Protein AF-0000000080698305 (afdb_homodimer)

Radius of gyration: 27.11 Å; Cα contacts (8 Å, |Δi|>4): 1918; chains: 2; bounding box: 63×81×60 Å

InterPro domains:
  IPR005730 Carboxynorspermidine decarboxylase [PIRSF038941] (9-389)
  IPR005730 Carboxynorspermidine decarboxylase [TIGR01047] (16-388)
  IPR005730 Carboxynorspermidine decarboxylase [cd06829] (18-367)
  IPR009006 Alanine racemase/group IV decarboxylase, C-terminal [G3DSA:2.40.37.10] (252-388)
  IPR009006 Alanine racemase/group IV decarboxylase, C-terminal [SSF50621] (226-372)
  IPR022643 Orn/DAP/Arg decarboxylase 2, C-terminal [PF00278] (21-344)
  IPR029066 PLP-binding barrel [G3DSA:3.20.20.10] (26-251)
  IPR029066 PLP-binding barrel [SSF51419] (24-258)

Organism: Cardiobacterium hominis (strain ATCC 15826 / DSM 8339 / NCTC 10426 / 6573) (NCBI:txid638300)

Solvent-accessible surface area (backbone atoms only — not comparable to full-atom values): 38677 Å² total; per-residue (Å²): 114,63,65,42,53,62,57,54,69,70,57,67,65,88,80,51,72,70,26,19,36,40,37,29,50,52,51,31,48,52,31,37,51,51,51,32,48,46,23,70,73,24,67,33,42,40,24,43,21,42,61,21,47,55,52,55,80,47,20,66,64,49,38,75,47,38,50,19,30,32,16,43,28,60,44,33,32,49,49,37,59,73,56,36,49,74,43,31,34,31,34,30,55,50,73,56,75,90,48,47,66,59,43,62,70,54,29,40,29,44,36,28,26,37,64,66,57,40,63,72,44,39,69,62,51,55,58,51,38,75,76,41,82,58,43,31,26,38,26,39,25,61,63,50,70,67,40,93,45,74,54,57,17,30,26,38,91,58,34,80,50,24,35,38,67,92,67,61,52,77,78,62,44,71,80,43,35,26,41,31,36,56,42,50,61,73,35,60,54,66,61,50,55,54,42,51,50,37,36,46,71,68,44,47,87,53,46,70,71,25,54,31,39,31,58,29,33,25,41,32,65,59,43,89,84,40,53,56,67,57,46,28,49,52,45,34,51,50,29,66,74,48,64,30,48,41,35,37,24,32,18,46,22,45,32,57,56,22,14,27,36,36,32,32,28,59,40,72,49,75,34,101,46,41,32,35,32,29,56,44,36,28,70,24,52,33,40,52,36,73,73,45,81,40,69,70,51,38,74,79,47,41,57,62,72,73,29,84,34,48,31,38,37,28,23,27,47,86,52,53,49,27,50,54,47,62,32,6,20,82,57,78,87,47,67,68,42,69,45,41,34,46,58,40,41,39,55,22,65,52,50,34,32,38,44,41,34,43,77,54,55,25,38,30,43,30,30,76,88,78,66,48,75,42,80,63,34,77,64,54,60,65,72,50,56,62,65,41,68,113,64,63,43,52,61,57,55,68,70,58,67,65,88,78,51,72,70,26,19,38,39,36,30,50,52,50,30,47,52,30,37,51,53,52,32,47,45,23,72,71,25,65,33,42,41,23,43,20,42,61,21,47,56,54,54,81,48,20,66,65,49,37,74,46,36,50,19,30,33,16,42,27,59,45,32,33,51,49,37,59,74,56,36,48,76,44,32,34,30,33,31,55,51,73,57,75,91,48,47,66,59,42,63,70,54,29,39,30,43,36,26,25,37,61,66,57,40,63,71,42,39,68,61,50,55,57,51,38,76,75,43,84,58,43,32,27,38,28,39,26,61,63,50,71,66,39,92,45,73,54,56,18,31,25,38,90,57,36,80,49,24,33,38,68,92,66,60,53,76,78,63,45,70,78,42,35,27,42,29,35,54,42,49,64,71,35,60,53,64,61,51,54,55,42,51,51,37,36,47,70,69,45,45,87,54,45,70,70,24,54,30,38,30,59,29,31,25,42,32,65,59,44,88,85,41,53,56,67,58,45,29,49,51,46,35,51,50,28,68,73,47,64,31,49,40,35,37,24,33,19,45,22,45,30,58,56,20,14,28,36,36,32,31,28,58,40,73,50,74,33,100,45,41,31,35,31,30,54,45,36,28,70,24,52,33,40,49,36,72,72,48,80,41,68,72,51,39,73,80,46,41,57,61,72,72,30,85,34,49,30,38,37,29,23,28,46,89,53,52,47,27,50,54,46,62,31,6,20,82,57,80,87,47,68,69,43,70,46,41,35,46,57,40,42,39,56,20,65,52,51,34,33,38,45,40,34,45,76,54,55,25,38,31,44,31,30,77,88,77,66,49,73,42,79,63,32,78,61,55,61,65,72,49,55,62,64,40,69

pLDDT: mean 95.34, std 5.8, range [61.47, 98.88]

Sequence (778 aa):
MSLLHDTFRRLDLSRLPTPCYVVDEALLERNLQLLAHVQAESGAKVLLALKGFAMFHFAPLISRYLSGVCASGLHEAKLGREFFSGEVHTFSAAYPPADMDEVLALSDHVIFNSCNQWERFRAQALAAAKRKPLHFGLRINPQQSEGAVAIYDPSAPGSRLGVIRGQLRPESLTGITGLHFHNLCEQDVAPLRRTLAAVERQFGDILPQMQWVNFGGGHHVTREGYAVEELIALIRAFRERWGVEVFIEPGEAVALGTGVYVTEVLDVIWNHLNIAVIDGSCTAHLPDVLEMPYRPDVLGGAMPHERPYTYRIGGLTCLAGDIIGDYSFAEPLEVGKRLMFMDMSHYTMVKTNTFNGVKLPAIVAWDSRTDALTTVREFGYEDFKMRLSMSLLHDTFRRLDLSRLPTPCYVVDEALLERNLQLLAHVQAESGAKVLLALKGFAMFHFAPLISRYLSGVCASGLHEAKLGREFFSGEVHTFSAAYPPADMDEVLALSDHVIFNSCNQWERFRAQALAAAKRKPLHFGLRINPQQSEGAVAIYDPSAPGSRLGVIRGQLRPESLTGITGLHFHNLCEQDVAPLRRTLAAVERQFGDILPQMQWVNFGGGHHVTREGYAVEELIALIRAFRERWGVEVFIEPGEAVALGTGVYVTEVLDVIWNHLNIAVIDGSCTAHLPDVLEMPYRPDVLGGAMPHERPYTYRIGGLTCLAGDIIGDYSFAEPLEVGKRLMFMDMSHYTMVKTNTFNGVKLPAIVAWDSRTDALTTVREFGYEDFKMRLS

Nearest PDB structures (foldseek):
  3mt1-assembly1_B  TM=9.572E-01  e=2.216E-42  Sinorhizobium meliloti
  2p3e-assembly1_B  TM=8.011E-01  e=7.080E-21  Aquifex aeolicus VF5
  1f3t-assembly2_D  TM=8.022E-01  e=1.209E-19  Trypanosoma brucei
  1szr-assembly2_B  TM=7.809E-01  e=1.961E-19  Trypanosoma brucei brucei
  1njj-assembly2_C  TM=7.890E-01  e=3.779E-18  Trypanosoma brucei gambiense

Structure (mmCIF, N/CA/C/O backbone):
data_AF-0000000080698305-model_v1
#
loop_
_entity.id
_entity.type
_entity.pdbx_description
1 polymer 'Carboxynorspermidine/carboxyspermidine decarboxylase'
#
loop_
_atom_site.group_PDB
_atom_site.id
_atom_site.type_symbol
_atom_site.label_atom_id
_atom_site.label_alt_id
_atom_site.label_comp_id
_atom_site.label_asym_id
_atom_site.label_entity_id
_atom_site.label_seq_id
_atom_site.pdbx_PDB_ins_code
_atom_site.Cartn_x
_atom_site.Cartn_y
_atom_site.Cartn_z
_atom_site.occupancy
_atom_site.B_iso_or_equiv
_atom_site.auth_seq_id
_atom_site.auth_comp_id
_atom_site.auth_asym_id
_atom_site.auth_atom_id
_atom_site.pdbx_PDB_model_num
ATOM 1 N N . MET A 1 1 ? 25.172 -10.664 -0.615 1 63.84 1 MET A N 1
ATOM 2 C CA . MET A 1 1 ? 25.047 -9.32 -0.053 1 63.84 1 MET A CA 1
ATOM 3 C C . MET A 1 1 ? 26.344 -8.531 -0.266 1 63.84 1 MET A C 1
ATOM 5 O O . MET A 1 1 ? 26.297 -7.355 -0.636 1 63.84 1 MET A O 1
ATOM 9 N N . SER A 1 2 ? 27.359 -9.234 -0.469 1 79.81 2 SER A N 1
ATOM 10 C CA . SER A 1 2 ? 28.625 -8.555 -0.66 1 79.81 2 SER A CA 1
ATOM 11 C C . SER A 1 2 ? 28.797 -8.07 -2.098 1 79.81 2 SER A C 1
ATOM 13 O O . SER A 1 2 ? 29.234 -6.949 -2.332 1 79.81 2 SER A O 1
ATOM 15 N N . LEU A 1 3 ? 28.25 -8.867 -3.018 1 88.88 3 LEU A N 1
ATOM 16 C CA . LEU A 1 3 ? 28.375 -8.492 -4.422 1 88.88 3 LEU A CA 1
ATOM 17 C C . LEU A 1 3 ? 27.547 -7.25 -4.73 1 88.88 3 LEU A C 1
ATOM 19 O O . LEU A 1 3 ? 28 -6.348 -5.43 1 88.88 3 LEU A O 1
ATOM 23 N N . LEU A 1 4 ? 26.375 -7.242 -4.211 1 92.75 4 LEU A N 1
ATOM 24 C CA . LEU A 1 4 ? 25.5 -6.078 -4.367 1 92.75 4 LEU A CA 1
ATOM 25 C C . LEU A 1 4 ? 26.188 -4.82 -3.828 1 92.75 4 LEU A C 1
ATOM 27 O O . LEU A 1 4 ? 26.25 -3.801 -4.52 1 92.75 4 LEU A O 1
ATOM 31 N N . HIS A 1 5 ? 26.734 -4.887 -2.678 1 94.25 5 HIS A N 1
ATOM 32 C CA . HIS A 1 5 ? 27.391 -3.744 -2.043 1 94.25 5 HIS A CA 1
ATOM 33 C C . HIS A 1 5 ? 28.578 -3.27 -2.861 1 94.25 5 HIS A C 1
ATOM 35 O O . HIS A 1 5 ? 28.734 -2.07 -3.107 1 94.25 5 HIS A O 1
ATOM 41 N N . ASP A 1 6 ? 29.375 -4.25 -3.283 1 95.81 6 ASP A N 1
ATOM 42 C CA . ASP A 1 6 ? 30.578 -3.918 -4.039 1 95.81 6 ASP A CA 1
ATOM 43 C C . ASP A 1 6 ? 30.234 -3.26 -5.371 1 95.81 6 ASP A C 1
ATOM 45 O O . ASP A 1 6 ? 30.906 -2.324 -5.805 1 95.81 6 ASP A O 1
ATOM 49 N N . THR A 1 7 ? 29.219 -3.75 -5.992 1 97.44 7 THR A N 1
ATOM 50 C CA . THR A 1 7 ? 28.828 -3.234 -7.297 1 97.44 7 THR A CA 1
ATOM 51 C C . THR A 1 7 ? 28.281 -1.812 -7.172 1 97.44 7 THR A C 1
ATOM 53 O O . THR A 1 7 ? 28.734 -0.91 -7.883 1 97.44 7 THR A O 1
ATOM 56 N N . PHE A 1 8 ? 27.438 -1.583 -6.219 1 97.56 8 PHE A N 1
ATOM 57 C CA . PHE A 1 8 ? 26.734 -0.312 -6.16 1 97.56 8 PHE A CA 1
ATOM 58 C C . PHE A 1 8 ? 27.594 0.764 -5.516 1 97.56 8 PHE A C 1
ATOM 60 O O . PHE A 1 8 ? 27.281 1.952 -5.594 1 97.56 8 PHE A O 1
ATOM 67 N N . ARG A 1 9 ? 28.703 0.435 -4.926 1 96.25 9 ARG A N 1
ATOM 68 C CA . ARG A 1 9 ? 29.672 1.422 -4.461 1 96.25 9 ARG A CA 1
ATOM 69 C C . ARG A 1 9 ? 30.203 2.256 -5.617 1 96.25 9 ARG A C 1
ATOM 71 O O . ARG A 1 9 ? 30.672 3.379 -5.418 1 96.25 9 ARG A O 1
ATOM 78 N N . ARG A 1 10 ? 30.078 1.713 -6.781 1 96.5 10 ARG A N 1
ATOM 79 C CA . ARG A 1 10 ? 30.656 2.355 -7.961 1 96.5 10 ARG A CA 1
ATOM 80 C C . ARG A 1 10 ? 29.656 3.334 -8.586 1 96.5 10 ARG A C 1
ATOM 82 O O . ARG A 1 10 ? 30.031 4.121 -9.461 1 96.5 10 ARG A O 1
ATOM 89 N N . LEU A 1 11 ? 28.453 3.256 -8.211 1 97.75 11 LEU A N 1
ATOM 90 C CA . LEU A 1 11 ? 27.422 4.082 -8.82 1 97.75 11 LEU A CA 1
ATOM 91 C C . LEU A 1 11 ? 27.5 5.516 -8.305 1 97.75 11 LEU A C 1
ATOM 93 O O . LEU A 1 11 ? 27.469 5.75 -7.098 1 97.75 11 LEU A O 1
ATOM 97 N N . ASP A 1 12 ? 27.609 6.496 -9.219 1 97.88 12 ASP A N 1
ATOM 98 C CA . ASP A 1 12 ? 27.578 7.914 -8.875 1 97.88 12 ASP A CA 1
ATOM 99 C C . ASP A 1 12 ? 26.172 8.383 -8.562 1 97.88 12 ASP A C 1
ATOM 101 O O . ASP A 1 12 ? 25.359 8.594 -9.469 1 97.88 12 ASP A O 1
ATOM 105 N N . LEU A 1 13 ? 25.875 8.617 -7.363 1 97.5 13 LEU A N 1
ATOM 106 C CA . LEU A 1 13 ? 24.516 8.938 -6.91 1 97.5 13 LEU A CA 1
ATOM 107 C C . LEU A 1 13 ? 24.094 10.312 -7.402 1 97.5 13 LEU A C 1
ATOM 109 O O . LEU A 1 13 ? 22.906 10.625 -7.426 1 97.5 13 LEU A O 1
ATOM 113 N N . SER A 1 14 ? 25.047 11.195 -7.676 1 96.62 14 SER A N 1
ATOM 114 C CA . SER A 1 14 ? 24.703 12.547 -8.117 1 96.62 14 SER A CA 1
ATOM 115 C C . SER A 1 14 ? 23.984 12.523 -9.461 1 96.62 14 SER A C 1
ATOM 117 O O . SER A 1 14 ? 23.375 13.516 -9.859 1 96.62 14 SER A O 1
ATOM 119 N N . ARG A 1 15 ? 24.016 11.398 -10.195 1 97.56 15 ARG A N 1
ATOM 120 C CA . ARG A 1 15 ? 23.391 11.258 -11.508 1 97.56 15 ARG A CA 1
ATOM 121 C C . ARG A 1 15 ? 21.922 10.852 -11.367 1 97.56 15 ARG A C 1
ATOM 123 O O . ARG A 1 15 ? 21.188 10.805 -12.359 1 97.56 15 ARG A O 1
ATOM 130 N N . LEU A 1 16 ? 21.516 10.578 -10.18 1 98.44 16 LEU A N 1
ATOM 131 C CA . LEU A 1 16 ? 20.203 9.961 -9.969 1 98.44 16 LEU A CA 1
ATOM 132 C C . LEU A 1 16 ? 19.203 10.992 -9.445 1 98.44 16 LEU A C 1
ATOM 134 O O . LEU A 1 16 ? 19.547 11.852 -8.633 1 98.44 16 LEU A O 1
ATOM 138 N N . PRO A 1 17 ? 18 10.953 -9.922 1 97.56 17 PRO A N 1
ATOM 139 C CA . PRO A 1 17 ? 16.938 11.602 -9.148 1 97.56 17 PRO A CA 1
ATOM 140 C C . PRO A 1 17 ? 16.688 10.93 -7.801 1 97.56 17 PRO A C 1
ATOM 142 O O . PRO A 1 17 ? 17.094 9.781 -7.594 1 97.56 17 PRO A O 1
ATOM 145 N N . THR A 1 18 ? 16.172 11.578 -6.859 1 97.88 18 THR A N 1
ATOM 146 C CA . THR A 1 18 ? 15.75 10.984 -5.598 1 97.88 18 THR A CA 1
ATOM 147 C C . THR A 1 18 ? 14.297 11.336 -5.289 1 97.88 18 THR A C 1
ATOM 149 O O . THR A 1 18 ? 13.82 12.422 -5.641 1 97.88 18 THR A O 1
ATOM 152 N N . PRO A 1 19 ? 13.625 10.461 -4.684 1 97.88 19 PRO A N 1
ATOM 153 C CA . PRO A 1 19 ? 14.023 9.062 -4.48 1 97.88 19 PRO A CA 1
ATOM 154 C C . PRO A 1 19 ? 13.914 8.227 -5.754 1 97.88 19 PRO A C 1
ATOM 156 O O . PRO A 1 19 ? 13.227 8.625 -6.699 1 97.88 19 PRO A O 1
ATOM 159 N N . CYS A 1 20 ? 14.641 7.152 -5.828 1 98.38 20 CYS A N 1
ATOM 160 C CA . CYS A 1 20 ? 14.508 6.262 -6.977 1 98.38 20 CYS A CA 1
ATOM 161 C C . CYS A 1 20 ? 14.914 4.84 -6.617 1 98.38 20 CYS A C 1
ATOM 163 O O . CYS A 1 20 ? 15.625 4.621 -5.633 1 98.38 20 CYS A O 1
ATOM 165 N N . TYR A 1 21 ? 14.359 3.893 -7.34 1 98.25 21 TYR A N 1
ATOM 166 C CA . TYR A 1 21 ? 14.883 2.533 -7.41 1 98.25 21 TYR A CA 1
ATOM 167 C C . TYR A 1 21 ? 15.891 2.396 -8.547 1 98.25 21 TYR A C 1
ATOM 169 O O . TYR A 1 21 ? 15.68 2.934 -9.641 1 98.25 21 TYR A O 1
ATOM 177 N N . VAL A 1 22 ? 16.938 1.75 -8.289 1 98.69 22 VAL A N 1
ATOM 178 C CA . VAL A 1 22 ? 17.922 1.458 -9.328 1 98.69 22 VAL A CA 1
ATOM 179 C C . VAL A 1 22 ? 18.141 -0.05 -9.422 1 98.69 22 VAL A C 1
ATOM 181 O O . VAL A 1 22 ? 18.438 -0.705 -8.422 1 98.69 22 VAL A O 1
ATOM 184 N N . VAL A 1 23 ? 17.969 -0.617 -10.594 1 98.5 23 VAL A N 1
ATOM 185 C CA . VAL A 1 23 ? 18.219 -2.037 -10.812 1 98.5 23 VAL A CA 1
ATOM 186 C C . VAL A 1 23 ? 19.406 -2.209 -11.766 1 98.5 23 VAL A C 1
ATOM 188 O O . VAL A 1 23 ? 19.453 -1.585 -12.828 1 98.5 23 VAL A O 1
ATOM 191 N N . ASP A 1 24 ? 20.344 -2.984 -11.391 1 98.75 24 ASP A N 1
ATOM 192 C CA . ASP A 1 24 ? 21.531 -3.24 -12.211 1 98.75 24 ASP A CA 1
ATOM 193 C C . ASP A 1 24 ? 21.281 -4.391 -13.18 1 98.75 24 ASP A C 1
ATOM 195 O O . ASP A 1 24 ? 21.047 -5.527 -12.758 1 98.75 24 ASP A O 1
ATOM 199 N N . GLU A 1 25 ? 21.453 -4.113 -14.43 1 98.69 25 GLU A N 1
ATOM 200 C CA . GLU A 1 25 ? 21.25 -5.105 -15.484 1 98.69 25 GLU A CA 1
ATOM 201 C C . GLU A 1 25 ? 22.25 -6.254 -15.359 1 98.69 25 GLU A C 1
ATOM 203 O O . GLU A 1 25 ? 21.906 -7.414 -15.578 1 98.69 25 GLU A O 1
ATOM 208 N N . ALA A 1 26 ? 23.5 -5.973 -15.031 1 98.62 26 ALA A N 1
ATOM 209 C CA . ALA A 1 26 ? 24.547 -6.98 -14.938 1 98.62 26 ALA A CA 1
ATOM 210 C C . ALA A 1 26 ? 24.25 -7.992 -13.836 1 98.62 26 ALA A C 1
ATOM 212 O O . ALA A 1 26 ? 24.391 -9.203 -14.039 1 98.62 26 ALA A O 1
ATOM 213 N N . LEU A 1 27 ? 23.875 -7.488 -12.688 1 98.5 27 LEU A N 1
ATOM 214 C CA . LEU A 1 27 ? 23.562 -8.375 -11.57 1 98.5 27 LEU A CA 1
ATOM 215 C C . LEU A 1 27 ? 22.312 -9.195 -11.875 1 98.5 27 LEU A C 1
ATOM 217 O O . LEU A 1 27 ? 22.234 -10.375 -11.508 1 98.5 27 LEU A O 1
ATOM 221 N N . LEU A 1 28 ? 21.328 -8.555 -12.516 1 98.44 28 LEU A N 1
ATOM 222 C CA . LEU A 1 28 ? 20.141 -9.281 -12.938 1 98.44 28 LEU A CA 1
ATOM 223 C C . LEU A 1 28 ? 20.516 -10.422 -13.883 1 98.44 28 LEU A C 1
ATOM 225 O O . LEU A 1 28 ? 20.047 -11.547 -13.719 1 98.44 28 LEU A O 1
ATOM 229 N N . GLU A 1 29 ? 21.344 -10.109 -14.859 1 98.69 29 GLU A N 1
ATOM 230 C CA . GLU A 1 29 ? 21.734 -11.109 -15.836 1 98.69 29 GLU A CA 1
ATOM 231 C C . GLU A 1 29 ? 22.5 -12.258 -15.172 1 98.69 29 GLU A C 1
ATOM 233 O O . GLU A 1 29 ? 22.375 -13.414 -15.578 1 98.69 29 GLU A O 1
ATOM 238 N N . ARG A 1 30 ? 23.297 -11.922 -14.203 1 98.12 30 ARG A N 1
ATOM 239 C CA . ARG A 1 30 ? 24 -12.961 -13.445 1 98.12 30 ARG A CA 1
ATOM 240 C C . ARG A 1 30 ? 23.016 -13.953 -12.844 1 98.12 30 ARG A C 1
ATOM 242 O O . ARG A 1 30 ? 23.203 -15.164 -12.93 1 98.12 30 ARG A O 1
ATOM 249 N N . ASN A 1 31 ? 21.984 -13.43 -12.156 1 98.19 31 ASN A N 1
ATOM 250 C CA . ASN A 1 31 ? 20.953 -14.297 -11.602 1 98.19 31 ASN A CA 1
ATOM 251 C C . ASN A 1 31 ? 20.281 -15.141 -12.68 1 98.19 31 ASN A C 1
ATOM 253 O O . ASN A 1 31 ? 20.062 -16.344 -12.484 1 98.19 31 ASN A O 1
ATOM 257 N N . LEU A 1 32 ? 20.016 -14.492 -13.82 1 98.69 32 LEU A N 1
ATOM 258 C CA . LEU A 1 32 ? 19.359 -15.164 -14.93 1 98.69 32 LEU A CA 1
ATOM 259 C C . LEU A 1 32 ? 20.219 -16.281 -15.484 1 98.69 32 LEU A C 1
ATOM 261 O O . LEU A 1 32 ? 19.719 -17.359 -15.844 1 98.69 32 LEU A O 1
ATOM 265 N N . GLN A 1 33 ? 21.5 -16.078 -15.562 1 98.69 33 GLN A N 1
ATOM 266 C CA . GLN A 1 33 ? 22.422 -17.094 -16.047 1 98.69 33 GLN A CA 1
ATOM 267 C C . GLN A 1 33 ? 22.406 -18.328 -15.148 1 98.69 33 GLN A C 1
ATOM 269 O O . GLN A 1 33 ? 22.422 -19.453 -15.633 1 98.69 33 GLN A O 1
ATOM 274 N N . LEU A 1 34 ? 22.391 -18.047 -13.891 1 98.31 34 LEU A N 1
ATOM 275 C CA . LEU A 1 34 ? 22.312 -19.172 -12.953 1 98.31 34 LEU A CA 1
ATOM 276 C C . LEU A 1 34 ? 21.016 -19.938 -13.109 1 98.31 34 LEU A C 1
ATOM 278 O O . LEU A 1 34 ? 21 -21.172 -13.086 1 98.31 34 LEU A O 1
ATOM 282 N N . LEU A 1 35 ? 19.938 -19.266 -13.234 1 98.44 35 LEU A N 1
ATOM 283 C CA . LEU A 1 35 ? 18.641 -19.906 -13.398 1 98.44 35 LEU A CA 1
ATOM 284 C C . LEU A 1 35 ? 18.578 -20.672 -14.719 1 98.44 35 LEU A C 1
ATOM 286 O O . LEU A 1 35 ? 17.953 -21.734 -14.805 1 98.44 35 LEU A O 1
ATOM 290 N N . ALA A 1 36 ? 19.219 -20.078 -15.727 1 98.44 36 ALA A N 1
ATOM 291 C CA . ALA A 1 36 ? 19.328 -20.781 -17 1 98.44 36 ALA A CA 1
ATOM 292 C C . ALA A 1 36 ? 20.109 -22.094 -16.844 1 98.44 36 ALA A C 1
ATOM 294 O O . ALA A 1 36 ? 19.781 -23.094 -17.469 1 98.44 36 ALA A O 1
ATOM 295 N N . HIS A 1 37 ? 21.141 -21.984 -16.047 1 98.5 37 HIS A N 1
ATOM 296 C CA . HIS A 1 37 ? 21.906 -23.188 -15.742 1 98.5 37 HIS A CA 1
ATOM 297 C C . HIS A 1 37 ? 21.031 -24.25 -15.07 1 98.5 37 HIS A C 1
ATOM 299 O O . HIS A 1 37 ? 21.094 -25.422 -15.43 1 98.5 37 HIS A O 1
ATOM 305 N N . VAL A 1 38 ? 20.234 -23.844 -14.156 1 98.19 38 VAL A N 1
ATOM 306 C CA . VAL A 1 38 ? 19.328 -24.766 -13.477 1 98.19 38 VAL A CA 1
ATOM 307 C C . VAL A 1 38 ? 18.391 -25.406 -14.492 1 98.19 38 VAL A C 1
ATOM 309 O O . VAL A 1 38 ? 18.156 -26.625 -14.453 1 98.19 38 VAL A O 1
ATOM 312 N N . GLN A 1 39 ? 17.891 -24.609 -15.414 1 98.5 39 GLN A N 1
ATOM 313 C CA . GLN A 1 39 ? 17.031 -25.141 -16.469 1 98.5 39 GLN A CA 1
ATOM 314 C C . GLN A 1 39 ? 17.75 -26.203 -17.281 1 98.5 39 GLN A C 1
ATOM 316 O O . GLN A 1 39 ? 17.234 -27.297 -17.469 1 98.5 39 GLN A O 1
ATOM 321 N N . ALA A 1 40 ? 18.906 -25.891 -17.719 1 98.56 40 ALA A N 1
ATOM 322 C CA . ALA A 1 40 ? 19.656 -26.75 -18.625 1 98.56 40 ALA A CA 1
ATOM 323 C C . ALA A 1 40 ? 20.016 -28.078 -17.953 1 98.56 40 ALA A C 1
ATOM 325 O O . ALA A 1 40 ? 19.938 -29.141 -18.578 1 98.56 40 ALA A O 1
ATOM 326 N N . GLU A 1 41 ? 20.344 -27.969 -16.688 1 98.62 41 GLU A N 1
ATOM 327 C CA . GLU A 1 41 ? 20.891 -29.141 -16.016 1 98.62 41 GLU A CA 1
ATOM 328 C C . GLU A 1 41 ? 19.781 -29.984 -15.391 1 98.62 41 GLU A C 1
ATOM 330 O O . GLU A 1 41 ? 19.922 -31.203 -15.25 1 98.62 41 GLU A O 1
ATOM 335 N N . SER A 1 42 ? 18.734 -29.422 -15.023 1 98.44 42 SER A N 1
ATOM 336 C CA . SER A 1 42 ? 17.672 -30.156 -14.352 1 98.44 42 SER A CA 1
ATOM 337 C C . SER A 1 42 ? 16.609 -30.609 -15.336 1 98.44 42 SER A C 1
ATOM 339 O O . SER A 1 42 ? 15.875 -31.562 -15.078 1 98.44 42 SER A O 1
ATOM 341 N N . GLY A 1 43 ? 16.484 -29.844 -16.422 1 98.5 43 GLY A N 1
ATOM 342 C CA . GLY A 1 43 ? 15.406 -30.078 -17.375 1 98.5 43 GLY A CA 1
ATOM 343 C C . GLY A 1 43 ? 14.133 -29.328 -17.016 1 98.5 43 GLY A C 1
ATOM 344 O O . GLY A 1 43 ? 13.156 -29.375 -17.766 1 98.5 43 GLY A O 1
ATOM 345 N N . ALA A 1 44 ? 14.102 -28.672 -15.945 1 98.38 44 ALA A N 1
ATOM 346 C CA . ALA A 1 44 ? 12.93 -27.906 -15.547 1 98.38 44 ALA A CA 1
ATOM 347 C C . ALA A 1 44 ? 12.828 -26.609 -16.344 1 98.38 44 ALA A C 1
ATOM 349 O O . ALA A 1 44 ? 13.812 -26.141 -16.922 1 98.38 44 ALA A O 1
ATOM 350 N N . LYS A 1 45 ? 11.664 -26.078 -16.453 1 98.62 45 LYS A N 1
ATOM 351 C CA . LYS A 1 45 ? 11.453 -24.719 -16.953 1 98.62 45 LYS A CA 1
ATOM 352 C C . LYS A 1 45 ? 11.328 -23.734 -15.805 1 98.62 45 LYS A C 1
ATOM 354 O O . LYS A 1 45 ? 10.664 -24 -14.805 1 98.62 45 LYS A O 1
ATOM 359 N N . VAL A 1 46 ? 11.992 -22.625 -15.914 1 98.5 46 VAL A N 1
ATOM 360 C CA . VAL A 1 46 ? 11.953 -21.594 -14.891 1 98.5 46 VAL A CA 1
ATOM 361 C C . VAL A 1 46 ? 11.117 -20.406 -15.383 1 98.5 46 VAL A C 1
ATOM 363 O O . VAL A 1 46 ? 11.328 -19.906 -16.484 1 98.5 46 VAL A O 1
ATOM 366 N N . LEU A 1 47 ? 10.141 -20.031 -14.602 1 98.5 47 LEU A N 1
ATOM 367 C CA . LEU A 1 47 ? 9.266 -18.906 -14.914 1 98.5 47 LEU A CA 1
ATOM 368 C C . LEU A 1 47 ? 9.523 -17.734 -13.953 1 98.5 47 LEU A C 1
ATOM 370 O O . LEU A 1 47 ? 9.727 -17.953 -12.758 1 98.5 47 LEU A O 1
ATOM 374 N N . LEU A 1 48 ? 9.523 -16.531 -14.445 1 98.19 48 LEU A N 1
ATOM 375 C CA . LEU A 1 48 ? 9.539 -15.352 -13.578 1 98.19 48 LEU A CA 1
ATOM 376 C C . LEU A 1 48 ? 8.172 -15.117 -12.953 1 98.19 48 LEU A C 1
ATOM 378 O O . LEU A 1 48 ? 7.184 -14.914 -13.656 1 98.19 48 LEU A O 1
ATOM 382 N N . ALA A 1 49 ? 8.148 -15.172 -11.664 1 97.19 49 ALA A N 1
ATOM 383 C CA . ALA A 1 49 ? 6.926 -14.742 -10.992 1 97.19 49 ALA A CA 1
ATOM 384 C C . ALA A 1 49 ? 6.809 -13.219 -10.984 1 97.19 49 ALA A C 1
ATOM 386 O O . ALA A 1 49 ? 7.566 -12.531 -10.297 1 97.19 49 ALA A O 1
ATOM 387 N N . LEU A 1 50 ? 5.801 -12.656 -11.633 1 97.12 50 LEU A N 1
ATOM 388 C CA . LEU A 1 50 ? 5.648 -11.219 -11.805 1 97.12 50 LEU A CA 1
ATOM 389 C C . LEU A 1 50 ? 5.27 -10.547 -10.484 1 97.12 50 LEU A C 1
ATOM 391 O O . LEU A 1 50 ? 5.445 -9.344 -10.32 1 97.12 50 LEU A O 1
ATOM 395 N N . LYS A 1 51 ? 4.801 -11.344 -9.5 1 94.31 51 LYS A N 1
ATOM 396 C CA . LYS A 1 51 ? 4.473 -10.797 -8.188 1 94.31 51 LYS A CA 1
ATOM 397 C C . LYS A 1 51 ? 5.723 -10.297 -7.469 1 94.31 51 LYS A C 1
ATOM 399 O O . LYS A 1 51 ? 5.645 -9.406 -6.621 1 94.31 51 LYS A O 1
ATOM 404 N N . GLY A 1 52 ? 6.84 -10.844 -7.785 1 93.88 52 GLY A N 1
ATOM 405 C CA . GLY A 1 52 ? 8.086 -10.484 -7.133 1 93.88 52 GLY A CA 1
ATOM 406 C C . GLY A 1 52 ? 8.867 -9.414 -7.879 1 93.88 52 GLY A C 1
ATOM 407 O O . GLY A 1 52 ? 9.562 -8.609 -7.266 1 93.88 52 GLY A O 1
ATOM 408 N N . PHE A 1 53 ? 8.781 -9.43 -9.188 1 96.25 53 PHE A N 1
ATOM 409 C CA . PHE A 1 53 ? 9.523 -8.516 -10.047 1 96.25 53 PHE A CA 1
ATOM 410 C C . PHE A 1 53 ? 8.82 -8.328 -11.383 1 96.25 53 PHE A C 1
ATOM 412 O O . PHE A 1 53 ? 8.797 -9.25 -12.211 1 96.25 53 PHE A O 1
ATOM 419 N N . ALA A 1 54 ? 8.32 -7.09 -11.633 1 96.62 54 ALA A N 1
ATOM 420 C CA . ALA A 1 54 ? 7.523 -6.859 -12.836 1 96.62 54 ALA A CA 1
ATOM 421 C C . ALA A 1 54 ? 8.055 -5.664 -13.625 1 96.62 54 ALA A C 1
ATOM 423 O O . ALA A 1 54 ? 7.312 -5.039 -14.383 1 96.62 54 ALA A O 1
ATOM 424 N N . MET A 1 55 ? 9.297 -5.25 -13.391 1 97.06 55 MET A N 1
ATOM 425 C CA . MET A 1 55 ? 9.914 -4.184 -14.18 1 97.06 55 MET A CA 1
ATOM 426 C C . MET A 1 55 ? 10.133 -4.629 -15.617 1 97.06 55 MET A C 1
ATOM 428 O O . MET A 1 55 ? 11.219 -5.078 -15.977 1 97.06 55 MET A O 1
ATOM 432 N N . PHE A 1 56 ? 9.148 -4.422 -16.453 1 98.06 56 PHE A N 1
ATOM 433 C CA . PHE A 1 56 ? 9.102 -5.039 -17.781 1 98.06 56 PHE A CA 1
ATOM 434 C C . PHE A 1 56 ? 10.086 -4.363 -18.734 1 98.06 56 PHE A C 1
ATOM 436 O O . PHE A 1 56 ? 10.336 -4.855 -19.828 1 98.06 56 PHE A O 1
ATOM 443 N N . HIS A 1 57 ? 10.766 -3.268 -18.281 1 98.19 57 HIS A N 1
ATOM 444 C CA . HIS A 1 57 ? 11.93 -2.76 -19.016 1 98.19 57 HIS A CA 1
ATOM 445 C C . HIS A 1 57 ? 12.922 -3.875 -19.312 1 98.19 57 HIS A C 1
ATOM 447 O O . HIS A 1 57 ? 13.547 -3.887 -20.375 1 98.19 57 HIS A O 1
ATOM 453 N N . PHE A 1 58 ? 13.047 -4.812 -18.422 1 98.31 58 PHE A N 1
ATOM 454 C CA . PHE A 1 58 ? 14.039 -5.867 -18.547 1 98.31 58 PHE A CA 1
ATOM 455 C C . PHE A 1 58 ? 13.43 -7.121 -19.156 1 98.31 58 PHE A C 1
ATOM 457 O O . PHE A 1 58 ? 14.055 -8.188 -19.156 1 98.31 58 PHE A O 1
ATOM 464 N N . ALA A 1 59 ? 12.227 -7.066 -19.688 1 98.56 59 ALA A N 1
ATOM 465 C CA . ALA A 1 59 ? 11.547 -8.234 -20.25 1 98.56 59 ALA A CA 1
ATOM 466 C C . ALA A 1 59 ? 12.375 -8.859 -21.375 1 98.56 59 ALA A C 1
ATOM 468 O O . ALA A 1 59 ? 12.539 -10.078 -21.422 1 98.56 59 ALA A O 1
ATOM 469 N N . PRO A 1 60 ? 12.969 -8.023 -22.281 1 98.62 60 PRO A N 1
ATOM 470 C CA . PRO A 1 60 ? 13.781 -8.641 -23.344 1 98.62 60 PRO A CA 1
ATOM 471 C C . PRO A 1 60 ? 14.969 -9.422 -22.781 1 98.62 60 PRO A C 1
ATOM 473 O O . PRO A 1 60 ? 15.258 -10.531 -23.266 1 98.62 60 PRO A O 1
ATOM 476 N N . LEU A 1 61 ? 15.602 -8.883 -21.797 1 98.75 61 LEU A N 1
ATOM 477 C CA . LEU A 1 61 ? 16.734 -9.57 -21.188 1 98.75 61 LEU A CA 1
ATOM 478 C C . LEU A 1 61 ? 16.281 -10.859 -20.5 1 98.75 61 LEU A C 1
ATOM 480 O O . LEU A 1 61 ? 16.891 -11.914 -20.688 1 98.75 61 LEU A O 1
ATOM 484 N N . ILE A 1 62 ? 15.25 -10.812 -19.75 1 98.69 62 ILE A N 1
ATOM 485 C CA . ILE A 1 62 ? 14.758 -11.953 -18.984 1 98.69 62 ILE A CA 1
ATOM 486 C C . ILE A 1 62 ? 14.297 -13.055 -19.938 1 98.69 62 ILE A C 1
ATOM 488 O O . ILE A 1 62 ? 14.578 -14.234 -19.703 1 98.69 62 ILE A O 1
ATOM 492 N N . SER A 1 63 ? 13.719 -12.641 -21 1 98.69 63 SER A N 1
ATOM 493 C CA . SER A 1 63 ? 13.164 -13.578 -21.969 1 98.69 63 SER A CA 1
ATOM 494 C C . SER A 1 63 ? 14.266 -14.367 -22.672 1 98.69 63 SER A C 1
ATOM 496 O O . SER A 1 63 ? 14.008 -15.43 -23.25 1 98.69 63 SER A O 1
ATOM 498 N N . ARG A 1 64 ? 15.461 -13.906 -22.641 1 98.62 64 ARG A N 1
ATOM 499 C CA . ARG A 1 64 ? 16.594 -14.617 -23.25 1 98.62 64 ARG A CA 1
ATOM 500 C C . ARG A 1 64 ? 16.984 -15.828 -22.406 1 98.62 64 ARG A C 1
ATOM 502 O O . ARG A 1 64 ? 17.578 -16.781 -22.906 1 98.62 64 ARG A O 1
ATOM 509 N N . TYR A 1 65 ? 16.578 -15.773 -21.141 1 98.75 65 TYR A N 1
ATOM 510 C CA . TYR A 1 65 ? 17.125 -16.781 -20.25 1 98.75 65 TYR A CA 1
ATOM 511 C C . TYR A 1 65 ? 16.031 -17.672 -19.688 1 98.75 65 TYR A C 1
ATOM 513 O O . TYR A 1 65 ? 16.266 -18.844 -19.375 1 98.75 65 TYR A O 1
ATOM 521 N N . LEU A 1 66 ? 14.875 -17.188 -19.438 1 98.62 66 LEU A N 1
ATOM 522 C CA . LEU A 1 66 ? 13.828 -17.938 -18.75 1 98.62 66 LEU A CA 1
ATOM 523 C C . LEU A 1 66 ? 12.758 -18.406 -19.719 1 98.62 66 LEU A C 1
ATOM 525 O O . LEU A 1 66 ? 12.648 -17.875 -20.828 1 98.62 66 LEU A O 1
ATOM 529 N N . SER A 1 67 ? 11.969 -19.328 -19.297 1 98.75 67 SER A N 1
ATOM 530 C CA . SER A 1 67 ? 11.023 -20.016 -20.172 1 98.75 67 SER A CA 1
ATOM 531 C C . SER A 1 67 ? 9.688 -19.281 -20.234 1 98.75 67 SER A C 1
ATOM 533 O O . SER A 1 67 ? 8.812 -19.641 -21.016 1 98.75 67 SER A O 1
ATOM 535 N N . GLY A 1 68 ? 9.516 -18.297 -19.469 1 98.62 68 GLY A N 1
ATOM 536 C CA . GLY A 1 68 ? 8.273 -17.531 -19.453 1 98.62 68 GLY A CA 1
ATOM 537 C C . GLY A 1 68 ? 8.016 -16.844 -18.125 1 98.62 68 GLY A C 1
ATOM 538 O O . GLY A 1 68 ? 8.953 -16.5 -17.406 1 98.62 68 GLY A O 1
ATOM 539 N N . VAL A 1 69 ? 6.715 -16.547 -17.844 1 98.62 69 VAL A N 1
ATOM 540 C CA . VAL A 1 69 ? 6.34 -15.836 -16.625 1 98.62 69 VAL A CA 1
ATOM 541 C C . VAL A 1 69 ? 5.145 -16.531 -15.977 1 98.62 69 VAL A C 1
ATOM 543 O O . VAL A 1 69 ? 4.41 -17.266 -16.641 1 98.62 69 VAL A O 1
ATOM 546 N N . CYS A 1 70 ? 5.059 -16.391 -14.758 1 98 70 CYS A N 1
ATOM 547 C CA . CYS A 1 70 ? 3.836 -16.734 -14.047 1 98 70 CYS A CA 1
ATOM 548 C C . CYS A 1 70 ? 3.127 -15.5 -13.523 1 98 70 CYS A C 1
ATOM 550 O O . CYS A 1 70 ? 3.775 -14.555 -13.062 1 98 70 CYS A O 1
ATOM 552 N N . ALA A 1 71 ? 1.809 -15.484 -13.719 1 98.25 71 ALA A N 1
ATOM 553 C CA . ALA A 1 71 ? 0.942 -14.352 -13.414 1 98.25 71 ALA A CA 1
ATOM 554 C C . ALA A 1 71 ? -0.047 -14.695 -12.305 1 98.25 71 ALA A C 1
ATOM 556 O O . ALA A 1 71 ? -0.592 -15.805 -12.273 1 98.25 71 ALA A O 1
ATOM 557 N N . SER A 1 72 ? -0.296 -13.711 -11.445 1 97.12 72 SER A N 1
ATOM 558 C CA . SER A 1 72 ? -1.222 -13.906 -10.336 1 97.12 72 SER A CA 1
ATOM 559 C C . SER A 1 72 ? -2.611 -13.375 -10.672 1 97.12 72 SER A C 1
ATOM 561 O O . SER A 1 72 ? -3.396 -13.062 -9.773 1 97.12 72 SER A O 1
ATOM 563 N N . GLY A 1 73 ? -2.957 -13.25 -11.883 1 97.19 73 GLY A N 1
ATOM 564 C CA . GLY A 1 73 ? -4.238 -12.742 -12.344 1 97.19 73 GLY A CA 1
ATOM 565 C C . GLY A 1 73 ? -4.176 -12.141 -13.734 1 97.19 73 GLY A C 1
ATOM 566 O O . GLY A 1 73 ? -3.154 -12.242 -14.414 1 97.19 73 GLY A O 1
ATOM 567 N N . LEU A 1 74 ? -5.242 -11.516 -14.125 1 98.19 74 LEU A N 1
ATOM 568 C CA . LEU A 1 74 ? -5.441 -11.055 -15.492 1 98.19 74 LEU A CA 1
ATOM 569 C C . LEU A 1 74 ? -4.402 -10.008 -15.867 1 98.19 74 LEU A C 1
ATOM 571 O O . LEU A 1 74 ? -3.766 -10.102 -16.922 1 98.19 74 LEU A O 1
ATOM 575 N N . HIS A 1 75 ? -4.184 -8.969 -15.023 1 98.38 75 HIS A N 1
ATOM 576 C CA . HIS A 1 75 ? -3.32 -7.859 -15.406 1 98.38 75 HIS A CA 1
ATOM 577 C C . HIS A 1 75 ? -1.869 -8.305 -15.539 1 98.38 75 HIS A C 1
ATOM 579 O O . HIS A 1 75 ? -1.155 -7.852 -16.438 1 98.38 75 HIS A O 1
ATOM 585 N N . GLU A 1 76 ? -1.443 -9.188 -14.719 1 98.31 76 GLU A N 1
ATOM 586 C CA . GLU A 1 76 ? -0.096 -9.734 -14.875 1 98.31 76 GLU A CA 1
ATOM 587 C C . GLU A 1 76 ? 0.004 -10.617 -16.109 1 98.31 76 GLU A C 1
ATOM 589 O O . GLU A 1 76 ? 1.04 -10.641 -16.781 1 98.31 76 GLU A O 1
ATOM 594 N N . ALA A 1 77 ? -1.065 -11.375 -16.375 1 98.75 77 ALA A N 1
ATOM 595 C CA . ALA A 1 77 ? -1.073 -12.18 -17.609 1 98.75 77 ALA A CA 1
ATOM 596 C C . ALA A 1 77 ? -0.952 -11.289 -18.844 1 98.75 77 ALA A C 1
ATOM 598 O O . ALA A 1 77 ? -0.215 -11.617 -19.766 1 98.75 77 ALA A O 1
ATOM 599 N N . LYS A 1 78 ? -1.675 -10.18 -18.797 1 98.69 78 LYS A N 1
ATOM 600 C CA . LYS A 1 78 ? -1.581 -9.219 -19.906 1 98.69 78 LYS A CA 1
ATOM 601 C C . LYS A 1 78 ? -0.158 -8.688 -20.047 1 98.69 78 LYS A C 1
ATOM 603 O O . LYS A 1 78 ? 0.376 -8.625 -21.156 1 98.69 78 LYS A O 1
ATOM 608 N N . LEU A 1 79 ? 0.442 -8.344 -18.922 1 98.62 79 LEU A N 1
ATOM 609 C CA . LEU A 1 79 ? 1.811 -7.84 -18.938 1 98.62 79 LEU A CA 1
ATOM 610 C C . LEU A 1 79 ? 2.771 -8.875 -19.5 1 98.62 79 LEU A C 1
ATOM 612 O O . LEU A 1 79 ? 3.623 -8.555 -20.328 1 98.62 79 LEU A O 1
ATOM 616 N N . GLY A 1 80 ? 2.623 -10.117 -19 1 98.62 80 GLY A N 1
ATOM 617 C CA . GLY A 1 80 ? 3.459 -11.211 -19.469 1 98.62 80 GLY A CA 1
ATOM 618 C C . GLY A 1 80 ? 3.375 -11.422 -20.969 1 98.62 80 GLY A C 1
ATOM 619 O O . GLY A 1 80 ? 4.402 -11.539 -21.641 1 98.62 80 GLY A O 1
ATOM 620 N N . ARG A 1 81 ? 2.176 -11.453 -21.484 1 98.69 81 ARG A N 1
ATOM 621 C CA . ARG A 1 81 ? 1.966 -11.711 -22.906 1 98.69 81 ARG A CA 1
ATOM 622 C C . ARG A 1 81 ? 2.461 -10.539 -23.75 1 98.69 81 ARG A C 1
ATOM 624 O O . ARG A 1 81 ? 2.98 -10.742 -24.844 1 98.69 81 ARG A O 1
ATOM 631 N N . GLU A 1 82 ? 2.318 -9.352 -23.234 1 98.5 82 GLU A N 1
ATOM 632 C CA . GLU A 1 82 ? 2.641 -8.141 -23.984 1 98.5 82 GLU A CA 1
ATOM 633 C C . GLU A 1 82 ? 4.148 -7.938 -24.078 1 98.5 82 GLU A C 1
ATOM 635 O O . GLU A 1 82 ? 4.656 -7.516 -25.125 1 98.5 82 GLU A O 1
ATOM 640 N N . PHE A 1 83 ? 4.961 -8.273 -23.047 1 98.56 83 PHE A N 1
ATOM 641 C CA . PHE A 1 83 ? 6.34 -7.805 -23.016 1 98.56 83 PHE A CA 1
ATOM 642 C C . PHE A 1 83 ? 7.312 -8.977 -22.984 1 98.56 83 PHE A C 1
ATOM 644 O O . PHE A 1 83 ? 8.469 -8.844 -23.391 1 98.56 83 PHE A O 1
ATOM 651 N N . PHE A 1 84 ? 6.914 -10.086 -22.438 1 98.5 84 PHE A N 1
ATOM 652 C CA . PHE A 1 84 ? 7.824 -11.211 -22.266 1 98.5 84 PHE A CA 1
ATOM 653 C C . PHE A 1 84 ? 7.594 -12.266 -23.344 1 98.5 84 PHE A C 1
ATOM 655 O O . PHE A 1 84 ? 6.512 -12.336 -23.922 1 98.5 84 PHE A O 1
ATOM 662 N N . SER A 1 85 ? 8.617 -13.047 -23.609 1 98.19 85 SER A N 1
ATOM 663 C CA . SER A 1 85 ? 8.5 -14.195 -24.5 1 98.19 85 SER A CA 1
ATOM 664 C C . SER A 1 85 ? 8.289 -15.484 -23.703 1 98.19 85 SER A C 1
ATOM 666 O O . SER A 1 85 ? 8.492 -15.516 -22.484 1 98.19 85 SER A O 1
ATOM 668 N N . GLY A 1 86 ? 7.824 -16.5 -24.391 1 98.19 86 GLY A N 1
ATOM 669 C CA . GLY A 1 86 ? 7.664 -17.797 -23.766 1 98.19 86 GLY A CA 1
ATOM 670 C C . GLY A 1 86 ? 6.266 -18.031 -23.219 1 98.19 86 GLY A C 1
ATOM 671 O O . GLY A 1 86 ? 5.289 -17.516 -23.75 1 98.19 86 GLY A O 1
ATOM 672 N N . GLU A 1 87 ? 6.188 -18.812 -22.156 1 98.62 87 GLU A N 1
ATOM 673 C CA . GLU A 1 87 ? 4.898 -19.281 -21.656 1 98.62 87 GLU A CA 1
ATOM 674 C C . GLU A 1 87 ? 4.352 -18.328 -20.594 1 98.62 87 GLU A C 1
ATOM 676 O O . GLU A 1 87 ? 5.117 -17.703 -19.844 1 98.62 87 GLU A O 1
ATOM 681 N N . VAL A 1 88 ? 3.062 -18.188 -20.578 1 98.81 88 VAL A N 1
ATOM 682 C CA . VAL A 1 88 ? 2.346 -17.469 -19.547 1 98.81 88 VAL A CA 1
ATOM 683 C C . VAL A 1 88 ? 1.501 -18.438 -18.719 1 98.81 88 VAL A C 1
ATOM 685 O O . VAL A 1 88 ? 0.589 -19.078 -19.25 1 98.81 88 VAL A O 1
ATOM 688 N N . HIS A 1 89 ? 1.882 -18.609 -17.438 1 98.81 89 HIS A N 1
ATOM 689 C CA . HIS A 1 89 ? 1.124 -19.391 -16.469 1 98.81 89 HIS A CA 1
ATOM 690 C C . HIS A 1 89 ? 0.297 -18.5 -15.562 1 98.81 89 HIS A C 1
ATOM 692 O O . HIS A 1 89 ? 0.849 -17.688 -14.82 1 98.81 89 HIS A O 1
ATOM 698 N N . THR A 1 90 ? -1.025 -18.641 -15.602 1 98.75 90 THR A N 1
ATOM 699 C CA . THR A 1 90 ? -1.869 -17.734 -14.82 1 98.75 90 THR A CA 1
ATOM 700 C C . THR A 1 90 ? -2.561 -18.484 -13.688 1 98.75 90 THR A C 1
ATOM 702 O O . THR A 1 90 ? -3.152 -19.547 -13.914 1 98.75 90 THR A O 1
ATOM 705 N N . PHE A 1 91 ? -2.398 -17.984 -12.547 1 98.06 91 PHE A N 1
ATOM 706 C CA . PHE A 1 91 ? -3.068 -18.469 -11.344 1 98.06 91 PHE A CA 1
ATOM 707 C C . PHE A 1 91 ? -3.828 -17.328 -10.656 1 98.06 91 PHE A C 1
ATOM 709 O O . PHE A 1 91 ? -3.396 -16.188 -10.688 1 98.06 91 PHE A O 1
ATOM 716 N N . SER A 1 92 ? -4.906 -17.562 -10.078 1 97.12 92 SER A N 1
ATOM 717 C CA . SER A 1 92 ? -5.621 -16.703 -9.141 1 97.12 92 SER A CA 1
ATOM 718 C C . SER A 1 92 ? -6.297 -17.531 -8.047 1 97.12 92 SER A C 1
ATOM 720 O O . SER A 1 92 ? -6.758 -18.641 -8.297 1 97.12 92 SER A O 1
ATOM 722 N N . ALA A 1 93 ? -6.379 -16.969 -6.863 1 97.5 93 ALA A N 1
ATOM 723 C CA . ALA A 1 93 ? -7.09 -17.672 -5.801 1 97.5 93 ALA A CA 1
ATOM 724 C C . ALA A 1 93 ? -8.531 -17.969 -6.207 1 97.5 93 ALA A C 1
ATOM 726 O O . ALA A 1 93 ? -9.133 -18.938 -5.742 1 97.5 93 ALA A O 1
ATOM 727 N N . ALA A 1 94 ? -9.062 -17.125 -6.961 1 98.44 94 ALA A N 1
ATOM 728 C CA . ALA A 1 94 ? -10.32 -17.297 -7.68 1 98.44 94 ALA A CA 1
ATOM 729 C C . ALA A 1 94 ? -10.398 -16.359 -8.883 1 98.44 94 ALA A C 1
ATOM 731 O O . ALA A 1 94 ? -9.906 -15.227 -8.828 1 98.44 94 ALA A O 1
ATOM 732 N N . TYR A 1 95 ? -11.008 -16.844 -9.977 1 98.19 95 TYR A N 1
ATOM 733 C CA . TYR A 1 95 ? -11.109 -16 -11.164 1 98.19 95 TYR A CA 1
ATOM 734 C C . TYR A 1 95 ? -12.453 -15.281 -11.211 1 98.19 95 TYR A C 1
ATOM 736 O O . TYR A 1 95 ? -13.508 -15.922 -11.188 1 98.19 95 TYR A O 1
ATOM 744 N N . PRO A 1 96 ? -12.383 -13.945 -11.281 1 97.19 96 PRO A N 1
ATOM 745 C CA . PRO A 1 96 ? -13.641 -13.297 -11.641 1 97.19 96 PRO A CA 1
ATOM 746 C C . PRO A 1 96 ? -14.188 -13.75 -12.992 1 97.19 96 PRO A C 1
ATOM 748 O O . PRO A 1 96 ? -13.438 -13.828 -13.969 1 97.19 96 PRO A O 1
ATOM 751 N N . PRO A 1 97 ? -15.453 -14.047 -13.039 1 97.25 97 PRO A N 1
ATOM 752 C CA . PRO A 1 97 ? -16 -14.539 -14.297 1 97.25 97 PRO A CA 1
ATOM 753 C C . PRO A 1 97 ? -15.734 -13.602 -15.469 1 97.25 97 PRO A C 1
ATOM 755 O O . PRO A 1 97 ? -15.469 -14.062 -16.594 1 97.25 97 PRO A O 1
ATOM 758 N N . ALA A 1 98 ? -15.75 -12.344 -15.211 1 96 98 ALA A N 1
ATOM 759 C CA . ALA A 1 98 ? -15.562 -11.352 -16.266 1 96 98 ALA A CA 1
ATOM 760 C C . ALA A 1 98 ? -14.156 -11.43 -16.859 1 96 98 ALA A C 1
ATOM 762 O O . ALA A 1 98 ? -13.914 -10.945 -17.969 1 96 98 ALA A O 1
ATOM 763 N N . ASP A 1 99 ? -13.227 -12.07 -16.141 1 97.5 99 ASP A N 1
ATOM 764 C CA . ASP A 1 99 ? -11.82 -12.094 -16.562 1 97.5 99 ASP A CA 1
ATOM 765 C C . ASP A 1 99 ? -11.508 -13.359 -17.344 1 97.5 99 ASP A C 1
ATOM 767 O O . ASP A 1 99 ? -10.469 -13.445 -18.016 1 97.5 99 ASP A O 1
ATOM 771 N N . MET A 1 100 ? -12.367 -14.359 -17.312 1 98.19 100 MET A N 1
ATOM 772 C CA . MET A 1 100 ? -12 -15.727 -17.688 1 98.19 100 MET A CA 1
ATOM 773 C C . MET A 1 100 ? -11.688 -15.812 -19.172 1 98.19 100 MET A C 1
ATOM 775 O O . MET A 1 100 ? -10.695 -16.438 -19.562 1 98.19 100 MET A O 1
ATOM 779 N N . ASP A 1 101 ? -12.453 -15.133 -20.016 1 98.19 101 ASP A N 1
ATOM 780 C CA . ASP A 1 101 ? -12.203 -15.188 -21.453 1 98.19 101 ASP A CA 1
ATOM 781 C C . ASP A 1 101 ? -10.812 -14.664 -21.781 1 98.19 101 ASP A C 1
ATOM 783 O O . ASP A 1 101 ? -10.07 -15.297 -22.547 1 98.19 101 ASP A O 1
ATOM 787 N N . GLU A 1 102 ? -10.477 -13.562 -21.234 1 98.44 102 GLU A N 1
ATOM 788 C CA . GLU A 1 102 ? -9.172 -12.961 -21.516 1 98.44 102 GLU A CA 1
ATOM 789 C C . GLU A 1 102 ? -8.047 -13.797 -20.906 1 98.44 102 GLU A C 1
ATOM 791 O O . GLU A 1 102 ? -6.984 -13.945 -21.516 1 98.44 102 GLU A O 1
ATOM 796 N N . VAL A 1 103 ? -8.289 -14.32 -19.703 1 98.69 103 VAL A N 1
ATOM 797 C CA . VAL A 1 103 ? -7.289 -15.172 -19.062 1 98.69 103 VAL A CA 1
ATOM 798 C C . VAL A 1 103 ? -6.98 -16.375 -19.953 1 98.69 103 VAL A C 1
ATOM 800 O O . VAL A 1 103 ? -5.812 -16.672 -20.203 1 98.69 103 VAL A O 1
ATOM 803 N N . LEU A 1 104 ? -8.039 -17 -20.5 1 98.81 104 LEU A N 1
ATOM 804 C CA . LEU A 1 104 ? -7.871 -18.172 -21.359 1 98.81 104 LEU A CA 1
ATOM 805 C C . LEU A 1 104 ? -7.164 -17.797 -22.656 1 98.81 104 LEU A C 1
ATOM 807 O O . LEU A 1 104 ? -6.344 -18.562 -23.156 1 98.81 104 LEU A O 1
ATOM 811 N N . ALA A 1 105 ? -7.398 -16.625 -23.125 1 98.56 105 ALA A N 1
ATOM 812 C CA . ALA A 1 105 ? -6.809 -16.188 -24.391 1 98.56 105 ALA A CA 1
ATOM 813 C C . ALA A 1 105 ? -5.328 -15.859 -24.219 1 98.56 105 ALA A C 1
ATOM 815 O O . ALA A 1 105 ? -4.531 -16.078 -25.141 1 98.56 105 ALA A O 1
ATOM 816 N N . LEU A 1 106 ? -4.902 -15.391 -23.109 1 98.69 106 LEU A N 1
ATOM 817 C CA . LEU A 1 106 ? -3.559 -14.867 -22.891 1 98.69 106 LEU A CA 1
ATOM 818 C C . LEU A 1 106 ? -2.619 -15.961 -22.391 1 98.69 106 LEU A C 1
ATOM 820 O O . LEU A 1 106 ? -1.399 -15.852 -22.531 1 98.69 106 LEU A O 1
ATOM 824 N N . SER A 1 107 ? -3.145 -17.016 -21.812 1 98.81 107 SER A N 1
ATOM 825 C CA . SER A 1 107 ? -2.338 -17.953 -21.031 1 98.81 107 SER A CA 1
ATOM 826 C C . SER A 1 107 ? -2.01 -19.203 -21.844 1 98.81 107 SER A C 1
ATOM 828 O O . SER A 1 107 ? -2.705 -19.516 -22.812 1 98.81 107 SER A O 1
ATOM 830 N N . ASP A 1 108 ? -0.927 -19.828 -21.5 1 98.81 108 ASP A N 1
ATOM 831 C CA . ASP A 1 108 ? -0.6 -21.172 -21.969 1 98.81 108 ASP A CA 1
ATOM 832 C C . ASP A 1 108 ? -0.987 -22.234 -20.938 1 98.81 108 ASP A C 1
ATOM 834 O O . ASP A 1 108 ? -1.302 -23.375 -21.297 1 98.81 108 ASP A O 1
ATOM 838 N N . HIS A 1 109 ? -0.879 -21.906 -19.688 1 98.81 109 HIS A N 1
ATOM 839 C CA . HIS A 1 109 ? -1.339 -22.703 -18.547 1 98.81 109 HIS A CA 1
ATOM 840 C C . HIS A 1 109 ? -2.271 -21.891 -17.656 1 98.81 109 HIS A C 1
ATOM 842 O O . HIS A 1 109 ? -1.989 -20.719 -17.359 1 98.81 109 HIS A O 1
ATOM 848 N N . VAL A 1 110 ? -3.393 -22.406 -17.328 1 98.88 110 VAL A N 1
ATOM 849 C CA . VAL A 1 110 ? -4.293 -21.812 -16.344 1 98.88 110 VAL A CA 1
ATOM 850 C C . VAL A 1 110 ? -4.461 -22.75 -15.148 1 98.88 110 VAL A C 1
ATOM 852 O O . VAL A 1 110 ? -4.855 -23.906 -15.32 1 98.88 110 VAL A O 1
ATOM 855 N N . ILE A 1 111 ? -4.121 -22.281 -14.008 1 98.81 111 ILE A N 1
ATOM 856 C CA . ILE A 1 111 ? -4.141 -23.094 -12.789 1 98.81 111 ILE A CA 1
ATOM 857 C C . ILE A 1 111 ? -5.297 -22.656 -11.898 1 98.81 111 ILE A C 1
ATOM 859 O O . ILE A 1 111 ? -5.453 -21.453 -11.609 1 98.81 111 ILE A O 1
ATOM 863 N N . PHE A 1 112 ? -6.086 -23.547 -11.5 1 98.75 112 PHE A N 1
ATOM 864 C CA . PHE A 1 112 ? -7.238 -23.266 -10.656 1 98.75 112 PHE A CA 1
ATOM 865 C C . PHE A 1 112 ? -6.938 -23.609 -9.203 1 98.75 112 PHE A C 1
ATOM 867 O O . PHE A 1 112 ? -6.273 -24.609 -8.922 1 98.75 112 PHE A O 1
ATOM 874 N N . ASN A 1 113 ? -7.457 -22.812 -8.266 1 98.56 113 ASN A N 1
ATOM 875 C CA . ASN A 1 113 ? -7.172 -22.906 -6.84 1 98.56 113 ASN A CA 1
ATOM 876 C C . ASN A 1 113 ? -8.031 -23.969 -6.168 1 98.56 113 ASN A C 1
ATOM 878 O O . ASN A 1 113 ? -7.73 -24.406 -5.051 1 98.56 113 ASN A O 1
ATOM 882 N N . SER A 1 114 ? -9.156 -24.375 -6.781 1 98.38 114 SER A N 1
ATOM 883 C CA . SER A 1 114 ? -10.094 -25.312 -6.172 1 98.38 114 SER A CA 1
ATOM 884 C C . SER A 1 114 ? -10.82 -26.125 -7.234 1 98.38 114 SER A C 1
ATOM 886 O O . SER A 1 114 ? -10.898 -25.719 -8.391 1 98.38 114 SER A O 1
ATOM 888 N N . CYS A 1 115 ? -11.344 -27.266 -6.785 1 98.38 115 CYS A N 1
ATOM 889 C CA . CYS A 1 115 ? -12.188 -28.078 -7.66 1 98.38 115 CYS A CA 1
ATOM 890 C C . CYS A 1 115 ? -13.438 -27.312 -8.078 1 98.38 115 CYS A C 1
ATOM 892 O O . CYS A 1 115 ? -13.883 -27.422 -9.219 1 98.38 115 CYS A O 1
ATOM 894 N N . ASN A 1 116 ? -13.938 -26.453 -7.176 1 97.94 116 ASN A N 1
ATOM 895 C CA . ASN A 1 116 ? -15.117 -25.656 -7.469 1 97.94 116 ASN A CA 1
ATOM 896 C C . ASN A 1 116 ? -14.867 -24.703 -8.641 1 97.94 116 ASN A C 1
ATOM 898 O O . ASN A 1 116 ? -15.688 -24.609 -9.555 1 97.94 116 ASN A O 1
ATOM 902 N N . GLN A 1 117 ? -13.789 -24.031 -8.633 1 97.94 117 GLN A N 1
ATOM 903 C CA . GLN A 1 117 ? -13.422 -23.078 -9.68 1 97.94 117 GLN A CA 1
ATOM 904 C C . GLN A 1 117 ? -13.219 -23.797 -11.016 1 97.94 117 GLN A C 1
ATOM 906 O O . GLN A 1 117 ? -13.672 -23.328 -12.055 1 97.94 117 GLN A O 1
ATOM 911 N N . TRP A 1 118 ? -12.508 -24.938 -10.969 1 98.44 118 TRP A N 1
ATOM 912 C CA . TRP A 1 118 ? -12.289 -25.703 -12.188 1 98.44 118 TRP A CA 1
ATOM 913 C C . TRP A 1 118 ? -13.617 -26.156 -12.797 1 98.44 118 TRP A C 1
ATOM 915 O O . TRP A 1 118 ? -13.867 -25.938 -13.984 1 98.44 118 TRP A O 1
ATOM 925 N N . GLU A 1 119 ? -14.453 -26.703 -11.938 1 98.12 119 GLU A N 1
ATOM 926 C CA . GLU A 1 119 ? -15.727 -27.219 -12.43 1 98.12 119 GLU A CA 1
ATOM 927 C C . GLU A 1 119 ? -16.594 -26.094 -12.992 1 98.12 119 GLU A C 1
ATOM 929 O O . GLU A 1 119 ? -17.266 -26.281 -14.008 1 98.12 119 GLU A O 1
ATOM 934 N N . ARG A 1 120 ? -16.531 -24.969 -12.383 1 97.62 120 ARG A N 1
ATOM 935 C CA . ARG A 1 120 ? -17.312 -23.828 -12.82 1 97.62 120 ARG A CA 1
ATOM 936 C C . ARG A 1 120 ? -16.922 -23.391 -14.227 1 97.62 120 ARG A C 1
ATOM 938 O O . ARG A 1 120 ? -17.781 -23.016 -15.031 1 97.62 120 ARG A O 1
ATOM 945 N N . PHE A 1 121 ? -15.641 -23.391 -14.531 1 98.31 121 PHE A N 1
ATOM 946 C CA . PHE A 1 121 ? -15.156 -22.797 -15.781 1 98.31 121 PHE A CA 1
ATOM 947 C C . PHE A 1 121 ? -14.727 -23.891 -16.75 1 98.31 121 PHE A C 1
ATOM 949 O O . PHE A 1 121 ? -14.219 -23.594 -17.844 1 98.31 121 PHE A O 1
ATOM 956 N N . ARG A 1 122 ? -14.953 -25.172 -16.438 1 98.12 122 ARG A N 1
ATOM 957 C CA . ARG A 1 122 ? -14.422 -26.312 -17.188 1 98.12 122 ARG A CA 1
ATOM 958 C C . ARG A 1 122 ? -14.906 -26.281 -18.641 1 98.12 122 ARG A C 1
ATOM 960 O O . ARG A 1 122 ? -14.102 -26.422 -19.562 1 98.12 122 ARG A O 1
ATOM 967 N N . ALA A 1 123 ? -16.172 -26.109 -18.812 1 97.88 123 ALA A N 1
ATOM 968 C CA . ALA A 1 123 ? -16.719 -26.094 -20.156 1 97.88 123 ALA A CA 1
ATOM 969 C C . ALA A 1 123 ? -16.109 -24.984 -21 1 97.88 123 ALA A C 1
ATOM 971 O O . ALA A 1 123 ? -15.711 -25.219 -22.141 1 97.88 123 ALA A O 1
ATOM 972 N N . GLN A 1 124 ? -16.031 -23.844 -20.438 1 98 124 GLN A N 1
ATOM 973 C CA . GLN A 1 124 ? -15.445 -22.688 -21.109 1 98 124 GLN A CA 1
ATOM 974 C C . GLN A 1 124 ? -13.961 -22.922 -21.406 1 98 124 GLN A C 1
ATOM 976 O O . GLN A 1 124 ? -13.477 -22.594 -22.484 1 98 124 GLN A O 1
ATOM 981 N N . ALA A 1 125 ? -13.281 -23.438 -20.453 1 98.38 125 ALA A N 1
ATOM 982 C CA . ALA A 1 125 ? -11.852 -23.703 -20.562 1 98.38 125 ALA A CA 1
ATOM 983 C C . ALA A 1 125 ? -11.57 -24.734 -21.672 1 98.38 125 ALA A C 1
ATOM 985 O O . ALA A 1 125 ? -10.711 -24.516 -22.516 1 98.38 125 ALA A O 1
ATOM 986 N N . LEU A 1 126 ? -12.328 -25.781 -21.656 1 97.81 126 LEU A N 1
ATOM 987 C CA . LEU A 1 126 ? -12.125 -26.844 -22.641 1 97.81 126 LEU A CA 1
ATOM 988 C C . LEU A 1 126 ? -12.484 -26.359 -24.047 1 97.81 126 LEU A C 1
ATOM 990 O O . LEU A 1 126 ? -11.859 -26.781 -25.031 1 97.81 126 LEU A O 1
ATOM 994 N N . ALA A 1 127 ? -13.461 -25.516 -24.109 1 97.94 127 ALA A N 1
ATOM 995 C CA . ALA A 1 127 ? -13.805 -24.922 -25.391 1 97.94 127 ALA A CA 1
ATOM 996 C C . ALA A 1 127 ? -12.656 -24.062 -25.922 1 97.94 127 ALA A C 1
ATOM 998 O O . ALA A 1 127 ? -12.359 -24.094 -27.125 1 97.94 127 ALA A O 1
ATOM 999 N N . ALA A 1 128 ? -12.062 -23.328 -25.062 1 97.88 128 ALA A N 1
ATOM 1000 C CA . ALA A 1 128 ? -10.922 -22.484 -25.453 1 97.88 128 ALA A CA 1
ATOM 1001 C C . ALA A 1 128 ? -9.742 -23.344 -25.891 1 97.88 128 ALA A C 1
ATOM 1003 O O . ALA A 1 128 ? -9.023 -22.969 -26.828 1 97.88 128 ALA A O 1
ATOM 1004 N N . ALA A 1 129 ? -9.562 -24.469 -25.266 1 97.25 129 ALA A N 1
ATOM 1005 C CA . ALA A 1 129 ? -8.438 -25.359 -25.547 1 97.25 129 ALA A CA 1
ATOM 1006 C C . ALA A 1 129 ? -8.562 -25.984 -26.938 1 97.25 129 ALA A C 1
ATOM 1008 O O . ALA A 1 129 ? -7.586 -26.516 -27.484 1 97.25 129 ALA A O 1
ATOM 1009 N N . LYS A 1 130 ? -9.68 -25.984 -27.547 1 96.62 130 LYS A N 1
ATOM 1010 C CA . LYS A 1 130 ? -9.883 -26.469 -28.906 1 96.62 130 LYS A CA 1
ATOM 1011 C C . LYS A 1 130 ? -9.32 -25.484 -29.922 1 96.62 130 LYS A C 1
ATOM 1013 O O . LYS A 1 130 ? -9.07 -25.859 -31.078 1 96.62 130 LYS A O 1
ATOM 1018 N N . ARG A 1 131 ? -9.156 -24.281 -29.484 1 95.75 131 ARG A N 1
ATOM 1019 C CA . ARG A 1 131 ? -8.773 -23.234 -30.422 1 95.75 131 ARG A CA 1
ATOM 1020 C C . ARG A 1 131 ? -7.273 -22.969 -30.344 1 95.75 131 ARG A C 1
ATOM 1022 O O . ARG A 1 131 ? -6.688 -22.438 -31.297 1 95.75 131 ARG A O 1
ATOM 1029 N N . LYS A 1 132 ? -6.66 -23.266 -29.234 1 95.69 132 LYS A N 1
ATOM 1030 C CA . LYS A 1 132 ? -5.227 -23.094 -29.047 1 95.69 132 LYS A CA 1
ATOM 1031 C C . LYS A 1 132 ? -4.699 -24.078 -28 1 95.69 132 LYS A C 1
ATOM 1033 O O . LYS A 1 132 ? -5.465 -24.594 -27.188 1 95.69 132 LYS A O 1
ATOM 1038 N N . PRO A 1 133 ? -3.402 -24.297 -28.047 1 96.19 133 PRO A N 1
ATOM 1039 C CA . PRO A 1 133 ? -2.848 -25.125 -26.969 1 96.19 133 PRO A CA 1
ATOM 1040 C C . PRO A 1 133 ? -3.01 -24.469 -25.594 1 96.19 133 PRO A C 1
ATOM 1042 O O . PRO A 1 133 ? -2.588 -23.328 -25.391 1 96.19 133 PRO A O 1
ATOM 1045 N N . LEU A 1 134 ? -3.658 -25.125 -24.719 1 97.94 134 LEU A N 1
ATOM 1046 C CA . LEU A 1 134 ? -3.938 -24.656 -23.359 1 97.94 134 LEU A CA 1
ATOM 1047 C C . LEU A 1 134 ? -3.906 -25.828 -22.375 1 97.94 134 LEU A C 1
ATOM 1049 O O . LEU A 1 134 ? -4.477 -26.891 -22.656 1 97.94 134 LEU A O 1
ATOM 1053 N N . HIS A 1 135 ? -3.176 -25.625 -21.328 1 98.62 135 HIS A N 1
ATOM 1054 C CA . HIS A 1 135 ? -3.08 -26.625 -20.281 1 98.62 135 HIS A CA 1
ATOM 1055 C C . HIS A 1 135 ? -3.732 -26.141 -18.984 1 98.62 135 HIS A C 1
ATOM 1057 O O . HIS A 1 135 ? -3.648 -24.953 -18.656 1 98.62 135 HIS A O 1
ATOM 1063 N N . PHE A 1 136 ? -4.375 -27.031 -18.281 1 98.81 136 PHE A N 1
ATOM 1064 C CA . PHE A 1 136 ? -5.078 -26.656 -17.047 1 98.81 136 PHE A CA 1
ATOM 1065 C C . PHE A 1 136 ? -4.516 -27.422 -15.859 1 98.81 136 PHE A C 1
ATOM 1067 O O . PHE A 1 136 ? -4.18 -28.609 -15.977 1 98.81 136 PHE A O 1
ATOM 1074 N N . GLY A 1 137 ? -4.324 -26.75 -14.812 1 98.75 137 GLY A N 1
ATOM 1075 C CA . GLY A 1 137 ? -3.803 -27.359 -13.602 1 98.75 137 GLY A CA 1
ATOM 1076 C C . GLY A 1 137 ? -4.625 -27.031 -12.367 1 98.75 137 GLY A C 1
ATOM 1077 O O . GLY A 1 137 ? -5.504 -26.172 -12.406 1 98.75 137 GLY A O 1
ATOM 1078 N N . LEU A 1 138 ? -4.406 -27.766 -11.297 1 98.56 138 LEU A N 1
ATOM 1079 C CA . LEU A 1 138 ? -4.953 -27.516 -9.969 1 98.56 138 LEU A CA 1
ATOM 1080 C C . LEU A 1 138 ? -3.842 -27.203 -8.969 1 98.56 138 LEU A C 1
ATOM 1082 O O . LEU A 1 138 ? -2.816 -27.891 -8.938 1 98.56 138 LEU A O 1
ATOM 1086 N N . ARG A 1 139 ? -4.016 -26.125 -8.266 1 98.38 139 ARG A N 1
ATOM 1087 C CA . ARG A 1 139 ? -3.131 -25.922 -7.117 1 98.38 139 ARG A CA 1
ATOM 1088 C C . ARG A 1 139 ? -3.494 -26.859 -5.973 1 98.38 139 ARG A C 1
ATOM 1090 O O . ARG A 1 139 ? -4.664 -26.984 -5.605 1 98.38 139 ARG A O 1
ATOM 1097 N N . ILE A 1 140 ? -2.518 -27.562 -5.492 1 97.81 140 ILE A N 1
ATOM 1098 C CA . ILE A 1 140 ? -2.74 -28.469 -4.359 1 97.81 140 ILE A CA 1
ATOM 1099 C C . ILE A 1 140 ? -2.062 -27.891 -3.115 1 97.81 140 ILE A C 1
ATOM 1101 O O . ILE A 1 140 ? -1.169 -27.047 -3.215 1 97.81 140 ILE A O 1
ATOM 1105 N N . ASN A 1 141 ? -2.547 -28.266 -1.987 1 96.88 141 ASN A N 1
ATOM 1106 C CA . ASN A 1 141 ? -1.988 -27.922 -0.685 1 96.88 141 ASN A CA 1
ATOM 1107 C C . ASN A 1 141 ? -1.45 -29.156 0.04 1 96.88 141 ASN A C 1
ATOM 1109 O O . ASN A 1 141 ? -2.223 -29.969 0.531 1 96.88 141 ASN A O 1
ATOM 1113 N N . PRO A 1 142 ? -0.173 -29.266 0.089 1 94.75 142 PRO A N 1
ATOM 1114 C CA . PRO A 1 142 ? 0.413 -30.469 0.705 1 94.75 142 PRO A CA 1
ATOM 1115 C C . PRO A 1 142 ? 0.338 -30.438 2.23 1 94.75 142 PRO A C 1
ATOM 1117 O O . PRO A 1 142 ? 0.748 -31.391 2.887 1 94.75 142 PRO A O 1
ATOM 1120 N N . GLN A 1 143 ? -0.181 -29.359 2.789 1 92.62 143 GLN A N 1
ATOM 1121 C CA . GLN A 1 143 ? -0.31 -29.203 4.234 1 92.62 143 GLN A CA 1
ATOM 1122 C C . GLN A 1 143 ? 1.028 -29.422 4.934 1 92.62 143 GLN A C 1
ATOM 1124 O O . GLN A 1 143 ? 1.097 -30.125 5.945 1 92.62 143 GLN A O 1
ATOM 1129 N N . GLN A 1 144 ? 2.074 -28.984 4.285 1 89.69 144 GLN A N 1
ATOM 1130 C CA . GLN A 1 144 ? 3.438 -28.969 4.809 1 89.69 144 GLN A CA 1
ATOM 1131 C C . GLN A 1 144 ? 3.908 -27.547 5.074 1 89.69 144 GLN A C 1
ATOM 1133 O O . GLN A 1 144 ? 4.41 -26.875 4.172 1 89.69 144 GLN A O 1
ATOM 1138 N N . SER A 1 145 ? 3.783 -27.125 6.332 1 84.88 145 SER A N 1
ATOM 1139 C CA . SER A 1 145 ? 4.141 -25.75 6.68 1 84.88 145 SER A CA 1
ATOM 1140 C C . SER A 1 145 ? 5.652 -25.594 6.805 1 84.88 145 SER A C 1
ATOM 1142 O O . SER A 1 145 ? 6.301 -26.328 7.543 1 84.88 145 SER A O 1
ATOM 1144 N N . GLU A 1 146 ? 6.168 -24.766 6.031 1 78.69 146 GLU A N 1
ATOM 1145 C CA . GLU A 1 146 ? 7.598 -24.469 6.074 1 78.69 146 GLU A CA 1
ATOM 1146 C C . GLU A 1 146 ? 7.84 -22.984 6.398 1 78.69 146 GLU A C 1
ATOM 1148 O O . GLU A 1 146 ? 8.984 -22.562 6.574 1 78.69 146 GLU A O 1
ATOM 1153 N N . GLY A 1 147 ? 6.793 -22.219 6.395 1 68.88 147 GLY A N 1
ATOM 1154 C CA . GLY A 1 147 ? 6.941 -20.797 6.613 1 68.88 147 GLY A CA 1
ATOM 1155 C C . GLY A 1 147 ? 7.172 -20.438 8.07 1 68.88 147 GLY A C 1
ATOM 1156 O O . GLY A 1 147 ? 6.656 -21.094 8.969 1 68.88 147 GLY A O 1
ATOM 1157 N N . ALA A 1 148 ? 7.961 -19.469 8.273 1 61.47 148 ALA A N 1
ATOM 1158 C CA . ALA A 1 148 ? 8.297 -18.984 9.609 1 61.47 148 ALA A CA 1
ATOM 1159 C C . ALA A 1 148 ? 7.145 -18.203 10.219 1 61.47 148 ALA A C 1
ATOM 1161 O O . ALA A 1 148 ? 6.914 -18.266 11.43 1 61.47 148 ALA A O 1
ATOM 1162 N N . VAL A 1 149 ? 6.438 -17.453 9.289 1 70 149 VAL A N 1
ATOM 1163 C CA . VAL A 1 149 ? 5.363 -16.578 9.758 1 70 149 VAL A CA 1
ATOM 1164 C C . VAL A 1 149 ? 4.051 -16.969 9.086 1 70 149 VAL A C 1
ATOM 1166 O O . VAL A 1 149 ? 4.02 -17.219 7.879 1 70 149 VAL A O 1
ATOM 1169 N N . ALA A 1 150 ? 3.053 -16.922 9.938 1 68.31 150 ALA A N 1
ATOM 1170 C CA . ALA A 1 150 ? 1.762 -17.438 9.477 1 68.31 150 ALA A CA 1
ATOM 1171 C C . ALA A 1 150 ? 1.271 -16.656 8.25 1 68.31 150 ALA A C 1
ATOM 1173 O O . ALA A 1 150 ? 0.771 -17.25 7.293 1 68.31 150 ALA A O 1
ATOM 1174 N N . ILE A 1 151 ? 1.538 -15.398 8.164 1 69.5 151 ILE A N 1
ATOM 1175 C CA . ILE A 1 151 ? 1.013 -14.562 7.094 1 69.5 151 ILE A CA 1
ATOM 1176 C C . ILE A 1 151 ? 1.648 -14.961 5.766 1 69.5 151 ILE A C 1
ATOM 1178 O O . ILE A 1 151 ? 1.099 -14.688 4.695 1 69.5 151 ILE A O 1
ATOM 1182 N N . TYR A 1 152 ? 2.65 -15.758 5.77 1 71 152 TYR A N 1
ATOM 1183 C CA . TYR A 1 152 ? 3.342 -16.125 4.539 1 71 152 TYR A CA 1
ATOM 1184 C C . TYR A 1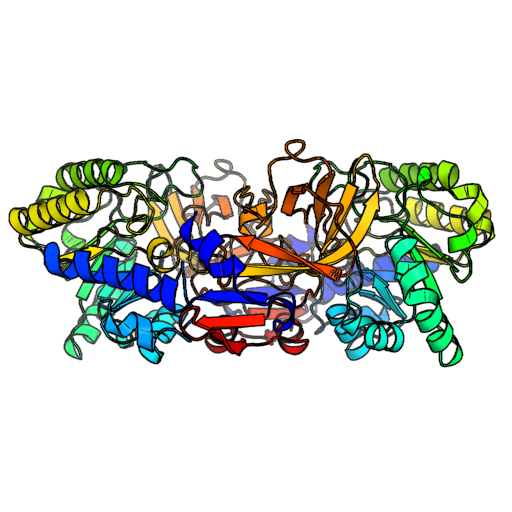 152 ? 3.381 -17.641 4.359 1 71 152 TYR A C 1
ATOM 1186 O O . TYR A 1 152 ? 4.188 -18.156 3.584 1 71 152 TYR A O 1
ATOM 1194 N N . ASP A 1 153 ? 2.527 -18.344 5.066 1 82.19 153 ASP A N 1
ATOM 1195 C CA . ASP A 1 153 ? 2.5 -19.797 4.973 1 82.19 153 ASP A CA 1
ATOM 1196 C C . ASP A 1 153 ? 1.27 -20.281 4.207 1 82.19 153 ASP A C 1
ATOM 1198 O O . ASP A 1 153 ? 0.189 -20.422 4.781 1 82.19 153 ASP A O 1
ATOM 1202 N N . PRO A 1 154 ? 1.496 -20.578 2.975 1 84.56 154 PRO A N 1
ATOM 1203 C CA . PRO A 1 154 ? 0.354 -21 2.156 1 84.56 154 PRO A CA 1
ATOM 1204 C C . PRO A 1 154 ? -0.192 -22.359 2.553 1 84.56 154 PRO A C 1
ATOM 1206 O O . PRO A 1 154 ? -1.271 -22.766 2.104 1 84.56 154 PRO A O 1
ATOM 1209 N N . SER A 1 155 ? 0.503 -23.047 3.389 1 87.56 155 SER A N 1
ATOM 1210 C CA . SER A 1 155 ? 0.061 -24.375 3.771 1 87.56 155 SER A CA 1
ATOM 1211 C C . SER A 1 155 ? -0.464 -24.406 5.203 1 87.56 155 SER A C 1
ATOM 1213 O O . SER A 1 155 ? -0.699 -25.469 5.77 1 87.56 155 SER A O 1
ATOM 1215 N N . ALA A 1 156 ? -0.685 -23.234 5.723 1 87.44 156 ALA A N 1
ATOM 1216 C CA . ALA A 1 156 ? -1.223 -23.156 7.078 1 87.44 156 ALA A CA 1
ATOM 1217 C C . ALA A 1 156 ? -2.658 -23.688 7.129 1 87.44 156 ALA A C 1
ATOM 1219 O O . ALA A 1 156 ? -3.396 -23.578 6.145 1 87.44 156 ALA A O 1
ATOM 1220 N N . PRO A 1 157 ? -2.988 -24.312 8.297 1 89.75 157 PRO A N 1
ATOM 1221 C CA . PRO A 1 157 ? -4.414 -24.609 8.445 1 89.75 157 PRO A CA 1
ATOM 1222 C C . PRO A 1 157 ? -5.301 -23.391 8.203 1 89.75 157 PRO A C 1
ATOM 1224 O O . PRO A 1 157 ? -5 -22.297 8.688 1 89.75 157 PRO A O 1
ATOM 1227 N N . GLY A 1 158 ? -6.277 -23.594 7.348 1 93.12 158 GLY A N 1
ATOM 1228 C CA . GLY A 1 158 ? -7.176 -22.484 7.062 1 93.12 158 GLY A CA 1
ATOM 1229 C C . GLY A 1 158 ? -6.738 -21.656 5.867 1 93.12 158 GLY A C 1
ATOM 1230 O O . GLY A 1 158 ? -7.379 -20.656 5.531 1 93.12 158 GLY A O 1
ATOM 1231 N N . SER A 1 159 ? -5.676 -22.109 5.238 1 94.62 159 SER A N 1
ATOM 1232 C CA . SER A 1 159 ? -5.25 -21.422 4.027 1 94.62 159 SER A CA 1
ATOM 1233 C C . SER A 1 159 ? -6.273 -21.578 2.906 1 94.62 159 SER A C 1
ATOM 1235 O O . SER A 1 159 ? -6.84 -22.672 2.732 1 94.62 159 SER A O 1
ATOM 1237 N N . ARG A 1 160 ? -6.461 -20.516 2.191 1 96.5 160 ARG A N 1
ATOM 1238 C CA . ARG A 1 160 ? -7.395 -20.578 1.072 1 96.5 160 ARG A CA 1
ATOM 1239 C C . ARG A 1 160 ? -6.699 -21.078 -0.193 1 96.5 160 ARG A C 1
ATOM 1241 O O . ARG A 1 160 ? -7.324 -21.188 -1.251 1 96.5 160 ARG A O 1
ATOM 1248 N N . LEU A 1 161 ? -5.406 -21.391 -0.071 1 97.06 161 LEU A N 1
ATOM 1249 C CA . LEU A 1 161 ? -4.613 -21.656 -1.266 1 97.06 161 LEU A CA 1
ATOM 1250 C C . LEU A 1 161 ? -4.41 -23.156 -1.469 1 97.06 161 LEU A C 1
ATOM 1252 O O . LEU A 1 161 ? -3.711 -23.797 -0.686 1 97.06 161 LEU A O 1
ATOM 1256 N N . GLY A 1 162 ? -5.008 -23.609 -2.523 1 97.44 162 GLY A N 1
ATOM 1257 C CA . GLY A 1 162 ? -4.766 -24.984 -2.951 1 97.44 162 GLY A CA 1
ATOM 1258 C C . GLY A 1 162 ? -5.75 -25.969 -2.359 1 97.44 162 GLY A C 1
ATOM 1259 O O . GLY A 1 162 ? -6.223 -25.797 -1.235 1 97.44 162 GLY A O 1
ATOM 1260 N N . VAL A 1 163 ? -5.945 -27.047 -3.014 1 97.62 163 VAL A N 1
ATOM 1261 C CA . VAL A 1 163 ? -6.848 -28.125 -2.613 1 97.62 163 VAL A CA 1
ATOM 1262 C C . VAL A 1 163 ? -6.125 -29.078 -1.668 1 97.62 163 VAL A C 1
ATOM 1264 O O . VAL A 1 163 ? -5.078 -29.625 -2.012 1 97.62 163 VAL A O 1
ATOM 1267 N N . ILE A 1 164 ? -6.645 -29.219 -0.508 1 97 164 ILE A N 1
ATOM 1268 C CA . ILE A 1 164 ? -6.109 -30.266 0.369 1 97 164 ILE A CA 1
ATOM 1269 C C . ILE A 1 164 ? -6.594 -31.625 -0.096 1 97 164 ILE A C 1
ATOM 1271 O O . ILE A 1 164 ? -7.633 -31.734 -0.749 1 97 164 ILE A O 1
ATOM 1275 N N . ARG A 1 165 ? -5.809 -32.625 0.265 1 97 165 ARG A N 1
ATOM 1276 C CA . ARG A 1 165 ? -6.09 -33.969 -0.247 1 97 165 ARG A CA 1
ATOM 1277 C C . ARG A 1 165 ? -7.535 -34.375 0.039 1 97 165 ARG A C 1
ATOM 1279 O O . ARG A 1 165 ? -8.203 -34.938 -0.818 1 97 165 ARG A O 1
ATOM 1286 N N . GLY A 1 166 ? -8.016 -34.062 1.227 1 96 166 GLY A N 1
ATOM 1287 C CA . GLY A 1 166 ? -9.352 -34.438 1.646 1 96 166 GLY A CA 1
ATOM 1288 C C . GLY A 1 166 ? -10.453 -33.781 0.835 1 96 166 GLY A C 1
ATOM 1289 O O . GLY A 1 166 ? -11.602 -34.25 0.849 1 96 166 GLY A O 1
ATOM 1290 N N . GLN A 1 167 ? -10.148 -32.719 0.069 1 96.38 167 GLN A N 1
ATOM 1291 C CA . GLN A 1 167 ? -11.148 -31.969 -0.693 1 96.38 167 GLN A CA 1
ATOM 1292 C C . GLN A 1 167 ? -11 -32.25 -2.189 1 96.38 167 GLN A C 1
ATOM 1294 O O . GLN A 1 167 ? -11.781 -31.719 -2.994 1 96.38 167 GLN A O 1
ATOM 1299 N N . LEU A 1 168 ? -10.031 -33 -2.557 1 97.44 168 LEU A N 1
ATOM 1300 C CA . LEU A 1 168 ? -9.836 -33.344 -3.965 1 97.44 168 LEU A CA 1
ATOM 1301 C C . LEU A 1 168 ? -10.891 -34.312 -4.449 1 97.44 168 LEU A C 1
ATOM 1303 O O . LEU A 1 168 ? -11.07 -35.406 -3.855 1 97.44 168 LEU A O 1
ATOM 1307 N N . ARG A 1 169 ? -11.555 -34 -5.473 1 95.81 169 ARG A N 1
ATOM 1308 C CA . ARG A 1 169 ? -12.547 -34.875 -6.102 1 95.81 169 ARG A CA 1
ATOM 1309 C C . ARG A 1 169 ? -12 -35.5 -7.375 1 95.81 169 ARG A C 1
ATOM 1311 O O . ARG A 1 169 ? -11.664 -34.781 -8.328 1 95.81 169 ARG A O 1
ATOM 1318 N N . PRO A 1 170 ? -11.961 -36.781 -7.402 1 93.25 170 PRO A N 1
ATOM 1319 C CA . PRO A 1 170 ? -11.375 -37.438 -8.562 1 93.25 170 PRO A CA 1
ATOM 1320 C C . PRO A 1 170 ? -12.016 -37.031 -9.883 1 93.25 170 PRO A C 1
ATOM 1322 O O . PRO A 1 170 ? -11.32 -36.906 -10.898 1 93.25 170 PRO A O 1
ATOM 1325 N N . GLU A 1 171 ? -13.258 -36.812 -9.836 1 93.62 171 GLU A N 1
ATOM 1326 C CA . GLU A 1 171 ? -13.961 -36.406 -11.055 1 93.62 171 GLU A CA 1
ATOM 1327 C C . GLU A 1 171 ? -13.508 -35.031 -11.539 1 93.62 171 GLU A C 1
ATOM 1329 O O . GLU A 1 171 ? -13.641 -34.719 -12.719 1 93.62 171 GLU A O 1
ATOM 1334 N N . SER A 1 172 ? -13.023 -34.25 -10.609 1 94.81 172 SER A N 1
ATOM 1335 C CA . SER A 1 172 ? -12.57 -32.906 -10.953 1 94.81 172 SER A CA 1
ATOM 1336 C C . SER A 1 172 ? -11.234 -32.938 -11.68 1 94.81 172 SER A C 1
ATOM 1338 O O . SER A 1 172 ? -10.758 -31.922 -12.172 1 94.81 172 SER A O 1
ATOM 1340 N N . LEU A 1 173 ? -10.656 -34.062 -11.844 1 96.62 173 LEU A N 1
ATOM 1341 C CA . LEU A 1 173 ? -9.352 -34.188 -12.5 1 96.62 173 LEU A CA 1
ATOM 1342 C C . LEU A 1 173 ? -9.508 -34.25 -14.008 1 96.62 173 LEU A C 1
ATOM 1344 O O . LEU A 1 173 ? -8.531 -34.094 -14.75 1 96.62 173 LEU A O 1
ATOM 1348 N N . THR A 1 174 ? -10.742 -34.5 -14.461 1 96.44 174 THR A N 1
ATOM 1349 C CA . THR A 1 174 ? -10.961 -34.562 -15.898 1 96.44 174 THR A CA 1
ATOM 1350 C C . THR A 1 174 ? -10.57 -33.25 -16.562 1 96.44 174 THR A C 1
ATOM 1352 O O . THR A 1 174 ? -11.109 -32.188 -16.234 1 96.44 174 THR A O 1
ATOM 1355 N N . GLY A 1 175 ? -9.625 -33.281 -17.438 1 97.06 175 GLY A N 1
ATOM 1356 C CA . GLY A 1 175 ? -9.172 -32.094 -18.141 1 97.06 175 GLY A CA 1
ATOM 1357 C C . GLY A 1 175 ? -7.953 -31.438 -17.516 1 97.06 175 GLY A C 1
ATOM 1358 O O . GLY A 1 175 ? -7.301 -30.594 -18.125 1 97.06 175 GLY A O 1
ATOM 1359 N N . ILE A 1 176 ? -7.676 -31.859 -16.297 1 98.44 176 ILE A N 1
ATOM 1360 C CA . ILE A 1 176 ? -6.508 -31.344 -15.594 1 98.44 176 ILE A CA 1
ATOM 1361 C C . ILE A 1 176 ? -5.262 -32.094 -16.047 1 98.44 176 ILE A C 1
ATOM 1363 O O . ILE A 1 176 ? -5.234 -33.344 -16.016 1 98.44 176 ILE A O 1
ATOM 1367 N N . THR A 1 177 ? -4.254 -31.359 -16.438 1 98.38 177 THR A N 1
ATOM 1368 C CA . THR A 1 177 ? -3.064 -32.031 -16.953 1 98.38 177 THR A CA 1
ATOM 1369 C C . THR A 1 177 ? -1.864 -31.766 -16.047 1 98.38 177 THR A C 1
ATOM 1371 O O . THR A 1 177 ? -0.767 -32.25 -16.297 1 98.38 177 THR A O 1
ATOM 1374 N N . GLY A 1 178 ? -1.991 -31 -14.984 1 98.69 178 GLY A N 1
ATOM 1375 C CA . GLY A 1 178 ? -0.86 -30.75 -14.109 1 98.69 178 GLY A CA 1
ATOM 1376 C C . GLY A 1 178 ? -1.271 -30.281 -12.727 1 98.69 178 GLY A C 1
ATOM 1377 O O . GLY A 1 178 ? -2.439 -29.953 -12.492 1 98.69 178 GLY A O 1
ATOM 1378 N N . LEU A 1 179 ? -0.294 -30.297 -11.812 1 98.56 179 LEU A N 1
ATOM 1379 C CA . LEU A 1 179 ? -0.455 -29.844 -10.438 1 98.56 179 LEU A CA 1
ATOM 1380 C C . LEU A 1 179 ? 0.51 -28.703 -10.125 1 98.56 179 LEU A C 1
ATOM 1382 O O . LEU A 1 179 ? 1.587 -28.609 -10.727 1 98.56 179 LEU A O 1
ATOM 1386 N N . HIS A 1 180 ? 0.068 -27.828 -9.312 1 98.38 180 HIS A N 1
ATOM 1387 C CA . HIS A 1 180 ? 0.864 -26.703 -8.82 1 98.38 180 HIS A CA 1
ATOM 1388 C C . HIS A 1 180 ? 0.853 -26.656 -7.293 1 98.38 180 HIS A C 1
ATOM 1390 O O . HIS A 1 180 ? -0.193 -26.844 -6.668 1 98.38 180 HIS A O 1
ATOM 1396 N N . PHE A 1 181 ? 2.01 -26.547 -6.695 1 96.44 181 PHE A N 1
ATOM 1397 C CA . PHE A 1 181 ? 2.049 -26.219 -5.273 1 96.44 181 PHE A CA 1
ATOM 1398 C C . PHE A 1 181 ? 3.039 -25.078 -5.008 1 96.44 181 PHE A C 1
ATOM 1400 O O . PHE A 1 181 ? 3.951 -24.844 -5.805 1 96.44 181 PHE A O 1
ATOM 1407 N N . HIS A 1 182 ? 2.773 -24.297 -3.996 1 92.38 182 HIS A N 1
ATOM 1408 C CA . HIS A 1 182 ? 3.641 -23.234 -3.518 1 92.38 182 HIS A CA 1
ATOM 1409 C C . HIS A 1 182 ? 3.699 -23.203 -1.993 1 92.38 182 HIS A C 1
ATOM 1411 O O . HIS A 1 182 ? 2.74 -22.797 -1.336 1 92.38 182 HIS A O 1
ATOM 1417 N N . ASN A 1 183 ? 4.836 -23.594 -1.469 1 86.88 183 ASN A N 1
ATOM 1418 C CA . ASN A 1 183 ? 4.938 -23.766 -0.023 1 86.88 183 ASN A CA 1
ATOM 1419 C C . ASN A 1 183 ? 6.148 -23.031 0.544 1 86.88 183 ASN A C 1
ATOM 1421 O O . ASN A 1 183 ? 6.234 -22.797 1.753 1 86.88 183 ASN A O 1
ATOM 1425 N N . LEU A 1 184 ? 7.016 -22.688 -0.306 1 75.94 184 LEU A N 1
ATOM 1426 C CA . LEU A 1 184 ? 8.273 -22.109 0.153 1 75.94 184 LEU A CA 1
ATOM 1427 C C . LEU A 1 184 ? 8.188 -20.594 0.197 1 75.94 184 LEU A C 1
ATOM 1429 O O . LEU A 1 184 ? 7.379 -19.984 -0.511 1 75.94 184 LEU A O 1
ATOM 1433 N N . CYS A 1 185 ? 8.906 -20.016 1.075 1 75.75 185 CYS A N 1
ATOM 1434 C CA . CYS A 1 185 ? 9.062 -18.578 1.185 1 75.75 185 CYS A CA 1
ATOM 1435 C C . CYS A 1 185 ? 10.5 -18.203 1.52 1 75.75 185 CYS A C 1
ATOM 1437 O O . CYS A 1 185 ? 10.875 -18.156 2.691 1 75.75 185 CYS A O 1
ATOM 1439 N N . GLU A 1 186 ? 11.297 -17.953 0.571 1 76.19 186 GLU A N 1
ATOM 1440 C CA . GLU A 1 186 ? 12.672 -17.484 0.714 1 76.19 186 GLU A CA 1
ATOM 1441 C C . GLU A 1 186 ? 13.539 -18.547 1.386 1 76.19 186 GLU A C 1
ATOM 1443 O O . GLU A 1 186 ? 14.305 -18.234 2.303 1 76.19 186 GLU A O 1
ATOM 1448 N N . GLN A 1 187 ? 13.477 -19.797 0.902 1 82.62 187 GLN A N 1
ATOM 1449 C CA . GLN A 1 187 ? 14.109 -20.891 1.634 1 82.62 187 GLN A CA 1
ATOM 1450 C C . GLN A 1 187 ? 15.086 -21.656 0.747 1 82.62 187 GLN A C 1
ATOM 1452 O O . GLN A 1 187 ? 15.172 -21.406 -0.457 1 82.62 187 GLN A O 1
ATOM 1457 N N . ASP A 1 188 ? 15.781 -22.484 1.467 1 87.62 188 ASP A N 1
ATOM 1458 C CA . ASP A 1 188 ? 16.734 -23.359 0.798 1 87.62 188 ASP A CA 1
ATOM 1459 C C . ASP A 1 188 ? 16.062 -24.641 0.326 1 87.62 188 ASP A C 1
ATOM 1461 O O . ASP A 1 188 ? 14.836 -24.734 0.292 1 87.62 188 ASP A O 1
ATOM 1465 N N . VAL A 1 189 ? 16.859 -25.578 -0.14 1 91.69 189 VAL A N 1
ATOM 1466 C CA . VAL A 1 189 ? 16.375 -26.766 -0.836 1 91.69 189 VAL A CA 1
ATOM 1467 C C . VAL A 1 189 ? 15.734 -27.734 0.163 1 91.69 189 VAL A C 1
ATOM 1469 O O . VAL A 1 189 ? 14.797 -28.453 -0.18 1 91.69 189 VAL A O 1
ATOM 1472 N N . ALA A 1 190 ? 16.125 -27.719 1.428 1 91.25 190 ALA A N 1
ATOM 1473 C CA . ALA A 1 190 ? 15.664 -28.719 2.393 1 91.25 190 ALA A CA 1
ATOM 1474 C C . ALA A 1 190 ? 14.148 -28.641 2.562 1 91.25 190 ALA A C 1
ATOM 1476 O O . ALA A 1 190 ? 13.469 -29.672 2.541 1 91.25 190 ALA A O 1
ATOM 1477 N N . PRO A 1 191 ? 13.664 -27.469 2.66 1 92.06 191 PRO A N 1
ATOM 1478 C CA . PRO A 1 191 ? 12.203 -27.391 2.746 1 92.06 191 PRO A CA 1
ATOM 1479 C C . PRO A 1 191 ? 11.508 -27.938 1.5 1 92.06 191 PRO A C 1
ATOM 1481 O O . PRO A 1 191 ? 10.43 -28.516 1.599 1 92.06 191 PRO A O 1
ATOM 1484 N N . LEU A 1 192 ? 12.094 -27.734 0.344 1 93.75 192 LEU A N 1
ATOM 1485 C CA . LEU A 1 192 ? 11.523 -28.297 -0.879 1 93.75 192 LEU A CA 1
ATOM 1486 C C . LEU A 1 192 ? 11.484 -29.812 -0.827 1 93.75 192 LEU A C 1
ATOM 1488 O O . LEU A 1 192 ? 10.492 -30.438 -1.214 1 93.75 192 LEU A O 1
ATOM 1492 N N . ARG A 1 193 ? 12.539 -30.391 -0.341 1 94.5 193 ARG A N 1
ATOM 1493 C CA . ARG A 1 193 ? 12.602 -31.844 -0.224 1 94.5 193 ARG A CA 1
ATOM 1494 C C . ARG A 1 193 ? 11.461 -32.375 0.642 1 94.5 193 ARG A C 1
ATOM 1496 O O . ARG A 1 193 ? 10.812 -33.344 0.288 1 94.5 193 ARG A O 1
ATOM 1503 N N . ARG A 1 194 ? 11.227 -31.734 1.737 1 95.12 194 ARG A N 1
ATOM 1504 C CA . ARG A 1 194 ? 10.148 -32.125 2.635 1 95.12 194 ARG A CA 1
ATOM 1505 C C . ARG A 1 194 ? 8.781 -31.938 1.979 1 95.12 194 ARG A C 1
ATOM 1507 O O . ARG A 1 194 ? 7.883 -32.75 2.141 1 95.12 194 ARG A O 1
ATOM 1514 N N . THR A 1 195 ? 8.688 -30.844 1.256 1 95.19 195 THR A N 1
ATOM 1515 C CA . THR A 1 195 ? 7.438 -30.562 0.557 1 95.19 195 THR A CA 1
ATOM 1516 C C . THR A 1 195 ? 7.164 -31.625 -0.508 1 95.19 195 THR A C 1
ATOM 1518 O O . THR A 1 195 ? 6.043 -32.125 -0.622 1 95.19 195 THR A O 1
ATOM 1521 N N . LEU A 1 196 ? 8.188 -31.953 -1.275 1 96.38 196 LEU A N 1
ATOM 1522 C CA . LEU A 1 196 ? 8.023 -32.969 -2.322 1 96.38 196 LEU A CA 1
ATOM 1523 C C . LEU A 1 196 ? 7.633 -34.312 -1.725 1 96.38 196 LEU A C 1
ATOM 1525 O O . LEU A 1 196 ? 6.789 -35 -2.279 1 96.38 196 LEU A O 1
ATOM 1529 N N . ALA A 1 197 ? 8.211 -34.625 -0.592 1 96.69 197 ALA A N 1
ATOM 1530 C CA . ALA A 1 197 ? 7.84 -35.844 0.089 1 96.69 197 ALA A CA 1
ATOM 1531 C C . ALA A 1 197 ? 6.367 -35.844 0.486 1 96.69 197 ALA A C 1
ATOM 1533 O O . ALA A 1 197 ? 5.668 -36.844 0.345 1 96.69 197 ALA A O 1
ATOM 1534 N N . ALA A 1 198 ? 5.926 -34.75 0.968 1 96.81 198 ALA A N 1
ATOM 1535 C CA . ALA A 1 198 ? 4.523 -34.594 1.351 1 96.81 198 ALA A CA 1
ATOM 1536 C C . ALA A 1 198 ? 3.607 -34.688 0.135 1 96.81 198 ALA A C 1
ATOM 1538 O O . ALA A 1 198 ? 2.551 -35.344 0.199 1 96.81 198 ALA A O 1
ATOM 1539 N N . VAL A 1 199 ? 4.02 -34.062 -0.963 1 97.38 199 VAL A N 1
ATOM 1540 C CA . VAL A 1 199 ? 3.25 -34.125 -2.203 1 97.38 199 VAL A CA 1
ATOM 1541 C C . VAL A 1 199 ? 3.143 -35.562 -2.689 1 97.38 199 VAL A C 1
ATOM 1543 O O . VAL A 1 199 ? 2.057 -36.031 -3.039 1 97.38 199 VAL A O 1
ATOM 1546 N N . GLU A 1 200 ? 4.242 -36.281 -2.65 1 97.75 200 GLU A N 1
ATOM 1547 C CA . GLU A 1 200 ? 4.25 -37.656 -3.111 1 97.75 200 GLU A CA 1
ATOM 1548 C C . GLU A 1 200 ? 3.416 -38.562 -2.193 1 97.75 200 GLU A C 1
ATOM 1550 O O . GLU A 1 200 ? 2.727 -39.469 -2.66 1 97.75 200 GLU A O 1
ATOM 1555 N N . ARG A 1 201 ? 3.484 -38.25 -0.943 1 97.44 201 ARG A N 1
ATOM 1556 C CA . ARG A 1 201 ? 2.703 -39.031 0.013 1 97.44 201 ARG A CA 1
ATOM 1557 C C . ARG A 1 201 ? 1.208 -38.812 -0.192 1 97.44 201 ARG A C 1
ATOM 1559 O O . ARG A 1 201 ? 0.424 -39.75 -0.164 1 97.44 201 ARG A O 1
ATOM 1566 N N . GLN A 1 202 ? 0.822 -37.625 -0.445 1 97 202 GLN A N 1
ATOM 1567 C CA . GLN A 1 202 ? -0.593 -37.281 -0.44 1 97 202 GLN A CA 1
ATOM 1568 C C . GLN A 1 202 ? -1.188 -37.375 -1.842 1 97 202 GLN A C 1
ATOM 1570 O O . GLN A 1 202 ? -2.379 -37.625 -1.999 1 97 202 GLN A O 1
ATOM 1575 N N . PHE A 1 203 ? -0.403 -37.094 -2.859 1 97 203 PHE A N 1
ATOM 1576 C CA . PHE A 1 203 ? -0.933 -36.969 -4.211 1 97 203 PHE A CA 1
ATOM 1577 C C . PHE A 1 203 ? -0.214 -37.906 -5.172 1 97 203 PHE A C 1
ATOM 1579 O O . PHE A 1 203 ? -0.31 -37.75 -6.391 1 97 203 PHE A O 1
ATOM 1586 N N . GLY A 1 204 ? 0.517 -38.812 -4.676 1 96.31 204 GLY A N 1
ATOM 1587 C CA . GLY A 1 204 ? 1.286 -39.75 -5.484 1 96.31 204 GLY A CA 1
ATOM 1588 C C . GLY A 1 204 ? 0.426 -40.594 -6.422 1 96.31 204 GLY A C 1
ATOM 1589 O O . GLY A 1 204 ? 0.887 -41 -7.484 1 96.31 204 GLY A O 1
ATOM 1590 N N . ASP A 1 205 ? -0.778 -40.812 -6.055 1 96.31 205 ASP A N 1
ATOM 1591 C CA . ASP A 1 205 ? -1.682 -41.656 -6.836 1 96.31 205 ASP A CA 1
ATOM 1592 C C . ASP A 1 205 ? -2.154 -40.906 -8.094 1 96.31 205 ASP A C 1
ATOM 1594 O O . ASP A 1 205 ? -2.609 -41.531 -9.047 1 96.31 205 ASP A O 1
ATOM 1598 N N . ILE A 1 206 ? -2.055 -39.625 -8.133 1 95.75 206 ILE A N 1
ATOM 1599 C CA . ILE A 1 206 ? -2.576 -38.938 -9.297 1 95.75 206 ILE A CA 1
ATOM 1600 C C . ILE A 1 206 ? -1.42 -38.375 -10.133 1 95.75 206 ILE A C 1
ATOM 1602 O O . ILE A 1 206 ? -1.609 -38 -11.289 1 95.75 206 ILE A O 1
ATOM 1606 N N . LEU A 1 207 ? -0.205 -38.375 -9.633 1 97.31 207 LEU A N 1
ATOM 1607 C CA . LEU A 1 207 ? 0.965 -37.844 -10.312 1 97.31 207 LEU A CA 1
ATOM 1608 C C . LEU A 1 207 ? 1.191 -38.531 -11.648 1 97.31 207 LEU A C 1
ATOM 1610 O O . LEU A 1 207 ? 1.527 -37.875 -12.641 1 97.31 207 LEU A O 1
ATOM 1614 N N . PRO A 1 208 ? 0.932 -39.844 -11.703 1 96.44 208 PRO A N 1
ATOM 1615 C CA . PRO A 1 208 ? 1.166 -40.531 -12.977 1 96.44 208 PRO A CA 1
ATOM 1616 C C . PRO A 1 208 ? 0.232 -40.062 -14.086 1 96.44 208 PRO A C 1
ATOM 1618 O O . PRO A 1 208 ? 0.502 -40.281 -15.266 1 96.44 208 PRO A O 1
ATOM 1621 N N . GLN A 1 209 ? -0.822 -39.438 -13.711 1 96.38 209 GLN A N 1
ATOM 1622 C CA . GLN A 1 209 ? -1.802 -38.969 -14.688 1 96.38 209 GLN A CA 1
ATOM 1623 C C . GLN A 1 209 ? -1.474 -37.562 -15.164 1 96.38 209 GLN A C 1
ATOM 1625 O O . GLN A 1 209 ? -2.139 -37.031 -16.062 1 96.38 209 GLN A O 1
ATOM 1630 N N . MET A 1 210 ? -0.513 -36.969 -14.625 1 98.31 210 MET A N 1
ATOM 1631 C CA . MET A 1 210 ? -0.187 -35.562 -14.914 1 98.31 210 MET A CA 1
ATOM 1632 C C . MET A 1 210 ? 0.9 -35.469 -15.977 1 98.31 210 MET A C 1
ATOM 1634 O O . MET A 1 210 ? 1.705 -36.375 -16.141 1 98.31 210 MET A O 1
ATOM 1638 N N . GLN A 1 211 ? 0.867 -34.406 -16.688 1 98.5 211 GLN A N 1
ATOM 1639 C CA . GLN A 1 211 ? 1.89 -34.094 -17.688 1 98.5 211 GLN A CA 1
ATOM 1640 C C . GLN A 1 211 ? 2.967 -33.188 -17.109 1 98.5 211 GLN A C 1
ATOM 1642 O O . GLN A 1 211 ? 4.117 -33.219 -17.547 1 98.5 211 GLN A O 1
ATOM 1647 N N . TRP A 1 212 ? 2.621 -32.406 -16.141 1 98.75 212 TRP A N 1
ATOM 1648 C CA . TRP A 1 212 ? 3.551 -31.453 -15.57 1 98.75 212 TRP A CA 1
ATOM 1649 C C . TRP A 1 212 ? 3.229 -31.188 -14.102 1 98.75 212 TRP A C 1
ATOM 1651 O O . TRP A 1 212 ? 2.109 -31.453 -13.648 1 98.75 212 TRP A O 1
ATOM 1661 N N . VAL A 1 213 ? 4.23 -30.75 -13.328 1 98.81 213 VAL A N 1
ATOM 1662 C CA . VAL A 1 213 ? 4.105 -30.312 -11.945 1 98.81 213 VAL A CA 1
ATOM 1663 C C . VAL A 1 213 ? 4.906 -29.016 -11.742 1 98.81 213 VAL A C 1
ATOM 1665 O O . VAL A 1 213 ? 6.078 -28.953 -12.117 1 98.81 213 VAL A O 1
ATOM 1668 N N . ASN A 1 214 ? 4.25 -28.016 -11.258 1 98.56 214 ASN A N 1
ATOM 1669 C CA . ASN A 1 214 ? 4.879 -26.75 -10.914 1 98.56 214 ASN A CA 1
ATOM 1670 C C . ASN A 1 214 ? 5.172 -26.641 -9.422 1 98.56 214 ASN A C 1
ATOM 1672 O O . ASN A 1 214 ? 4.25 -26.641 -8.602 1 98.56 214 ASN A O 1
ATOM 1676 N N . PHE A 1 215 ? 6.48 -26.516 -9.094 1 97.25 215 PHE A N 1
ATOM 1677 C CA . PHE A 1 215 ? 6.934 -26.516 -7.711 1 97.25 215 PHE A CA 1
ATOM 1678 C C . PHE A 1 215 ? 6.703 -25.172 -7.051 1 97.25 215 PHE A C 1
ATOM 1680 O O . PHE A 1 215 ? 6.91 -25.016 -5.848 1 97.25 215 PHE A O 1
ATOM 1687 N N . GLY A 1 216 ? 6.219 -24.25 -7.789 1 95.44 216 GLY A N 1
ATOM 1688 C CA . GLY A 1 216 ? 5.992 -22.922 -7.242 1 95.44 216 GLY A CA 1
ATOM 1689 C C . GLY A 1 216 ? 7.277 -22.156 -6.965 1 95.44 216 GLY A C 1
ATOM 1690 O O . GLY A 1 216 ? 8.289 -22.375 -7.641 1 95.44 216 GLY A O 1
ATOM 1691 N N . GLY A 1 217 ? 7.07 -21.094 -6.09 1 92.06 217 GLY A N 1
ATOM 1692 C CA . GLY A 1 217 ? 8.18 -20.188 -5.812 1 92.06 217 GLY A CA 1
ATOM 1693 C C . GLY A 1 217 ? 8.734 -20.344 -4.41 1 92.06 217 GLY A C 1
ATOM 1694 O O . GLY A 1 217 ? 8.594 -21.406 -3.795 1 92.06 217 GLY A O 1
ATOM 1695 N N . GLY A 1 218 ? 9.516 -19.328 -4.07 1 86.62 218 GLY A N 1
ATOM 1696 C CA . GLY A 1 218 ? 10.094 -19.312 -2.738 1 86.62 218 GLY A CA 1
ATOM 1697 C C . GLY A 1 218 ? 11.484 -19.922 -2.686 1 86.62 218 GLY A C 1
ATOM 1698 O O . GLY A 1 218 ? 12.086 -20 -1.614 1 86.62 218 GLY A O 1
ATOM 1699 N N . HIS A 1 219 ? 11.992 -20.234 -3.865 1 85.62 219 HIS A N 1
ATOM 1700 C CA . HIS A 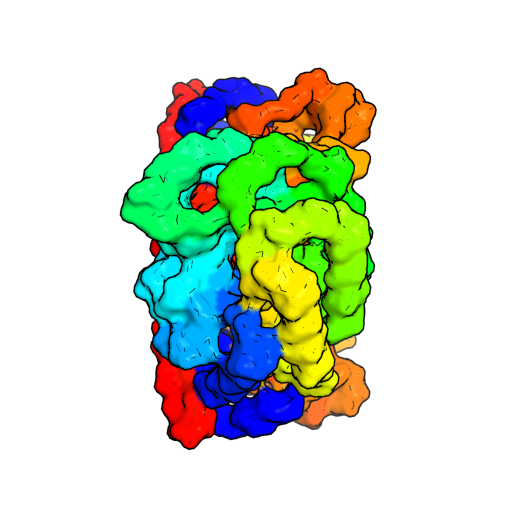1 219 ? 13.359 -20.734 -4 1 85.62 219 HIS A CA 1
ATOM 1701 C C . HIS A 1 219 ? 14.359 -19.594 -4.082 1 85.62 219 HIS A C 1
ATOM 1703 O O . HIS A 1 219 ? 14.352 -18.828 -5.047 1 85.62 219 HIS A O 1
ATOM 1709 N N . HIS A 1 220 ? 15.156 -19.5 -3.09 1 90.62 220 HIS A N 1
ATOM 1710 C CA . HIS A 1 220 ? 16.203 -18.484 -3.188 1 90.62 220 HIS A CA 1
ATOM 1711 C C . HIS A 1 220 ? 17.422 -19.016 -3.93 1 90.62 220 HIS A C 1
ATOM 1713 O O . HIS A 1 220 ? 18.547 -18.953 -3.422 1 90.62 220 HIS A O 1
ATOM 1719 N N . VAL A 1 221 ? 17.188 -19.391 -5.098 1 93.06 221 VAL A N 1
ATOM 1720 C CA . VAL A 1 221 ? 18.156 -20.109 -5.918 1 93.06 221 VAL A CA 1
ATOM 1721 C C . VAL A 1 221 ? 19.422 -19.281 -6.105 1 93.06 221 VAL A C 1
ATOM 1723 O O . VAL A 1 221 ? 20.531 -19.812 -6.105 1 93.06 221 VAL A O 1
ATOM 1726 N N . THR A 1 222 ? 19.266 -17.969 -6.18 1 93.94 222 THR A N 1
ATOM 1727 C CA . THR A 1 222 ? 20.375 -17.109 -6.555 1 93.94 222 THR A CA 1
ATOM 1728 C C . THR A 1 222 ? 21.047 -16.531 -5.312 1 93.94 222 THR A C 1
ATOM 1730 O O . THR A 1 222 ? 22 -15.75 -5.422 1 93.94 222 THR A O 1
ATOM 1733 N N . ARG A 1 223 ? 20.516 -16.844 -4.223 1 92.69 223 ARG A N 1
ATOM 1734 C CA . ARG A 1 223 ? 21.172 -16.438 -2.984 1 92.69 223 ARG A CA 1
ATOM 1735 C C . ARG A 1 223 ? 22.5 -17.156 -2.809 1 92.69 223 ARG A C 1
ATOM 1737 O O . ARG A 1 223 ? 22.625 -18.344 -3.117 1 92.69 223 ARG A O 1
ATOM 1744 N N . GLU A 1 224 ? 23.422 -16.469 -2.242 1 89.75 224 GLU A N 1
ATOM 1745 C CA . GLU A 1 224 ? 24.703 -17.109 -1.942 1 89.75 224 GLU A CA 1
ATOM 1746 C C . GLU A 1 224 ? 24.531 -18.266 -0.978 1 89.75 224 GLU A C 1
ATOM 1748 O O . GLU A 1 224 ? 23.828 -18.156 0.028 1 89.75 224 GLU A O 1
ATOM 1753 N N . GLY A 1 225 ? 25.094 -19.406 -1.329 1 90.38 225 GLY A N 1
ATOM 1754 C CA . GLY A 1 225 ? 25.062 -20.562 -0.444 1 90.38 225 GLY A CA 1
ATOM 1755 C C . GLY A 1 225 ? 23.922 -21.516 -0.745 1 90.38 225 GLY A C 1
ATOM 1756 O O . GLY A 1 225 ? 23.875 -22.625 -0.204 1 90.38 225 GLY A O 1
ATOM 1757 N N . TYR A 1 226 ? 23.047 -21.078 -1.6 1 93.69 226 TYR A N 1
ATOM 1758 C CA . TYR A 1 226 ? 21.969 -21.984 -1.986 1 93.69 226 TYR A CA 1
ATOM 1759 C C . TYR A 1 226 ? 22.516 -23.25 -2.631 1 93.69 226 TYR A C 1
ATOM 1761 O O . TYR A 1 226 ? 23.438 -23.188 -3.432 1 93.69 226 TYR A O 1
ATOM 1769 N N . ALA A 1 227 ? 21.938 -24.359 -2.334 1 95.25 227 ALA A N 1
ATOM 1770 C CA . ALA A 1 227 ? 22.391 -25.641 -2.834 1 95.25 227 ALA A CA 1
ATOM 1771 C C . ALA A 1 227 ? 21.812 -25.938 -4.215 1 95.25 227 ALA A C 1
ATOM 1773 O O . ALA A 1 227 ? 20.969 -26.812 -4.367 1 95.25 227 ALA A O 1
ATOM 1774 N N . VAL A 1 228 ? 22.422 -25.359 -5.223 1 97.06 228 VAL A N 1
ATOM 1775 C CA . VAL A 1 228 ? 21.906 -25.406 -6.594 1 97.06 228 VAL A CA 1
ATOM 1776 C C . VAL A 1 228 ? 21.969 -26.844 -7.113 1 97.06 228 VAL A C 1
ATOM 1778 O O . VAL A 1 228 ? 21 -27.328 -7.711 1 97.06 228 VAL A O 1
ATOM 1781 N N . GLU A 1 229 ? 23.031 -27.5 -6.82 1 97.38 229 GLU A N 1
ATOM 1782 C CA . GLU A 1 229 ? 23.188 -28.875 -7.312 1 97.38 229 GLU A CA 1
ATOM 1783 C C . GLU A 1 229 ? 22.156 -29.812 -6.691 1 97.38 229 GLU A C 1
ATOM 1785 O O . GLU A 1 229 ? 21.672 -30.719 -7.352 1 97.38 229 GLU A O 1
ATOM 1790 N N . GLU A 1 230 ? 21.906 -29.531 -5.48 1 97.12 230 GLU A N 1
ATOM 1791 C CA . GLU A 1 230 ? 20.875 -30.328 -4.828 1 97.12 230 GLU A CA 1
ATOM 1792 C C . GLU A 1 230 ? 19.516 -30.078 -5.449 1 97.12 230 GLU A C 1
ATOM 1794 O O . GLU A 1 230 ? 18.719 -31.016 -5.605 1 97.12 230 GLU A O 1
ATOM 1799 N N . LEU A 1 231 ? 19.25 -28.859 -5.734 1 97.44 231 LEU A N 1
ATOM 1800 C CA . LEU A 1 231 ? 18 -28.531 -6.406 1 97.44 231 LEU A CA 1
ATOM 1801 C C . LEU A 1 231 ? 17.891 -29.25 -7.738 1 97.44 231 LEU A C 1
ATOM 1803 O O . LEU A 1 231 ? 16.859 -29.875 -8.031 1 97.44 231 LEU A O 1
ATOM 1807 N N . ILE A 1 232 ? 18.922 -29.203 -8.539 1 98.31 232 ILE A N 1
ATOM 1808 C CA . ILE A 1 232 ? 18.969 -29.844 -9.852 1 98.31 232 ILE A CA 1
ATOM 1809 C C . ILE A 1 232 ? 18.719 -31.344 -9.703 1 98.31 232 ILE A C 1
ATOM 1811 O O . ILE A 1 232 ? 17.891 -31.906 -10.43 1 98.31 232 ILE A O 1
ATOM 1815 N N . ALA A 1 233 ? 19.344 -31.891 -8.688 1 98.25 233 ALA A N 1
ATOM 1816 C CA . ALA A 1 233 ? 19.203 -33.312 -8.461 1 98.25 233 ALA A CA 1
ATOM 1817 C C . ALA A 1 233 ? 17.766 -33.688 -8.07 1 98.25 233 ALA A C 1
ATOM 1819 O O . ALA A 1 233 ? 17.219 -34.688 -8.523 1 98.25 233 ALA A O 1
ATOM 1820 N N . LEU A 1 234 ? 17.266 -32.906 -7.223 1 97.31 234 LEU A N 1
ATOM 1821 C CA . LEU A 1 234 ? 15.906 -33.125 -6.758 1 97.31 234 LEU A CA 1
ATOM 1822 C C . LEU A 1 234 ? 14.914 -33.062 -7.922 1 97.31 234 LEU A C 1
ATOM 1824 O O . LEU A 1 234 ? 14.008 -33.875 -8.016 1 97.31 234 LEU A O 1
ATOM 1828 N N . ILE A 1 235 ? 15.07 -32.094 -8.797 1 98.19 235 ILE A N 1
ATOM 1829 C CA . ILE A 1 235 ? 14.18 -31.906 -9.938 1 98.19 235 ILE A CA 1
ATOM 1830 C C . ILE A 1 235 ? 14.328 -33.062 -10.906 1 98.19 235 ILE A C 1
ATOM 1832 O O . ILE A 1 235 ? 13.328 -33.656 -11.359 1 98.19 235 ILE A O 1
ATOM 1836 N N . ARG A 1 236 ? 15.531 -33.469 -11.164 1 98.44 236 ARG A N 1
ATOM 1837 C CA . ARG A 1 236 ? 15.781 -34.594 -12.062 1 98.44 236 ARG A CA 1
ATOM 1838 C C . ARG A 1 236 ? 15.141 -35.875 -11.539 1 98.44 236 ARG A C 1
ATOM 1840 O O . ARG A 1 236 ? 14.484 -36.594 -12.297 1 98.44 236 ARG A O 1
ATOM 1847 N N . ALA A 1 237 ? 15.391 -36.062 -10.297 1 98.31 237 ALA A N 1
ATOM 1848 C CA . ALA A 1 237 ? 14.852 -37.281 -9.688 1 98.31 237 ALA A CA 1
ATOM 1849 C C . ALA A 1 237 ? 13.328 -37.312 -9.789 1 98.31 237 ALA A C 1
ATOM 1851 O O . ALA A 1 237 ? 12.742 -38.344 -10.07 1 98.31 237 ALA A O 1
ATOM 1852 N N . PHE A 1 238 ? 12.734 -36.188 -9.523 1 98.44 238 PHE A N 1
ATOM 1853 C CA . PHE A 1 238 ? 11.273 -36.094 -9.586 1 98.44 238 PHE A CA 1
ATOM 1854 C C . PHE A 1 238 ? 10.781 -36.312 -11.008 1 98.44 238 PHE A C 1
ATOM 1856 O O . PHE A 1 238 ? 9.812 -37.062 -11.227 1 98.44 238 PHE A O 1
ATOM 1863 N N . ARG A 1 239 ? 11.406 -35.719 -11.977 1 98.25 239 ARG A N 1
ATOM 1864 C CA . ARG A 1 239 ? 11.047 -35.844 -13.383 1 98.25 239 ARG A CA 1
ATOM 1865 C C . ARG A 1 239 ? 11.156 -37.312 -13.82 1 98.25 239 ARG A C 1
ATOM 1867 O O . ARG A 1 239 ? 10.273 -37.812 -14.516 1 98.25 239 ARG A O 1
ATOM 1874 N N . GLU A 1 240 ? 12.195 -37.906 -13.43 1 97.62 240 GLU A N 1
ATOM 1875 C CA . GLU A 1 240 ? 12.438 -39.281 -13.82 1 97.62 240 GLU A CA 1
ATOM 1876 C C . GLU A 1 240 ? 11.43 -40.219 -13.148 1 97.62 240 GLU A C 1
ATOM 1878 O O . GLU A 1 240 ? 10.906 -41.156 -13.789 1 97.62 240 GLU A O 1
ATOM 1883 N N . ARG A 1 241 ? 11.234 -40 -11.945 1 97.75 241 ARG A N 1
ATOM 1884 C CA . ARG A 1 241 ? 10.375 -40.875 -11.156 1 97.75 241 ARG A CA 1
ATOM 1885 C C . ARG A 1 241 ? 8.93 -40.844 -11.656 1 97.75 241 ARG A C 1
ATOM 1887 O O . ARG A 1 241 ? 8.266 -41.875 -11.734 1 97.75 241 ARG A O 1
ATOM 1894 N N . TRP A 1 242 ? 8.461 -39.656 -12.023 1 98.19 242 TRP A N 1
ATOM 1895 C CA . TRP A 1 242 ? 7.031 -39.5 -12.273 1 98.19 242 TRP A CA 1
ATOM 1896 C C . TRP A 1 242 ? 6.762 -39.25 -13.758 1 98.19 242 TRP A C 1
ATOM 1898 O O . TRP A 1 242 ? 5.609 -39.25 -14.195 1 98.19 242 TRP A O 1
ATOM 1908 N N . GLY A 1 243 ? 7.832 -39 -14.555 1 98 243 GLY A N 1
ATOM 1909 C CA . GLY A 1 243 ? 7.68 -38.781 -15.984 1 98 243 GLY A CA 1
ATOM 1910 C C . GLY A 1 243 ? 6.918 -37.5 -16.312 1 98 243 GLY A C 1
ATOM 1911 O O . GLY A 1 243 ? 6.047 -37.5 -17.172 1 98 243 GLY A O 1
ATOM 1912 N N . VAL A 1 244 ? 7.172 -36.438 -15.539 1 98.56 244 VAL A N 1
ATOM 1913 C CA . VAL A 1 244 ? 6.441 -35.188 -15.711 1 98.56 244 VAL A CA 1
ATOM 1914 C C . VAL A 1 244 ? 7.422 -34.062 -16.031 1 98.56 244 VAL A C 1
ATOM 1916 O O . VAL A 1 244 ? 8.609 -34.156 -15.703 1 98.56 244 VAL A O 1
ATOM 1919 N N . GLU A 1 245 ? 6.953 -33.062 -16.75 1 98.5 245 GLU A N 1
ATOM 1920 C CA . GLU A 1 245 ? 7.672 -31.797 -16.828 1 98.5 245 GLU A CA 1
ATOM 1921 C C . GLU A 1 245 ? 7.617 -31.047 -15.508 1 98.5 245 GLU A C 1
ATOM 1923 O O . GLU A 1 245 ? 6.602 -31.078 -14.812 1 98.5 245 GLU A O 1
ATOM 1928 N N . VAL A 1 246 ? 8.641 -30.375 -15.18 1 98.69 246 VAL A N 1
ATOM 1929 C CA . VAL A 1 246 ? 8.688 -29.641 -13.914 1 98.69 246 VAL A CA 1
ATOM 1930 C C . VAL A 1 246 ? 8.891 -28.156 -14.188 1 98.69 246 VAL A C 1
ATOM 1932 O O . VAL A 1 246 ? 9.695 -27.781 -15.047 1 98.69 246 VAL A O 1
ATOM 1935 N N . PHE A 1 247 ? 8.117 -27.297 -13.516 1 98.56 247 PHE A N 1
ATOM 1936 C CA . PHE A 1 247 ? 8.297 -25.844 -13.5 1 98.56 247 PHE A CA 1
ATOM 1937 C C . PHE A 1 247 ? 8.695 -25.375 -12.109 1 98.56 247 PHE A C 1
ATOM 1939 O O . PHE A 1 247 ? 8.273 -25.953 -11.102 1 98.56 247 PHE A O 1
ATOM 1946 N N . ILE A 1 248 ? 9.484 -24.328 -12.023 1 97.5 248 ILE A N 1
ATOM 1947 C CA . ILE A 1 248 ? 9.688 -23.578 -10.789 1 97.5 248 ILE A CA 1
ATOM 1948 C C . ILE A 1 248 ? 9.508 -22.094 -11.055 1 97.5 248 ILE A C 1
ATOM 1950 O O . ILE A 1 248 ? 9.742 -21.625 -12.172 1 97.5 248 ILE A O 1
ATOM 1954 N N . GLU A 1 249 ? 9.062 -21.359 -10.062 1 96.12 249 GLU A N 1
ATOM 1955 C CA . GLU A 1 249 ? 8.727 -19.938 -10.219 1 96.12 249 GLU A CA 1
ATOM 1956 C C . GLU A 1 249 ? 9.484 -19.078 -9.211 1 96.12 249 GLU A C 1
ATOM 1958 O O . GLU A 1 249 ? 8.875 -18.391 -8.398 1 96.12 249 GLU A O 1
ATOM 1963 N N . PRO A 1 250 ? 10.758 -19.047 -9.305 1 90.69 250 PRO A N 1
ATOM 1964 C CA . PRO A 1 250 ? 11.5 -18.234 -8.336 1 90.69 250 PRO A CA 1
ATOM 1965 C C . PRO A 1 250 ? 11.391 -16.734 -8.625 1 90.69 250 PRO A C 1
ATOM 1967 O O . PRO A 1 250 ? 12.289 -16.156 -9.234 1 90.69 250 PRO A O 1
ATOM 1970 N N . GLY A 1 251 ? 10.375 -15.953 -8.117 1 84.5 251 GLY A N 1
ATOM 1971 C CA . GLY A 1 251 ? 10.219 -14.523 -8.328 1 84.5 251 GLY A CA 1
ATOM 1972 C C . GLY A 1 251 ? 11.312 -13.695 -7.68 1 84.5 251 GLY A C 1
ATOM 1973 O O . GLY A 1 251 ? 12.109 -13.062 -8.375 1 84.5 251 GLY A O 1
ATOM 1974 N N . GLU A 1 252 ? 11.484 -13.82 -6.387 1 90.5 252 GLU A N 1
ATOM 1975 C CA . GLU A 1 252 ? 12.484 -13.078 -5.621 1 90.5 252 GLU A CA 1
ATOM 1976 C C . GLU A 1 252 ? 13.898 -13.438 -6.07 1 90.5 252 GLU A C 1
ATOM 1978 O O . GLU A 1 252 ? 14.75 -12.555 -6.199 1 90.5 252 GLU A O 1
ATOM 1983 N N . ALA A 1 253 ? 14.094 -14.68 -6.379 1 94.31 253 ALA A N 1
ATOM 1984 C CA . ALA A 1 253 ? 15.43 -15.141 -6.742 1 94.31 253 ALA A CA 1
ATOM 1985 C C . ALA A 1 253 ? 15.914 -14.469 -8.023 1 94.31 253 ALA A C 1
ATOM 1987 O O . ALA A 1 253 ? 17.109 -14.234 -8.195 1 94.31 253 ALA A O 1
ATOM 1988 N N . VAL A 1 254 ? 14.984 -14.102 -8.898 1 96.62 254 VAL A N 1
ATOM 1989 C CA . VAL A 1 254 ? 15.359 -13.469 -10.164 1 96.62 254 VAL A CA 1
ATOM 1990 C C . VAL A 1 254 ? 15.961 -12.094 -9.891 1 96.62 254 VAL A C 1
ATOM 1992 O O . VAL A 1 254 ? 16.969 -11.719 -10.5 1 96.62 254 VAL A O 1
ATOM 1995 N N . ALA A 1 255 ? 15.422 -11.414 -8.906 1 96.31 255 ALA A N 1
ATOM 1996 C CA . ALA A 1 255 ? 15.805 -10.023 -8.719 1 96.31 255 ALA A CA 1
ATOM 1997 C C . ALA A 1 255 ? 16.594 -9.836 -7.418 1 96.31 255 ALA A C 1
ATOM 1999 O O . ALA A 1 255 ? 17.016 -8.727 -7.098 1 96.31 255 ALA A O 1
ATOM 2000 N N . LEU A 1 256 ? 16.859 -10.898 -6.699 1 95.81 256 LEU A N 1
ATOM 2001 C CA . LEU A 1 256 ? 17.562 -10.844 -5.418 1 95.81 256 LEU A CA 1
ATOM 2002 C C . LEU A 1 256 ? 18.953 -10.227 -5.586 1 95.81 256 LEU A C 1
ATOM 2004 O O . LEU A 1 256 ? 19.719 -10.641 -6.457 1 95.81 256 LEU A O 1
ATOM 2008 N N . GLY A 1 257 ? 19.234 -9.234 -4.777 1 95.62 257 GLY A N 1
ATOM 2009 C CA . GLY A 1 257 ? 20.562 -8.617 -4.785 1 95.62 257 GLY A CA 1
ATOM 2010 C C . GLY A 1 257 ? 20.844 -7.859 -6.066 1 95.62 257 GLY A C 1
ATOM 2011 O O . GLY A 1 257 ? 21.984 -7.855 -6.543 1 95.62 257 GLY A O 1
ATOM 2012 N N . THR A 1 258 ? 19.844 -7.254 -6.68 1 97.44 258 THR A N 1
ATOM 2013 C CA . THR A 1 258 ? 20.094 -6.641 -7.977 1 97.44 258 THR A CA 1
ATOM 2014 C C . THR A 1 258 ? 19.766 -5.152 -7.949 1 97.44 258 THR A C 1
ATOM 2016 O O . THR A 1 258 ? 20.094 -4.422 -8.883 1 97.44 258 THR A O 1
ATOM 2019 N N . GLY A 1 259 ? 19.109 -4.719 -6.906 1 97.25 259 GLY A N 1
ATOM 2020 C CA . GLY A 1 259 ? 18.672 -3.332 -6.949 1 97.25 259 GLY A CA 1
ATOM 2021 C C . GLY A 1 259 ? 18.734 -2.641 -5.602 1 97.25 259 GLY A C 1
ATOM 2022 O O . GLY A 1 259 ? 18.906 -3.295 -4.57 1 97.25 259 GLY A O 1
ATOM 2023 N N . VAL A 1 260 ? 18.625 -1.28 -5.648 1 98.12 260 VAL A N 1
ATOM 2024 C CA . VAL A 1 260 ? 18.75 -0.448 -4.453 1 98.12 260 VAL A CA 1
ATOM 2025 C C . VAL A 1 260 ? 17.688 0.648 -4.48 1 98.12 260 VAL A C 1
ATOM 2027 O O . VAL A 1 260 ? 17.031 0.868 -5.504 1 98.12 260 VAL A O 1
ATOM 2030 N N . TYR A 1 261 ? 17.391 1.222 -3.354 1 98.25 261 TYR A N 1
ATOM 2031 C CA . TYR A 1 261 ? 16.547 2.398 -3.158 1 98.25 261 TYR A CA 1
ATOM 2032 C C . TYR A 1 261 ? 17.375 3.586 -2.68 1 98.25 261 TYR A C 1
ATOM 2034 O O . TYR A 1 261 ? 18.031 3.52 -1.629 1 98.25 261 TYR A O 1
ATOM 2042 N N . VAL A 1 262 ? 17.438 4.645 -3.516 1 98.62 262 VAL A N 1
ATOM 2043 C CA . VAL A 1 262 ? 18.266 5.805 -3.223 1 98.62 262 VAL A CA 1
ATOM 2044 C C . VAL A 1 262 ? 17.391 6.977 -2.785 1 98.62 262 VAL A C 1
ATOM 2046 O O . VAL A 1 262 ? 16.391 7.273 -3.422 1 98.62 262 VAL A O 1
ATOM 2049 N N . THR A 1 263 ? 17.766 7.574 -1.714 1 98.31 263 THR A N 1
ATOM 2050 C CA . THR A 1 263 ? 17.062 8.727 -1.169 1 98.31 263 THR A CA 1
ATOM 2051 C C . THR A 1 263 ? 18.047 9.797 -0.715 1 98.31 263 THR A C 1
ATOM 2053 O O . THR A 1 263 ? 19.266 9.641 -0.881 1 98.31 263 THR A O 1
ATOM 2056 N N . GLU A 1 264 ? 17.531 10.906 -0.219 1 98.5 264 GLU A N 1
ATOM 2057 C CA . GLU A 1 264 ? 18.328 12.031 0.243 1 98.5 264 GLU A CA 1
ATOM 2058 C C . GLU A 1 264 ? 17.859 12.516 1.614 1 98.5 264 GLU A C 1
ATOM 2060 O O . GLU A 1 264 ? 16.672 12.602 1.874 1 98.5 264 GLU A O 1
ATOM 2065 N N . VAL A 1 265 ? 18.844 12.797 2.498 1 98.75 265 VAL A N 1
ATOM 2066 C CA . VAL A 1 265 ? 18.516 13.367 3.805 1 98.75 265 VAL A CA 1
ATOM 2067 C C . VAL A 1 265 ? 18.062 14.812 3.641 1 98.75 265 VAL A C 1
ATOM 2069 O O . VAL A 1 265 ? 18.766 15.641 3.066 1 98.75 265 VAL A O 1
ATOM 2072 N N . LEU A 1 266 ? 16.875 15.109 4.137 1 98.75 266 LEU A N 1
ATOM 2073 C CA . LEU A 1 266 ? 16.312 16.453 3.998 1 98.75 266 LEU A CA 1
ATOM 2074 C C . LEU A 1 266 ? 16.453 17.234 5.293 1 98.75 266 LEU A C 1
ATOM 2076 O O . LEU A 1 266 ? 16.422 18.469 5.277 1 98.75 266 LEU A O 1
ATOM 2080 N N . ASP A 1 267 ? 16.531 16.562 6.434 1 98.75 267 ASP A N 1
ATOM 2081 C CA . ASP A 1 267 ? 16.625 17.203 7.738 1 98.75 267 ASP A CA 1
ATOM 2082 C C . ASP A 1 267 ? 17.234 16.266 8.773 1 98.75 267 ASP A C 1
ATOM 2084 O O . ASP A 1 267 ? 17.156 15.039 8.633 1 98.75 267 ASP A O 1
ATOM 2088 N N . VAL A 1 268 ? 17.906 16.766 9.68 1 98.56 268 VAL A N 1
ATOM 2089 C CA . VAL A 1 268 ? 18.422 16.047 10.852 1 98.56 268 VAL A CA 1
ATOM 2090 C C . VAL A 1 268 ? 17.984 16.766 12.125 1 98.56 268 VAL A C 1
ATOM 2092 O O . VAL A 1 268 ? 18.281 17.953 12.312 1 98.56 268 VAL A O 1
ATOM 2095 N N . ILE A 1 269 ? 17.25 16.047 12.945 1 98 269 ILE A N 1
ATOM 2096 C CA . ILE A 1 269 ? 16.719 16.641 14.164 1 98 269 ILE A CA 1
ATOM 2097 C C . ILE A 1 269 ? 17.016 15.727 15.359 1 98 269 ILE A C 1
ATOM 2099 O O . ILE A 1 269 ? 17.594 14.648 15.195 1 98 269 ILE A O 1
ATOM 2103 N N . TRP A 1 270 ? 16.688 16.25 16.578 1 97.25 270 TRP A N 1
ATOM 2104 C CA . TRP A 1 270 ? 16.922 15.477 17.781 1 97.25 270 TRP A CA 1
ATOM 2105 C C . TRP A 1 270 ? 15.648 15.398 18.625 1 97.25 270 TRP A C 1
ATOM 2107 O O . TRP A 1 270 ? 15 16.422 18.875 1 97.25 270 TRP A O 1
ATOM 2117 N N . ASN A 1 271 ? 15.234 14.312 18.969 1 96.75 271 ASN A N 1
ATOM 2118 C CA . ASN A 1 271 ? 14.211 13.969 19.953 1 96.75 271 ASN A CA 1
ATOM 2119 C C . ASN A 1 271 ? 14.523 12.648 20.656 1 96.75 271 ASN A C 1
ATOM 2121 O O . ASN A 1 271 ? 14.117 11.578 20.188 1 96.75 271 ASN A O 1
ATOM 2125 N N . HIS A 1 272 ? 15.195 12.711 21.844 1 94.94 272 HIS A N 1
ATOM 2126 C CA . HIS A 1 272 ? 15.695 11.578 22.609 1 94.94 272 HIS A CA 1
ATOM 2127 C C . HIS A 1 272 ? 16.828 10.859 21.875 1 94.94 272 HIS A C 1
ATOM 2129 O O . HIS A 1 272 ? 17.656 10.211 22.5 1 94.94 272 HIS A O 1
ATOM 2135 N N . LEU A 1 273 ? 16.859 10.953 20.594 1 96.31 273 LEU A N 1
ATOM 2136 C CA . LEU A 1 273 ? 17.922 10.445 19.734 1 96.31 273 LEU A CA 1
ATOM 2137 C C . LEU A 1 273 ? 18 11.266 18.453 1 96.31 273 LEU A C 1
ATOM 2139 O O . LEU A 1 273 ? 17.141 12.094 18.172 1 96.31 273 LEU A O 1
ATOM 2143 N N . ASN A 1 274 ? 19.078 11.008 17.656 1 98.12 274 ASN A N 1
ATOM 2144 C CA . ASN A 1 274 ? 19.203 11.656 16.359 1 98.12 274 ASN A CA 1
ATOM 2145 C C . ASN A 1 274 ? 18.234 11.047 15.336 1 98.12 274 ASN A C 1
ATOM 2147 O O . ASN A 1 274 ? 18.047 9.828 15.297 1 98.12 274 ASN A O 1
ATOM 2151 N N . ILE A 1 275 ? 17.625 11.93 14.562 1 98.5 275 ILE A N 1
ATOM 2152 C CA . ILE A 1 275 ? 16.656 11.477 13.578 1 98.5 275 ILE A CA 1
ATOM 2153 C C . ILE A 1 275 ? 16.953 12.117 12.227 1 98.5 275 ILE A C 1
ATOM 2155 O O . ILE A 1 275 ? 17.172 13.328 12.141 1 98.5 275 ILE A O 1
ATOM 2159 N N . ALA A 1 276 ? 17.062 11.344 11.234 1 98.75 276 ALA A N 1
ATOM 2160 C CA . ALA A 1 276 ? 17.156 11.836 9.859 1 98.75 276 ALA A CA 1
ATOM 2161 C C . ALA A 1 276 ? 15.844 11.648 9.117 1 98.75 276 ALA A C 1
ATOM 2163 O O . ALA A 1 276 ? 15.258 10.562 9.148 1 98.75 276 ALA A O 1
ATOM 2164 N N . VAL A 1 277 ? 15.359 12.711 8.508 1 98.75 277 VAL A N 1
ATOM 2165 C CA . VAL A 1 277 ? 14.188 12.648 7.648 1 98.75 277 VAL A CA 1
ATOM 2166 C C . VAL A 1 277 ? 14.617 12.625 6.184 1 98.75 277 VAL A C 1
ATOM 2168 O O . VAL A 1 277 ? 15.359 13.5 5.738 1 98.75 277 VAL A O 1
ATOM 2171 N N . ILE A 1 278 ? 14.164 11.648 5.461 1 98.62 278 ILE A N 1
ATOM 2172 C CA . ILE A 1 278 ? 14.609 11.484 4.082 1 98.62 278 ILE A CA 1
ATOM 2173 C C . ILE A 1 278 ? 13.477 11.844 3.127 1 98.62 278 ILE A C 1
ATOM 2175 O O . ILE A 1 278 ? 12.32 11.961 3.541 1 98.62 278 ILE A O 1
ATOM 2179 N N . ASP A 1 279 ? 13.805 12.062 1.814 1 98.19 279 ASP A N 1
ATOM 2180 C CA . ASP A 1 279 ? 12.805 12.383 0.802 1 98.19 279 ASP A CA 1
ATOM 2181 C C . ASP A 1 279 ? 12.148 11.117 0.26 1 98.19 279 ASP A C 1
ATOM 2183 O O . ASP A 1 279 ? 12.086 10.914 -0.955 1 98.19 279 ASP A O 1
ATOM 2187 N N . GLY A 1 280 ? 11.656 10.312 1.047 1 96.62 280 GLY A N 1
ATOM 2188 C CA . GLY A 1 280 ? 10.953 9.07 0.779 1 96.62 280 GLY A CA 1
ATOM 2189 C C . GLY A 1 280 ? 10.07 8.625 1.929 1 96.62 280 GLY A C 1
ATOM 2190 O O . GLY A 1 280 ? 9.82 9.391 2.859 1 96.62 280 GLY A O 1
ATOM 2191 N N . SER A 1 281 ? 9.547 7.426 1.788 1 96.38 281 SER A N 1
ATOM 2192 C CA . SER A 1 281 ? 8.617 6.902 2.783 1 96.38 281 SER A CA 1
ATOM 2193 C C . SER A 1 281 ? 8.625 5.379 2.799 1 96.38 281 SER A C 1
ATOM 2195 O O . SER A 1 281 ? 8.547 4.742 1.745 1 96.38 281 SER A O 1
ATOM 2197 N N . CYS A 1 282 ? 8.711 4.836 4.004 1 92.88 282 CYS A N 1
ATOM 2198 C CA . CYS A 1 282 ? 8.641 3.379 4.047 1 92.88 282 CYS A CA 1
ATOM 2199 C C . CYS A 1 282 ? 7.207 2.893 3.869 1 92.88 282 CYS A C 1
ATOM 2201 O O . CYS A 1 282 ? 6.973 1.841 3.271 1 92.88 282 CYS A O 1
ATOM 2203 N N . THR A 1 283 ? 6.238 3.637 4.273 1 90.56 283 THR A N 1
ATOM 2204 C CA . THR A 1 283 ? 4.848 3.219 4.133 1 90.56 283 THR A CA 1
ATOM 2205 C C . THR A 1 283 ? 4.426 3.244 2.666 1 90.56 283 THR A C 1
ATOM 2207 O O . THR A 1 283 ? 3.643 2.396 2.227 1 90.56 283 THR A O 1
ATOM 2210 N N . ALA A 1 284 ? 4.973 4.121 1.915 1 94.25 284 ALA A N 1
ATOM 2211 C CA . ALA A 1 284 ? 4.551 4.258 0.523 1 94.25 284 ALA A CA 1
ATOM 2212 C C . ALA A 1 284 ? 5.492 3.502 -0.411 1 94.25 284 ALA A C 1
ATOM 2214 O O . ALA A 1 284 ? 5.059 2.961 -1.432 1 94.25 284 ALA A O 1
ATOM 2215 N N . HIS A 1 285 ? 6.805 3.473 -0.055 1 95.88 285 HIS A N 1
ATOM 2216 C CA . HIS A 1 285 ? 7.801 3.037 -1.026 1 95.88 285 HIS A CA 1
ATOM 2217 C C . HIS A 1 285 ? 8.406 1.694 -0.628 1 95.88 285 HIS A C 1
ATOM 2219 O O . HIS A 1 285 ? 8.906 0.956 -1.481 1 95.88 285 HIS A O 1
ATOM 2225 N N . LEU A 1 286 ? 8.43 1.429 0.646 1 92.75 286 LEU A N 1
ATOM 2226 C CA . LEU A 1 286 ? 9.016 0.211 1.194 1 92.75 286 LEU A CA 1
ATOM 2227 C C . LEU A 1 286 ? 8.047 -0.477 2.15 1 92.75 286 LEU A C 1
ATOM 2229 O O . LEU A 1 286 ? 8.375 -0.699 3.318 1 92.75 286 LEU A O 1
ATOM 2233 N N . PRO A 1 287 ? 6.949 -0.861 1.631 1 85 287 PRO A N 1
ATOM 2234 C CA . PRO A 1 287 ? 5.887 -1.286 2.549 1 85 287 PRO A CA 1
ATOM 2235 C C . PRO A 1 287 ? 6.273 -2.52 3.363 1 85 287 PRO A C 1
ATOM 2237 O O . PRO A 1 287 ? 5.754 -2.721 4.465 1 85 287 PRO A O 1
ATOM 2240 N N . ASP A 1 288 ? 7.219 -3.355 2.924 1 85.81 288 ASP A N 1
ATOM 2241 C CA . ASP A 1 288 ? 7.629 -4.539 3.67 1 85.81 288 ASP A CA 1
ATOM 2242 C C . ASP A 1 288 ? 8.336 -4.156 4.965 1 85.81 288 ASP A C 1
ATOM 2244 O O . ASP A 1 288 ? 8.422 -4.957 5.898 1 85.81 288 ASP A O 1
ATOM 2248 N N . VAL A 1 289 ? 8.82 -2.947 5.043 1 87.44 289 VAL A N 1
ATOM 2249 C CA . VAL A 1 289 ? 9.445 -2.461 6.27 1 87.44 289 VAL A CA 1
ATOM 2250 C C . VAL A 1 289 ? 8.406 -2.373 7.379 1 87.44 289 VAL A C 1
ATOM 2252 O O . VAL A 1 289 ? 8.703 -2.656 8.547 1 87.44 289 VAL A O 1
ATOM 2255 N N . LEU A 1 290 ? 7.18 -2.041 6.992 1 80.69 290 LEU A N 1
ATOM 2256 C CA . LEU A 1 290 ? 6.109 -1.89 7.973 1 80.69 290 LEU A CA 1
ATOM 2257 C C . LEU A 1 290 ? 5.328 -3.191 8.133 1 80.69 290 LEU A C 1
ATOM 2259 O O . LEU A 1 290 ? 5.016 -3.598 9.25 1 80.69 290 LEU A O 1
ATOM 2263 N N . GLU A 1 291 ? 5.082 -3.842 6.973 1 75.88 291 GLU A N 1
ATOM 2264 C CA . GLU A 1 291 ? 4.23 -5.027 6.984 1 75.88 291 GLU A CA 1
ATOM 2265 C C . GLU A 1 291 ? 4.969 -6.234 7.555 1 75.88 291 GLU A C 1
ATOM 2267 O O . GLU A 1 291 ? 4.363 -7.082 8.211 1 75.88 291 GLU A O 1
ATOM 2272 N N . MET A 1 292 ? 6.223 -6.324 7.141 1 70.44 292 MET A N 1
ATOM 2273 C CA . MET A 1 292 ? 7.098 -7.426 7.527 1 70.44 292 MET A CA 1
ATOM 2274 C C . MET A 1 292 ? 8.375 -6.906 8.18 1 70.44 292 MET A C 1
ATOM 2276 O O . MET A 1 292 ? 9.344 -6.586 7.492 1 70.44 292 MET A O 1
ATOM 2280 N N . PRO A 1 293 ? 8.172 -6.684 9.406 1 73.5 293 PRO A N 1
ATOM 2281 C CA . PRO A 1 293 ? 9.219 -5.801 9.922 1 73.5 293 PRO A CA 1
ATOM 2282 C C . PRO A 1 293 ? 10.602 -6.145 9.359 1 73.5 293 PRO A C 1
ATOM 2284 O O . PRO A 1 293 ? 11.469 -6.613 10.102 1 73.5 293 PRO A O 1
ATOM 2287 N N . TYR A 1 294 ? 10.805 -5.715 8.109 1 81.44 294 TYR A N 1
ATOM 2288 C CA . TYR A 1 294 ? 12.07 -5.812 7.395 1 81.44 294 TYR A CA 1
ATOM 2289 C C . TYR A 1 294 ? 12.93 -4.582 7.637 1 81.44 294 TYR A C 1
ATOM 2291 O O . TYR A 1 294 ? 12.445 -3.453 7.578 1 81.44 294 TYR A O 1
ATOM 2299 N N . ARG A 1 295 ? 14.172 -4.766 8.008 1 91.44 295 ARG A N 1
ATOM 2300 C CA . ARG A 1 295 ? 15.148 -3.689 8.133 1 91.44 295 ARG A CA 1
ATOM 2301 C C . ARG A 1 295 ? 16.172 -3.744 7.012 1 91.44 295 ARG A C 1
ATOM 2303 O O . ARG A 1 295 ? 17.156 -4.477 7.102 1 91.44 295 ARG A O 1
ATOM 2310 N N . PRO A 1 296 ? 16.016 -2.961 6.008 1 93.69 296 PRO A N 1
ATOM 2311 C CA . PRO A 1 296 ? 16.984 -3.018 4.902 1 93.69 296 PRO A CA 1
ATOM 2312 C C . PRO A 1 296 ? 18.375 -2.547 5.305 1 93.69 296 PRO A C 1
ATOM 2314 O O . PRO A 1 296 ? 18.516 -1.665 6.16 1 93.69 296 PRO A O 1
ATOM 2317 N N . ASP A 1 297 ? 19.359 -3.137 4.707 1 95.5 297 ASP A N 1
ATOM 2318 C CA . ASP A 1 297 ? 20.719 -2.641 4.875 1 95.5 297 ASP A CA 1
ATOM 2319 C C . ASP A 1 297 ? 20.906 -1.296 4.176 1 95.5 297 ASP A C 1
ATOM 2321 O O . ASP A 1 297 ? 20.266 -1.02 3.168 1 95.5 297 ASP A O 1
ATOM 2325 N N . VAL A 1 298 ? 21.734 -0.508 4.762 1 96.88 298 VAL A N 1
ATOM 2326 C CA . VAL A 1 298 ? 22.141 0.75 4.145 1 96.88 298 VAL A CA 1
ATOM 2327 C C . VAL A 1 298 ? 23.625 0.714 3.832 1 96.88 298 VAL A C 1
ATOM 2329 O O . VAL A 1 298 ? 24.438 0.374 4.695 1 96.88 298 VAL A O 1
ATOM 2332 N N . LEU A 1 299 ? 23.984 1.028 2.566 1 96.69 299 LEU A N 1
ATOM 2333 C CA . LEU A 1 299 ? 25.406 1.063 2.234 1 96.69 299 LEU A CA 1
ATOM 2334 C C . LEU A 1 299 ? 26.156 2.029 3.146 1 96.69 299 LEU A C 1
ATOM 2336 O O . LEU A 1 299 ? 25.781 3.195 3.271 1 96.69 299 LEU A O 1
ATOM 2340 N N . GLY A 1 300 ? 27.172 1.555 3.781 1 95 300 GLY A N 1
ATOM 2341 C CA . GLY A 1 300 ? 27.953 2.369 4.699 1 95 300 GLY A CA 1
ATOM 2342 C C . GLY A 1 300 ? 27.344 2.447 6.09 1 95 300 GLY A C 1
ATOM 2343 O O . GLY A 1 300 ? 27.922 3.057 6.992 1 95 300 GLY A O 1
ATOM 2344 N N . GLY A 1 301 ? 26.141 1.864 6.32 1 96.62 301 GLY A N 1
ATOM 2345 C CA . GLY A 1 301 ? 25.484 1.845 7.613 1 96.62 301 GLY A CA 1
ATOM 2346 C C . GLY A 1 301 ? 25.719 0.56 8.383 1 96.62 301 GLY A C 1
ATOM 2347 O O . GLY A 1 301 ? 26.266 -0.403 7.844 1 96.62 301 GLY A O 1
ATOM 2348 N N . ALA A 1 302 ? 25.375 0.584 9.648 1 97.38 302 ALA A N 1
ATOM 2349 C CA . ALA A 1 302 ? 25.5 -0.564 10.547 1 97.38 302 ALA A CA 1
ATOM 2350 C C . ALA A 1 302 ? 24.359 -0.588 11.57 1 97.38 302 ALA A C 1
ATOM 2352 O O . ALA A 1 302 ? 23.438 0.226 11.5 1 97.38 302 ALA A O 1
ATOM 2353 N N . MET A 1 303 ? 24.359 -1.622 12.391 1 97.31 303 MET A N 1
ATOM 2354 C CA . MET A 1 303 ? 23.391 -1.682 13.484 1 97.31 303 MET A CA 1
ATOM 2355 C C . MET A 1 303 ? 23.578 -0.509 14.445 1 97.31 303 MET A C 1
ATOM 2357 O O . MET A 1 303 ? 24.656 0.072 14.516 1 97.31 303 MET A O 1
ATOM 2361 N N . PRO A 1 304 ? 22.516 -0.148 15.062 1 97.31 304 PRO A N 1
ATOM 2362 C CA . PRO A 1 304 ? 22.641 0.965 16.016 1 97.31 304 PRO A CA 1
ATOM 2363 C C . PRO A 1 304 ? 23.797 0.772 17 1 97.31 304 PRO A C 1
ATOM 2365 O O . PRO A 1 304 ? 24 -0.337 17.5 1 97.31 304 PRO A O 1
ATOM 2368 N N . HIS A 1 305 ? 24.562 1.783 17.188 1 97.56 305 HIS A N 1
ATOM 2369 C CA . HIS A 1 305 ? 25.625 1.88 18.188 1 97.56 305 HIS A CA 1
ATOM 2370 C C . HIS A 1 305 ? 26.844 1.064 17.797 1 97.56 305 HIS A C 1
ATOM 2372 O O . HIS A 1 305 ? 27.797 0.944 18.562 1 97.56 305 HIS A O 1
ATOM 2378 N N . GLU A 1 306 ? 26.844 0.49 16.641 1 98.12 306 GLU A N 1
ATOM 2379 C CA . GLU A 1 306 ? 28.031 -0.175 16.125 1 98.12 306 GLU A CA 1
ATOM 2380 C C . GLU A 1 306 ? 29.031 0.835 15.555 1 98.12 306 GLU A C 1
ATOM 2382 O O . GLU A 1 306 ? 30.234 0.568 15.516 1 98.12 306 GLU A O 1
ATOM 2387 N N . ARG A 1 307 ? 28.578 1.916 15.055 1 97.88 307 ARG A N 1
ATOM 2388 C CA . ARG A 1 307 ? 29.375 3.055 14.609 1 97.88 307 ARG A CA 1
ATOM 2389 C C . ARG A 1 307 ? 29.078 4.297 15.438 1 97.88 307 ARG A C 1
ATOM 2391 O O . ARG A 1 307 ? 28.109 4.312 16.219 1 97.88 307 ARG A O 1
ATOM 2398 N N . PRO A 1 308 ? 29.859 5.336 15.344 1 97.69 308 PRO A N 1
ATOM 2399 C CA . PRO A 1 308 ? 29.828 6.445 16.297 1 97.69 308 PRO A CA 1
ATOM 2400 C C . PRO A 1 308 ? 28.516 7.234 16.234 1 97.69 308 PRO A C 1
ATOM 2402 O O . PRO A 1 308 ? 28.109 7.852 17.219 1 97.69 308 PRO A O 1
ATOM 2405 N N . TYR A 1 309 ? 27.859 7.262 15.125 1 98.38 309 TYR A N 1
ATOM 2406 C CA . TYR A 1 309 ? 26.688 8.133 14.992 1 98.38 309 TYR A CA 1
ATOM 2407 C C . TYR A 1 309 ? 25.453 7.324 14.648 1 98.38 309 TYR A C 1
ATOM 2409 O O . TYR A 1 309 ? 25.312 6.816 13.531 1 98.38 309 TYR A O 1
ATOM 2417 N N . THR A 1 310 ? 24.516 7.246 15.578 1 98.62 310 THR A N 1
ATOM 2418 C CA . THR A 1 310 ? 23.281 6.492 15.406 1 98.62 310 THR A CA 1
ATOM 2419 C C . THR A 1 310 ? 22.109 7.426 15.078 1 98.62 310 THR A C 1
ATOM 2421 O O . THR A 1 310 ? 21.969 8.477 15.703 1 98.62 310 THR A O 1
ATOM 2424 N N . TYR A 1 311 ? 21.344 7.09 14.07 1 98.62 311 TYR A N 1
ATOM 2425 C CA . TYR A 1 311 ? 20.172 7.848 13.641 1 98.62 311 TYR A CA 1
ATOM 2426 C C . TYR A 1 311 ? 18.969 6.938 13.477 1 98.62 311 TYR A C 1
ATOM 2428 O O . TYR A 1 311 ? 19.094 5.797 13.023 1 98.62 311 TYR A O 1
ATOM 2436 N N . ARG A 1 312 ? 17.859 7.418 13.914 1 98.25 312 ARG A N 1
ATOM 2437 C CA . ARG A 1 312 ? 16.594 6.902 13.398 1 98.25 312 ARG A CA 1
ATOM 2438 C C . ARG A 1 312 ? 16.234 7.547 12.07 1 98.25 312 ARG A C 1
ATOM 2440 O O . ARG A 1 312 ? 16.203 8.773 11.953 1 98.25 312 ARG A O 1
ATOM 2447 N N . ILE A 1 313 ? 15.922 6.707 11.031 1 98.44 313 ILE A N 1
ATOM 2448 C CA . ILE A 1 313 ? 15.617 7.234 9.711 1 98.44 313 ILE A CA 1
ATOM 2449 C C . ILE A 1 313 ? 14.109 7.133 9.453 1 98.44 313 ILE A C 1
ATOM 2451 O O . ILE A 1 313 ? 13.531 6.047 9.531 1 98.44 313 ILE A O 1
ATOM 2455 N N . GLY A 1 314 ? 13.492 8.305 9.203 1 97.56 314 GLY A N 1
ATOM 2456 C CA . GLY A 1 314 ? 12.07 8.375 8.922 1 97.56 314 GLY A CA 1
ATOM 2457 C C . GLY A 1 314 ? 11.75 9.07 7.613 1 97.56 314 GLY A C 1
ATOM 2458 O O . GLY A 1 314 ? 12.625 9.68 7 1 97.56 314 GLY A O 1
ATOM 2459 N N . GLY A 1 315 ? 10.516 8.938 7.188 1 97.25 315 GLY A N 1
ATOM 2460 C CA . GLY A 1 315 ? 10.125 9.453 5.887 1 97.25 315 GLY A CA 1
ATOM 2461 C C . GLY A 1 315 ? 9.281 10.711 5.973 1 97.25 315 GLY A C 1
ATOM 2462 O O . GLY A 1 315 ? 9.328 11.43 6.977 1 97.25 315 GLY A O 1
ATOM 2463 N N . LEU A 1 316 ? 8.562 11.016 4.859 1 97.31 316 LEU A N 1
ATOM 2464 C CA . LEU A 1 316 ? 7.957 12.32 4.645 1 97.31 316 LEU A CA 1
ATOM 2465 C C . LEU A 1 316 ? 6.512 12.344 5.129 1 97.31 316 LEU A C 1
ATOM 2467 O O . LEU A 1 316 ? 5.934 13.414 5.328 1 97.31 316 LEU A O 1
ATOM 2471 N N . THR A 1 317 ? 5.91 11.188 5.293 1 94.81 317 THR A N 1
ATOM 2472 C CA . THR A 1 317 ? 4.473 11.18 5.547 1 94.81 317 THR A CA 1
ATOM 2473 C C . THR A 1 317 ? 4.172 11.648 6.965 1 94.81 317 THR A C 1
ATOM 2475 O O . THR A 1 317 ? 5.059 11.672 7.82 1 94.81 317 THR A O 1
ATOM 2478 N N . CYS A 1 318 ? 2.906 11.984 7.211 1 92.94 318 CYS A N 1
ATOM 2479 C CA . CYS A 1 318 ? 2.465 12.43 8.523 1 92.94 318 CYS A CA 1
ATOM 2480 C C . CYS A 1 318 ? 2.197 11.242 9.445 1 92.94 318 CYS A C 1
ATOM 2482 O O . CYS A 1 318 ? 1.818 11.422 10.602 1 92.94 318 CYS A O 1
ATOM 2484 N N . LEU A 1 319 ? 2.375 10.047 8.938 1 91.19 319 LEU A N 1
ATOM 2485 C CA . LEU A 1 319 ? 2.223 8.859 9.773 1 91.19 319 LEU A CA 1
ATOM 2486 C C . LEU A 1 319 ? 3.4 8.719 10.727 1 91.19 319 LEU A C 1
ATOM 2488 O O . LEU A 1 319 ? 4.551 8.602 10.297 1 91.19 319 LEU A O 1
ATOM 2492 N N . ALA A 1 320 ? 3.104 8.672 11.969 1 91.12 320 ALA A N 1
ATOM 2493 C CA . ALA A 1 320 ? 4.152 8.586 12.984 1 91.12 320 ALA A CA 1
ATOM 2494 C C . ALA A 1 320 ? 5.023 7.348 12.766 1 91.12 320 ALA A C 1
ATOM 2496 O O . ALA A 1 320 ? 6.23 7.379 13.016 1 91.12 320 ALA A O 1
ATOM 2497 N N . GLY A 1 321 ? 4.477 6.32 12.203 1 90.81 321 GLY A N 1
ATOM 2498 C CA . GLY A 1 321 ? 5.18 5.062 12.023 1 90.81 321 GLY A CA 1
ATOM 2499 C C . GLY A 1 321 ? 5.996 5.012 10.75 1 90.81 321 GLY A C 1
ATOM 2500 O O . GLY A 1 321 ? 6.625 3.994 10.445 1 90.81 321 GLY A O 1
ATOM 2501 N N . ASP A 1 322 ? 6.016 6.043 9.977 1 94.06 322 ASP A N 1
ATOM 2502 C CA . ASP A 1 322 ? 6.844 6.09 8.773 1 94.06 322 ASP A CA 1
ATOM 2503 C C . ASP A 1 322 ? 8.328 6.164 9.133 1 94.06 322 ASP A C 1
ATOM 2505 O O . ASP A 1 322 ? 8.984 7.172 8.867 1 94.06 322 ASP A O 1
ATOM 2509 N N . ILE A 1 323 ? 8.812 5.078 9.719 1 95.56 323 ILE A N 1
ATOM 2510 C CA . ILE A 1 323 ? 10.18 4.914 10.188 1 95.56 323 ILE A CA 1
ATOM 2511 C C . ILE A 1 323 ? 10.805 3.689 9.523 1 95.56 323 ILE A C 1
ATOM 2513 O O . ILE A 1 323 ? 10.258 2.59 9.594 1 95.56 323 ILE A O 1
ATOM 2517 N N . ILE A 1 324 ? 11.883 3.854 8.875 1 96 324 ILE A N 1
ATOM 2518 C CA . ILE A 1 324 ? 12.547 2.74 8.203 1 96 324 ILE A CA 1
ATOM 2519 C C . ILE A 1 324 ? 13.312 1.903 9.227 1 96 324 ILE A C 1
ATOM 2521 O O . ILE A 1 324 ? 13.305 0.671 9.164 1 96 324 ILE A O 1
ATOM 2525 N N . GLY A 1 325 ? 13.969 2.582 10.164 1 96.06 325 GLY A N 1
ATOM 2526 C CA . GLY A 1 325 ? 14.727 1.9 11.195 1 96.06 325 GLY A CA 1
ATOM 2527 C C . GLY A 1 325 ? 15.844 2.748 11.773 1 96.06 325 GLY A C 1
ATOM 2528 O O . GLY A 1 325 ? 15.984 3.922 11.422 1 96.06 325 GLY A O 1
ATOM 2529 N N . ASP A 1 326 ? 16.578 2.111 12.727 1 97.62 326 ASP A N 1
ATOM 2530 C CA . ASP A 1 326 ? 17.734 2.754 13.352 1 97.62 326 ASP A CA 1
ATOM 2531 C C . ASP A 1 326 ? 19.031 2.225 12.766 1 97.62 326 ASP A C 1
ATOM 2533 O O . ASP A 1 326 ? 19.203 1.015 12.602 1 97.62 326 ASP A O 1
ATOM 2537 N N . TYR A 1 327 ? 19.875 3.148 12.406 1 98.38 327 TYR A N 1
ATOM 2538 C CA . TYR A 1 327 ? 21.156 2.834 11.773 1 98.38 327 TYR A CA 1
ATOM 2539 C C . TYR A 1 327 ? 22.297 3.645 12.398 1 98.38 327 TYR A C 1
ATOM 2541 O O . TYR A 1 327 ? 22.047 4.695 13 1 98.38 327 TYR A O 1
ATOM 2549 N N . SER A 1 328 ? 23.469 3.129 12.281 1 98.56 328 SER A N 1
ATOM 2550 C CA . SER A 1 328 ? 24.641 3.908 12.695 1 98.56 328 SER A CA 1
ATOM 2551 C C . SER A 1 328 ? 25.609 4.105 11.539 1 98.56 328 SER A C 1
ATOM 2553 O O . SER A 1 328 ? 25.625 3.314 10.594 1 98.56 328 SER A O 1
ATOM 2555 N N . PHE A 1 329 ? 26.359 5.184 11.578 1 98.5 329 PHE A N 1
ATOM 2556 C CA . PHE A 1 329 ? 27.266 5.598 10.523 1 98.5 329 PHE A CA 1
ATOM 2557 C C . PHE A 1 329 ? 28.609 6.031 11.109 1 98.5 329 PHE A C 1
ATOM 2559 O O . PHE A 1 329 ? 28.688 6.406 12.281 1 98.5 329 PHE A O 1
ATOM 2566 N N . ALA A 1 330 ? 29.641 5.965 10.242 1 98.25 330 ALA A N 1
ATOM 2567 C CA . ALA A 1 330 ? 30.984 6.383 10.656 1 98.25 330 ALA A CA 1
ATOM 2568 C C . ALA A 1 330 ? 31.062 7.898 10.789 1 98.25 330 ALA A C 1
ATOM 2570 O O . ALA A 1 330 ? 31.812 8.414 11.617 1 98.25 330 ALA A O 1
ATOM 2571 N N . GLU A 1 331 ? 30.391 8.641 10 1 98.12 331 GLU A N 1
ATOM 2572 C CA . GLU A 1 331 ? 30.312 10.094 9.984 1 98.12 331 GLU A CA 1
ATOM 2573 C C . GLU A 1 331 ? 28.875 10.578 10.203 1 98.12 331 GLU A C 1
ATOM 2575 O O . GLU A 1 331 ? 27.922 9.844 9.938 1 98.12 331 GLU A O 1
ATOM 2580 N N . PRO A 1 332 ? 28.75 11.773 10.695 1 98 332 PRO A N 1
ATOM 2581 C CA . PRO A 1 332 ? 27.391 12.289 10.891 1 98 332 PRO A CA 1
ATOM 2582 C C . PRO A 1 332 ? 26.625 12.43 9.586 1 98 332 PRO A C 1
ATOM 2584 O O . PRO A 1 332 ? 27.203 12.789 8.555 1 98 332 PRO A O 1
ATOM 2587 N N . LEU A 1 333 ? 25.328 12.141 9.648 1 98.25 333 LEU A N 1
ATOM 2588 C CA . LEU A 1 333 ? 24.469 12.43 8.508 1 98.25 333 LEU A CA 1
ATOM 2589 C C . LEU A 1 333 ? 24.219 13.922 8.375 1 98.25 333 LEU A C 1
ATOM 2591 O O . LEU A 1 333 ? 24.047 14.617 9.383 1 98.25 333 LEU A O 1
ATOM 2595 N N . GLU A 1 334 ? 24.281 14.398 7.152 1 97.69 334 GLU A N 1
ATOM 2596 C CA . GLU A 1 334 ? 24.016 15.805 6.867 1 97.69 334 GLU A CA 1
ATOM 2597 C C . GLU A 1 334 ? 22.938 15.953 5.797 1 97.69 334 GLU A C 1
ATOM 2599 O O . GLU A 1 334 ? 22.75 15.055 4.969 1 97.69 334 GLU A O 1
ATOM 2604 N N . VAL A 1 335 ? 22.297 17.078 5.828 1 98.25 335 VAL A N 1
ATOM 2605 C CA . VAL A 1 335 ? 21.312 17.391 4.793 1 98.25 335 VAL A CA 1
ATOM 2606 C C . VAL A 1 335 ? 21.969 17.344 3.42 1 98.25 335 VAL A C 1
ATOM 2608 O O . VAL A 1 335 ? 23.078 17.859 3.234 1 98.25 335 VAL A O 1
ATOM 2611 N N . GLY A 1 336 ? 21.312 16.672 2.502 1 97.69 336 GLY A N 1
ATOM 2612 C CA . GLY A 1 336 ? 21.859 16.547 1.158 1 97.69 336 GLY A CA 1
ATOM 2613 C C . GLY A 1 336 ? 22.562 15.211 0.933 1 97.69 336 GLY A C 1
ATOM 2614 O O . GLY A 1 336 ? 22.781 14.812 -0.21 1 97.69 336 GLY A O 1
ATOM 2615 N N . LYS A 1 337 ? 22.938 14.547 2.053 1 97.81 337 LYS A N 1
ATOM 2616 C CA . LYS A 1 337 ? 23.578 13.234 1.919 1 97.81 337 LYS A CA 1
ATOM 2617 C C . LYS A 1 337 ? 22.609 12.227 1.314 1 97.81 337 LYS A C 1
ATOM 2619 O O . LYS A 1 337 ? 21.438 12.156 1.715 1 97.81 337 LYS A O 1
ATOM 2624 N N . ARG A 1 338 ? 23.078 11.508 0.326 1 98.06 338 ARG A N 1
ATOM 2625 C CA . ARG A 1 338 ? 22.266 10.453 -0.269 1 98.06 338 ARG A CA 1
ATOM 2626 C C . ARG A 1 338 ? 22.531 9.109 0.402 1 98.06 338 ARG A C 1
ATOM 2628 O O . ARG A 1 338 ? 23.672 8.805 0.756 1 98.06 338 ARG A O 1
ATOM 2635 N N . LEU A 1 339 ? 21.484 8.414 0.694 1 98.19 339 LEU A N 1
ATOM 2636 C CA . LEU A 1 339 ? 21.531 7.082 1.29 1 98.19 339 LEU A CA 1
ATOM 2637 C C . LEU A 1 339 ? 21.062 6.023 0.296 1 98.19 339 LEU A C 1
ATOM 2639 O O . LEU A 1 339 ? 20.219 6.301 -0.561 1 98.19 339 LEU A O 1
ATOM 2643 N N . MET A 1 340 ? 21.703 4.891 0.392 1 98.06 340 MET A N 1
ATOM 2644 C CA . MET A 1 340 ? 21.344 3.771 -0.478 1 98.06 340 MET A CA 1
ATOM 2645 C C . MET A 1 340 ? 20.906 2.562 0.341 1 98.06 340 MET A C 1
ATOM 2647 O O . MET A 1 340 ? 21.719 1.95 1.037 1 98.06 340 MET A O 1
ATOM 2651 N N . PHE A 1 341 ? 19.625 2.285 0.313 1 97.56 341 PHE A N 1
ATOM 2652 C CA . PHE A 1 341 ? 19.094 1.067 0.923 1 97.56 341 PHE A CA 1
ATOM 2653 C C . PHE A 1 341 ? 19.25 -0.118 -0.024 1 97.56 341 PHE A C 1
ATOM 2655 O O . PHE A 1 341 ? 18.938 -0.013 -1.212 1 97.56 341 PHE A O 1
ATOM 2662 N N . MET A 1 342 ? 19.672 -1.259 0.53 1 96.56 342 MET A N 1
ATOM 2663 C CA . MET A 1 342 ? 20.141 -2.375 -0.291 1 96.56 342 MET A CA 1
ATOM 2664 C C . MET A 1 342 ? 19.016 -3.387 -0.51 1 96.56 342 MET A C 1
ATOM 2666 O O . MET A 1 342 ? 18.094 -3.477 0.294 1 96.56 342 MET A O 1
ATOM 2670 N N . ASP A 1 343 ? 19.094 -4.102 -1.681 1 94.56 343 ASP A N 1
ATOM 2671 C CA . ASP A 1 343 ? 18.266 -5.246 -2.045 1 94.56 343 ASP A CA 1
ATOM 2672 C C . ASP A 1 343 ? 16.797 -4.855 -2.115 1 94.56 343 ASP A C 1
ATOM 2674 O O . ASP A 1 343 ? 15.945 -5.465 -1.451 1 94.56 343 ASP A O 1
ATOM 2678 N N . MET A 1 344 ? 16.5 -3.887 -2.992 1 95.06 344 MET A N 1
ATOM 2679 C CA . MET A 1 344 ? 15.18 -3.279 -3.039 1 95.06 344 MET A CA 1
ATOM 2680 C C . MET A 1 344 ? 14.523 -3.504 -4.398 1 95.06 344 MET A C 1
ATOM 2682 O O . MET A 1 344 ? 13.688 -2.711 -4.828 1 95.06 344 MET A O 1
ATOM 2686 N N . SER A 1 345 ? 14.875 -4.562 -5.098 1 92.56 345 SER A N 1
ATOM 2687 C CA . SER A 1 345 ? 14.328 -4.773 -6.438 1 92.56 345 SER A CA 1
ATOM 2688 C C . SER A 1 345 ? 13.141 -5.723 -6.402 1 92.56 345 SER A C 1
ATOM 2690 O O . SER A 1 345 ? 12.32 -5.738 -7.328 1 92.56 345 SER A O 1
ATOM 2692 N N . HIS A 1 346 ? 13.094 -6.539 -5.387 1 91 346 HIS A N 1
ATOM 2693 C CA . HIS A 1 346 ? 12.047 -7.551 -5.336 1 91 346 HIS A CA 1
ATOM 2694 C C . HIS A 1 346 ? 10.977 -7.184 -4.312 1 91 346 HIS A C 1
ATOM 2696 O O . HIS A 1 346 ? 11.297 -6.77 -3.195 1 91 346 HIS A O 1
ATOM 2702 N N . TYR A 1 347 ? 9.688 -7.273 -4.711 1 87.75 347 TYR A N 1
ATOM 2703 C CA . TYR A 1 347 ? 8.492 -7.047 -3.9 1 87.75 347 TYR A CA 1
ATOM 2704 C C . TYR A 1 347 ? 8.406 -5.59 -3.451 1 87.75 347 TYR A C 1
ATOM 2706 O O . TYR A 1 347 ? 7.613 -5.254 -2.568 1 87.75 347 TYR A O 1
ATOM 2714 N N . THR A 1 348 ? 9.164 -4.703 -3.891 1 88.31 348 THR A N 1
ATOM 2715 C CA . THR A 1 348 ? 9.172 -3.309 -3.455 1 88.31 348 THR A CA 1
ATOM 2716 C C . THR A 1 348 ? 8.422 -2.428 -4.449 1 88.31 348 THR A C 1
ATOM 2718 O O . THR A 1 348 ? 7.422 -1.802 -4.098 1 88.31 348 THR A O 1
ATOM 2721 N N . MET A 1 349 ? 8.734 -2.521 -5.707 1 88.06 349 MET A N 1
ATOM 2722 C CA . MET A 1 349 ? 8.164 -1.655 -6.734 1 88.06 349 MET A CA 1
ATOM 2723 C C . MET A 1 349 ? 6.719 -2.033 -7.023 1 88.06 349 MET A C 1
ATOM 2725 O O . MET A 1 349 ? 5.914 -1.184 -7.41 1 88.06 349 MET A O 1
ATOM 2729 N N . VAL A 1 350 ? 6.41 -3.268 -6.707 1 88.25 350 VAL A N 1
ATOM 2730 C CA . VAL A 1 350 ? 5.094 -3.781 -7.082 1 88.25 350 VAL A CA 1
ATOM 2731 C C . VAL A 1 350 ? 4.074 -3.414 -6.008 1 88.25 350 VAL A C 1
ATOM 2733 O O . VAL A 1 350 ? 2.867 -3.566 -6.211 1 88.25 350 VAL A O 1
ATOM 2736 N N . LYS A 1 351 ? 4.5 -2.84 -4.883 1 89.94 351 LYS A N 1
ATOM 2737 C CA . LYS A 1 351 ? 3.6 -2.594 -3.76 1 89.94 351 LYS A CA 1
ATOM 2738 C C . LYS A 1 351 ? 3.529 -1.105 -3.428 1 89.94 351 LYS A C 1
ATOM 2740 O O . LYS A 1 351 ? 2.941 -0.717 -2.416 1 89.94 351 LYS A O 1
ATOM 2745 N N . THR A 1 352 ? 4.059 -0.255 -4.176 1 93.06 352 THR A N 1
ATOM 2746 C CA . THR A 1 352 ? 4.125 1.162 -3.834 1 93.06 352 THR A CA 1
ATOM 2747 C C . THR A 1 352 ? 2.734 1.791 -3.865 1 93.06 352 THR A C 1
ATOM 2749 O O . THR A 1 352 ? 1.824 1.268 -4.512 1 93.06 352 THR A O 1
ATOM 2752 N N . ASN A 1 353 ? 2.539 2.852 -3.16 1 92.38 353 ASN A N 1
ATOM 2753 C CA . ASN A 1 353 ? 1.331 3.67 -3.18 1 92.38 353 ASN A CA 1
ATOM 2754 C C . ASN A 1 353 ? 1.651 5.148 -2.99 1 92.38 353 ASN A C 1
ATOM 2756 O O . ASN A 1 353 ? 2.82 5.527 -2.9 1 92.38 353 ASN A O 1
ATOM 2760 N N . THR A 1 354 ? 0.616 5.992 -3.02 1 92.56 354 THR A N 1
ATOM 2761 C CA . THR A 1 354 ? 0.817 7.434 -2.943 1 92.56 354 THR A CA 1
ATOM 2762 C C . THR A 1 354 ? 0.191 8 -1.671 1 92.56 354 THR A C 1
ATOM 2764 O O . THR A 1 354 ? -0.33 9.117 -1.674 1 92.56 354 THR A O 1
ATOM 2767 N N . PHE A 1 355 ? 0.229 7.258 -0.639 1 92 355 PHE A N 1
ATOM 2768 C CA . PHE A 1 355 ? -0.295 7.734 0.635 1 92 355 PHE A CA 1
ATOM 2769 C C . PHE A 1 355 ? 0.341 9.062 1.019 1 92 355 PHE A C 1
ATOM 2771 O O . PHE A 1 355 ? 1.551 9.25 0.866 1 92 355 PHE A O 1
ATOM 2778 N N . ASN A 1 356 ? -0.423 10.117 1.511 1 93.31 356 ASN A N 1
ATOM 2779 C CA . ASN A 1 356 ? -0.021 11.461 1.903 1 93.31 356 ASN A CA 1
ATOM 2780 C C . ASN A 1 356 ? 0.445 12.281 0.704 1 93.31 356 ASN A C 1
ATOM 2782 O O . ASN A 1 356 ? 1.076 13.328 0.867 1 93.31 356 ASN A O 1
ATOM 2786 N N . GLY A 1 357 ? 0.177 11.664 -0.504 1 94.25 357 GLY A N 1
ATOM 2787 C CA . GLY A 1 357 ? 0.571 12.383 -1.706 1 94.25 357 GLY A CA 1
ATOM 2788 C C . GLY A 1 357 ? 2.064 12.328 -1.971 1 94.25 357 GLY A C 1
ATOM 2789 O O . GLY A 1 357 ? 2.6 13.164 -2.707 1 94.25 357 GLY A O 1
ATOM 2790 N N . VAL A 1 358 ? 2.709 11.43 -1.374 1 95.38 358 VAL A N 1
ATOM 2791 C CA . VAL A 1 358 ? 4.148 11.312 -1.586 1 95.38 358 VAL A CA 1
ATOM 2792 C C . VAL A 1 358 ? 4.426 10.883 -3.023 1 95.38 358 VAL A C 1
ATOM 2794 O O . VAL A 1 358 ? 3.742 10.008 -3.561 1 95.38 358 VAL A O 1
ATOM 2797 N N . LYS A 1 359 ? 5.398 11.562 -3.613 1 95.19 359 LYS A N 1
ATOM 2798 C CA . LYS A 1 359 ? 5.773 11.234 -4.984 1 95.19 359 LYS A CA 1
ATOM 2799 C C . LYS A 1 359 ? 6.367 9.828 -5.074 1 95.19 359 LYS A C 1
ATOM 2801 O O . LYS A 1 359 ? 7.164 9.438 -4.223 1 95.19 359 LYS A O 1
ATOM 2806 N N . LEU A 1 360 ? 5.977 9.07 -6.039 1 96.38 360 LEU A N 1
ATOM 2807 C CA . LEU A 1 360 ? 6.559 7.754 -6.266 1 96.38 360 LEU A CA 1
ATOM 2808 C C . LEU A 1 360 ? 8.016 7.871 -6.688 1 96.38 360 LEU A C 1
ATOM 2810 O O . LEU A 1 360 ? 8.391 8.805 -7.398 1 96.38 360 LEU A O 1
ATOM 2814 N N . PRO A 1 361 ? 8.844 6.938 -6.262 1 97.56 361 PRO A N 1
ATOM 2815 C CA . PRO A 1 361 ? 10.25 6.953 -6.691 1 97.56 361 PRO A CA 1
ATOM 2816 C C . PRO A 1 361 ? 10.406 6.727 -8.195 1 97.56 361 PRO A C 1
ATOM 2818 O O . PRO A 1 361 ? 9.664 5.938 -8.781 1 97.56 361 PRO A O 1
ATOM 2821 N N . ALA A 1 362 ? 11.352 7.398 -8.773 1 98.06 362 ALA A N 1
ATOM 2822 C CA . ALA A 1 362 ? 11.695 7.086 -10.156 1 98.06 362 ALA A CA 1
ATOM 2823 C C . ALA A 1 362 ? 12.227 5.66 -10.281 1 98.06 362 ALA A C 1
ATOM 2825 O O . ALA A 1 362 ? 12.648 5.059 -9.289 1 98.06 362 ALA A O 1
ATOM 2826 N N . ILE A 1 363 ? 12.078 5.086 -11.438 1 98.25 363 ILE A N 1
ATOM 2827 C CA . ILE A 1 363 ? 12.633 3.775 -11.758 1 98.25 363 ILE A CA 1
ATOM 2828 C C . ILE A 1 363 ? 13.812 3.938 -12.727 1 98.25 363 ILE A C 1
ATOM 2830 O O . ILE A 1 363 ? 13.648 4.484 -13.82 1 98.25 363 ILE A O 1
ATOM 2834 N N . VAL A 1 364 ? 14.961 3.467 -12.289 1 98.69 364 VAL A N 1
ATOM 2835 C CA . VAL A 1 364 ? 16.188 3.654 -13.062 1 98.69 364 VAL A CA 1
ATOM 2836 C C . VAL A 1 364 ? 16.828 2.299 -13.359 1 98.69 364 VAL A C 1
ATOM 2838 O O . VAL A 1 364 ? 16.859 1.421 -12.492 1 98.69 364 VAL A O 1
ATOM 2841 N N . ALA A 1 365 ? 17.234 2.094 -14.594 1 98.75 365 ALA A N 1
ATOM 2842 C CA . ALA A 1 365 ? 18.062 0.958 -14.992 1 98.75 365 ALA A CA 1
ATOM 2843 C C . ALA A 1 365 ? 19.531 1.364 -15.117 1 98.75 365 ALA A C 1
ATOM 2845 O O . ALA A 1 365 ? 19.844 2.428 -15.656 1 98.75 365 ALA A O 1
ATOM 2846 N N . TRP A 1 366 ? 20.359 0.602 -14.547 1 98.81 366 TRP A N 1
ATOM 2847 C CA . TRP A 1 366 ? 21.797 0.831 -14.586 1 98.81 366 TRP A CA 1
ATOM 2848 C C . TRP A 1 366 ? 22.531 -0.427 -15.023 1 98.81 366 TRP A C 1
ATOM 2850 O O . TRP A 1 366 ? 22.156 -1.541 -14.648 1 98.81 366 TRP A O 1
ATOM 2860 N N . ASP A 1 367 ? 23.516 -0.314 -15.938 1 98.75 367 ASP A N 1
ATOM 2861 C CA . ASP A 1 367 ? 24.422 -1.394 -16.297 1 98.75 367 ASP A CA 1
ATOM 2862 C C . ASP A 1 367 ? 25.828 -1.13 -15.75 1 98.75 367 ASP A C 1
ATOM 2864 O O . ASP A 1 367 ? 26.562 -0.318 -16.312 1 98.75 367 ASP A O 1
ATOM 2868 N N . SER A 1 368 ? 26.109 -1.871 -14.672 1 98.38 368 SER A N 1
ATOM 2869 C CA . SER A 1 368 ? 27.359 -1.616 -13.961 1 98.38 368 SER A CA 1
ATOM 2870 C C . SER A 1 368 ? 28.562 -1.968 -14.82 1 98.38 368 SER A C 1
ATOM 2872 O O . SER A 1 368 ? 29.688 -1.585 -14.508 1 98.38 368 SER A O 1
ATOM 2874 N N . ARG A 1 369 ? 28.391 -2.73 -15.945 1 98.19 369 ARG A N 1
ATOM 2875 C CA . ARG A 1 369 ? 29.5 -3.064 -16.844 1 98.19 369 ARG A CA 1
ATOM 2876 C C . ARG A 1 369 ? 29.938 -1.846 -17.641 1 98.19 369 ARG A C 1
ATOM 2878 O O . ARG A 1 369 ? 31.125 -1.668 -17.922 1 98.19 369 ARG A O 1
ATOM 2885 N N . THR A 1 370 ? 29.031 -0.931 -18 1 98.25 370 THR A N 1
ATOM 2886 C CA . THR A 1 370 ? 29.312 0.21 -18.859 1 98.25 370 THR A CA 1
ATOM 2887 C C . THR A 1 370 ? 29.062 1.522 -18.125 1 98.25 370 THR A C 1
ATOM 2889 O O . THR A 1 370 ? 29.406 2.596 -18.625 1 98.25 370 THR A O 1
ATOM 2892 N N . ASP A 1 371 ? 28.359 1.473 -17.047 1 98.19 371 ASP A N 1
ATOM 2893 C CA . ASP A 1 371 ? 27.938 2.621 -16.25 1 98.19 371 ASP A CA 1
ATOM 2894 C C . ASP A 1 371 ? 26.844 3.402 -16.953 1 98.19 371 ASP A C 1
ATOM 2896 O O . ASP A 1 371 ? 26.625 4.582 -16.672 1 98.19 371 ASP A O 1
ATOM 2900 N N . ALA A 1 372 ? 26.219 2.773 -17.906 1 98.25 372 ALA A N 1
ATOM 2901 C CA . ALA A 1 372 ? 25.078 3.396 -18.578 1 98.25 372 ALA A CA 1
ATOM 2902 C C . ALA A 1 372 ? 23.859 3.447 -17.656 1 98.25 372 ALA A C 1
ATOM 2904 O O . ALA A 1 372 ? 23.547 2.469 -16.969 1 98.25 372 ALA A O 1
ATOM 2905 N N . LEU A 1 373 ? 23.266 4.645 -17.625 1 97.75 373 LEU A N 1
ATOM 2906 C CA . LEU A 1 373 ? 22.109 4.883 -16.766 1 97.75 373 LEU A CA 1
ATOM 2907 C C . LEU A 1 373 ? 20.922 5.379 -17.578 1 97.75 373 LEU A C 1
ATOM 2909 O O . LEU A 1 373 ? 21.078 6.234 -18.453 1 97.75 373 LEU A O 1
ATOM 2913 N N . THR A 1 374 ? 19.766 4.73 -17.344 1 98.06 374 THR A N 1
ATOM 2914 C CA . THR A 1 374 ? 18.547 5.145 -18 1 98.06 374 THR A CA 1
ATOM 2915 C C . THR A 1 374 ? 17.422 5.332 -16.984 1 98.06 374 THR A C 1
ATOM 2917 O O . THR A 1 374 ? 17.078 4.402 -16.25 1 98.06 374 THR A O 1
ATOM 2920 N N . THR A 1 375 ? 16.859 6.527 -16.922 1 98.25 375 THR A N 1
ATOM 2921 C CA . THR A 1 375 ? 15.617 6.703 -16.172 1 98.25 375 THR A CA 1
ATOM 2922 C C . THR A 1 375 ? 14.43 6.141 -16.953 1 98.25 375 THR A C 1
ATOM 2924 O O . THR A 1 375 ? 13.992 6.734 -17.938 1 98.25 375 THR A O 1
ATOM 2927 N N . VAL A 1 376 ? 13.945 5.043 -16.5 1 98.19 376 VAL A N 1
ATOM 2928 C CA . VAL A 1 376 ? 12.914 4.285 -17.203 1 98.19 376 VAL A CA 1
ATOM 2929 C C . VAL A 1 376 ? 11.562 4.965 -17.016 1 98.19 376 VAL A C 1
ATOM 2931 O O . VAL A 1 376 ? 10.742 4.98 -17.938 1 98.19 376 VAL A O 1
ATOM 2934 N N . ARG A 1 377 ? 11.32 5.469 -15.844 1 97.44 377 ARG A N 1
ATOM 2935 C CA . ARG A 1 377 ? 10.031 6.07 -15.516 1 97.44 377 ARG A CA 1
ATOM 2936 C C . ARG A 1 377 ? 10.18 7.125 -14.422 1 97.44 377 ARG A C 1
ATOM 2938 O O . ARG A 1 377 ? 10.992 6.969 -13.508 1 97.44 377 ARG A O 1
ATOM 2945 N N . GLU A 1 378 ? 9.5 8.203 -14.531 1 97.31 378 GLU A N 1
ATOM 2946 C CA . GLU A 1 378 ? 9.281 9.219 -13.508 1 97.31 378 GLU A CA 1
ATOM 2947 C C . GLU A 1 378 ? 7.793 9.438 -13.258 1 97.31 378 GLU A C 1
ATOM 2949 O O . GLU A 1 378 ? 6.973 9.258 -14.156 1 97.31 378 GLU A O 1
ATOM 2954 N N . PHE A 1 379 ? 7.453 9.766 -12.094 1 96.56 379 PHE A N 1
ATOM 2955 C CA . PHE A 1 379 ? 6.059 9.93 -11.695 1 96.56 379 PHE A CA 1
ATOM 2956 C C . PHE A 1 379 ? 5.793 11.359 -11.25 1 96.56 379 PHE A C 1
ATOM 2958 O O . PHE A 1 379 ? 6.719 12.094 -10.883 1 96.56 379 PHE A O 1
ATOM 2965 N N . GLY A 1 380 ? 4.555 11.781 -11.297 1 96 380 GLY A N 1
ATOM 2966 C CA . GLY A 1 380 ? 4.176 13.133 -10.906 1 96 380 GLY A CA 1
ATOM 2967 C C . GLY A 1 380 ? 2.781 13.211 -10.32 1 96 380 GLY A C 1
ATOM 2968 O O . GLY A 1 380 ? 2.234 12.203 -9.867 1 96 380 GLY A O 1
ATOM 2969 N N . TYR A 1 381 ? 2.256 14.422 -10.336 1 97.44 381 TYR A N 1
ATOM 2970 C CA . TYR A 1 381 ? 0.983 14.781 -9.719 1 97.44 381 TYR A CA 1
ATOM 2971 C C . TYR A 1 381 ? -0.156 13.953 -10.305 1 97.44 381 TYR A C 1
ATOM 2973 O O . TYR A 1 381 ? -1.048 13.508 -9.578 1 97.44 381 TYR A O 1
ATOM 2981 N N . GLU A 1 382 ? -0.149 13.633 -11.555 1 96.75 382 GLU A N 1
ATOM 2982 C CA . GLU A 1 382 ? -1.231 12.914 -12.211 1 96.75 382 GLU A CA 1
ATOM 2983 C C . GLU A 1 382 ? -1.324 11.477 -11.711 1 96.75 382 GLU A C 1
ATOM 2985 O O . GLU A 1 382 ? -2.416 10.906 -11.625 1 96.75 382 GLU A O 1
ATOM 2990 N N . ASP A 1 383 ? -0.182 10.867 -11.367 1 94.94 383 ASP A N 1
ATOM 2991 C CA . ASP A 1 383 ? -0.154 9.5 -10.859 1 94.94 383 ASP A CA 1
ATOM 2992 C C . ASP A 1 383 ? -0.857 9.406 -9.508 1 94.94 383 ASP A C 1
ATOM 2994 O O . ASP A 1 383 ? -1.394 8.359 -9.148 1 94.94 383 ASP A O 1
ATOM 2998 N N . PHE A 1 384 ? -0.796 10.523 -8.789 1 95.62 384 PHE A N 1
ATOM 2999 C CA . PHE A 1 384 ? -1.491 10.625 -7.516 1 95.62 384 PHE A CA 1
ATOM 3000 C C . PHE A 1 384 ? -2.969 10.93 -7.727 1 95.62 384 PHE A C 1
ATOM 3002 O O . PHE A 1 384 ? -3.836 10.195 -7.25 1 95.62 384 PHE A O 1
ATOM 3009 N N . LYS A 1 385 ? -3.299 11.953 -8.477 1 96.12 385 LYS A N 1
ATOM 3010 C CA . LYS A 1 385 ? -4.641 12.508 -8.648 1 96.12 385 LYS A CA 1
ATOM 3011 C C . LYS A 1 385 ? -5.594 11.469 -9.227 1 96.12 385 LYS A C 1
ATOM 3013 O O . LYS A 1 385 ? -6.723 11.32 -8.758 1 96.12 385 LYS A O 1
ATOM 3018 N N . MET A 1 386 ? -5.156 10.625 -10.086 1 92.25 386 MET A N 1
ATOM 3019 C CA . MET A 1 386 ? -6.047 9.766 -10.859 1 92.25 386 MET A CA 1
ATOM 3020 C C . MET A 1 386 ? -6.457 8.539 -10.039 1 92.25 386 MET A C 1
ATOM 3022 O O . MET A 1 386 ? -7.367 7.809 -10.43 1 92.25 386 MET A O 1
ATOM 3026 N N . ARG A 1 387 ? -5.906 8.383 -8.867 1 91.25 387 ARG A N 1
ATOM 3027 C CA . ARG A 1 387 ? -6.25 7.258 -8.008 1 91.25 387 ARG A CA 1
ATOM 3028 C C . ARG A 1 387 ? -7.422 7.605 -7.098 1 91.25 387 ARG A C 1
ATOM 3030 O O . ARG A 1 387 ? -8.008 6.719 -6.473 1 91.25 387 ARG A O 1
ATOM 3037 N N . LEU A 1 388 ? -7.844 8.828 -7.02 1 88.94 388 LEU A N 1
ATOM 3038 C CA . LEU A 1 388 ? -8.742 9.266 -5.957 1 88.94 388 LEU A CA 1
ATOM 3039 C C . LEU A 1 388 ? -10.109 9.648 -6.523 1 88.94 388 LEU A C 1
ATOM 3041 O O . LEU A 1 388 ? -11.062 9.836 -5.773 1 88.94 388 LEU A O 1
ATOM 3045 N N . SER A 1 389 ? -10.227 9.844 -7.828 1 90.06 389 SER A N 1
ATOM 3046 C CA . SER A 1 389 ? -11.508 10.156 -8.469 1 90.06 389 SER A CA 1
ATOM 3047 C C . SER A 1 389 ? -11.414 10.031 -9.984 1 90.06 389 SER A C 1
ATOM 3049 O O . SER A 1 389 ? -10.32 10.062 -10.547 1 90.06 389 SER A O 1
ATOM 3051 N N . MET B 1 1 ? -22.531 3.928 13.812 1 63.84 1 MET B N 1
ATOM 3052 C CA . MET B 1 1 ? -22.453 2.646 13.117 1 63.84 1 MET B CA 1
ATOM 3053 C C . MET B 1 1 ? -23.844 2.154 12.719 1 63.84 1 MET B C 1
ATOM 3055 O O . MET B 1 1 ? -24.031 1.685 11.594 1 63.84 1 MET B O 1
ATOM 3059 N N . SER B 1 2 ? -24.797 2.662 13.383 1 80.12 2 SER B N 1
ATOM 3060 C CA . SER B 1 2 ? -26.141 2.217 13.078 1 80.12 2 SER B CA 1
ATOM 3061 C C . SER B 1 2 ? -26.719 2.973 11.883 1 80.12 2 SER B C 1
ATOM 3063 O O . SER B 1 2 ? -27.344 2.373 11.008 1 80.12 2 SER B O 1
ATOM 3065 N N . LEU B 1 3 ? -26.328 4.25 11.789 1 89.25 3 LEU B N 1
ATOM 3066 C CA . LEU B 1 3 ? -26.859 5.051 10.688 1 89.25 3 LEU B CA 1
ATOM 3067 C C . LEU B 1 3 ? -26.297 4.582 9.352 1 89.25 3 LEU B C 1
ATOM 3069 O O . LEU B 1 3 ? -27.016 4.477 8.367 1 89.25 3 LEU B O 1
ATOM 3073 N N . LEU B 1 4 ? -25.031 4.332 9.367 1 92.75 4 LEU B N 1
ATOM 3074 C CA . LEU B 1 4 ? -24.375 3.805 8.172 1 92.75 4 LEU B CA 1
ATOM 3075 C C . LEU B 1 4 ? -25.047 2.508 7.715 1 92.75 4 LEU B C 1
ATOM 3077 O O . LEU B 1 4 ? -25.406 2.365 6.547 1 92.75 4 LEU B O 1
ATOM 3081 N N . HIS B 1 5 ? -25.281 1.609 8.609 1 94.19 5 HIS B N 1
ATOM 3082 C CA . HIS B 1 5 ? -25.875 0.318 8.297 1 94.19 5 HIS B CA 1
ATOM 3083 C C . HIS B 1 5 ? -27.297 0.487 7.746 1 94.19 5 HIS B C 1
ATOM 3085 O O . HIS B 1 5 ? -27.641 -0.117 6.73 1 94.19 5 HIS B O 1
ATOM 3091 N N . ASP B 1 6 ? -28.047 1.342 8.438 1 95.81 6 ASP B N 1
ATOM 3092 C CA . ASP B 1 6 ? -29.438 1.557 8.039 1 95.81 6 ASP B CA 1
ATOM 3093 C C . ASP B 1 6 ? -29.516 2.178 6.645 1 95.81 6 ASP B C 1
ATOM 3095 O O . ASP B 1 6 ? -30.391 1.818 5.848 1 95.81 6 ASP B O 1
ATOM 3099 N N . THR B 1 7 ? -28.641 3.082 6.383 1 97.38 7 THR B N 1
ATOM 3100 C CA . THR B 1 7 ? -28.656 3.779 5.102 1 97.38 7 THR B CA 1
ATOM 3101 C C . THR B 1 7 ? -28.266 2.832 3.965 1 97.38 7 THR B C 1
ATOM 3103 O O . THR B 1 7 ? -28.984 2.734 2.969 1 97.38 7 THR B O 1
ATOM 3106 N N . PHE B 1 8 ? -27.25 2.07 4.148 1 97.5 8 PHE B N 1
ATOM 3107 C CA . PHE B 1 8 ? -26.703 1.291 3.045 1 97.5 8 PHE B CA 1
ATOM 3108 C C . PHE B 1 8 ? -27.5 0.007 2.844 1 97.5 8 PHE B C 1
ATOM 3110 O O . PHE B 1 8 ? -27.359 -0.667 1.822 1 97.5 8 PHE B O 1
ATOM 3117 N N . ARG B 1 9 ? -28.375 -0.347 3.729 1 96.19 9 ARG B N 1
ATOM 3118 C CA . ARG B 1 9 ? -29.297 -1.451 3.512 1 96.19 9 ARG B CA 1
ATOM 3119 C C . ARG B 1 9 ? -30.203 -1.18 2.316 1 96.19 9 ARG B C 1
ATOM 3121 O O . ARG B 1 9 ? -30.734 -2.111 1.705 1 96.19 9 ARG B O 1
ATOM 3128 N N . ARG B 1 10 ? -30.328 0.053 1.996 1 96.38 10 ARG B N 1
ATOM 3129 C CA . ARG B 1 10 ? -31.25 0.459 0.941 1 96.38 10 ARG B CA 1
ATOM 3130 C C . ARG B 1 10 ? -30.562 0.419 -0.425 1 96.38 10 ARG B C 1
ATOM 3132 O O . ARG B 1 10 ? -31.234 0.535 -1.457 1 96.38 10 ARG B O 1
ATOM 3139 N N . LEU B 1 11 ? -29.312 0.335 -0.453 1 97.75 11 LEU B N 1
ATOM 3140 C CA . LEU B 1 11 ? -28.562 0.389 -1.707 1 97.75 11 LEU B CA 1
ATOM 3141 C C . LEU B 1 11 ? -28.672 -0.931 -2.463 1 97.75 11 LEU B C 1
ATOM 3143 O O . LEU B 1 11 ? -28.375 -1.994 -1.91 1 97.75 11 LEU B O 1
ATOM 3147 N N . ASP B 1 12 ? -29.125 -0.897 -3.729 1 97.81 12 ASP B N 1
ATOM 3148 C CA . ASP B 1 12 ? -29.188 -2.068 -4.598 1 97.81 12 ASP B CA 1
ATOM 3149 C C . ASP B 1 12 ? -27.797 -2.436 -5.121 1 97.81 12 ASP B C 1
ATOM 3151 O O . ASP B 1 12 ? -27.281 -1.782 -6.031 1 97.81 12 ASP B O 1
ATOM 3155 N N . LEU B 1 13 ? -27.25 -3.455 -4.648 1 97.44 13 LEU B N 1
ATOM 3156 C CA . LEU B 1 13 ? -25.875 -3.838 -4.957 1 97.44 13 LEU B CA 1
ATOM 3157 C C . LEU B 1 13 ? -25.75 -4.305 -6.402 1 97.44 13 LEU B C 1
ATOM 3159 O O . LEU B 1 13 ? -24.656 -4.348 -6.953 1 97.44 13 LEU B O 1
ATOM 3163 N N . SER B 1 14 ? -26.828 -4.777 -6.992 1 96.56 14 SER B N 1
ATOM 3164 C CA . SER B 1 14 ? -26.781 -5.277 -8.367 1 96.56 14 SER B CA 1
ATOM 3165 C C . SER B 1 14 ? -26.422 -4.16 -9.344 1 96.56 14 SER B C 1
ATOM 3167 O O . SER B 1 14 ? -26.062 -4.43 -10.492 1 96.56 14 SER B O 1
ATOM 3169 N N . ARG B 1 15 ? -26.516 -2.879 -8.93 1 97.44 15 ARG B N 1
ATOM 3170 C CA . ARG B 1 15 ? -26.219 -1.725 -9.773 1 97.44 15 ARG B CA 1
ATOM 3171 C C . ARG B 1 15 ? -24.734 -1.392 -9.758 1 97.44 15 ARG B C 1
ATOM 3173 O O . ARG B 1 15 ? -24.281 -0.529 -10.508 1 97.44 15 ARG B O 1
ATOM 3180 N N . LEU B 1 16 ? -24 -2.061 -8.93 1 98.38 16 LEU B N 1
ATOM 3181 C CA . LEU B 1 16 ? -22.625 -1.67 -8.672 1 98.38 16 LEU B CA 1
ATOM 3182 C C . LEU B 1 16 ? -21.656 -2.607 -9.383 1 98.38 16 LEU B C 1
ATOM 3184 O O . LEU B 1 16 ? -21.891 -3.816 -9.453 1 98.38 16 LEU B O 1
ATOM 3188 N N . PRO B 1 17 ? -20.625 -2.078 -9.938 1 97.5 17 PRO B N 1
ATOM 3189 C CA . PRO B 1 17 ? -19.484 -2.957 -10.242 1 97.5 17 PRO B CA 1
ATOM 3190 C C . PRO B 1 17 ? -18.828 -3.514 -8.984 1 97.5 17 PRO B C 1
ATOM 3192 O O . PRO B 1 17 ? -19.031 -2.982 -7.887 1 97.5 17 PRO B O 1
ATOM 3195 N N . THR B 1 18 ? -18.156 -4.582 -9.039 1 97.75 18 THR B N 1
ATOM 3196 C CA . THR B 1 18 ? -17.359 -5.105 -7.938 1 97.75 18 THR B CA 1
ATOM 3197 C C . THR B 1 18 ? -15.922 -5.375 -8.383 1 97.75 18 THR B C 1
ATOM 3199 O O . THR B 1 18 ? -15.688 -5.746 -9.539 1 97.75 18 THR B O 1
ATOM 3202 N N . PRO B 1 19 ? -15.016 -5.188 -7.527 1 97.81 19 PRO B N 1
ATOM 3203 C CA . PRO B 1 19 ? -15.188 -4.492 -6.25 1 97.81 19 PRO B CA 1
ATOM 3204 C C . PRO B 1 19 ? -15.305 -2.979 -6.414 1 97.81 19 PRO B C 1
ATOM 3206 O O . PRO B 1 19 ? -14.938 -2.436 -7.461 1 97.81 19 PRO B O 1
ATOM 3209 N N . CYS B 1 20 ? -15.906 -2.318 -5.457 1 98.38 20 CYS B N 1
ATOM 3210 C CA . CYS B 1 20 ? -15.953 -0.861 -5.512 1 98.38 20 CYS B CA 1
ATOM 3211 C C . CYS B 1 20 ? -16.094 -0.265 -4.117 1 98.38 20 CYS B C 1
ATOM 3213 O O . CYS B 1 20 ? -16.5 -0.954 -3.18 1 98.38 20 CYS B O 1
ATOM 3215 N N . TYR B 1 21 ? -15.625 0.952 -3.973 1 98.19 21 TYR B N 1
ATOM 3216 C CA . TYR B 1 21 ? -15.984 1.822 -2.857 1 98.19 21 TYR B CA 1
ATOM 3217 C C . TYR B 1 21 ? -17.219 2.65 -3.188 1 98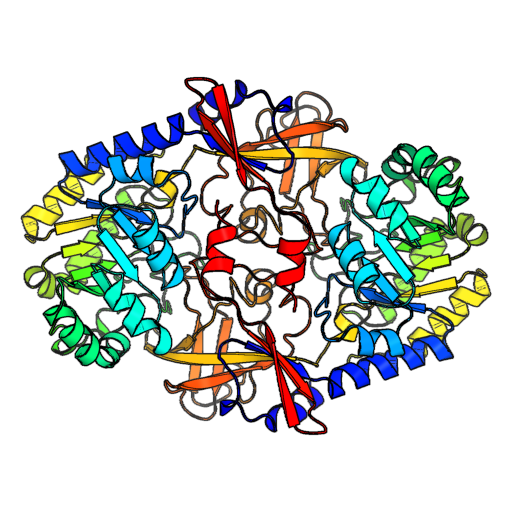.19 21 TYR B C 1
ATOM 3219 O O . TYR B 1 21 ? -17.359 3.152 -4.305 1 98.19 21 TYR B O 1
ATOM 3227 N N . VAL B 1 22 ? -18.094 2.738 -2.273 1 98.62 22 VAL B N 1
ATOM 3228 C CA . VAL B 1 22 ? -19.25 3.598 -2.434 1 98.62 22 VAL B CA 1
ATOM 3229 C C . VAL B 1 22 ? -19.312 4.613 -1.296 1 98.62 22 VAL B C 1
ATOM 3231 O O . VAL B 1 22 ? -19.266 4.246 -0.12 1 98.62 22 VAL B O 1
ATOM 3234 N N . VAL B 1 23 ? -19.375 5.883 -1.624 1 98.5 23 VAL B N 1
ATOM 3235 C CA . VAL B 1 23 ? -19.5 6.934 -0.618 1 98.5 23 VAL B CA 1
ATOM 3236 C C . VAL B 1 23 ? -20.859 7.625 -0.763 1 98.5 23 VAL B C 1
ATOM 3238 O O . VAL B 1 23 ? -21.25 8.023 -1.863 1 98.5 23 VAL B O 1
ATOM 3241 N N . ASP B 1 24 ? -21.578 7.738 0.289 1 98.75 24 ASP B N 1
ATOM 3242 C CA . ASP B 1 24 ? -22.891 8.375 0.292 1 98.75 24 ASP B CA 1
ATOM 3243 C C . ASP B 1 24 ? -22.766 9.883 0.514 1 98.75 24 ASP B C 1
ATOM 3245 O O . ASP B 1 24 ? -22.297 10.32 1.564 1 98.75 24 ASP B O 1
ATOM 3249 N N . GLU B 1 25 ? -23.266 10.617 -0.412 1 98.69 25 GLU B N 1
ATOM 3250 C CA . GLU B 1 25 ? -23.219 12.078 -0.349 1 98.69 25 GLU B CA 1
ATOM 3251 C C . GLU B 1 25 ? -24.016 12.602 0.845 1 98.69 25 GLU B C 1
ATOM 3253 O O . GLU B 1 25 ? -23.594 13.555 1.503 1 98.69 25 GLU B O 1
ATOM 3258 N N . ALA B 1 26 ? -25.172 12.031 1.15 1 98.62 26 ALA B N 1
ATOM 3259 C CA . ALA B 1 26 ? -26.031 12.484 2.236 1 98.62 26 ALA B CA 1
ATOM 3260 C C . ALA B 1 26 ? -25.344 12.336 3.588 1 98.62 26 ALA B C 1
ATOM 3262 O O . ALA B 1 26 ? -25.375 13.25 4.418 1 98.62 26 ALA B O 1
ATOM 3263 N N . LEU B 1 27 ? -24.766 11.188 3.809 1 98.5 27 LEU B N 1
ATOM 3264 C CA . LEU B 1 27 ? -24.062 10.953 5.066 1 98.5 27 LEU B CA 1
ATOM 3265 C C . LEU B 1 27 ? -22.844 11.859 5.191 1 98.5 27 LEU B C 1
ATOM 3267 O O . LEU B 1 27 ? -22.531 12.344 6.285 1 98.5 27 LEU B O 1
ATOM 3271 N N . LEU B 1 28 ? -22.141 12.039 4.074 1 98.44 28 LEU B N 1
ATOM 3272 C CA . LEU B 1 28 ? -21.016 12.969 4.07 1 98.44 28 LEU B CA 1
ATOM 3273 C C . LEU B 1 28 ? -21.469 14.375 4.449 1 98.44 28 LEU B C 1
ATOM 3275 O O . LEU B 1 28 ? -20.844 15.031 5.285 1 98.44 28 LEU B O 1
ATOM 3279 N N . GLU B 1 29 ? -22.547 14.812 3.838 1 98.69 29 GLU B N 1
ATOM 3280 C CA . GLU B 1 29 ? -23.062 16.156 4.109 1 98.69 29 GLU B CA 1
ATOM 3281 C C . GLU B 1 29 ? -23.484 16.297 5.57 1 98.69 29 GLU B C 1
ATOM 3283 O O . GLU B 1 29 ? -23.328 17.359 6.168 1 98.69 29 GLU B O 1
ATOM 3288 N N . ARG B 1 30 ? -24.047 15.25 6.105 1 98.12 30 ARG B N 1
ATOM 3289 C CA . ARG B 1 30 ? -24.391 15.266 7.523 1 98.12 30 ARG B CA 1
ATOM 3290 C C . ARG B 1 30 ? -23.172 15.555 8.391 1 98.12 30 ARG B C 1
ATOM 3292 O O . ARG B 1 30 ? -23.234 16.375 9.305 1 98.12 30 ARG B O 1
ATOM 3299 N N . ASN B 1 31 ? -22.078 14.82 8.141 1 98.25 31 ASN B N 1
ATOM 3300 C CA . ASN B 1 31 ? -20.844 15.078 8.875 1 98.25 31 ASN B CA 1
ATOM 3301 C C . ASN B 1 31 ? -20.375 16.516 8.695 1 98.25 31 ASN B C 1
ATOM 3303 O O . ASN B 1 31 ? -19.969 17.172 9.656 1 98.25 31 ASN B O 1
ATOM 3307 N N . LEU B 1 32 ? -20.5 17 7.449 1 98.69 32 LEU B N 1
ATOM 3308 C CA . LEU B 1 32 ? -20.047 18.359 7.121 1 98.69 32 LEU B CA 1
ATOM 3309 C C . LEU B 1 32 ? -20.891 19.391 7.852 1 98.69 32 LEU B C 1
ATOM 3311 O O . LEU B 1 32 ? -20.375 20.406 8.312 1 98.69 32 LEU B O 1
ATOM 3315 N N . GLN B 1 33 ? -22.156 19.156 7.969 1 98.75 33 GLN B N 1
ATOM 3316 C CA . GLN B 1 33 ? -23.047 20.078 8.68 1 98.75 33 GLN B CA 1
ATOM 3317 C C . GLN B 1 33 ? -22.656 20.188 10.148 1 98.75 33 GLN B C 1
ATOM 3319 O O . GLN B 1 33 ? -22.656 21.281 10.719 1 98.75 33 GLN B O 1
ATOM 3324 N N . LEU B 1 34 ? -22.344 19.062 10.695 1 98.38 34 LEU B N 1
ATOM 3325 C CA . LEU B 1 34 ? -21.922 19.078 12.094 1 98.38 34 LEU B CA 1
ATOM 3326 C C . LEU B 1 34 ? -20.609 19.844 12.242 1 98.38 34 LEU B C 1
ATOM 3328 O O . LEU B 1 34 ? -20.453 20.625 13.195 1 98.38 34 LEU B O 1
ATOM 3332 N N . LEU B 1 35 ? -19.688 19.641 11.391 1 98.5 35 LEU B N 1
ATOM 3333 C CA . LEU B 1 35 ? -18.406 20.328 11.445 1 98.5 35 LEU B CA 1
ATOM 3334 C C . LEU B 1 35 ? -18.594 21.828 11.211 1 98.5 35 LEU B C 1
ATOM 3336 O O . LEU B 1 35 ? -17.891 22.641 11.805 1 98.5 35 LEU B O 1
ATOM 3340 N N . ALA B 1 36 ? -19.531 22.141 10.328 1 98.5 36 ALA B N 1
ATOM 3341 C CA . ALA B 1 36 ? -19.875 23.547 10.117 1 98.5 36 ALA B CA 1
ATOM 3342 C C . ALA B 1 36 ? -20.438 24.156 11.398 1 98.5 36 ALA B C 1
ATOM 3344 O O . ALA B 1 36 ? -20.156 25.328 11.703 1 98.5 36 ALA B O 1
ATOM 3345 N N . HIS B 1 37 ? -21.234 23.391 12.062 1 98.56 37 HIS B N 1
ATOM 3346 C CA . HIS B 1 37 ? -21.75 23.828 13.352 1 98.56 37 HIS B CA 1
ATOM 3347 C C . HIS B 1 37 ? -20.609 24.109 14.328 1 98.56 37 HIS B C 1
ATOM 3349 O O . HIS B 1 37 ? -20.625 25.125 15.023 1 98.56 37 HIS B O 1
ATOM 3355 N N . VAL B 1 38 ? -19.656 23.25 14.375 1 98.25 38 VAL B N 1
ATOM 3356 C CA . VAL B 1 38 ? -18.516 23.438 15.25 1 98.25 38 VAL B CA 1
ATOM 3357 C C . VAL B 1 38 ? -17.781 24.734 14.883 1 98.25 38 VAL B C 1
ATOM 3359 O O . VAL B 1 38 ? -17.406 25.516 15.766 1 98.25 38 VAL B O 1
ATOM 3362 N N . GLN B 1 39 ? -17.656 24.969 13.594 1 98.5 39 GLN B N 1
ATOM 3363 C CA . GLN B 1 39 ? -17.031 26.219 13.141 1 98.5 39 GLN B CA 1
ATOM 3364 C C . GLN B 1 39 ? -17.797 27.438 13.633 1 98.5 39 GLN B C 1
ATOM 3366 O O . GLN B 1 39 ? -17.219 28.344 14.219 1 98.5 39 GLN B O 1
ATOM 3371 N N . ALA B 1 40 ? -19.047 27.422 13.438 1 98.56 40 ALA B N 1
ATOM 3372 C CA . ALA B 1 40 ? -19.891 28.562 13.734 1 98.56 40 ALA B CA 1
ATOM 3373 C C . ALA B 1 40 ? -19.906 28.875 15.234 1 98.56 40 ALA B C 1
ATOM 3375 O O . ALA B 1 40 ? -19.875 30.031 15.641 1 98.56 40 ALA B O 1
ATOM 3376 N N . GLU B 1 41 ? -19.922 27.812 16 1 98.62 41 GLU B N 1
ATOM 3377 C CA . GLU B 1 41 ? -20.125 28 17.4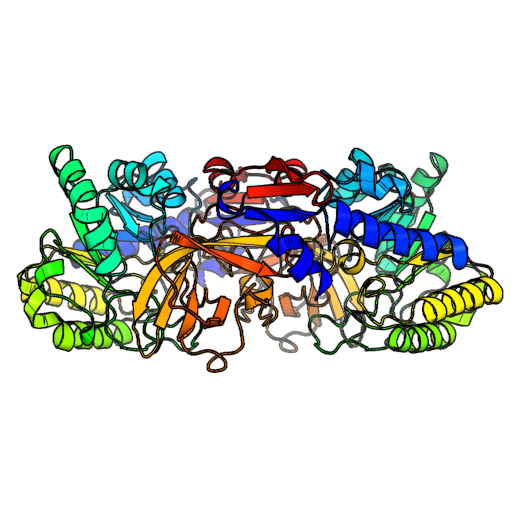38 1 98.62 41 GLU B CA 1
ATOM 3378 C C . GLU B 1 41 ? -18.812 28.188 18.156 1 98.62 41 GLU B C 1
ATOM 3380 O O . GLU B 1 41 ? -18.766 28.844 19.203 1 98.62 41 GLU B O 1
ATOM 3385 N N . SER B 1 42 ? -17.781 27.672 17.688 1 98.5 42 SER B N 1
ATOM 3386 C CA . SER B 1 42 ? -16.5 27.766 18.375 1 98.5 42 SER B CA 1
ATOM 3387 C C . SER B 1 42 ? -15.664 28.922 17.859 1 98.5 42 SER B C 1
ATOM 3389 O O . SER B 1 42 ? -14.781 29.422 18.547 1 98.5 42 SER B O 1
ATOM 3391 N N . GLY B 1 43 ? -15.93 29.266 16.594 1 98.44 43 GLY B N 1
ATOM 3392 C CA . GLY B 1 43 ? -15.094 30.266 15.922 1 98.44 43 GLY B CA 1
ATOM 3393 C C . GLY B 1 43 ? -13.875 29.656 15.25 1 98.44 43 GLY B C 1
ATOM 3394 O O . GLY B 1 43 ? -13.125 30.375 14.57 1 98.44 43 GLY B O 1
ATOM 3395 N N . ALA B 1 44 ? -13.648 28.438 15.391 1 98.38 44 ALA B N 1
ATOM 3396 C CA . ALA B 1 44 ? -12.516 27.781 14.742 1 98.38 44 ALA B CA 1
ATOM 3397 C C . ALA B 1 44 ? -12.781 27.562 13.258 1 98.38 44 ALA B C 1
ATOM 3399 O O . ALA B 1 44 ? -13.93 27.578 12.82 1 98.38 44 ALA B O 1
ATOM 3400 N N . LYS B 1 45 ? -11.75 27.453 12.5 1 98.62 45 LYS B N 1
ATOM 3401 C CA . LYS B 1 45 ? -11.844 26.984 11.117 1 98.62 45 LYS B CA 1
ATOM 3402 C C . LYS B 1 45 ? -11.547 25.484 11.031 1 98.62 45 LYS B C 1
ATOM 3404 O O . LYS B 1 45 ? -10.617 24.984 11.672 1 98.62 45 LYS B O 1
ATOM 3409 N N . VAL B 1 46 ? -12.344 24.781 10.305 1 98.56 46 VAL B N 1
ATOM 3410 C CA . VAL B 1 46 ? -12.172 23.344 10.117 1 98.56 46 VAL B CA 1
ATOM 3411 C C . VAL B 1 46 ? -11.633 23.062 8.719 1 98.56 46 VAL B C 1
ATOM 3413 O O . VAL B 1 46 ? -12.18 23.531 7.727 1 98.56 46 VAL B O 1
ATOM 3416 N N . LEU B 1 47 ? -10.539 22.328 8.656 1 98.56 47 LEU B N 1
ATOM 3417 C CA . LEU B 1 47 ? -9.914 21.953 7.398 1 98.56 47 LEU B CA 1
ATOM 3418 C C . LEU B 1 47 ? -10.047 20.453 7.16 1 98.56 47 LEU B C 1
ATOM 3420 O O . LEU B 1 47 ? -9.906 19.656 8.094 1 98.56 47 LEU B O 1
ATOM 3424 N N . LEU B 1 48 ? -10.32 20.031 5.945 1 98.25 48 LEU B N 1
ATOM 3425 C CA . LEU B 1 48 ? -10.266 18.625 5.582 1 98.25 48 LEU B CA 1
ATOM 3426 C C . LEU B 1 48 ? -8.82 18.156 5.434 1 98.25 48 LEU B C 1
ATOM 3428 O O . LEU B 1 48 ? -8.078 18.688 4.598 1 98.25 48 LEU B O 1
ATOM 3432 N N . ALA B 1 49 ? -8.461 17.234 6.25 1 97.25 49 ALA B N 1
ATOM 3433 C CA . ALA B 1 49 ? -7.172 16.594 6.02 1 97.25 49 ALA B CA 1
ATOM 3434 C C . ALA B 1 49 ? -7.238 15.617 4.844 1 97.25 49 ALA B C 1
ATOM 3436 O O . ALA B 1 49 ? -7.879 14.57 4.938 1 97.25 49 ALA B O 1
ATOM 3437 N N . LEU B 1 50 ? -6.5 15.867 3.77 1 97.12 50 LEU B N 1
ATOM 3438 C CA . LEU B 1 50 ? -6.574 15.086 2.541 1 97.12 50 LEU B CA 1
ATOM 3439 C C . LEU B 1 50 ? -5.953 13.703 2.738 1 97.12 50 LEU B C 1
ATOM 3441 O O . LEU B 1 50 ? -6.219 12.781 1.962 1 97.12 50 LEU B O 1
ATOM 3445 N N . LYS B 1 51 ? -5.164 13.523 3.812 1 94.31 51 LYS B N 1
ATOM 3446 C CA . LYS B 1 51 ? -4.578 12.219 4.105 1 94.31 51 LYS B CA 1
ATOM 3447 C C . LYS B 1 51 ? -5.656 11.203 4.48 1 94.31 51 LYS B C 1
ATOM 3449 O O . LYS B 1 51 ? -5.469 10 4.297 1 94.31 51 LYS B O 1
ATOM 3454 N N . GLY B 1 52 ? -6.738 11.664 4.984 1 93.81 52 GLY B N 1
ATOM 3455 C CA . GLY B 1 52 ? -7.812 10.781 5.422 1 93.81 52 GLY B CA 1
ATOM 3456 C C . GLY B 1 52 ? -8.875 10.57 4.363 1 93.81 52 GLY B C 1
ATOM 3457 O O . GLY B 1 52 ? -9.5 9.508 4.301 1 93.81 52 GLY B O 1
ATOM 3458 N N . PHE B 1 53 ? -9.133 11.578 3.572 1 96.25 53 PHE B N 1
ATOM 3459 C CA . PHE B 1 53 ? -10.18 11.555 2.555 1 96.25 53 PHE B CA 1
ATOM 3460 C C . PHE B 1 53 ? -9.867 12.531 1.43 1 96.25 53 PHE B C 1
ATOM 3462 O O . PHE B 1 53 ? -9.922 13.75 1.624 1 96.25 53 PHE B O 1
ATOM 3469 N N . ALA B 1 54 ? -9.602 11.984 0.205 1 96.69 54 ALA B N 1
ATOM 3470 C CA . ALA B 1 54 ? -9.172 12.844 -0.894 1 96.69 54 ALA B CA 1
ATOM 3471 C C . ALA B 1 54 ? -10.016 12.609 -2.141 1 96.69 54 ALA B C 1
ATOM 3473 O O . ALA B 1 54 ? -9.578 12.875 -3.26 1 96.69 54 ALA B O 1
ATOM 3474 N N . MET B 1 55 ? -11.203 12.008 -2.002 1 97.06 55 MET B N 1
ATOM 3475 C CA . MET B 1 55 ? -12.125 11.852 -3.125 1 97.06 55 MET B CA 1
ATOM 3476 C C . MET B 1 55 ? -12.641 13.203 -3.604 1 97.06 55 MET B C 1
ATOM 3478 O O . MET B 1 55 ? -13.727 13.633 -3.201 1 97.06 55 MET B O 1
ATOM 3482 N N . PHE B 1 56 ? -11.938 13.812 -4.523 1 98.06 56 PHE B N 1
ATOM 3483 C CA . PHE B 1 56 ? -12.148 15.211 -4.867 1 98.06 56 PHE B CA 1
ATOM 3484 C C . PHE B 1 56 ? -13.414 15.383 -5.699 1 98.06 56 PHE B C 1
ATOM 3486 O O . PHE B 1 56 ? -13.875 16.5 -5.926 1 98.06 56 PHE B O 1
ATOM 3493 N N . HIS B 1 57 ? -14.078 14.266 -6.086 1 98.19 57 HIS B N 1
ATOM 3494 C CA . HIS B 1 57 ? -15.438 14.352 -6.613 1 98.19 57 HIS B CA 1
ATOM 3495 C C . HIS B 1 57 ? -16.344 15.172 -5.699 1 98.19 57 HIS B C 1
ATOM 3497 O O . HIS B 1 57 ? -17.203 15.906 -6.172 1 98.19 57 HIS B O 1
ATOM 3503 N N . PHE B 1 58 ? -16.125 15.094 -4.418 1 98.31 58 PHE B N 1
ATOM 3504 C CA . PHE B 1 58 ? -16.984 15.742 -3.441 1 98.31 58 PHE B CA 1
ATOM 3505 C C . PHE B 1 58 ? -16.406 17.094 -3.018 1 98.31 58 PHE B C 1
ATOM 3507 O O . PHE B 1 58 ? -16.875 17.703 -2.061 1 98.31 58 PHE B O 1
ATOM 3514 N N . ALA B 1 59 ? -15.391 17.594 -3.689 1 98.56 59 ALA B N 1
ATOM 3515 C CA . ALA B 1 59 ? -14.742 18.859 -3.322 1 98.56 59 ALA B CA 1
ATOM 3516 C C . ALA B 1 59 ? -15.742 20 -3.314 1 98.56 59 ALA B C 1
ATOM 3518 O O . ALA B 1 59 ? -15.773 20.812 -2.379 1 98.56 59 ALA B O 1
ATOM 3519 N N . PRO B 1 60 ? -16.641 20.094 -4.336 1 98.56 60 PRO B 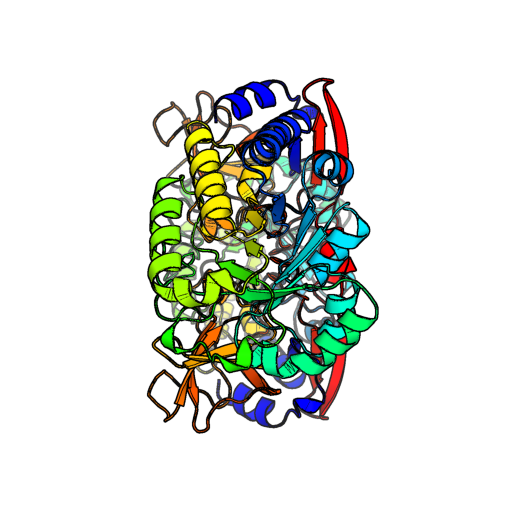N 1
ATOM 3520 C CA . PRO B 1 60 ? -17.625 21.188 -4.305 1 98.56 60 PRO B CA 1
ATOM 3521 C C . PRO B 1 60 ? -18.531 21.141 -3.076 1 98.56 60 PRO B C 1
ATOM 3523 O O . PRO B 1 60 ? -18.781 22.172 -2.457 1 98.56 60 PRO B O 1
ATOM 3526 N N . LEU B 1 61 ? -18.938 19.953 -2.723 1 98.75 61 LEU B N 1
ATOM 3527 C CA . LEU B 1 61 ? -19.781 19.797 -1.543 1 98.75 61 LEU B CA 1
ATOM 3528 C C . LEU B 1 61 ? -19.031 20.172 -0.276 1 98.75 61 LEU B C 1
ATOM 3530 O O . LEU B 1 61 ? -19.531 20.922 0.56 1 98.75 61 LEU B O 1
ATOM 3534 N N . ILE B 1 62 ? -17.859 19.688 -0.118 1 98.69 62 ILE B N 1
ATOM 3535 C CA . ILE B 1 62 ? -17.047 19.906 1.076 1 98.69 62 ILE B CA 1
ATOM 3536 C C . ILE B 1 62 ? -16.719 21.391 1.222 1 98.69 62 ILE B C 1
ATOM 3538 O O . ILE B 1 62 ? -16.797 21.938 2.322 1 98.69 62 ILE B O 1
ATOM 3542 N N . SER B 1 63 ? -16.5 22 0.122 1 98.69 63 SER B N 1
ATOM 3543 C CA . SER B 1 63 ? -16.094 23.406 0.102 1 98.69 63 SER B CA 1
ATOM 3544 C C . SER B 1 63 ? -17.234 24.312 0.547 1 98.69 63 SER B C 1
ATOM 3546 O O . SER B 1 63 ? -17 25.469 0.936 1 98.69 63 SER B O 1
ATOM 3548 N N . ARG B 1 64 ? -18.422 23.859 0.528 1 98.62 64 ARG B N 1
ATOM 3549 C CA . ARG B 1 64 ? -19.578 24.625 0.992 1 98.62 64 ARG B CA 1
ATOM 3550 C C . ARG B 1 64 ? -19.594 24.719 2.514 1 98.62 64 ARG B C 1
ATOM 3552 O O . ARG B 1 64 ? -20.172 25.641 3.078 1 98.62 64 ARG B O 1
ATOM 3559 N N . TYR B 1 65 ? -18.891 23.781 3.125 1 98.75 65 TYR B N 1
ATOM 3560 C CA . TYR B 1 65 ? -19.078 23.688 4.57 1 98.75 65 TYR B CA 1
ATOM 3561 C C . TYR B 1 65 ? -17.766 23.969 5.305 1 98.75 65 TYR B C 1
ATOM 3563 O O . TYR B 1 65 ? -17.781 24.469 6.43 1 98.75 65 TYR B O 1
ATOM 3571 N N . LEU B 1 66 ? -16.656 23.594 4.793 1 98.69 66 LEU B N 1
ATOM 3572 C CA . LEU B 1 66 ? -15.391 23.672 5.508 1 98.69 66 LEU B CA 1
ATOM 3573 C C . LEU B 1 66 ? -14.547 24.844 5.004 1 98.69 66 LEU B C 1
ATOM 3575 O O . LEU B 1 66 ? -14.789 25.359 3.906 1 98.69 66 LEU B O 1
ATOM 3579 N N . SER B 1 67 ? -13.57 25.219 5.766 1 98.75 67 SER B N 1
ATOM 3580 C CA . SER B 1 67 ? -12.805 26.438 5.516 1 98.75 67 SER B CA 1
ATOM 3581 C C . SER B 1 67 ? -11.633 26.172 4.578 1 98.75 67 SER B C 1
ATOM 3583 O O . SER B 1 67 ? -10.953 27.094 4.141 1 98.75 67 SER B O 1
ATOM 3585 N N . GLY B 1 68 ? -11.383 24.969 4.246 1 98.62 68 GLY B N 1
ATOM 3586 C CA . GLY B 1 68 ? -10.281 24.625 3.365 1 98.62 68 GLY B CA 1
ATOM 3587 C C . GLY B 1 68 ? -9.781 23.203 3.578 1 98.62 68 GLY B C 1
ATOM 3588 O O . GLY B 1 68 ? -10.539 22.328 3.984 1 98.62 68 GLY B O 1
ATOM 3589 N N . VAL B 1 69 ? -8.5 22.953 3.189 1 98.62 69 VAL B N 1
ATOM 3590 C CA . VAL B 1 69 ? -7.914 21.625 3.293 1 98.62 69 VAL B CA 1
ATOM 3591 C C . VAL B 1 69 ? -6.52 21.719 3.908 1 98.62 69 VAL B C 1
ATOM 3593 O O . VAL B 1 69 ? -5.895 22.781 3.879 1 98.62 69 VAL B O 1
ATOM 3596 N N . CYS B 1 70 ? -6.137 20.719 4.512 1 98.06 70 CYS B N 1
ATOM 3597 C CA . CYS B 1 70 ? -4.742 20.562 4.902 1 98.06 70 CYS B CA 1
ATOM 3598 C C . CYS B 1 70 ? -4.078 19.438 4.102 1 98.06 70 CYS B C 1
ATOM 3600 O O . CYS B 1 70 ? -4.695 18.406 3.832 1 98.06 70 CYS B O 1
ATOM 3602 N N . ALA B 1 71 ? -2.861 19.734 3.643 1 98.25 71 ALA B N 1
ATOM 3603 C CA . ALA B 1 71 ? -2.092 18.891 2.746 1 98.25 71 ALA B CA 1
ATOM 3604 C C . ALA B 1 71 ? -0.816 18.391 3.424 1 98.25 71 ALA B C 1
ATOM 3606 O O . ALA B 1 71 ? -0.153 19.141 4.141 1 98.25 71 ALA B O 1
ATOM 3607 N N . SER B 1 72 ? -0.473 17.141 3.127 1 97.12 72 SER B N 1
ATOM 3608 C CA . SER B 1 72 ? 0.725 16.547 3.707 1 97.12 72 SER B CA 1
ATOM 3609 C C . SER B 1 72 ? 1.906 16.625 2.748 1 97.12 72 SER B C 1
ATOM 3611 O O . SER B 1 72 ? 2.85 15.836 2.844 1 97.12 72 SER B O 1
ATOM 3613 N N . GLY B 1 73 ? 1.917 17.516 1.841 1 97.31 73 GLY B N 1
ATOM 3614 C CA . GLY B 1 73 ? 2.969 17.688 0.853 1 97.31 73 GLY B CA 1
ATOM 3615 C C . GLY B 1 73 ? 2.477 18.328 -0.43 1 97.31 73 GLY B C 1
ATOM 3616 O O . GLY B 1 73 ? 1.335 18.797 -0.502 1 97.31 73 GLY B O 1
ATOM 3617 N N . LEU B 1 74 ? 3.334 18.359 -1.409 1 98.25 74 LEU B N 1
ATOM 3618 C CA . LEU B 1 74 ? 3.117 19.125 -2.637 1 98.25 74 LEU B CA 1
ATOM 3619 C C . LEU B 1 74 ? 1.899 18.594 -3.391 1 98.25 74 LEU B C 1
ATOM 3621 O O . LEU B 1 74 ? 1.028 19.375 -3.787 1 98.25 74 LEU B O 1
ATOM 3625 N N . HIS B 1 75 ? 1.778 17.25 -3.6 1 98.38 75 HIS B N 1
ATOM 3626 C CA . HIS B 1 75 ? 0.721 16.719 -4.453 1 98.38 75 HIS B CA 1
ATOM 3627 C C . HIS B 1 75 ? -0.653 16.938 -3.826 1 98.38 75 HIS B C 1
ATOM 3629 O O . HIS B 1 75 ? -1.62 17.234 -4.531 1 98.38 75 HIS B O 1
ATOM 3635 N N . GLU B 1 76 ? -0.747 16.828 -2.553 1 98.38 76 GLU B N 1
ATOM 3636 C CA . GLU B 1 76 ? -2.016 17.141 -1.897 1 98.38 76 GLU B CA 1
ATOM 3637 C C . GLU B 1 76 ? -2.326 18.625 -1.952 1 98.38 76 GLU B C 1
ATOM 3639 O O . GLU B 1 76 ? -3.486 19.016 -2.074 1 98.38 76 GLU B O 1
ATOM 3644 N N . ALA B 1 77 ? -1.277 19.453 -1.813 1 98.75 77 ALA B N 1
ATOM 3645 C CA . ALA B 1 77 ? -1.487 20.891 -1.948 1 98.75 77 ALA B CA 1
ATOM 3646 C C . ALA B 1 77 ? -2.025 21.234 -3.334 1 98.75 77 ALA B C 1
ATOM 3648 O O . ALA B 1 77 ? -2.932 22.062 -3.465 1 98.75 77 ALA B O 1
ATOM 3649 N N . LYS B 1 78 ? -1.457 20.578 -4.336 1 98.69 78 LYS B N 1
ATOM 3650 C CA . LYS B 1 78 ? -1.941 20.781 -5.699 1 98.69 78 LYS B CA 1
ATOM 3651 C C . LYS B 1 78 ? -3.408 20.375 -5.828 1 98.69 78 LYS B C 1
ATOM 3653 O O . LYS B 1 78 ? -4.211 21.109 -6.406 1 98.69 78 LYS B O 1
ATOM 3658 N N . LEU B 1 79 ? -3.734 19.234 -5.254 1 98.62 79 LEU B N 1
ATOM 3659 C CA . LEU B 1 79 ? -5.109 18.75 -5.293 1 98.62 79 LEU B CA 1
ATOM 3660 C C . LEU B 1 79 ? -6.051 19.734 -4.609 1 98.62 79 LEU B C 1
ATOM 3662 O O . LEU B 1 79 ? -7.121 20.047 -5.137 1 98.62 79 LEU B O 1
ATOM 3666 N N . GLY B 1 80 ? -5.633 20.172 -3.398 1 98.62 80 GLY B N 1
ATOM 3667 C CA . GLY B 1 80 ? -6.426 21.141 -2.648 1 98.62 80 GLY B CA 1
ATOM 3668 C C . GLY B 1 80 ? -6.703 22.422 -3.418 1 98.62 80 GLY B C 1
ATOM 3669 O O . GLY B 1 80 ? -7.844 22.875 -3.479 1 98.62 80 GLY B O 1
ATOM 3670 N N . ARG B 1 81 ? -5.672 22.969 -4.008 1 98.69 81 ARG B N 1
ATOM 3671 C CA . ARG B 1 81 ? -5.801 24.234 -4.727 1 98.69 81 ARG B CA 1
ATOM 3672 C C . ARG B 1 81 ? -6.629 24.062 -5.996 1 98.69 81 ARG B C 1
ATOM 3674 O O . ARG B 1 81 ? -7.387 24.953 -6.379 1 98.69 81 ARG B O 1
ATOM 3681 N N . GLU B 1 82 ? -6.512 22.922 -6.625 1 98.5 82 GLU B N 1
ATOM 3682 C CA . GLU B 1 82 ? -7.156 22.656 -7.91 1 98.5 82 GLU B CA 1
ATOM 3683 C C . GLU B 1 82 ? -8.656 22.422 -7.738 1 98.5 82 GLU B C 1
ATOM 3685 O O . GLU B 1 82 ? -9.453 22.891 -8.555 1 98.5 82 GLU B O 1
ATOM 3690 N N . PHE B 1 83 ? -9.125 21.781 -6.648 1 98.56 83 PHE B N 1
ATOM 3691 C CA . PHE B 1 83 ? -10.492 21.297 -6.637 1 98.56 83 PHE B CA 1
ATOM 3692 C C . PHE B 1 83 ? -11.273 21.891 -5.48 1 98.56 83 PHE B C 1
ATOM 3694 O O . PHE B 1 83 ? -12.508 21.984 -5.531 1 98.56 83 PHE B O 1
ATOM 3701 N N . PHE B 1 84 ? -10.633 22.234 -4.41 1 98.5 84 PHE B N 1
ATOM 3702 C CA . PHE B 1 84 ? -11.32 22.719 -3.223 1 98.5 84 PHE B CA 1
ATOM 3703 C C . PHE B 1 84 ? -11.25 24.25 -3.139 1 98.5 84 PHE B C 1
ATOM 3705 O O . PHE B 1 84 ? -10.359 24.859 -3.723 1 98.5 84 PHE B O 1
ATOM 3712 N N . SER B 1 85 ? -12.203 24.828 -2.441 1 98.19 85 SER B N 1
ATOM 3713 C CA . SER B 1 85 ? -12.18 26.266 -2.141 1 98.19 85 SER B CA 1
ATOM 3714 C C . SER B 1 85 ? -11.625 26.516 -0.742 1 98.19 85 SER B C 1
ATOM 3716 O O . SER B 1 85 ? -11.516 25.594 0.067 1 98.19 85 SER B O 1
ATOM 3718 N N . GLY B 1 86 ? -11.234 27.734 -0.517 1 98.19 86 GLY B N 1
ATOM 3719 C CA . GLY B 1 86 ? -10.766 28.125 0.805 1 98.19 86 GLY B CA 1
ATOM 3720 C C . GLY B 1 86 ? -9.258 28.016 0.956 1 98.19 86 GLY B C 1
ATOM 3721 O O . GLY B 1 86 ? -8.516 28.219 -0.01 1 98.19 86 GLY B O 1
ATOM 3722 N N . GLU B 1 87 ? -8.828 27.75 2.17 1 98.62 87 GLU B N 1
ATOM 3723 C CA . GLU B 1 87 ? -7.406 27.812 2.5 1 98.62 87 GLU B CA 1
ATOM 3724 C C . GLU B 1 87 ? -6.723 26.469 2.275 1 98.62 87 GLU B C 1
ATOM 3726 O O . GLU B 1 87 ? -7.34 25.406 2.463 1 98.62 87 GLU B O 1
ATOM 3731 N N . VAL B 1 88 ? -5.496 26.516 1.854 1 98.81 88 VAL B N 1
ATOM 3732 C CA . VAL B 1 88 ? -4.629 25.359 1.746 1 98.81 88 VAL B CA 1
ATOM 3733 C C . VAL B 1 88 ? -3.494 25.453 2.762 1 98.81 88 VAL B C 1
ATOM 3735 O O . VAL B 1 88 ? -2.678 26.375 2.697 1 98.81 88 VAL B O 1
ATOM 3738 N N . HIS B 1 89 ? -3.516 24.562 3.756 1 98.81 89 HIS B N 1
ATOM 3739 C CA . HIS B 1 89 ? -2.447 24.438 4.742 1 98.81 89 HIS B CA 1
ATOM 3740 C C . HIS B 1 89 ? -1.528 23.266 4.406 1 98.81 89 HIS B C 1
ATOM 3742 O O . HIS B 1 89 ? -1.968 22.109 4.371 1 98.81 89 HIS B O 1
ATOM 3748 N N . THR B 1 90 ? -0.257 23.531 4.152 1 98.75 90 THR B N 1
ATOM 3749 C CA . THR B 1 90 ? 0.646 22.469 3.73 1 98.75 90 THR B CA 1
ATOM 3750 C C . THR B 1 90 ? 1.69 22.188 4.805 1 98.75 90 THR B C 1
ATOM 3752 O O . THR B 1 90 ? 2.326 23.109 5.32 1 98.75 90 THR B O 1
ATOM 3755 N N . PHE B 1 91 ? 1.771 20.969 5.152 1 98.12 91 PHE B N 1
ATOM 3756 C CA . PHE B 1 91 ? 2.779 20.453 6.07 1 98.12 91 PHE B CA 1
ATOM 3757 C C . PHE B 1 91 ? 3.549 19.312 5.441 1 98.12 91 PHE B C 1
ATOM 3759 O O . PHE B 1 91 ? 2.988 18.531 4.66 1 98.12 91 PHE B O 1
ATOM 3766 N N . SER B 1 92 ? 4.75 19.141 5.695 1 97.12 92 SER B N 1
ATOM 3767 C CA . SER B 1 92 ? 5.574 17.969 5.43 1 97.12 92 SER B CA 1
ATOM 3768 C C . SER B 1 92 ? 6.598 17.75 6.539 1 97.12 92 SER B C 1
ATOM 3770 O O . SER B 1 92 ? 7.113 18.703 7.113 1 97.12 92 SER B O 1
ATOM 3772 N N . ALA B 1 93 ? 6.914 16.516 6.809 1 97.5 93 ALA B N 1
ATOM 3773 C CA . ALA B 1 93 ? 7.953 16.25 7.801 1 97.5 93 ALA B CA 1
ATOM 3774 C C . ALA B 1 93 ? 9.273 16.906 7.402 1 97.5 93 ALA B C 1
ATOM 3776 O O . ALA B 1 93 ? 10.086 17.25 8.266 1 97.5 93 ALA B O 1
ATOM 3777 N N . ALA B 1 94 ? 9.484 17.016 6.184 1 98.44 94 ALA B N 1
ATOM 3778 C CA . ALA B 1 94 ? 10.531 17.812 5.551 1 98.44 94 ALA B CA 1
ATOM 3779 C C . ALA B 1 94 ? 10.18 18.125 4.102 1 98.44 94 ALA B C 1
ATOM 3781 O O . ALA B 1 94 ? 9.594 17.297 3.402 1 98.44 94 ALA B O 1
ATOM 3782 N N . TYR B 1 95 ? 10.547 19.328 3.652 1 98.19 95 TYR B N 1
ATOM 3783 C CA . TYR B 1 95 ? 10.242 19.703 2.273 1 98.19 95 TYR B CA 1
ATOM 3784 C C . TYR B 1 95 ? 11.43 19.438 1.36 1 98.19 95 TYR B C 1
ATOM 3786 O O . TYR B 1 95 ? 12.523 19.953 1.591 1 98.19 95 TYR B O 1
ATOM 3794 N N . PRO B 1 96 ? 11.18 18.609 0.334 1 97.25 96 PRO B N 1
ATOM 3795 C CA . PRO B 1 96 ? 12.227 18.609 -0.695 1 97.25 96 PRO B CA 1
ATOM 3796 C C . PRO B 1 96 ? 12.453 20 -1.304 1 97.25 96 PRO B C 1
ATOM 3798 O O . PRO B 1 96 ? 11.5 20.688 -1.646 1 97.25 96 PRO B O 1
ATOM 3801 N N . PRO B 1 97 ? 13.695 20.375 -1.435 1 97.31 97 PRO B N 1
ATOM 3802 C CA . PRO B 1 97 ? 13.969 21.703 -1.965 1 97.31 97 PRO B CA 1
ATOM 3803 C C . PRO B 1 97 ? 13.289 21.953 -3.312 1 97.31 97 PRO B C 1
ATOM 3805 O O . PRO B 1 97 ? 12.812 23.062 -3.572 1 97.31 97 PRO B O 1
ATOM 3808 N N . ALA B 1 98 ? 13.219 20.953 -4.113 1 96.06 98 ALA B N 1
ATOM 3809 C CA . ALA B 1 98 ? 12.656 21.094 -5.453 1 96.06 98 ALA B CA 1
ATOM 3810 C C . ALA B 1 98 ? 11.164 21.422 -5.391 1 96.06 98 ALA B C 1
ATOM 3812 O O . ALA B 1 98 ? 10.594 21.922 -6.363 1 96.06 98 ALA B O 1
ATOM 3813 N N . ASP B 1 99 ? 10.531 21.172 -4.242 1 97.56 99 ASP B N 1
ATOM 3814 C CA . ASP B 1 99 ? 9.086 21.344 -4.117 1 97.56 99 ASP B CA 1
ATOM 3815 C C . ASP B 1 99 ? 8.727 22.703 -3.551 1 97.56 99 ASP B C 1
ATOM 3817 O O . ASP B 1 99 ? 7.574 23.141 -3.625 1 97.56 99 ASP B O 1
ATOM 3821 N N . MET B 1 100 ? 9.68 23.438 -2.996 1 98.19 100 MET B N 1
ATOM 3822 C CA . MET B 1 100 ? 9.391 24.547 -2.098 1 98.19 100 MET B CA 1
ATOM 3823 C C . MET B 1 100 ? 8.727 25.703 -2.852 1 98.19 100 MET B C 1
ATOM 3825 O O . MET B 1 100 ? 7.754 26.281 -2.369 1 98.19 100 MET B O 1
ATOM 3829 N N . ASP B 1 101 ? 9.164 25.969 -4.07 1 98.19 101 ASP B N 1
ATOM 3830 C CA . ASP B 1 101 ? 8.57 27.062 -4.832 1 98.19 101 ASP B CA 1
ATOM 3831 C C . ASP B 1 101 ? 7.082 26.812 -5.074 1 98.19 101 ASP B C 1
ATOM 3833 O O . ASP B 1 101 ? 6.258 27.719 -4.867 1 98.19 101 ASP B O 1
ATOM 3837 N N . GLU B 1 102 ? 6.766 25.656 -5.496 1 98.44 102 GLU B N 1
ATOM 3838 C CA . GLU B 1 102 ? 5.371 25.328 -5.781 1 98.44 102 GLU B CA 1
ATOM 3839 C C . GLU B 1 102 ? 4.547 25.266 -4.5 1 98.44 102 GLU B C 1
ATOM 3841 O O . GLU B 1 102 ? 3.391 25.703 -4.48 1 98.44 102 GLU B O 1
ATOM 3846 N N . VAL B 1 103 ? 5.145 24.719 -3.424 1 98.69 103 VAL B N 1
ATOM 3847 C CA . VAL B 1 103 ? 4.457 24.672 -2.139 1 98.69 103 VAL B CA 1
ATOM 3848 C C . VAL B 1 103 ? 4.078 26.078 -1.698 1 98.69 103 VAL B C 1
ATOM 3850 O O . VAL B 1 103 ? 2.93 26.328 -1.32 1 98.69 103 VAL B O 1
ATOM 3853 N N . LEU B 1 104 ? 5.035 27.016 -1.825 1 98.81 104 LEU B N 1
ATOM 3854 C CA . LEU B 1 104 ? 4.797 28.406 -1.421 1 98.81 104 LEU B CA 1
ATOM 3855 C C . LEU B 1 104 ? 3.746 29.062 -2.311 1 98.81 104 LEU B C 1
ATOM 3857 O O . LEU B 1 104 ? 2.922 29.844 -1.831 1 98.81 104 LEU B O 1
ATOM 3861 N N . ALA B 1 105 ? 3.707 28.688 -3.541 1 98.56 105 ALA B N 1
ATOM 3862 C CA . ALA B 1 105 ? 2.77 29.281 -4.484 1 98.56 105 ALA B CA 1
ATOM 3863 C C . ALA B 1 105 ? 1.35 28.781 -4.246 1 98.56 105 ALA B C 1
ATOM 3865 O O . ALA B 1 105 ? 0.381 29.516 -4.43 1 98.56 105 ALA B O 1
ATOM 3866 N N . LEU B 1 106 ? 1.171 27.578 -3.811 1 98.69 106 LEU B N 1
ATOM 3867 C CA . LEU B 1 106 ? -0.126 26.922 -3.736 1 98.69 106 LEU B CA 1
ATOM 3868 C C . LEU B 1 106 ? -0.773 27.141 -2.373 1 98.69 106 LEU B C 1
ATOM 3870 O O . LEU B 1 106 ? -1.995 27.047 -2.238 1 98.69 106 LEU B O 1
ATOM 3874 N N . SER B 1 107 ? 0.007 27.438 -1.362 1 98.81 107 SER B N 1
ATOM 3875 C CA . SER B 1 107 ? -0.458 27.359 0.019 1 98.81 107 SER B CA 1
ATOM 3876 C C . SER B 1 107 ? -0.833 28.734 0.56 1 98.81 107 SER B C 1
ATOM 3878 O O . SER B 1 107 ? -0.382 29.75 0.038 1 98.81 107 SER B O 1
ATOM 3880 N N . ASP B 1 108 ? -1.702 28.75 1.53 1 98.81 108 ASP B N 1
ATOM 3881 C CA . ASP B 1 108 ? -1.979 29.938 2.342 1 98.81 108 ASP B CA 1
ATOM 3882 C C . ASP B 1 108 ? -1.218 29.875 3.664 1 98.81 108 ASP B C 1
ATOM 3884 O O . ASP B 1 108 ? -0.873 30.922 4.227 1 98.81 108 ASP B O 1
ATOM 3888 N N . HIS B 1 109 ? -1.043 28.719 4.195 1 98.81 109 HIS B N 1
ATOM 3889 C CA . HIS B 1 109 ? -0.216 28.422 5.363 1 98.81 109 HIS B CA 1
ATOM 3890 C C . HIS B 1 109 ? 0.809 27.344 5.047 1 98.81 109 HIS B C 1
ATOM 3892 O O . HIS B 1 109 ? 0.476 26.328 4.434 1 98.81 109 HIS B O 1
ATOM 3898 N N . VAL B 1 110 ? 2.035 27.562 5.363 1 98.88 110 VAL B N 1
ATOM 3899 C CA . VAL B 1 110 ? 3.076 26.547 5.27 1 98.88 110 VAL B CA 1
ATOM 3900 C C . VAL B 1 110 ? 3.654 26.266 6.656 1 98.88 110 VAL B C 1
ATOM 3902 O O . VAL B 1 110 ? 4.125 27.188 7.332 1 98.88 110 VAL B O 1
ATOM 3905 N N . ILE B 1 111 ? 3.57 25.062 7.074 1 98.81 111 ILE B N 1
ATOM 3906 C CA . ILE B 1 111 ? 3.994 24.672 8.414 1 98.81 111 ILE B CA 1
ATOM 3907 C C . ILE B 1 111 ? 5.277 23.844 8.328 1 98.81 111 ILE B C 1
ATOM 3909 O O . ILE B 1 111 ? 5.355 22.875 7.562 1 98.81 111 ILE B O 1
ATOM 3913 N N . PHE B 1 112 ? 6.238 24.219 9.055 1 98.75 112 PHE B N 1
ATOM 3914 C CA . PHE B 1 112 ? 7.527 23.531 9.055 1 98.75 112 PHE B CA 1
ATOM 3915 C C . PHE B 1 112 ? 7.648 22.609 10.273 1 98.75 112 PHE B C 1
ATOM 3917 O O . PHE B 1 112 ? 7.203 22.969 11.367 1 98.75 112 PHE B O 1
ATOM 3924 N N . ASN B 1 113 ? 8.297 21.453 10.086 1 98.56 113 ASN B N 1
ATOM 3925 C CA . ASN B 1 113 ? 8.391 20.406 11.094 1 98.56 113 ASN B CA 1
ATOM 3926 C C . ASN B 1 113 ? 9.516 20.672 12.086 1 98.56 113 ASN B C 1
ATOM 3928 O O . ASN B 1 113 ? 9.562 20.078 13.164 1 98.56 113 ASN B O 1
ATOM 3932 N N . SER B 1 114 ? 10.484 21.531 11.727 1 98.38 114 SER B N 1
ATOM 3933 C CA . SER B 1 114 ? 11.656 21.781 12.562 1 98.38 114 SER B CA 1
ATOM 3934 C C . SER B 1 114 ? 12.188 23.203 12.359 1 98.38 114 SER B C 1
ATOM 3936 O O . SER B 1 114 ? 11.914 23.828 11.336 1 98.38 114 SER B O 1
ATOM 3938 N N . CYS B 1 115 ? 12.938 23.656 13.367 1 98.38 115 CYS B N 1
ATOM 3939 C CA . CYS B 1 115 ? 13.617 24.938 13.234 1 98.38 115 CYS B CA 1
ATOM 3940 C C . CYS B 1 115 ? 14.617 24.922 12.086 1 98.38 115 CYS B C 1
ATOM 3942 O O . CYS B 1 115 ? 14.766 25.906 11.367 1 98.38 115 CYS B O 1
ATOM 3944 N N . ASN B 1 116 ? 15.227 23.75 11.859 1 97.94 116 ASN B N 1
ATOM 3945 C CA . ASN B 1 116 ? 16.188 23.594 10.773 1 97.94 116 ASN B CA 1
ATOM 3946 C C . ASN B 1 116 ? 15.539 23.844 9.414 1 97.94 116 ASN B C 1
ATOM 3948 O O . ASN B 1 116 ? 16.078 24.578 8.586 1 97.94 116 ASN B O 1
ATOM 3952 N N . GLN B 1 117 ? 14.422 23.266 9.188 1 98 117 GLN B N 1
ATOM 3953 C CA . GLN B 1 117 ? 13.688 23.406 7.93 1 98 117 GLN B CA 1
ATOM 3954 C C . GLN B 1 117 ? 13.242 24.859 7.719 1 98 117 GLN B C 1
ATOM 3956 O O . GLN B 1 117 ? 13.352 25.391 6.617 1 98 117 GLN B O 1
ATOM 3961 N N . TRP B 1 118 ? 12.711 25.469 8.789 1 98.44 118 TRP B N 1
ATOM 3962 C CA . TRP B 1 118 ? 12.281 26.859 8.688 1 98.44 118 TRP B CA 1
ATOM 3963 C C . TRP B 1 118 ? 13.453 27.766 8.32 1 98.44 118 TRP B C 1
ATOM 3965 O O . TRP B 1 118 ? 13.359 28.562 7.379 1 98.44 118 TRP B O 1
ATOM 3975 N N . GLU B 1 119 ? 14.539 27.578 9.047 1 98.12 119 GLU B N 1
ATOM 3976 C CA . GLU B 1 119 ? 15.703 28.438 8.805 1 98.12 119 GLU B CA 1
ATOM 3977 C C . GLU B 1 119 ? 16.25 28.234 7.395 1 98.12 119 GLU B C 1
ATOM 3979 O O . GLU B 1 119 ? 16.672 29.203 6.746 1 98.12 119 GLU B O 1
ATOM 3984 N N . ARG B 1 120 ? 16.219 27.047 6.926 1 97.69 120 ARG B N 1
ATOM 3985 C CA . ARG B 1 120 ? 16.719 26.719 5.594 1 97.69 120 ARG B CA 1
ATOM 3986 C C . ARG B 1 120 ? 15.93 27.453 4.516 1 97.69 120 ARG B C 1
ATOM 3988 O O . ARG B 1 120 ? 16.5 27.938 3.533 1 97.69 120 ARG B O 1
ATOM 3995 N N . PHE B 1 121 ? 14.625 27.547 4.664 1 98.38 121 PHE B N 1
ATOM 3996 C CA . PHE B 1 121 ? 13.773 28.047 3.594 1 98.38 121 PHE B CA 1
ATOM 3997 C C . PHE B 1 121 ? 13.242 29.438 3.932 1 98.38 121 PHE B C 1
ATOM 3999 O O . PHE B 1 121 ? 12.445 30 3.182 1 98.38 121 PHE B O 1
ATOM 4006 N N . ARG B 1 122 ? 13.688 30.047 5.035 1 98.12 122 ARG B N 1
ATOM 4007 C CA . ARG B 1 122 ? 13.117 31.281 5.574 1 98.12 122 ARG B CA 1
ATOM 4008 C C . ARG B 1 122 ? 13.211 32.406 4.559 1 98.12 122 ARG B C 1
ATOM 4010 O O . ARG B 1 122 ? 12.227 33.125 4.301 1 98.12 122 ARG B O 1
ATOM 4017 N N . ALA B 1 123 ? 14.367 32.594 4 1 97.94 123 ALA B N 1
ATOM 4018 C CA . ALA B 1 123 ? 14.547 33.688 3.043 1 97.94 123 ALA B CA 1
ATOM 4019 C C . ALA B 1 123 ? 13.609 33.531 1.851 1 97.94 123 ALA B C 1
ATOM 4021 O O . ALA B 1 123 ? 12.969 34.469 1.43 1 97.94 123 ALA B O 1
ATOM 4022 N N . GLN B 1 124 ? 13.547 32.344 1.356 1 98 124 GLN B N 1
ATOM 4023 C CA . GLN B 1 124 ? 12.672 32.031 0.226 1 98 124 GLN B CA 1
ATOM 4024 C C . GLN B 1 124 ? 11.203 32.219 0.598 1 98 124 GLN B C 1
ATOM 4026 O O . GLN B 1 124 ? 10.422 32.781 -0.185 1 98 124 GLN B O 1
ATOM 4031 N N . ALA B 1 125 ? 10.852 31.766 1.733 1 98.38 125 ALA B N 1
ATOM 4032 C CA . ALA B 1 125 ? 9.484 31.844 2.234 1 98.38 125 ALA B CA 1
ATOM 4033 C C . ALA B 1 125 ? 9.055 33.312 2.418 1 98.38 125 ALA B C 1
ATOM 4035 O O . ALA B 1 125 ? 7.984 33.688 1.958 1 98.38 125 ALA B O 1
ATOM 4036 N N . LEU B 1 126 ? 9.906 34.062 3.018 1 97.81 126 LEU B N 1
ATOM 4037 C CA . LEU B 1 126 ? 9.586 35.469 3.277 1 97.81 126 LEU B CA 1
ATOM 4038 C C . LEU B 1 126 ? 9.516 36.281 1.975 1 97.81 126 LEU B C 1
ATOM 4040 O O . LEU B 1 126 ? 8.719 37.188 1.851 1 97.81 126 LEU B O 1
ATOM 4044 N N . ALA B 1 127 ? 10.344 35.875 1.047 1 98 127 ALA B N 1
ATOM 4045 C CA . ALA B 1 127 ? 10.273 36.531 -0.265 1 98 127 ALA B CA 1
ATOM 4046 C C . ALA B 1 127 ? 8.938 36.219 -0.942 1 98 127 ALA B C 1
ATOM 4048 O O . ALA B 1 127 ? 8.352 37.125 -1.57 1 98 127 ALA B O 1
ATOM 4049 N N . ALA B 1 128 ? 8.492 35.031 -0.826 1 97.88 128 ALA B N 1
ATOM 4050 C CA . ALA B 1 128 ? 7.203 34.656 -1.4 1 97.88 128 ALA B CA 1
ATOM 4051 C C . ALA B 1 128 ? 6.059 35.406 -0.728 1 97.88 128 ALA B C 1
ATOM 4053 O O . ALA B 1 128 ? 5.086 35.781 -1.384 1 97.88 128 ALA B O 1
ATOM 4054 N N . ALA B 1 129 ? 6.176 35.625 0.556 1 97.25 129 ALA B N 1
ATOM 4055 C CA . ALA B 1 129 ? 5.133 36.281 1.345 1 97.25 129 ALA B CA 1
ATOM 4056 C C . ALA B 1 129 ? 4.973 37.75 0.943 1 97.25 129 ALA B C 1
ATOM 4058 O O . ALA B 1 129 ? 3.963 38.375 1.263 1 97.25 129 ALA B O 1
ATOM 4059 N N . LYS B 1 130 ? 5.898 38.344 0.293 1 96.62 130 LYS B N 1
ATOM 4060 C CA . LYS B 1 130 ? 5.801 39.719 -0.213 1 96.62 130 LYS B CA 1
ATOM 4061 C C . LYS B 1 130 ? 4.887 39.781 -1.434 1 96.62 130 LYS B C 1
ATOM 4063 O O . LYS B 1 130 ? 4.395 40.844 -1.785 1 96.62 130 LYS B O 1
ATOM 4068 N N . ARG B 1 131 ? 4.699 38.625 -2.023 1 95.75 131 ARG B N 1
ATOM 4069 C CA . ARG B 1 131 ? 3.961 38.625 -3.281 1 95.75 131 ARG B CA 1
ATOM 4070 C C . ARG B 1 131 ? 2.508 38.219 -3.062 1 95.75 131 ARG B C 1
ATOM 4072 O O . ARG B 1 131 ? 1.641 38.531 -3.885 1 95.75 131 ARG B O 1
ATOM 4079 N N . LYS B 1 132 ? 2.244 37.5 -2.012 1 95.69 132 LYS B N 1
ATOM 4080 C CA . LYS B 1 132 ? 0.896 37.062 -1.651 1 95.69 132 LYS B CA 1
ATOM 4081 C C . LYS B 1 132 ? 0.775 36.844 -0.147 1 95.69 132 LYS B C 1
ATOM 4083 O O . LYS B 1 132 ? 1.78 36.656 0.54 1 95.69 132 LYS B O 1
ATOM 4088 N N . PRO B 1 133 ? -0.458 36.875 0.316 1 96.25 133 PRO B N 1
ATOM 4089 C CA . PRO B 1 133 ? -0.618 36.531 1.728 1 96.25 133 PRO B CA 1
ATOM 4090 C C . PRO B 1 133 ? -0.192 35.094 2.025 1 96.25 133 PRO B C 1
ATOM 4092 O O . PRO B 1 133 ? -0.683 34.156 1.393 1 96.25 133 PRO B O 1
ATOM 4095 N N . LEU B 1 134 ? 0.738 34.906 2.879 1 98 134 LEU B N 1
ATOM 4096 C CA . LEU B 1 134 ? 1.294 33.625 3.287 1 98 134 LEU B CA 1
ATOM 4097 C C . LEU B 1 134 ? 1.648 33.625 4.77 1 98 134 LEU B C 1
ATOM 4099 O O . LEU B 1 134 ? 2.246 34.594 5.266 1 98 134 LEU B O 1
ATOM 4103 N N . HIS B 1 135 ? 1.194 32.625 5.434 1 98.62 135 HIS B N 1
ATOM 4104 C CA . HIS B 1 135 ? 1.491 32.469 6.855 1 98.62 135 HIS B CA 1
ATOM 4105 C C . HIS B 1 135 ? 2.383 31.25 7.098 1 98.62 135 HIS B C 1
ATOM 4107 O O . HIS B 1 135 ? 2.244 30.234 6.426 1 98.62 135 HIS B O 1
ATOM 4113 N N . PHE B 1 136 ? 3.283 31.359 8.023 1 98.81 136 PHE B N 1
ATOM 4114 C CA . PHE B 1 136 ? 4.223 30.281 8.305 1 98.81 13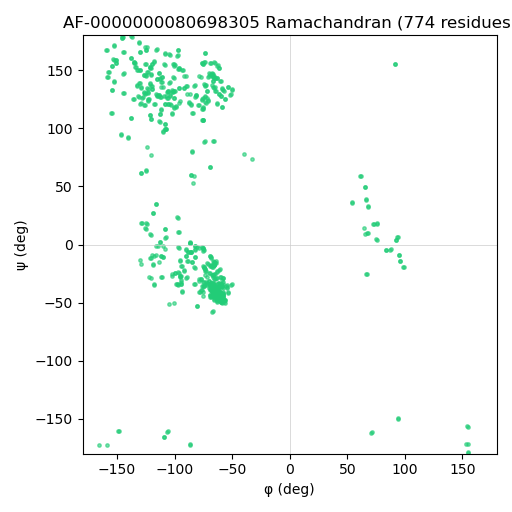6 PHE B CA 1
ATOM 4115 C C . PHE B 1 136 ? 4.082 29.812 9.75 1 98.81 136 PHE B C 1
ATOM 4117 O O . PHE B 1 136 ? 3.875 30.609 10.656 1 98.81 136 PHE B O 1
ATOM 4124 N N . GLY B 1 137 ? 4.09 28.547 9.922 1 98.75 137 GLY B N 1
ATOM 4125 C CA . GLY B 1 137 ? 3.971 27.969 11.242 1 98.75 137 GLY B CA 1
ATOM 4126 C C . GLY B 1 137 ? 5.035 26.922 11.539 1 98.75 137 GLY B C 1
ATOM 4127 O O . GLY B 1 137 ? 5.766 26.516 10.633 1 98.75 137 GLY B O 1
ATOM 4128 N N . LEU B 1 138 ? 5.176 26.578 12.789 1 98.56 138 LEU B N 1
ATOM 4129 C CA . LEU B 1 138 ? 6.016 25.484 13.273 1 98.56 138 LEU B CA 1
ATOM 4130 C C . LEU B 1 138 ? 5.168 24.391 13.914 1 98.56 138 LEU B C 1
ATOM 4132 O O . LEU B 1 138 ? 4.277 24.672 14.719 1 98.56 138 LEU B O 1
ATOM 4136 N N . ARG B 1 139 ? 5.387 23.172 13.477 1 98.44 139 ARG B N 1
ATOM 4137 C CA . ARG B 1 139 ? 4.809 22.062 14.234 1 98.44 139 ARG B CA 1
ATOM 4138 C C . ARG B 1 139 ? 5.562 21.844 15.547 1 98.44 139 ARG B C 1
ATOM 4140 O O . ARG B 1 139 ? 6.793 21.781 15.555 1 98.44 139 ARG B O 1
ATOM 4147 N N . ILE B 1 140 ? 4.832 21.828 16.625 1 97.88 140 ILE B N 1
ATOM 4148 C CA . ILE B 1 140 ? 5.441 21.578 17.922 1 97.88 140 ILE B CA 1
ATOM 4149 C C . ILE B 1 140 ? 5.043 20.188 18.422 1 97.88 140 ILE B C 1
ATOM 4151 O O . ILE B 1 140 ? 4.055 19.625 17.953 1 97.88 140 ILE B O 1
ATOM 4155 N N . ASN B 1 141 ? 5.844 19.625 19.25 1 96.94 141 ASN B N 1
ATOM 4156 C CA . ASN B 1 141 ? 5.598 18.344 19.922 1 96.94 141 ASN B CA 1
ATOM 4157 C C . ASN B 1 141 ? 5.41 18.531 21.422 1 96.94 141 ASN B C 1
ATOM 4159 O O . ASN B 1 141 ? 6.375 18.781 22.141 1 96.94 141 ASN B O 1
ATOM 4163 N N . PRO B 1 142 ? 4.211 18.422 21.875 1 94.94 142 PRO B N 1
ATOM 4164 C CA . PRO B 1 142 ? 3.943 18.656 23.297 1 94.94 142 PRO B CA 1
ATOM 4165 C C . PRO B 1 142 ? 4.398 17.5 24.172 1 94.94 142 PRO B C 1
ATOM 4167 O O . PRO B 1 142 ? 4.281 17.562 25.406 1 94.94 142 PRO B O 1
ATOM 4170 N N . GLN B 1 143 ? 4.906 16.438 23.562 1 92.75 143 GLN B N 1
ATOM 4171 C CA . GLN B 1 143 ? 5.379 15.266 24.297 1 92.75 143 GLN B CA 1
ATOM 4172 C C . GLN B 1 143 ? 4.297 14.727 25.219 1 92.75 143 GLN B C 1
ATOM 4174 O O . GLN B 1 143 ? 4.57 14.398 26.375 1 92.75 143 GLN B O 1
ATOM 4179 N N . GLN B 1 144 ? 3.08 14.812 24.766 1 89.94 144 GLN B N 1
ATOM 4180 C CA . GLN B 1 144 ? 1.902 14.242 25.406 1 89.94 144 GLN B CA 1
ATOM 4181 C C . GLN B 1 144 ? 1.348 13.07 24.609 1 89.94 144 GLN B C 1
ATOM 4183 O O . GLN B 1 144 ? 0.577 13.266 23.672 1 89.94 144 GLN B O 1
ATOM 4188 N N . SER B 1 145 ? 1.716 11.859 25.031 1 85.31 145 SER B N 1
ATOM 4189 C CA . SER B 1 145 ? 1.296 10.672 24.297 1 85.31 145 SER B CA 1
ATOM 4190 C C . SER B 1 145 ? -0.141 10.289 24.641 1 85.31 145 SER B C 1
ATOM 4192 O O . SER B 1 145 ? -0.482 10.125 25.812 1 85.31 145 SER B O 1
ATOM 4194 N N . GLU B 1 146 ? -0.929 10.281 23.688 1 79.12 146 GLU B N 1
ATOM 4195 C CA . GLU B 1 146 ? -2.324 9.883 23.844 1 79.12 146 GLU B CA 1
ATOM 4196 C C . GLU B 1 146 ? -2.65 8.656 23 1 79.12 146 GLU B C 1
ATOM 4198 O O . GLU B 1 146 ? -3.754 8.117 23.094 1 79.12 146 GLU B O 1
ATOM 4203 N N . GLY B 1 147 ? -1.757 8.289 22.172 1 69 147 GLY B N 1
ATOM 4204 C CA . GLY B 1 147 ? -2.016 7.184 21.266 1 69 147 GLY B CA 1
ATOM 4205 C C . GLY B 1 147 ? -1.881 5.828 21.922 1 69 147 GLY B C 1
ATOM 4206 O O . GLY B 1 147 ? -1.065 5.652 22.828 1 69 147 GLY B O 1
ATOM 4207 N N . ALA B 1 148 ? -2.674 4.922 21.516 1 61.62 148 ALA B N 1
ATOM 4208 C CA . ALA B 1 148 ? -2.699 3.562 22.047 1 61.62 148 ALA B CA 1
ATOM 4209 C C . ALA B 1 148 ? -1.527 2.744 21.516 1 61.62 148 ALA B C 1
ATOM 4211 O O . ALA B 1 148 ? -0.978 1.897 22.219 1 61.62 148 ALA B O 1
ATOM 4212 N N . VAL B 1 149 ? -1.19 3.047 20.219 1 70.25 149 VAL B N 1
ATOM 4213 C CA . VAL B 1 149 ? -0.15 2.262 19.562 1 70.25 149 VAL B CA 1
ATOM 4214 C C . VAL B 1 149 ? 0.98 3.182 19.109 1 70.25 149 VAL B C 1
ATOM 4216 O O . VAL B 1 149 ? 0.729 4.262 18.562 1 70.25 149 VAL B O 1
ATOM 4219 N N . ALA B 1 150 ? 2.164 2.662 19.344 1 68.44 150 ALA B N 1
ATOM 4220 C CA . ALA B 1 150 ? 3.34 3.496 19.109 1 68.44 150 ALA B CA 1
ATOM 4221 C C . ALA B 1 150 ? 3.4 3.98 17.656 1 68.44 150 ALA B C 1
ATOM 4223 O O . ALA B 1 150 ? 3.701 5.148 17.406 1 68.44 150 ALA B O 1
ATOM 4224 N N . ILE B 1 151 ? 2.969 3.203 16.719 1 69.19 151 ILE B N 1
ATOM 4225 C CA . ILE B 1 151 ? 3.094 3.535 15.297 1 69.19 151 ILE B CA 1
ATOM 4226 C C . ILE B 1 151 ? 2.188 4.719 14.969 1 69.19 151 ILE B C 1
ATOM 4228 O O . ILE B 1 151 ? 2.4 5.41 13.969 1 69.19 151 ILE B O 1
ATOM 4232 N N . TYR B 1 152 ? 1.324 5.102 15.828 1 71.06 152 TYR B N 1
ATOM 4233 C CA . TYR B 1 152 ? 0.385 6.18 15.539 1 71.06 152 TYR B CA 1
ATOM 4234 C C . TYR B 1 152 ? 0.483 7.281 16.594 1 71.06 152 TYR B C 1
ATOM 4236 O O . TYR B 1 152 ? -0.431 8.094 16.734 1 71.06 152 TYR B O 1
ATOM 4244 N N . ASP B 1 153 ? 1.566 7.316 17.328 1 82.38 153 ASP B N 1
ATOM 4245 C CA . ASP B 1 153 ? 1.747 8.328 18.359 1 82.38 153 ASP B CA 1
ATOM 4246 C C . ASP B 1 153 ? 2.791 9.359 17.953 1 82.38 153 ASP B C 1
ATOM 4248 O O . ASP B 1 153 ? 3.992 9.148 18.141 1 82.38 153 ASP B O 1
ATOM 4252 N N . PRO B 1 154 ? 2.295 10.461 17.484 1 84.69 154 PRO B N 1
ATOM 4253 C CA . PRO B 1 154 ? 3.234 11.477 17.016 1 84.69 154 PRO B CA 1
ATOM 4254 C C . PRO B 1 154 ? 4.023 12.125 18.141 1 84.69 154 PRO B C 1
ATOM 4256 O O . PRO B 1 154 ? 4.992 12.852 17.891 1 84.69 154 PRO B O 1
ATOM 4259 N N . SER B 1 155 ? 3.648 11.852 19.344 1 87.62 155 SER B N 1
ATOM 4260 C CA . SER B 1 155 ? 4.332 12.477 20.469 1 87.62 155 SER B CA 1
ATOM 4261 C C . SER B 1 155 ? 5.207 11.469 21.219 1 87.62 155 SER B C 1
ATOM 4263 O O . SER B 1 155 ? 5.711 11.758 22.297 1 87.62 155 SER B O 1
ATOM 4265 N N . ALA B 1 156 ? 5.406 10.344 20.594 1 87.62 156 ALA B N 1
ATOM 4266 C CA . ALA B 1 156 ? 6.258 9.336 21.219 1 87.62 156 ALA B CA 1
ATOM 4267 C C . ALA B 1 156 ? 7.711 9.805 21.266 1 87.62 156 ALA B C 1
ATOM 4269 O O . ALA B 1 156 ? 8.156 10.57 20.406 1 87.62 156 ALA B O 1
ATOM 4270 N N . PRO B 1 157 ? 8.406 9.383 22.359 1 89.88 157 PRO B N 1
ATOM 4271 C CA . PRO B 1 157 ? 9.844 9.633 22.312 1 89.88 157 PRO B CA 1
ATOM 4272 C C . PRO B 1 157 ? 10.484 9.133 21.031 1 89.88 157 PRO B C 1
ATOM 4274 O O . PRO B 1 157 ? 10.188 8.023 20.562 1 89.88 157 PRO B O 1
ATOM 4277 N N . GLY B 1 158 ? 11.234 10.008 20.406 1 93.19 158 GLY B N 1
ATOM 4278 C CA . GLY B 1 158 ? 11.891 9.609 19.156 1 93.19 158 GLY B CA 1
ATOM 4279 C C . GLY B 1 158 ? 11.062 9.93 17.922 1 93.19 158 GLY B C 1
ATOM 4280 O O . GLY B 1 158 ? 11.469 9.617 16.812 1 93.19 158 GLY B O 1
ATOM 4281 N N . SER B 1 159 ? 9.938 10.578 18.156 1 94.69 159 SER B N 1
ATOM 4282 C CA . SER B 1 159 ? 9.133 11 17.016 1 94.69 159 SER B CA 1
ATOM 4283 C C . SER B 1 159 ? 9.852 12.07 16.203 1 94.69 159 SER B C 1
ATOM 4285 O O . SER B 1 159 ? 10.484 12.969 16.781 1 94.69 159 SER B O 1
ATOM 4287 N N . ARG B 1 160 ? 9.719 11.953 14.914 1 96.56 160 ARG B N 1
ATOM 4288 C CA . ARG B 1 160 ? 10.336 12.961 14.055 1 96.56 160 ARG B CA 1
ATOM 4289 C C . ARG B 1 160 ? 9.406 14.148 13.844 1 96.56 160 ARG B C 1
ATOM 4291 O O . ARG B 1 160 ? 9.758 15.094 13.133 1 96.56 160 ARG B O 1
ATOM 4298 N N . LEU B 1 161 ? 8.234 14.102 14.492 1 97.12 161 LEU B N 1
ATOM 4299 C CA . LEU B 1 161 ? 7.199 15.078 14.172 1 97.12 161 LEU B CA 1
ATOM 4300 C C . LEU B 1 161 ? 7.133 16.172 15.234 1 97.12 161 LEU B C 1
ATOM 4302 O O . LEU B 1 161 ? 6.734 15.906 16.375 1 97.12 161 LEU B O 1
ATOM 4306 N N . GLY B 1 162 ? 7.504 17.328 14.797 1 97.44 162 GLY B N 1
ATOM 4307 C CA . GLY B 1 162 ? 7.328 18.516 15.633 1 97.44 162 GLY B CA 1
ATOM 4308 C C . GLY B 1 162 ? 8.539 18.812 16.484 1 97.44 162 GLY B C 1
ATOM 4309 O O . GLY B 1 162 ? 9.266 17.906 16.906 1 97.44 162 GLY B O 1
ATOM 4310 N N . VAL B 1 163 ? 8.695 20.031 16.859 1 97.69 163 VAL B N 1
ATOM 4311 C CA . VAL B 1 163 ? 9.797 20.531 17.688 1 97.69 163 VAL B CA 1
ATOM 4312 C C . VAL B 1 163 ? 9.461 20.344 19.156 1 97.69 163 VAL B C 1
ATOM 4314 O O . VAL B 1 163 ? 8.43 20.828 19.641 1 97.69 163 VAL B O 1
ATOM 4317 N N . ILE B 1 164 ? 10.266 19.609 19.828 1 97.06 164 ILE B N 1
ATOM 4318 C CA . ILE B 1 164 ? 10.094 19.547 21.281 1 97.06 164 ILE B CA 1
ATOM 4319 C C . ILE B 1 164 ? 10.609 20.844 21.906 1 97.06 164 ILE B C 1
ATOM 4321 O O . ILE B 1 164 ? 11.461 21.531 21.328 1 97.06 164 ILE B O 1
ATOM 4325 N N . ARG B 1 165 ? 10.07 21.125 23.078 1 97.06 165 ARG B N 1
ATOM 4326 C CA . ARG B 1 165 ? 10.375 22.406 23.719 1 97.06 165 ARG B CA 1
ATOM 4327 C C . ARG B 1 165 ? 11.883 22.625 23.828 1 97.06 165 ARG B C 1
ATOM 4329 O O . ARG B 1 165 ? 12.375 23.719 23.562 1 97.06 165 ARG B O 1
ATOM 4336 N N . GLY B 1 166 ? 12.609 21.578 24.172 1 96.12 166 GLY B N 1
ATOM 4337 C CA . GLY B 1 166 ? 14.039 21.672 24.391 1 96.12 166 GLY B CA 1
ATOM 4338 C C . GLY B 1 166 ? 14.812 21.984 23.125 1 96.12 166 GLY B C 1
ATOM 4339 O O . GLY B 1 166 ? 15.977 22.406 23.188 1 96.12 166 GLY B O 1
ATOM 4340 N N . GLN B 1 167 ? 14.195 21.859 21.922 1 96.5 167 GLN B N 1
ATOM 4341 C CA . GLN B 1 167 ? 14.875 22.062 20.641 1 96.5 167 GLN B CA 1
ATOM 4342 C C . GLN B 1 167 ? 14.383 23.344 19.969 1 96.5 167 GLN B C 1
ATOM 4344 O O . GLN B 1 167 ? 14.859 23.703 18.891 1 96.5 167 GLN B O 1
ATOM 4349 N N . LEU B 1 168 ? 13.461 24 20.594 1 97.5 168 LEU B N 1
ATOM 4350 C CA . LEU B 1 168 ? 12.953 25.25 20.031 1 97.5 168 LEU B CA 1
ATOM 4351 C C . LEU B 1 168 ? 13.961 26.391 20.219 1 97.5 168 LEU B C 1
ATOM 4353 O O . LEU B 1 168 ? 14.406 26.641 21.344 1 97.5 168 LEU B O 1
ATOM 4357 N N . ARG B 1 169 ? 14.297 27.031 19.188 1 95.81 169 ARG B N 1
ATOM 4358 C CA . ARG B 1 169 ? 15.195 28.188 19.203 1 95.81 169 ARG B CA 1
ATOM 4359 C C . ARG B 1 169 ? 14.414 29.484 19.047 1 95.81 169 ARG B C 1
ATOM 4361 O O . ARG B 1 169 ? 13.766 29.719 18.031 1 95.81 169 ARG B O 1
ATOM 4368 N N . PRO B 1 170 ? 14.523 30.328 20.016 1 93.31 170 PRO B N 1
ATOM 4369 C CA . PRO B 1 170 ? 13.742 31.562 19.969 1 93.31 170 PRO B CA 1
ATOM 4370 C C . PRO B 1 170 ? 13.969 32.344 18.688 1 93.31 170 PRO B C 1
ATOM 4372 O O . PRO B 1 170 ? 13.031 32.969 18.156 1 93.31 170 PRO B O 1
ATOM 4375 N N . GLU B 1 171 ? 15.148 32.344 18.234 1 93.62 171 GLU B N 1
ATOM 4376 C CA . GLU B 1 171 ? 15.469 33.094 17.016 1 93.62 171 GLU B CA 1
ATOM 4377 C C . GLU B 1 171 ? 14.742 32.5 15.805 1 93.62 171 GLU B C 1
ATOM 4379 O O . GLU B 1 171 ? 14.531 33.219 14.812 1 93.62 171 GLU B O 1
ATOM 4384 N N . SER B 1 172 ? 14.422 31.25 15.906 1 94.81 172 SER B N 1
ATOM 4385 C CA . SER B 1 172 ? 13.734 30.594 14.797 1 94.81 172 SER B CA 1
ATOM 4386 C C . SER B 1 172 ? 12.266 31.016 14.727 1 94.81 172 SER B C 1
ATOM 4388 O O . SER B 1 172 ? 11.57 30.672 13.773 1 94.81 172 SER B O 1
ATOM 4390 N N . LEU B 1 173 ? 11.805 31.781 15.617 1 96.62 173 LEU B N 1
ATOM 4391 C CA . LEU B 1 173 ? 10.406 32.188 15.648 1 96.62 173 LEU B CA 1
ATOM 4392 C C . LEU B 1 173 ? 10.172 33.406 14.75 1 96.62 173 LEU B C 1
ATOM 4394 O O . LEU B 1 173 ? 9.031 33.75 14.438 1 96.62 173 LEU B O 1
ATOM 4398 N N . THR B 1 174 ? 11.281 34.062 14.359 1 96.5 174 THR B N 1
ATOM 4399 C CA . THR B 1 174 ? 11.133 35.219 13.477 1 96.5 174 THR B CA 1
ATOM 4400 C C . THR B 1 174 ? 10.422 34.812 12.18 1 96.5 174 THR B C 1
ATOM 4402 O O . THR B 1 174 ? 10.906 33.938 11.445 1 96.5 174 THR B O 1
ATOM 4405 N N . GLY B 1 175 ? 9.297 35.375 11.914 1 97.06 175 GLY B N 1
ATOM 4406 C CA . GLY B 1 175 ? 8.531 35.094 10.711 1 97.06 175 GLY B CA 1
ATOM 4407 C C . GLY B 1 175 ? 7.449 34.062 10.914 1 97.06 175 GLY B C 1
ATOM 4408 O O . GLY B 1 175 ? 6.562 33.875 10.07 1 97.06 175 GLY B O 1
ATOM 4409 N N . ILE B 1 176 ? 7.543 33.375 12.023 1 98.44 176 ILE B N 1
ATOM 4410 C CA . ILE B 1 176 ? 6.539 32.375 12.359 1 98.44 176 ILE B CA 1
ATOM 4411 C C . ILE B 1 176 ? 5.324 33.031 12.984 1 98.44 176 ILE B C 1
ATOM 4413 O O . ILE B 1 176 ? 5.457 33.812 13.938 1 98.44 176 ILE B O 1
ATOM 4417 N N . THR B 1 177 ? 4.168 32.75 12.43 1 98.38 177 THR B N 1
ATOM 4418 C CA . THR B 1 177 ? 2.98 33.406 12.938 1 98.38 177 THR B CA 1
ATOM 4419 C C . THR B 1 177 ? 2.025 32.406 13.594 1 98.38 177 THR B C 1
ATOM 4421 O O . THR B 1 177 ? 0.973 32.812 14.102 1 98.38 177 THR B O 1
ATOM 4424 N N . GLY B 1 178 ? 2.322 31.141 13.617 1 98.69 178 GLY B N 1
ATOM 4425 C CA . GLY B 1 178 ? 1.429 30.172 14.242 1 98.69 178 GLY B CA 1
ATOM 4426 C C . GLY B 1 178 ? 2.121 28.891 14.625 1 98.69 178 GLY B C 1
ATOM 4427 O O . GLY B 1 178 ? 3.262 28.641 14.227 1 98.69 178 GLY B O 1
ATOM 4428 N N . LEU B 1 179 ? 1.409 28.094 15.438 1 98.56 179 LEU B N 1
ATOM 4429 C CA . LEU B 1 179 ? 1.858 26.781 15.875 1 98.56 179 LEU B CA 1
ATOM 4430 C C . LEU B 1 179 ? 0.874 25.688 15.445 1 98.56 179 LEU B C 1
ATOM 4432 O O . LEU B 1 179 ? -0.321 25.953 15.297 1 98.56 179 LEU B O 1
ATOM 4436 N N . HIS B 1 180 ? 1.404 24.562 15.172 1 98.38 180 HIS B N 1
ATOM 4437 C CA . HIS B 1 180 ? 0.633 23.375 14.828 1 98.38 180 HIS B CA 1
ATOM 4438 C C . HIS B 1 180 ? 1.026 22.203 15.711 1 98.38 180 HIS B C 1
ATOM 4440 O O . HIS B 1 180 ? 2.211 21.969 15.961 1 98.38 180 HIS B O 1
ATOM 4446 N N . PHE B 1 181 ? 0.048 21.531 16.281 1 96.56 181 PHE B N 1
ATOM 4447 C CA . PHE B 1 181 ? 0.332 20.25 16.906 1 96.56 181 PHE B CA 1
ATOM 4448 C C . PHE B 1 181 ? -0.684 19.203 16.469 1 96.56 181 PHE B C 1
ATOM 4450 O O . PHE B 1 181 ? -1.787 19.531 16.031 1 96.56 181 PHE B O 1
ATOM 4457 N N . HIS B 1 182 ? -0.274 17.953 16.422 1 92.56 182 HIS B N 1
ATOM 4458 C CA . HIS B 1 182 ? -1.112 16.797 16.125 1 92.56 182 HIS B CA 1
ATOM 4459 C C . HIS B 1 182 ? -0.781 15.633 17.047 1 92.56 182 HIS B C 1
ATOM 4461 O O . HIS B 1 182 ? 0.264 14.992 16.891 1 92.56 182 HIS B O 1
ATOM 4467 N N . ASN B 1 183 ? -1.696 15.344 17.953 1 87 183 ASN B N 1
ATOM 4468 C CA . ASN B 1 183 ? -1.4 14.336 18.969 1 87 183 ASN B CA 1
ATOM 4469 C C . ASN B 1 183 ? -2.518 13.305 19.078 1 87 183 ASN B C 1
ATOM 4471 O O . ASN B 1 183 ? -2.332 12.242 19.672 1 87 183 ASN B O 1
ATOM 4475 N N . LEU B 1 184 ? -3.598 13.617 18.5 1 77.19 184 LEU B N 1
ATOM 4476 C CA . LEU B 1 184 ? -4.762 12.75 18.656 1 77.19 184 LEU B CA 1
ATOM 4477 C C . LEU B 1 184 ? -4.855 11.742 17.516 1 77.19 184 LEU B C 1
ATOM 4479 O O . LEU B 1 184 ? -4.324 11.984 16.422 1 77.19 184 LEU B O 1
ATOM 4483 N N . CYS B 1 185 ? -5.391 10.633 17.797 1 76.62 185 CYS B N 1
ATOM 4484 C CA . CYS B 1 185 ? -5.684 9.594 16.812 1 76.62 185 CYS B CA 1
ATOM 4485 C C . CYS B 1 185 ? -7.027 8.938 17.094 1 76.62 185 CYS B C 1
ATOM 4487 O O . CYS B 1 185 ? -7.102 7.969 17.859 1 76.62 185 CYS B O 1
ATOM 4489 N N . GLU B 1 186 ? -8.062 9.406 16.547 1 77.44 186 GLU B N 1
ATOM 4490 C CA . GLU B 1 186 ? -9.406 8.852 16.625 1 77.44 186 GLU B CA 1
ATOM 4491 C C . GLU B 1 186 ? -9.945 8.922 18.062 1 77.44 186 GLU B C 1
ATOM 4493 O O . GLU B 1 186 ? -10.484 7.941 18.578 1 77.44 186 GLU B O 1
ATOM 4498 N N . GLN B 1 187 ? -9.844 10.094 18.703 1 83.25 187 GLN B N 1
ATOM 4499 C CA . GLN B 1 187 ? -10.133 10.172 20.125 1 83.25 187 GLN B CA 1
ATOM 4500 C C . GLN B 1 187 ? -11.211 11.211 20.422 1 83.25 187 GLN B C 1
ATOM 4502 O O . GLN B 1 187 ? -11.625 11.945 19.516 1 83.25 187 GLN B O 1
ATOM 4507 N N . ASP B 1 188 ? -11.594 11.117 21.641 1 88 188 ASP B N 1
ATOM 4508 C CA . ASP B 1 188 ? -12.578 12.078 22.156 1 88 188 ASP B CA 1
ATOM 4509 C C . ASP B 1 188 ? -11.891 13.336 22.672 1 88 188 ASP B C 1
ATOM 4511 O O . ASP B 1 188 ? -10.711 13.562 22.422 1 88 188 ASP B O 1
ATOM 4515 N N . VAL B 1 189 ? -12.656 14.211 23.297 1 91.94 189 VAL B N 1
ATOM 4516 C CA . VAL B 1 189 ? -12.227 15.555 23.672 1 91.94 189 VAL B CA 1
ATOM 4517 C C . VAL B 1 189 ? -11.234 15.492 24.828 1 91.94 189 VAL B C 1
ATOM 4519 O O . VAL B 1 189 ? -10.336 16.328 24.938 1 91.94 189 VAL B O 1
ATOM 4522 N N . ALA B 1 190 ? -11.297 14.477 25.688 1 91.5 190 ALA B N 1
ATOM 4523 C CA . ALA B 1 190 ? -10.484 14.438 26.891 1 91.5 190 ALA B CA 1
ATOM 4524 C C . ALA B 1 190 ? -9 14.445 26.547 1 91.5 190 ALA B C 1
ATOM 4526 O O . ALA B 1 190 ? -8.219 15.203 27.141 1 91.5 190 ALA B O 1
ATOM 4527 N N . PRO B 1 191 ? -8.641 13.672 25.594 1 92.38 191 PRO B N 1
ATOM 4528 C CA . PRO B 1 191 ? -7.23 13.727 25.219 1 92.38 191 PRO B CA 1
ATOM 4529 C C . PRO B 1 191 ? -6.812 15.102 24.688 1 92.38 191 PRO B C 1
ATOM 4531 O O . PRO B 1 191 ? -5.684 15.539 24.922 1 92.38 191 PRO B O 1
ATOM 4534 N N . LEU B 1 192 ? -7.691 15.789 24 1 93.94 192 LEU B N 1
ATOM 4535 C CA . LEU B 1 192 ? -7.387 17.141 23.531 1 93.94 192 LEU B CA 1
ATOM 4536 C C . LEU B 1 192 ? -7.156 18.078 24.703 1 93.94 192 LEU B C 1
ATOM 4538 O O . LEU B 1 192 ? -6.223 18.891 24.688 1 93.94 192 LEU B O 1
ATOM 4542 N N . ARG B 1 193 ? -7.969 17.953 25.703 1 94.75 193 ARG B N 1
ATOM 4543 C CA . ARG B 1 193 ? -7.82 18.797 26.891 1 94.75 193 ARG B CA 1
ATOM 4544 C C . ARG B 1 193 ? -6.441 18.625 27.516 1 94.75 193 ARG B C 1
ATOM 4546 O O . ARG B 1 193 ? -5.789 19.594 27.875 1 94.75 193 ARG B O 1
ATOM 4553 N N . ARG B 1 194 ? -6.02 17.406 27.625 1 95.25 194 ARG B N 1
ATOM 4554 C CA . ARG B 1 194 ? -4.707 17.109 28.203 1 95.25 194 ARG B CA 1
ATOM 4555 C C . ARG B 1 194 ? -3.592 17.641 27.297 1 95.25 194 ARG B C 1
ATOM 4557 O O . ARG B 1 194 ? -2.588 18.156 27.797 1 95.25 194 ARG B O 1
ATOM 4564 N N . THR B 1 195 ? -3.816 17.5 26.016 1 95.25 195 THR B N 1
ATOM 4565 C CA . THR B 1 195 ? -2.828 18 25.062 1 95.25 195 THR B CA 1
ATOM 4566 C C . THR B 1 195 ? -2.711 19.516 25.156 1 95.25 195 THR B C 1
ATOM 4568 O O . THR B 1 195 ? -1.604 20.062 25.188 1 95.25 195 THR B O 1
ATOM 4571 N N . LEU B 1 196 ? -3.846 20.188 25.219 1 96.44 196 LEU B N 1
ATOM 4572 C CA . LEU B 1 196 ? -3.836 21.656 25.297 1 96.44 196 LEU B CA 1
ATOM 4573 C C . LEU B 1 196 ? -3.143 22.109 26.578 1 96.44 196 LEU B C 1
ATOM 4575 O O . LEU B 1 196 ? -2.387 23.094 26.562 1 96.44 196 LEU B O 1
ATOM 4579 N N . ALA B 1 197 ? -3.373 21.375 27.641 1 96.75 197 ALA B N 1
ATOM 4580 C CA . ALA B 1 197 ? -2.689 21.703 28.891 1 96.75 197 ALA B CA 1
ATOM 4581 C C . ALA B 1 197 ? -1.177 21.562 28.734 1 96.75 197 ALA B C 1
ATOM 4583 O O . ALA B 1 197 ? -0.419 22.406 29.234 1 96.75 197 ALA B O 1
ATOM 4584 N N . ALA B 1 198 ? -0.766 20.547 28.094 1 96.88 198 ALA B N 1
ATOM 4585 C CA . ALA B 1 198 ? 0.659 20.328 27.844 1 96.88 198 ALA B CA 1
ATOM 4586 C C . ALA B 1 198 ? 1.24 21.422 26.969 1 96.88 198 ALA B C 1
ATOM 4588 O O . ALA B 1 198 ? 2.348 21.906 27.219 1 96.88 198 ALA B O 1
ATOM 4589 N N . VAL B 1 199 ? 0.494 21.812 25.938 1 97.44 199 VAL B N 1
ATOM 4590 C CA . VAL B 1 199 ? 0.92 22.875 25.031 1 97.44 199 VAL B CA 1
ATOM 4591 C C . VAL B 1 199 ? 1.075 24.188 25.797 1 97.44 199 VAL B C 1
ATOM 4593 O O . VAL B 1 199 ? 2.086 24.875 25.672 1 97.44 199 VAL B O 1
ATOM 4596 N N . GLU B 1 200 ? 0.116 24.469 26.641 1 97.75 200 GLU B N 1
ATOM 4597 C CA . GLU B 1 200 ? 0.16 25.719 27.406 1 97.75 200 GLU B CA 1
ATOM 4598 C C . GLU B 1 200 ? 1.299 25.688 28.422 1 97.75 200 GLU B C 1
ATOM 4600 O O . GLU B 1 200 ? 1.95 26.719 28.656 1 97.75 200 GLU B O 1
ATOM 4605 N N . ARG B 1 201 ? 1.517 24.547 28.969 1 97.5 201 ARG B N 1
ATOM 4606 C CA . ARG B 1 201 ? 2.604 24.406 29.938 1 97.5 201 ARG B CA 1
ATOM 4607 C C . ARG B 1 201 ? 3.959 24.609 29.266 1 97.5 201 ARG B C 1
ATOM 4609 O O . ARG B 1 201 ? 4.836 25.281 29.797 1 97.5 201 ARG B O 1
ATOM 4616 N N . GLN B 1 202 ? 4.125 24.078 28.125 1 97.06 202 GLN B N 1
ATOM 4617 C CA . GLN B 1 202 ? 5.441 24.016 27.5 1 97.06 202 GLN B CA 1
ATOM 4618 C C . GLN B 1 202 ? 5.668 25.203 26.562 1 97.06 202 GLN B C 1
ATOM 4620 O O . GLN B 1 202 ? 6.805 25.641 26.375 1 97.06 202 GLN B O 1
ATOM 4625 N N . PHE B 1 203 ? 4.621 25.719 25.953 1 97.06 203 PHE B N 1
ATOM 4626 C CA . PHE B 1 203 ? 4.77 26.719 24.891 1 97.06 203 PHE B CA 1
ATOM 4627 C C . PHE B 1 203 ? 3.947 27.953 25.219 1 97.06 203 PHE B C 1
ATOM 4629 O O . PHE B 1 203 ? 3.709 28.797 24.328 1 97.06 203 PHE B O 1
ATOM 4636 N N . GLY B 1 204 ? 3.488 28.094 26.406 1 96.38 204 GLY B N 1
ATOM 4637 C CA . GLY B 1 204 ? 2.656 29.203 26.812 1 96.38 204 GLY B CA 1
ATOM 4638 C C . GLY B 1 204 ? 3.342 30.547 26.656 1 96.38 204 GLY B C 1
ATOM 4639 O O . GLY B 1 204 ? 2.682 31.578 26.453 1 96.38 204 GLY B O 1
ATOM 4640 N N . ASP B 1 205 ? 4.617 30.562 26.734 1 96.31 205 ASP B N 1
ATOM 4641 C CA . ASP B 1 205 ? 5.383 31.812 26.672 1 96.31 205 ASP B CA 1
ATOM 4642 C C . ASP B 1 205 ? 5.434 32.344 25.234 1 96.31 205 ASP B C 1
ATOM 4644 O O . ASP B 1 205 ? 5.699 33.531 25.031 1 96.31 205 ASP B O 1
ATOM 4648 N N . ILE B 1 206 ? 5.168 31.531 24.266 1 95.75 206 ILE B N 1
ATOM 4649 C CA . ILE B 1 206 ? 5.289 32.031 22.906 1 95.75 206 ILE B CA 1
ATOM 4650 C C . ILE B 1 206 ? 3.902 32.156 22.281 1 95.75 206 ILE B C 1
ATOM 4652 O O . ILE B 1 206 ? 3.744 32.812 21.234 1 95.75 206 ILE B O 1
ATOM 4656 N N . LEU B 1 207 ? 2.855 31.625 22.891 1 97.31 207 LEU B N 1
ATOM 4657 C CA . LEU B 1 207 ? 1.495 31.656 22.359 1 97.31 207 LEU B CA 1
ATOM 4658 C C . LEU B 1 207 ? 1.023 33.094 22.141 1 97.31 207 LEU B C 1
ATOM 4660 O O . LEU B 1 207 ? 0.371 33.375 21.141 1 97.31 207 LEU B O 1
ATOM 4664 N N . PRO B 1 208 ? 1.419 34 23.047 1 96.5 208 PRO B N 1
ATOM 4665 C CA . PRO B 1 208 ? 0.954 35.375 22.844 1 96.5 208 PRO B CA 1
ATOM 4666 C C . PRO B 1 208 ? 1.513 36.031 21.578 1 96.5 208 PRO B C 1
ATOM 4668 O O . PRO B 1 208 ? 0.98 37.031 21.109 1 96.5 208 PRO B O 1
ATOM 4671 N N . GLN B 1 209 ? 2.551 35.469 21.062 1 96.38 209 GLN B N 1
ATOM 4672 C CA . GLN B 1 209 ? 3.188 36.031 19.875 1 96.38 209 GLN B CA 1
ATOM 4673 C C . GLN B 1 209 ? 2.582 35.438 18.609 1 96.38 209 GLN B C 1
ATOM 4675 O O . GLN B 1 209 ? 2.928 35.844 17.5 1 96.38 209 GLN B O 1
ATOM 4680 N N . MET B 1 210 ? 1.717 34.531 18.719 1 98.31 210 MET B N 1
ATOM 4681 C CA . MET B 1 210 ? 1.164 33.812 17.578 1 98.31 210 MET B CA 1
ATOM 4682 C C . MET B 1 210 ? -0.163 34.406 17.141 1 98.31 210 MET B C 1
ATOM 4684 O O . MET B 1 210 ? -0.867 35.031 17.938 1 98.31 210 MET B O 1
ATOM 4688 N N . GLN B 1 211 ? -0.439 34.281 15.891 1 98.5 211 GLN B N 1
ATOM 4689 C CA . GLN B 1 211 ? -1.711 34.719 15.32 1 98.5 211 GLN B CA 1
ATOM 4690 C C . GLN B 1 211 ? -2.705 33.562 15.258 1 98.5 211 GLN B C 1
ATOM 4692 O O . GLN B 1 211 ? -3.918 33.781 15.305 1 98.5 211 GLN B O 1
ATOM 4697 N N . TRP B 1 212 ? -2.229 32.375 15.172 1 98.75 212 TRP B N 1
ATOM 4698 C CA . TRP B 1 212 ? -3.088 31.219 15.023 1 98.75 212 TRP B CA 1
ATOM 4699 C C . TRP B 1 212 ? -2.438 29.969 15.633 1 98.75 212 TRP B C 1
ATOM 4701 O O . TRP B 1 212 ? -1.219 29.938 15.812 1 98.75 212 TRP B O 1
ATOM 4711 N N . VAL B 1 213 ? -3.258 28.984 16.016 1 98.81 213 VAL B N 1
ATOM 4712 C CA . VAL B 1 213 ? -2.84 27.672 16.484 1 98.81 213 VAL B CA 1
ATOM 4713 C C . VAL B 1 213 ? -3.713 26.594 15.836 1 98.81 213 VAL B C 1
ATOM 4715 O O . VAL B 1 213 ? -4.941 26.688 15.852 1 98.81 213 VAL B O 1
ATOM 4718 N N . ASN B 1 214 ? -3.08 25.656 15.203 1 98.62 214 ASN B N 1
ATOM 4719 C CA . ASN B 1 214 ? -3.752 24.5 14.609 1 98.62 214 ASN B CA 1
ATOM 4720 C C . ASN B 1 214 ? -3.664 23.281 15.508 1 98.62 214 ASN B C 1
ATOM 4722 O O . ASN B 1 214 ? -2.57 22.766 15.773 1 98.62 214 ASN B O 1
ATOM 4726 N N . PHE B 1 215 ? -4.852 22.781 15.938 1 97.31 215 PHE B N 1
ATOM 4727 C CA . PHE B 1 215 ? -4.938 21.703 16.906 1 97.31 215 PHE B CA 1
ATOM 4728 C C . PHE B 1 215 ? -4.711 20.359 16.219 1 97.31 215 PHE B C 1
ATOM 4730 O O . PHE B 1 215 ? -4.633 19.312 16.875 1 97.31 215 PHE B O 1
ATOM 4737 N N . GLY B 1 216 ? -4.539 20.375 14.953 1 95.56 216 GLY B N 1
ATOM 4738 C CA . GLY B 1 216 ? -4.336 19.125 14.219 1 95.56 216 GLY B CA 1
ATOM 4739 C C . GLY B 1 216 ? -5.59 18.281 14.125 1 95.56 216 GLY B C 1
ATOM 4740 O O . GLY B 1 216 ? -6.703 18.812 14.133 1 95.56 216 GLY B O 1
ATOM 4741 N N . GLY B 1 217 ? -5.297 16.953 13.805 1 92.25 217 GLY B N 1
ATOM 4742 C CA . GLY B 1 217 ? -6.398 16.031 13.57 1 92.25 217 GLY B CA 1
ATOM 4743 C C . GLY B 1 217 ? -6.562 15.008 14.68 1 92.25 217 GLY B C 1
ATOM 4744 O O . GLY B 1 217 ? -6.152 15.242 15.82 1 92.25 217 GLY B O 1
ATOM 4745 N N . GLY B 1 218 ? -7.348 14 14.305 1 87.06 218 GLY B N 1
ATOM 4746 C CA . GLY B 1 218 ? -7.578 12.914 15.25 1 87.06 218 GLY B CA 1
ATOM 4747 C C . GLY B 1 218 ? -8.82 13.109 16.094 1 87.06 218 GLY B C 1
ATOM 4748 O O . GLY B 1 218 ? -9.125 12.289 16.969 1 87.06 218 GLY B O 1
ATOM 4749 N N . HIS B 1 219 ? -9.562 14.148 15.75 1 86.19 219 HIS B N 1
ATOM 4750 C CA . HIS B 1 219 ? -10.844 14.422 16.391 1 86.19 219 HIS B CA 1
ATOM 4751 C C . HIS B 1 219 ? -11.969 13.617 15.742 1 86.19 219 HIS B C 1
ATOM 4753 O O . HIS B 1 219 ? -12.305 13.844 14.578 1 86.19 219 HIS B O 1
ATOM 4759 N N . HIS B 1 220 ? -12.492 12.719 16.484 1 90.94 220 HIS B N 1
ATOM 4760 C CA . HIS B 1 220 ? -13.641 12 15.93 1 90.94 220 HIS B CA 1
ATOM 4761 C C . HIS B 1 220 ? -14.938 12.758 16.188 1 90.94 220 HIS B C 1
ATOM 4763 O O . HIS B 1 220 ? -15.891 12.188 16.734 1 90.94 220 HIS B O 1
ATOM 4769 N N . VAL B 1 221 ? -14.977 13.906 15.695 1 93.38 221 VAL B N 1
ATOM 4770 C CA . VAL B 1 221 ? -16.016 14.883 15.992 1 93.38 221 VAL B CA 1
ATOM 4771 C C . VAL B 1 221 ? -17.375 14.328 15.57 1 93.38 221 VAL B C 1
ATOM 4773 O O . VAL B 1 221 ? -18.375 14.531 16.266 1 93.38 221 VAL B O 1
ATOM 4776 N N . THR B 1 222 ? -17.406 13.562 14.5 1 94.25 222 THR B N 1
ATOM 4777 C CA . THR B 1 222 ? -18.672 13.148 13.914 1 94.25 222 THR B CA 1
ATOM 4778 C C . THR B 1 222 ? -19.078 11.758 14.398 1 94.25 222 THR B C 1
ATOM 4780 O O . THR B 1 222 ? -20.109 11.227 13.984 1 94.25 222 THR B O 1
ATOM 4783 N N . ARG B 1 223 ? -18.25 11.195 15.156 1 92.94 223 ARG B N 1
ATOM 4784 C CA . ARG B 1 223 ? -18.609 9.922 15.766 1 92.94 223 ARG B CA 1
ATOM 4785 C C . ARG B 1 223 ? -19.766 10.094 16.75 1 92.94 223 ARG B C 1
ATOM 4787 O O . ARG B 1 223 ? -19.812 11.078 17.484 1 92.94 223 ARG B O 1
ATOM 4794 N N . GLU B 1 224 ? -20.578 9.125 16.812 1 89.94 224 GLU B N 1
ATOM 4795 C CA . GLU B 1 224 ? -21.656 9.148 17.797 1 89.94 224 GLU B CA 1
ATOM 4796 C C . GLU B 1 224 ? -21.109 9.195 19.219 1 89.94 224 GLU B C 1
ATOM 4798 O O . GLU B 1 224 ? -20.188 8.445 19.562 1 89.94 224 GLU B O 1
ATOM 4803 N N . GLY B 1 225 ? -21.609 10.133 20 1 90.56 225 GLY B N 1
ATOM 4804 C CA . GLY B 1 225 ? -21.219 10.211 21.406 1 90.56 225 GLY B CA 1
ATOM 4805 C C . GLY B 1 225 ? -20.078 11.18 21.656 1 90.56 225 GLY B C 1
ATOM 4806 O O . GLY B 1 225 ? -19.766 11.492 22.797 1 90.56 225 GLY B O 1
ATOM 4807 N N . TYR B 1 226 ? -19.5 11.648 20.578 1 93.88 226 TYR B N 1
ATOM 4808 C CA . TYR B 1 226 ? -18.453 12.648 20.75 1 93.88 226 TYR B CA 1
ATOM 4809 C C . TYR B 1 226 ? -18.984 13.883 21.453 1 93.88 226 TYR B C 1
ATOM 4811 O O . TYR B 1 226 ? -20.094 14.344 21.172 1 93.88 226 TYR B O 1
ATOM 4819 N N . ALA B 1 227 ? -18.219 14.445 22.328 1 95.38 227 ALA B N 1
ATOM 4820 C CA . ALA B 1 227 ? -18.625 15.594 23.125 1 95.38 227 ALA B CA 1
ATOM 4821 C C . ALA B 1 227 ? -18.391 16.891 22.359 1 95.38 227 ALA B C 1
ATOM 4823 O O . ALA B 1 227 ? -17.516 17.688 22.719 1 95.38 227 ALA B O 1
ATOM 4824 N N . VAL B 1 228 ? -19.297 17.203 21.469 1 97.19 228 VAL B N 1
ATOM 4825 C CA . VAL B 1 228 ? -19.172 18.328 20.547 1 97.19 228 VAL B CA 1
ATOM 4826 C C . VAL B 1 228 ? -19.172 19.641 21.328 1 97.19 228 VAL B C 1
ATOM 4828 O O . VAL B 1 228 ? -18.344 20.531 21.094 1 97.19 228 VAL B O 1
ATOM 4831 N N . GLU B 1 229 ? -20.047 19.734 22.281 1 97.5 229 GLU B N 1
ATOM 4832 C CA . GLU B 1 229 ? -20.172 20.969 23.062 1 97.5 229 GLU B CA 1
ATOM 4833 C C . GLU B 1 229 ? -18.906 21.219 23.875 1 97.5 229 GLU B C 1
ATOM 4835 O O . GLU B 1 229 ? -18.5 22.375 24.047 1 97.5 229 GLU B O 1
ATOM 4840 N N . GLU B 1 230 ? -18.391 20.172 24.344 1 97.25 230 GLU B N 1
ATOM 4841 C CA . GLU B 1 230 ? -17.141 20.312 25.078 1 97.25 230 GLU B CA 1
ATOM 4842 C C . GLU B 1 230 ? -16.016 20.781 24.172 1 97.25 230 GLU B C 1
ATOM 4844 O O . GLU B 1 230 ? -15.172 21.594 24.562 1 97.25 230 GLU B O 1
ATOM 4849 N N . LEU B 1 231 ? -15.984 20.234 23 1 97.56 231 LEU B N 1
ATOM 4850 C CA . LEU B 1 231 ? -14.984 20.672 22.016 1 97.56 231 LEU B CA 1
ATOM 4851 C C . LEU B 1 231 ? -15.133 22.172 21.734 1 97.56 231 LEU B C 1
ATOM 4853 O O . LEU B 1 231 ? -14.148 22.906 21.766 1 97.56 231 LEU B O 1
ATOM 4857 N N . ILE B 1 232 ? -16.344 22.625 21.484 1 98.31 232 ILE B N 1
ATOM 4858 C CA . ILE B 1 232 ? -16.641 24.016 21.188 1 98.31 232 ILE B CA 1
ATOM 4859 C C . ILE B 1 232 ? -16.172 24.906 22.344 1 98.31 232 ILE B C 1
ATOM 4861 O O . ILE B 1 232 ? -15.508 25.906 22.125 1 98.31 232 ILE B O 1
ATOM 4865 N N . ALA B 1 233 ? -16.453 24.406 23.531 1 98.31 233 ALA B N 1
ATOM 4866 C CA . ALA B 1 233 ? -16.094 25.188 24.719 1 98.31 233 ALA B CA 1
ATOM 4867 C C . ALA B 1 233 ? -14.57 25.281 24.859 1 98.31 233 ALA B C 1
ATOM 4869 O O . ALA B 1 233 ? -14.039 26.344 25.203 1 98.31 233 ALA B O 1
ATOM 4870 N N . LEU B 1 234 ? -13.977 24.203 24.641 1 97.38 234 LEU B N 1
ATOM 4871 C CA . LEU B 1 234 ? -12.523 24.156 24.75 1 97.38 234 LEU B CA 1
ATOM 4872 C C . LEU B 1 234 ? -11.875 25.109 23.75 1 97.38 234 LEU B C 1
ATOM 4874 O O . LEU B 1 234 ? -10.93 25.828 24.094 1 97.38 234 LEU B O 1
ATOM 4878 N N . ILE B 1 235 ? -12.367 25.125 22.516 1 98.19 235 ILE B N 1
ATOM 4879 C CA . ILE B 1 235 ? -11.82 25.969 21.469 1 98.19 235 ILE B CA 1
ATOM 4880 C C . ILE B 1 235 ? -12.062 27.438 21.797 1 98.19 235 ILE B C 1
ATOM 4882 O O . ILE B 1 235 ? -11.156 28.266 21.703 1 98.19 235 ILE B O 1
ATOM 4886 N N . ARG B 1 236 ? -13.234 27.75 22.266 1 98.44 236 ARG B N 1
ATOM 4887 C CA . ARG B 1 236 ? -13.57 29.125 22.625 1 98.44 236 ARG B CA 1
ATOM 4888 C C . ARG B 1 236 ? -12.664 29.641 23.75 1 98.44 236 ARG B C 1
ATOM 4890 O O . ARG B 1 236 ? -12.141 30.75 23.672 1 98.44 236 ARG B O 1
ATOM 4897 N N . ALA B 1 237 ? -12.578 28.781 24.703 1 98.31 237 ALA B N 1
ATOM 4898 C CA . ALA B 1 237 ? -11.758 29.172 25.844 1 98.31 237 ALA B CA 1
ATOM 4899 C C . ALA B 1 237 ? -10.32 29.438 25.438 1 98.31 237 ALA B C 1
ATOM 4901 O O . ALA B 1 237 ? -9.695 30.406 25.906 1 98.31 237 ALA B O 1
ATOM 4902 N N . PHE B 1 238 ? -9.805 28.594 24.594 1 98.44 238 PHE B N 1
ATOM 4903 C CA . PHE B 1 238 ? -8.438 28.75 24.125 1 98.44 238 PHE B CA 1
ATOM 4904 C C . PHE B 1 238 ? -8.289 30.031 23.312 1 98.44 238 PHE B C 1
ATOM 4906 O O . PHE B 1 238 ? -7.328 30.781 23.484 1 98.44 238 PHE B O 1
ATOM 4913 N N . ARG B 1 239 ? -9.211 30.281 22.406 1 98.25 239 ARG B N 1
ATOM 4914 C CA . ARG B 1 239 ? -9.203 31.484 21.578 1 98.25 239 ARG B CA 1
ATOM 4915 C C . ARG B 1 239 ? -9.25 32.75 22.438 1 98.25 239 ARG B C 1
ATOM 4917 O O . ARG B 1 239 ? -8.508 33.719 22.188 1 98.25 239 ARG B O 1
ATOM 4924 N N . GLU B 1 240 ? -10.078 32.719 23.391 1 97.62 240 GLU B N 1
ATOM 4925 C CA . GLU B 1 240 ? -10.234 33.875 24.266 1 97.62 240 GLU B CA 1
ATOM 4926 C C . GLU B 1 240 ? -8.992 34.094 25.125 1 97.62 240 GLU B C 1
ATOM 4928 O O . GLU B 1 240 ? -8.539 35.219 25.297 1 97.62 240 GLU B O 1
ATOM 4933 N N . ARG B 1 241 ? -8.523 33.062 25.641 1 97.75 241 ARG B N 1
ATOM 4934 C CA . ARG B 1 241 ? -7.391 33.125 26.562 1 97.75 241 ARG B CA 1
ATOM 4935 C C . ARG B 1 241 ? -6.141 33.656 25.844 1 97.75 241 ARG B C 1
ATOM 4937 O O . ARG B 1 241 ? -5.398 34.469 26.406 1 97.75 241 ARG B O 1
ATOM 4944 N N . TRP B 1 242 ? -5.926 33.219 24.609 1 98.19 242 TRP B N 1
ATOM 4945 C CA . TRP B 1 242 ? -4.637 33.469 23.984 1 98.19 242 TRP B CA 1
ATOM 4946 C C . TRP B 1 242 ? -4.785 34.469 22.828 1 98.19 242 TRP B C 1
ATOM 4948 O O . TRP B 1 242 ? -3.791 34.969 22.297 1 98.19 242 TRP B O 1
ATOM 4958 N N . GLY B 1 243 ? -6.035 34.781 22.438 1 98 243 GLY B N 1
ATOM 4959 C CA . GLY B 1 243 ? -6.273 35.75 21.359 1 98 243 GLY B CA 1
ATOM 4960 C C . GLY B 1 243 ? -5.785 35.25 20.016 1 98 243 GLY B C 1
ATOM 4961 O O . GLY B 1 243 ? -5.172 36 19.25 1 98 243 GLY B O 1
ATOM 4962 N N . VAL B 1 244 ? -5.965 33.969 19.734 1 98.56 244 VAL B N 1
ATOM 4963 C CA . VAL B 1 244 ? -5.457 33.375 18.5 1 98.56 244 VAL B CA 1
ATOM 4964 C C . VAL B 1 244 ? -6.617 32.781 17.703 1 98.56 244 VAL B C 1
ATOM 4966 O O . VAL B 1 244 ? -7.66 32.438 18.266 1 98.56 244 VAL B O 1
ATOM 4969 N N . GLU B 1 245 ? -6.461 32.719 16.391 1 98.5 245 GLU B N 1
ATOM 4970 C CA . GLU B 1 245 ? -7.324 31.891 15.562 1 98.5 245 GLU B CA 1
ATOM 4971 C C . GLU B 1 245 ? -7.027 30.406 15.773 1 98.5 245 GLU B C 1
ATOM 4973 O O . GLU B 1 245 ? -5.871 30.016 15.961 1 98.5 245 GLU B O 1
ATOM 4978 N N . VAL B 1 246 ? -8.016 29.609 15.734 1 98.69 246 VAL B N 1
ATOM 4979 C CA . VAL B 1 246 ? -7.82 28.188 15.961 1 98.69 246 VAL B CA 1
ATOM 4980 C C . VAL B 1 246 ? -8.266 27.406 14.727 1 98.69 246 VAL B C 1
ATOM 4982 O O . VAL B 1 246 ? -9.297 27.719 14.125 1 98.69 246 VAL B O 1
ATOM 4985 N N . PHE B 1 247 ? -7.449 26.438 14.281 1 98.56 247 PHE B N 1
ATOM 4986 C CA . PHE B 1 247 ? -7.793 25.469 13.25 1 98.56 247 PHE B CA 1
ATOM 4987 C C . PHE B 1 247 ? -7.875 24.062 13.828 1 98.56 247 PHE B C 1
ATOM 4989 O O . PHE B 1 247 ? -7.148 23.719 14.766 1 98.56 247 PHE B O 1
ATOM 4996 N N . ILE B 1 248 ? -8.742 23.234 13.297 1 97.62 248 ILE B N 1
ATOM 4997 C CA . ILE B 1 248 ? -8.711 21.797 13.523 1 97.62 248 ILE B CA 1
ATOM 4998 C C . ILE B 1 248 ? -8.789 21.062 12.188 1 97.62 248 ILE B C 1
ATOM 5000 O O . ILE B 1 248 ? -9.359 21.578 11.219 1 97.62 248 ILE B O 1
ATOM 5004 N N . GLU B 1 249 ? -8.188 19.891 12.117 1 96.31 249 GLU B N 1
ATOM 5005 C CA . GLU B 1 249 ? -8.078 19.141 10.867 1 96.31 249 GLU B CA 1
ATOM 5006 C C . GLU B 1 249 ? -8.656 17.734 11.008 1 96.31 249 GLU B C 1
ATOM 5008 O O . GLU B 1 249 ? -7.945 16.734 10.82 1 96.31 249 GLU B O 1
ATOM 5013 N N . PRO B 1 250 ? -9.898 17.625 11.258 1 90.88 250 PRO B N 1
ATOM 5014 C CA . PRO B 1 250 ? -10.461 16.297 11.406 1 90.88 250 PRO B CA 1
ATOM 5015 C C . PRO B 1 250 ? -10.609 15.555 10.078 1 90.88 250 PRO B C 1
ATOM 5017 O O . PRO B 1 250 ? -11.688 15.562 9.477 1 90.88 250 PRO B O 1
ATOM 5020 N N . GLY B 1 251 ? -9.609 14.773 9.555 1 85 251 GLY B N 1
ATOM 5021 C CA . GLY B 1 251 ? -9.68 14.031 8.305 1 85 251 GLY B CA 1
ATOM 5022 C C . GLY B 1 251 ? -10.672 12.883 8.352 1 85 251 GLY B C 1
ATOM 5023 O O . GLY B 1 251 ? -11.688 12.898 7.648 1 85 251 GLY B O 1
ATOM 5024 N N . GLU B 1 252 ? -10.508 11.969 9.266 1 90.69 252 GLU B N 1
ATOM 5025 C CA . GLU B 1 252 ? -11.359 10.797 9.422 1 90.69 252 GLU B CA 1
ATOM 5026 C C . GLU B 1 252 ? -12.789 11.203 9.773 1 90.69 252 GLU B C 1
ATOM 5028 O O . GLU B 1 252 ? -13.75 10.633 9.242 1 90.69 252 GLU B O 1
ATOM 5033 N N . ALA B 1 253 ? -12.906 12.219 10.594 1 94.5 253 ALA B N 1
ATOM 5034 C CA . ALA B 1 253 ? -14.227 12.633 11.047 1 94.5 253 ALA B CA 1
ATOM 5035 C C . ALA B 1 253 ? -15.086 13.109 9.883 1 94.5 253 ALA B C 1
ATOM 5037 O O . ALA B 1 253 ? -16.312 12.945 9.898 1 94.5 253 ALA B O 1
ATOM 5038 N N . VAL B 1 254 ? -14.461 13.641 8.844 1 96.69 254 VAL B N 1
ATOM 5039 C CA . VAL B 1 254 ? -15.211 14.141 7.699 1 96.69 254 VAL B CA 1
ATOM 5040 C C . VAL B 1 254 ? -15.891 12.977 6.977 1 96.69 254 VAL B C 1
ATOM 5042 O O . VAL B 1 254 ? -17.047 13.078 6.57 1 96.69 254 VAL B O 1
ATOM 5045 N N . ALA B 1 255 ? -15.203 11.852 6.922 1 96.38 255 ALA B N 1
ATOM 5046 C CA . ALA B 1 255 ? -15.688 10.766 6.082 1 96.38 255 ALA B CA 1
ATOM 5047 C C . ALA B 1 255 ? -16.141 9.578 6.926 1 96.38 255 ALA B C 1
ATOM 5049 O O . ALA B 1 255 ? -16.609 8.562 6.391 1 96.38 255 ALA B O 1
ATOM 5050 N N . LEU B 1 256 ? -16.094 9.68 8.234 1 95.81 256 LEU B N 1
ATOM 5051 C CA . LEU B 1 256 ? -16.453 8.594 9.141 1 95.81 256 LEU B CA 1
ATOM 5052 C C . LEU B 1 256 ? -17.906 8.156 8.922 1 95.81 256 LEU B C 1
ATOM 5054 O O . LEU B 1 256 ? -18.812 8.992 8.898 1 95.81 256 LEU B O 1
ATOM 5058 N N . GLY B 1 257 ? -18.094 6.875 8.734 1 95.62 257 GLY B N 1
ATOM 5059 C CA . GLY B 1 257 ? -19.438 6.332 8.594 1 95.62 257 GLY B CA 1
ATOM 5060 C C . GLY B 1 257 ? -20.125 6.773 7.316 1 95.62 257 GLY B C 1
ATOM 5061 O O . GLY B 1 257 ? -21.344 6.996 7.309 1 95.62 257 GLY B O 1
ATOM 5062 N N . THR B 1 258 ? -19.391 6.977 6.242 1 97.44 258 THR B N 1
ATOM 5063 C CA . THR B 1 258 ? -20.031 7.531 5.059 1 97.44 258 THR B CA 1
ATOM 5064 C C . THR B 1 258 ? -19.891 6.59 3.869 1 97.44 258 THR B C 1
ATOM 5066 O O . THR B 1 258 ? -20.531 6.789 2.832 1 97.44 258 THR B O 1
ATOM 5069 N N . GLY B 1 259 ? -19.062 5.598 4 1 97.19 259 GLY B N 1
ATOM 5070 C CA . GLY B 1 259 ? -18.812 4.793 2.814 1 97.19 259 GLY B CA 1
ATOM 5071 C C . GLY B 1 259 ? -18.609 3.32 3.123 1 97.19 259 GLY B C 1
ATOM 5072 O O . GLY B 1 259 ? -18.438 2.943 4.281 1 97.19 259 GLY B O 1
ATOM 5073 N N . VAL B 1 260 ? -18.672 2.502 2.033 1 98.06 260 VAL B N 1
ATOM 5074 C CA . VAL B 1 260 ? -18.594 1.05 2.154 1 98.06 260 VAL B CA 1
ATOM 5075 C C . VAL B 1 260 ? -17.703 0.491 1.041 1 98.06 260 VAL B C 1
ATOM 5077 O O . VAL B 1 260 ? -17.375 1.202 0.092 1 98.06 260 VAL B O 1
ATOM 5080 N N . TYR B 1 261 ? -17.203 -0.694 1.212 1 98.19 261 TYR B N 1
ATOM 5081 C CA . TYR B 1 261 ? -16.5 -1.499 0.224 1 98.19 261 TYR B CA 1
ATOM 5082 C C . TYR B 1 261 ? -17.312 -2.721 -0.175 1 98.19 261 TYR B C 1
ATOM 5084 O O . TYR B 1 261 ? -17.672 -3.547 0.672 1 98.19 261 TYR B O 1
ATOM 5092 N N . VAL B 1 262 ? -17.703 -2.775 -1.463 1 98.62 262 VAL B N 1
ATOM 5093 C CA . VAL B 1 262 ? -18.578 -3.844 -1.952 1 98.62 262 VAL B CA 1
ATOM 5094 C C . VAL B 1 262 ? -17.75 -4.82 -2.797 1 98.62 262 VAL B C 1
ATOM 5096 O O . VAL B 1 262 ? -16.984 -4.406 -3.664 1 98.62 262 VAL B O 1
ATOM 5099 N N . THR B 1 263 ? -17.906 -6.062 -2.514 1 98.25 263 THR B N 1
ATOM 5100 C CA . THR B 1 263 ? -17.234 -7.129 -3.242 1 98.25 263 THR B CA 1
ATOM 5101 C C . THR B 1 263 ? -18.188 -8.289 -3.51 1 98.25 263 THR B C 1
ATOM 5103 O O . THR B 1 263 ? -19.375 -8.203 -3.191 1 98.25 263 THR B O 1
ATOM 5106 N N . GLU B 1 264 ? -17.688 -9.32 -4.172 1 98.5 264 GLU B N 1
ATOM 5107 C CA . GLU B 1 264 ? -18.484 -10.492 -4.543 1 98.5 264 GLU B CA 1
ATOM 5108 C C . GLU B 1 264 ? -17.75 -11.781 -4.199 1 98.5 264 GLU B C 1
ATOM 5110 O O . GLU B 1 264 ? -16.531 -11.891 -4.41 1 98.5 264 GLU B O 1
ATOM 5115 N N . VAL B 1 265 ? -18.484 -12.758 -3.635 1 98.75 265 VAL B N 1
ATOM 5116 C CA . VAL B 1 265 ? -17.922 -14.07 -3.355 1 98.75 265 VAL B CA 1
ATOM 5117 C C . VAL B 1 265 ? -17.688 -14.82 -4.664 1 98.75 265 VAL B C 1
ATOM 5119 O O . VAL B 1 265 ? -18.609 -15 -5.461 1 98.75 265 VAL B O 1
ATOM 5122 N N . LEU B 1 266 ? -16.453 -15.25 -4.887 1 98.75 266 LEU B N 1
ATOM 5123 C CA . LEU B 1 266 ? -16.109 -15.938 -6.125 1 98.75 266 LEU B CA 1
ATOM 5124 C C . LEU B 1 266 ? -16.016 -17.438 -5.902 1 98.75 266 LEU B C 1
ATOM 5126 O O . LEU B 1 266 ? -16.125 -18.219 -6.852 1 98.75 266 LEU B O 1
ATOM 5130 N N . ASP B 1 267 ? -15.703 -17.875 -4.691 1 98.75 267 ASP B N 1
ATOM 5131 C CA . ASP B 1 267 ? -15.539 -19.281 -4.363 1 98.75 267 ASP B CA 1
ATOM 5132 C C . ASP B 1 267 ? -15.75 -19.531 -2.873 1 98.75 267 ASP B C 1
ATOM 5134 O O . ASP B 1 267 ? -15.555 -18.641 -2.055 1 98.75 267 ASP B O 1
ATOM 5138 N N . VAL B 1 268 ? -16.234 -20.625 -2.525 1 98.56 268 VAL B N 1
ATOM 5139 C CA . VAL B 1 268 ? -16.344 -21.109 -1.154 1 98.56 268 VAL B CA 1
ATOM 5140 C C . VAL B 1 268 ? -15.68 -22.484 -1.038 1 98.56 268 VAL B C 1
ATOM 5142 O O . VAL B 1 268 ? -16.062 -23.422 -1.739 1 98.56 268 VAL B O 1
ATOM 5145 N N . ILE B 1 269 ? -14.688 -22.547 -0.177 1 97.94 269 ILE B N 1
ATOM 5146 C CA . ILE B 1 269 ? -13.938 -23.797 -0.027 1 97.94 269 ILE B CA 1
ATOM 5147 C C . ILE B 1 269 ? -13.812 -24.156 1.453 1 97.94 269 ILE B C 1
ATOM 5149 O O . ILE B 1 269 ? -14.273 -23.391 2.316 1 97.94 269 ILE B O 1
ATOM 5153 N N . TRP B 1 270 ? -13.25 -25.359 1.707 1 97.19 270 TRP B N 1
ATOM 5154 C CA . TRP B 1 270 ? -13.062 -25.812 3.084 1 97.19 270 TRP B CA 1
ATOM 5155 C C . TRP B 1 270 ? -11.625 -26.25 3.328 1 97.19 270 TRP B C 1
ATOM 5157 O O . TRP B 1 270 ? -11.062 -27.016 2.545 1 97.19 270 TRP B O 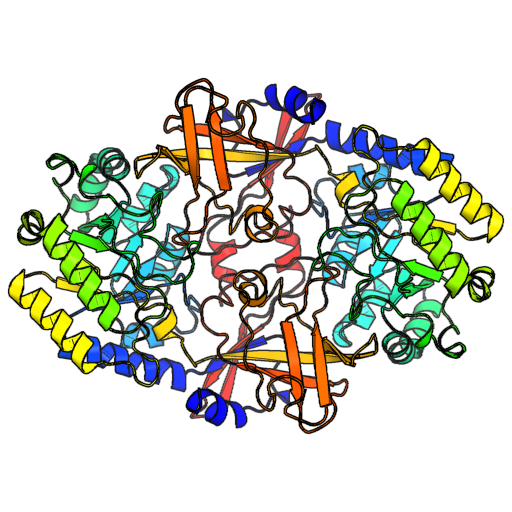1
ATOM 5167 N N . ASN B 1 271 ? -11.016 -25.75 4.258 1 96.69 271 ASN B N 1
ATOM 5168 C CA . ASN B 1 271 ? -9.742 -26.156 4.848 1 96.69 271 ASN B CA 1
ATOM 5169 C C . ASN B 1 271 ? -9.711 -25.875 6.348 1 96.69 271 ASN B C 1
ATOM 5171 O O . ASN B 1 271 ? -9.328 -24.781 6.773 1 96.69 271 ASN B O 1
ATOM 5175 N N . HIS B 1 272 ? -10.047 -26.891 7.188 1 94.88 272 HIS B N 1
ATOM 5176 C CA . HIS B 1 272 ? -10.195 -26.797 8.633 1 94.88 272 HIS B CA 1
ATOM 5177 C C . HIS B 1 272 ? -11.375 -25.922 9.016 1 94.88 272 HIS B C 1
ATOM 5179 O O . HIS B 1 272 ? -11.938 -26.062 10.102 1 94.88 272 HIS B O 1
ATOM 5185 N N . LEU B 1 273 ? -11.75 -25.016 8.18 1 96.31 273 LEU B N 1
ATOM 5186 C CA . LEU B 1 273 ? -12.93 -24.172 8.305 1 96.31 273 LEU B CA 1
ATOM 5187 C C . LEU B 1 273 ? -13.445 -23.734 6.938 1 96.31 273 LEU B C 1
ATOM 5189 O O . LEU B 1 273 ? -12.773 -23.953 5.922 1 96.31 273 LEU B O 1
ATOM 5193 N N . ASN B 1 274 ? -14.648 -23.094 6.926 1 98.12 274 ASN B N 1
ATOM 5194 C CA . ASN B 1 274 ? -15.172 -22.531 5.68 1 98.12 274 ASN B CA 1
ATOM 5195 C C . ASN B 1 274 ? -14.43 -21.266 5.277 1 98.12 274 ASN B C 1
ATOM 5197 O O . ASN B 1 274 ? -14.117 -20.438 6.133 1 98.12 274 ASN B O 1
ATOM 5201 N N . ILE B 1 275 ? -14.141 -21.172 4.004 1 98.5 275 ILE B N 1
ATOM 5202 C CA . ILE B 1 275 ? -13.406 -20.031 3.498 1 98.5 275 ILE B CA 1
ATOM 5203 C C . ILE B 1 275 ? -14.109 -19.453 2.271 1 98.5 275 ILE B C 1
ATOM 5205 O O . ILE B 1 275 ? -14.484 -20.203 1.361 1 98.5 275 ILE B O 1
ATOM 5209 N N . ALA B 1 276 ? -14.375 -18.219 2.283 1 98.75 276 ALA B N 1
ATOM 5210 C CA . ALA B 1 276 ? -14.875 -17.5 1.108 1 98.75 276 ALA B CA 1
ATOM 5211 C C . ALA B 1 276 ? -13.781 -16.656 0.468 1 98.75 276 ALA B C 1
ATOM 5213 O O . ALA B 1 276 ? -13.07 -15.922 1.158 1 98.75 276 ALA B O 1
ATOM 5214 N N . VAL B 1 277 ? -13.594 -16.828 -0.82 1 98.69 277 VAL B N 1
ATOM 5215 C CA . VAL B 1 277 ? -12.68 -15.992 -1.593 1 98.69 277 VAL B CA 1
ATOM 5216 C C . VAL B 1 277 ? -13.469 -14.922 -2.352 1 98.69 277 VAL B C 1
ATOM 5218 O O . VAL B 1 277 ? -14.398 -15.242 -3.096 1 98.69 277 VAL B O 1
ATOM 5221 N N . ILE B 1 278 ? -13.102 -13.695 -2.162 1 98.62 278 ILE B N 1
ATOM 5222 C CA . ILE B 1 278 ? -13.867 -12.602 -2.754 1 98.62 278 ILE B CA 1
ATOM 5223 C C . ILE B 1 278 ? -13.07 -11.977 -3.895 1 98.62 278 ILE B C 1
ATOM 5225 O O . ILE B 1 278 ? -11.867 -12.219 -4.027 1 98.62 278 ILE B O 1
ATOM 5229 N N . ASP B 1 279 ? -13.766 -11.18 -4.766 1 98.12 279 ASP B N 1
ATOM 5230 C CA . ASP B 1 279 ? -13.102 -10.484 -5.859 1 98.12 279 ASP B CA 1
ATOM 5231 C C . ASP B 1 279 ? -12.477 -9.172 -5.379 1 98.12 279 ASP B C 1
ATOM 5233 O O . ASP B 1 279 ? -12.766 -8.102 -5.922 1 98.12 279 ASP B O 1
ATOM 5237 N N . GLY B 1 280 ? -11.633 -9.203 -4.488 1 96.56 280 GLY B N 1
ATOM 5238 C CA . GLY B 1 280 ? -10.891 -8.117 -3.871 1 96.56 280 GLY B CA 1
ATOM 5239 C C . GLY B 1 280 ? -9.695 -8.594 -3.062 1 96.56 280 GLY B C 1
ATOM 5240 O O . GLY B 1 280 ? -9.32 -9.766 -3.137 1 96.56 280 GLY B O 1
ATOM 5241 N N . SER B 1 281 ? -9.094 -7.656 -2.369 1 96.25 281 SER B N 1
ATOM 5242 C CA . SER B 1 281 ? -7.891 -7.957 -1.604 1 96.25 281 SER B CA 1
ATOM 5243 C C . SER B 1 281 ? -7.715 -6.992 -0.439 1 96.25 281 SER B C 1
ATOM 5245 O O . SER B 1 281 ? -7.836 -5.777 -0.611 1 96.25 281 SER B O 1
ATOM 5247 N N . CYS B 1 282 ? -7.426 -7.551 0.716 1 92.75 282 CYS B N 1
ATOM 5248 C CA . CYS B 1 282 ? -7.18 -6.641 1.828 1 92.75 282 CYS B CA 1
ATOM 5249 C C . CYS B 1 282 ? -5.793 -6.02 1.727 1 92.75 282 CYS B C 1
ATOM 5251 O O . CYS B 1 282 ? -5.598 -4.859 2.098 1 92.75 282 CYS B O 1
ATOM 5253 N N . THR B 1 283 ? -4.84 -6.691 1.164 1 90.31 283 THR B N 1
ATOM 5254 C CA . THR B 1 283 ? -3.494 -6.148 1.042 1 90.31 283 THR B CA 1
ATOM 5255 C C . THR B 1 283 ? -3.461 -5.004 0.031 1 90.31 283 THR B C 1
ATOM 5257 O O . THR B 1 283 ? -2.721 -4.035 0.207 1 90.31 283 THR B O 1
ATOM 5260 N N . ALA B 1 284 ? -4.281 -5.07 -0.95 1 94 284 ALA B N 1
ATOM 5261 C CA . ALA B 1 284 ? -4.246 -4.059 -2 1 94 284 ALA B CA 1
ATOM 5262 C C . ALA B 1 284 ? -5.301 -2.979 -1.761 1 94 284 ALA B C 1
ATOM 5264 O O . ALA B 1 284 ? -5.086 -1.81 -2.086 1 94 284 ALA B O 1
ATOM 5265 N N . HIS B 1 285 ? -6.469 -3.385 -1.185 1 95.69 285 HIS B N 1
ATOM 5266 C CA . HIS B 1 285 ? -7.625 -2.494 -1.191 1 95.69 285 HIS B CA 1
ATOM 5267 C C . HIS B 1 285 ? -7.957 -2.01 0.216 1 95.69 285 HIS B C 1
ATOM 5269 O O . HIS B 1 285 ? -8.57 -0.955 0.385 1 95.69 285 HIS B O 1
ATOM 5275 N N . LEU B 1 286 ? -7.621 -2.801 1.195 1 92.56 286 LEU B N 1
ATOM 5276 C CA . LEU B 1 286 ? -7.906 -2.504 2.594 1 92.56 286 LEU B CA 1
ATOM 5277 C C . LEU B 1 286 ? -6.652 -2.656 3.449 1 92.56 286 LEU B C 1
ATOM 5279 O O . LEU B 1 286 ? -6.637 -3.439 4.398 1 92.56 286 LEU B O 1
ATOM 5283 N N . PRO B 1 287 ? -5.691 -1.878 3.148 1 84.25 287 PRO B N 1
ATOM 5284 C CA . PRO B 1 287 ? -4.387 -2.158 3.752 1 84.25 287 PRO B CA 1
ATOM 5285 C C . PRO B 1 287 ? -4.402 -2.039 5.273 1 84.25 287 PRO B C 1
ATOM 5287 O O . PRO B 1 287 ? -3.596 -2.678 5.953 1 84.25 287 PRO B O 1
ATOM 5290 N N . ASP B 1 288 ? -5.312 -1.286 5.891 1 85.69 288 ASP B N 1
ATOM 5291 C CA . ASP B 1 288 ? -5.371 -1.146 7.34 1 85.69 288 ASP B CA 1
ATOM 5292 C C . ASP B 1 288 ? -5.762 -2.465 8.008 1 85.69 288 ASP B C 1
ATOM 5294 O O . ASP B 1 288 ? -5.508 -2.666 9.195 1 85.69 288 ASP B O 1
ATOM 5298 N N . VAL B 1 289 ? -6.344 -3.35 7.254 1 87.19 289 VAL B N 1
ATOM 5299 C CA . VAL B 1 289 ? -6.68 -4.668 7.777 1 87.19 289 VAL B CA 1
ATOM 5300 C C . VAL B 1 289 ? -5.402 -5.434 8.117 1 87.19 289 VAL B C 1
ATOM 5302 O O . VAL B 1 289 ? -5.352 -6.164 9.109 1 87.19 289 VAL B O 1
ATOM 5305 N N . LEU B 1 290 ? -4.371 -5.199 7.316 1 80.56 290 LEU B N 1
ATOM 5306 C CA . LEU B 1 290 ? -3.109 -5.906 7.52 1 80.56 290 LEU B CA 1
ATOM 5307 C C . LEU B 1 290 ? -2.168 -5.098 8.398 1 80.56 290 LEU B C 1
ATOM 5309 O O . LEU B 1 290 ? -1.522 -5.648 9.297 1 80.56 290 LEU B O 1
ATOM 5313 N N . GLU B 1 291 ? -2.162 -3.762 8.148 1 75.81 291 GLU B N 1
ATOM 5314 C CA . GLU B 1 291 ? -1.203 -2.904 8.844 1 75.81 291 GLU B CA 1
ATOM 5315 C C . GLU B 1 291 ? -1.619 -2.662 10.289 1 75.81 291 GLU B C 1
ATOM 5317 O O . GLU B 1 291 ? -0.768 -2.557 11.172 1 75.81 291 GLU B O 1
ATOM 5322 N N . MET B 1 292 ? -2.902 -2.391 10.477 1 69.75 292 MET B N 1
ATOM 5323 C CA . MET B 1 292 ? -3.502 -2.092 11.773 1 69.75 292 MET B CA 1
ATOM 5324 C C . MET B 1 292 ? -4.605 -3.092 12.109 1 69.75 292 MET B C 1
ATOM 5326 O O . MET B 1 292 ? -5.758 -2.906 11.711 1 69.75 292 MET B O 1
ATOM 5330 N N . PRO B 1 293 ? -4.148 -4.184 12.484 1 73.94 293 PRO B N 1
ATOM 5331 C CA . PRO B 1 293 ? -5.113 -5.281 12.391 1 73.94 293 PRO B CA 1
ATOM 5332 C C . PRO B 1 293 ? -6.551 -4.832 12.648 1 73.94 293 PRO B C 1
ATOM 5334 O O . PRO B 1 293 ? -7.172 -5.262 13.625 1 73.94 293 PRO B O 1
ATOM 5337 N N . TYR B 1 294 ? -7.133 -4.129 11.656 1 81.25 294 TYR B N 1
ATOM 5338 C CA . TYR B 1 294 ? -8.516 -3.674 11.625 1 81.25 294 TYR B CA 1
ATOM 5339 C C . TYR B 1 294 ? -9.43 -4.754 11.055 1 81.25 294 TYR B C 1
ATOM 5341 O O . TYR B 1 294 ? -9.117 -5.371 10.039 1 81.25 294 TYR B O 1
ATOM 5349 N N . ARG B 1 295 ? -10.508 -5.07 11.742 1 91.44 295 ARG B N 1
ATOM 5350 C CA . ARG B 1 295 ? -11.539 -5.977 11.25 1 91.44 295 ARG B CA 1
ATOM 5351 C C . ARG B 1 295 ? -12.805 -5.211 10.891 1 91.44 295 ARG B C 1
ATOM 5353 O O . ARG B 1 295 ? -13.641 -4.934 11.75 1 91.44 295 ARG B O 1
ATOM 5360 N N . PRO B 1 296 ? -13.016 -4.934 9.648 1 93.69 296 PRO B N 1
ATOM 5361 C CA . PRO B 1 296 ? -14.211 -4.172 9.281 1 93.69 296 PRO B CA 1
ATOM 5362 C C . PRO B 1 296 ? -15.5 -4.941 9.523 1 93.69 296 PRO B C 1
ATOM 5364 O O . PRO B 1 296 ? -15.523 -6.172 9.406 1 93.69 296 PRO B O 1
ATOM 5367 N N . ASP B 1 297 ? -16.531 -4.223 9.867 1 95.44 297 ASP B N 1
ATOM 5368 C CA . ASP B 1 297 ? -17.859 -4.832 9.938 1 95.44 297 ASP B CA 1
ATOM 5369 C C . ASP B 1 297 ? -18.375 -5.195 8.547 1 95.44 297 ASP B C 1
ATOM 5371 O O . ASP B 1 297 ? -18.031 -4.535 7.566 1 95.44 297 ASP B O 1
ATOM 5375 N N . VAL B 1 298 ? -19.094 -6.242 8.516 1 96.81 298 VAL B N 1
ATOM 5376 C CA . VAL B 1 298 ? -19.797 -6.637 7.297 1 96.81 298 VAL B CA 1
ATOM 5377 C C . VAL B 1 298 ? -21.297 -6.562 7.512 1 96.81 298 VAL B C 1
ATOM 5379 O O . VAL B 1 298 ? -21.828 -7.094 8.5 1 96.81 298 VAL B O 1
ATOM 5382 N N . LEU B 1 299 ? -22.016 -5.852 6.602 1 96.62 299 LEU B N 1
ATOM 5383 C CA . LEU B 1 299 ? -23.469 -5.801 6.734 1 96.62 299 LEU B CA 1
ATOM 5384 C C . LEU B 1 299 ? -24.062 -7.203 6.742 1 96.62 299 LEU B C 1
ATOM 5386 O O . LEU B 1 299 ? -23.797 -8 5.836 1 96.62 299 LEU B O 1
ATOM 5390 N N . GLY B 1 300 ? -24.812 -7.5 7.738 1 94.94 300 GLY B N 1
ATOM 5391 C CA . GLY B 1 300 ? -25.422 -8.812 7.871 1 94.94 300 GLY B CA 1
ATOM 5392 C C . GLY B 1 300 ? -24.5 -9.844 8.5 1 94.94 300 GLY B C 1
ATOM 5393 O O . GLY B 1 300 ? -24.891 -10.984 8.719 1 94.94 300 GLY B O 1
ATOM 5394 N N . GLY B 1 301 ? -23.219 -9.492 8.781 1 96.62 301 GLY B N 1
ATOM 5395 C CA . GLY B 1 301 ? -22.25 -10.375 9.406 1 96.62 301 GLY B CA 1
ATOM 5396 C C . GLY B 1 301 ? -22.141 -10.156 10.906 1 96.62 301 GLY B C 1
ATOM 5397 O O . GLY B 1 301 ? -22.672 -9.195 11.445 1 96.62 301 GLY B O 1
ATOM 5398 N N . ALA B 1 302 ? -21.484 -11.094 11.555 1 97.38 302 ALA B N 1
ATOM 5399 C CA . ALA B 1 302 ? -21.234 -11.047 13 1 97.38 302 ALA B CA 1
ATOM 5400 C C . ALA B 1 302 ? -19.891 -11.664 13.344 1 97.38 302 ALA B C 1
ATOM 5402 O O . ALA B 1 302 ? -19.109 -12.023 12.453 1 97.38 302 ALA B O 1
ATOM 5403 N N . MET B 1 303 ? -19.547 -11.625 14.625 1 97.31 303 MET B N 1
ATOM 5404 C CA . MET B 1 303 ? -18.328 -12.297 15.086 1 97.31 303 MET B CA 1
ATOM 5405 C C . MET B 1 303 ? -18.406 -13.797 14.828 1 97.31 303 MET B C 1
ATOM 5407 O O . MET B 1 303 ? -19.5 -14.359 14.703 1 97.31 303 MET B O 1
ATOM 5411 N N . PRO B 1 304 ? -17.281 -14.359 14.656 1 97.25 304 PRO B N 1
ATOM 5412 C CA . PRO B 1 304 ? -17.281 -15.805 14.422 1 97.25 304 PRO B CA 1
ATOM 5413 C C . PRO B 1 304 ? -18.109 -16.562 15.453 1 97.25 304 PRO B C 1
ATOM 5415 O O . PRO B 1 304 ? -18.062 -16.25 16.641 1 97.25 304 PRO B O 1
ATOM 5418 N N . HIS B 1 305 ? -18.922 -17.453 15 1 97.56 305 HIS B N 1
ATOM 5419 C CA . HIS B 1 305 ? -19.688 -18.406 15.805 1 97.56 305 HIS B CA 1
ATOM 5420 C C . HIS B 1 305 ? -20.875 -17.719 16.484 1 97.56 305 HIS B C 1
ATOM 5422 O O . HIS B 1 305 ? -21.578 -18.344 17.281 1 97.56 305 HIS B O 1
ATOM 5428 N N . GLU B 1 306 ? -21.109 -16.484 16.234 1 98.12 306 GLU B N 1
ATOM 5429 C CA . GLU B 1 306 ? -22.297 -15.812 16.719 1 98.12 306 GLU B CA 1
ATOM 5430 C C . GLU B 1 306 ? -23.516 -16.156 15.875 1 98.12 306 GLU B C 1
ATOM 5432 O O . GLU B 1 306 ? -24.656 -16.109 16.359 1 98.12 306 GLU B O 1
ATOM 5437 N N . ARG B 1 307 ? -23.344 -16.406 14.633 1 97.88 307 ARG B N 1
ATOM 5438 C CA . ARG B 1 307 ? -24.359 -16.906 13.711 1 97.88 307 ARG B CA 1
ATOM 5439 C C . ARG B 1 307 ? -24 -18.297 13.195 1 97.88 307 ARG B C 1
ATOM 5441 O O . ARG B 1 307 ? -22.875 -18.766 13.398 1 97.88 307 ARG B O 1
ATOM 5448 N N . PRO B 1 308 ? -24.906 -18.984 12.547 1 97.69 308 PRO B N 1
ATOM 5449 C CA . PRO B 1 308 ? -24.75 -20.422 12.281 1 97.69 308 PRO B CA 1
ATOM 5450 C C . PRO B 1 308 ? -23.609 -20.719 11.305 1 97.69 308 PRO B C 1
ATOM 5452 O O . PRO B 1 308 ? -23.031 -21.812 11.336 1 97.69 308 PRO B O 1
ATOM 5455 N N . TYR B 1 309 ? -23.266 -19.812 10.445 1 98.38 309 TYR B N 1
ATOM 5456 C CA . TYR B 1 309 ? -22.281 -20.141 9.414 1 98.38 309 TYR B CA 1
ATOM 5457 C C . TYR B 1 309 ? -21.078 -19.219 9.508 1 98.38 309 TYR B C 1
ATOM 5459 O O . TYR B 1 309 ? -21.172 -18.031 9.18 1 98.38 309 TYR B O 1
ATOM 5467 N N . THR B 1 310 ? -19.938 -19.75 9.891 1 98.62 310 THR B N 1
ATOM 5468 C CA . THR B 1 310 ? -18.719 -18.984 10.039 1 98.62 310 THR B CA 1
ATOM 5469 C C . THR B 1 310 ? -17.797 -19.203 8.844 1 98.62 310 THR B C 1
ATOM 5471 O O . THR B 1 310 ? -17.609 -20.328 8.391 1 98.62 310 THR B O 1
ATOM 5474 N N . TYR B 1 311 ? -17.266 -18.125 8.289 1 98.62 311 TYR B N 1
ATOM 5475 C CA . TYR B 1 311 ? -16.344 -18.156 7.164 1 98.62 311 TYR B CA 1
ATOM 5476 C C . TYR B 1 311 ? -15.117 -17.297 7.445 1 98.62 311 TYR B C 1
ATOM 5478 O O . TYR B 1 311 ? -15.219 -16.234 8.062 1 98.62 311 TYR B O 1
ATOM 5486 N N . ARG B 1 312 ? -13.992 -17.812 7.062 1 98.25 312 ARG B N 1
ATOM 5487 C CA . ARG B 1 312 ? -12.844 -16.938 6.824 1 98.25 312 ARG B CA 1
ATOM 5488 C C . ARG B 1 312 ? -12.914 -16.297 5.441 1 98.25 312 ARG B C 1
ATOM 5490 O O . ARG B 1 312 ? -13.062 -17 4.438 1 98.25 312 ARG B O 1
ATOM 5497 N N . ILE B 1 313 ? -12.781 -14.938 5.375 1 98.38 313 ILE B N 1
ATOM 5498 C CA . ILE B 1 313 ? -12.883 -14.234 4.098 1 98.38 313 ILE B CA 1
ATOM 5499 C C . ILE B 1 313 ? -11.5 -13.797 3.641 1 98.38 313 ILE B C 1
ATOM 5501 O O . ILE B 1 313 ? -10.797 -13.086 4.363 1 98.38 313 ILE B O 1
ATOM 5505 N N . GLY B 1 314 ? -11.109 -14.289 2.449 1 97.56 314 GLY B N 1
ATOM 5506 C CA . GLY B 1 314 ? -9.82 -13.953 1.867 1 97.56 314 GLY B CA 1
ATOM 5507 C C . GLY B 1 314 ? -9.93 -13.375 0.469 1 97.56 314 GLY B C 1
ATOM 5508 O O . GLY B 1 314 ? -11 -13.406 -0.14 1 97.56 314 GLY B O 1
ATOM 5509 N N . GLY B 1 315 ? -8.836 -12.82 0 1 97.25 315 GLY B N 1
ATOM 5510 C CA . GLY B 1 315 ? -8.852 -12.125 -1.277 1 97.25 315 GLY B CA 1
ATOM 5511 C C . GLY B 1 315 ? -8.172 -12.898 -2.389 1 97.25 315 GLY B C 1
ATOM 5512 O O . GLY B 1 315 ? -8.047 -14.125 -2.311 1 97.25 315 GLY B O 1
ATOM 5513 N N . LEU B 1 316 ? -7.793 -12.164 -3.469 1 97.31 316 LEU B N 1
ATOM 5514 C CA . LEU B 1 316 ? -7.426 -12.773 -4.742 1 97.31 316 LEU B CA 1
ATOM 5515 C C . LEU B 1 316 ? -5.918 -12.969 -4.832 1 97.31 316 LEU B C 1
ATOM 5517 O O . LEU B 1 316 ? -5.438 -13.734 -5.672 1 97.31 316 LEU B O 1
ATOM 5521 N N . THR B 1 317 ? -5.16 -12.273 -4.012 1 94.81 317 THR B N 1
ATOM 5522 C CA . THR B 1 317 ? -3.715 -12.289 -4.219 1 94.81 317 THR B CA 1
ATOM 5523 C C . THR B 1 317 ? -3.119 -13.625 -3.795 1 94.81 317 THR B C 1
ATOM 5525 O O . THR B 1 317 ? -3.758 -14.398 -3.076 1 94.81 317 THR B O 1
ATOM 5528 N N . CYS B 1 318 ? -1.882 -13.875 -4.211 1 92.88 318 CYS B N 1
ATOM 5529 C CA . CYS B 1 318 ? -1.177 -15.109 -3.867 1 92.88 318 CYS B CA 1
ATOM 5530 C C . CYS B 1 318 ? -0.552 -15.008 -2.48 1 92.88 318 CYS B C 1
ATOM 5532 O O . CYS B 1 318 ? 0.086 -15.953 -2.012 1 92.88 318 CYS B O 1
ATOM 5534 N N . LEU B 1 319 ? -0.709 -13.875 -1.839 1 91.06 319 LEU B N 1
ATOM 5535 C CA . LEU B 1 319 ? -0.214 -13.727 -0.475 1 91.06 319 LEU B CA 1
ATOM 5536 C C . LEU B 1 319 ? -1.083 -14.5 0.507 1 91.06 319 LEU B C 1
ATOM 5538 O O . LEU B 1 319 ? -2.283 -14.242 0.624 1 91.06 319 LEU B O 1
ATOM 5542 N N . ALA B 1 320 ? -0.485 -15.383 1.21 1 91.06 320 ALA B N 1
ATOM 5543 C CA . ALA B 1 320 ? -1.224 -16.219 2.152 1 91.06 320 ALA B CA 1
ATOM 5544 C C . ALA B 1 320 ? -1.966 -15.359 3.178 1 91.06 320 ALA B C 1
ATOM 5546 O O . ALA B 1 320 ? -3.062 -15.719 3.613 1 91.06 320 ALA B O 1
ATOM 5547 N N . GLY B 1 321 ? -1.461 -14.211 3.477 1 90.75 321 GLY B N 1
ATOM 5548 C CA . GLY B 1 321 ? -2.033 -13.352 4.5 1 90.75 321 GLY B CA 1
ATOM 5549 C C . GLY B 1 321 ? -3.131 -12.445 3.975 1 90.75 321 GLY B C 1
ATOM 5550 O O . GLY B 1 321 ? -3.686 -11.641 4.719 1 90.75 321 GLY B O 1
ATOM 5551 N N . ASP B 1 322 ? -3.461 -12.523 2.727 1 94 322 ASP B N 1
ATOM 5552 C CA . ASP B 1 322 ? -4.562 -11.742 2.178 1 94 322 ASP B CA 1
ATOM 5553 C C . ASP B 1 322 ? -5.906 -12.234 2.713 1 94 322 ASP B C 1
ATOM 5555 O O . ASP B 1 322 ? -6.727 -12.758 1.959 1 94 322 ASP B O 1
ATOM 5559 N N . ILE B 1 323 ? -6.098 -12.039 4.012 1 95.56 323 ILE B N 1
ATOM 5560 C CA . ILE B 1 323 ? -7.277 -12.445 4.766 1 95.56 323 ILE B CA 1
ATOM 5561 C C . ILE B 1 323 ? -7.902 -11.234 5.453 1 95.56 323 ILE B C 1
ATOM 5563 O O . ILE B 1 323 ? -7.223 -10.508 6.176 1 95.56 323 ILE B O 1
ATOM 5567 N N . ILE B 1 324 ? -9.125 -10.992 5.215 1 96.06 324 ILE B N 1
ATOM 5568 C CA . ILE B 1 324 ? -9.797 -9.844 5.816 1 96.06 324 ILE B CA 1
ATOM 5569 C C . ILE B 1 324 ? -10.172 -10.164 7.262 1 96.06 324 ILE B C 1
ATOM 5571 O O . ILE B 1 324 ? -10.039 -9.32 8.148 1 96.06 324 ILE B O 1
ATOM 5575 N N . GLY B 1 325 ? -10.641 -11.391 7.48 1 96.12 325 GLY B N 1
ATOM 5576 C CA . GLY B 1 325 ? -11.023 -11.828 8.812 1 96.12 325 GLY B CA 1
ATOM 5577 C C . GLY B 1 325 ? -12.055 -12.945 8.805 1 96.12 325 GLY B C 1
ATOM 5578 O O . GLY B 1 325 ? -12.414 -13.445 7.738 1 96.12 325 GLY B O 1
ATOM 5579 N N . ASP B 1 326 ? -12.438 -13.344 10.039 1 97.62 326 ASP B N 1
ATOM 5580 C CA . ASP B 1 326 ? -13.469 -14.367 10.227 1 97.62 326 ASP B CA 1
ATOM 5581 C C . ASP B 1 326 ? -14.805 -13.734 10.602 1 97.62 326 ASP B C 1
ATOM 5583 O O . ASP B 1 326 ? -14.867 -12.859 11.461 1 97.62 326 ASP B O 1
ATOM 5587 N N . TYR B 1 327 ? -15.812 -14.156 9.906 1 98.31 327 TYR B N 1
ATOM 5588 C CA . TYR B 1 327 ? -17.156 -13.625 10.086 1 98.31 327 TYR B CA 1
ATOM 5589 C C . TYR B 1 327 ? -18.188 -14.758 10.133 1 98.31 327 TYR B C 1
ATOM 5591 O O . TYR B 1 327 ? -17.922 -15.859 9.648 1 98.31 327 TYR B O 1
ATOM 5599 N N . SER B 1 328 ? -19.297 -14.484 10.75 1 98.56 328 SER B N 1
ATOM 5600 C CA . SER B 1 328 ? -20.391 -15.438 10.703 1 98.56 328 SER B CA 1
ATOM 5601 C C . SER B 1 328 ? -21.641 -14.812 10.102 1 98.56 328 SER B C 1
ATOM 5603 O O . SER B 1 328 ? -21.812 -13.586 10.133 1 98.56 328 SER B O 1
ATOM 5605 N N . PHE B 1 329 ? -22.484 -15.625 9.5 1 98.44 329 PHE B N 1
ATOM 5606 C CA . PHE B 1 329 ? -23.688 -15.203 8.781 1 98.44 329 PHE B CA 1
ATOM 5607 C C . PHE B 1 329 ? -24.859 -16.094 9.148 1 98.44 329 PHE B C 1
ATOM 5609 O O . PHE B 1 329 ? -24.688 -17.219 9.594 1 98.44 329 PHE B O 1
ATOM 5616 N N . ALA B 1 330 ? -26.062 -15.516 8.938 1 98.25 330 ALA B N 1
ATOM 5617 C CA . ALA B 1 330 ? -27.297 -16.266 9.211 1 98.25 330 ALA B CA 1
ATOM 5618 C C . ALA B 1 330 ? -27.516 -17.344 8.164 1 98.25 330 ALA B C 1
ATOM 5620 O O . ALA B 1 330 ? -28.094 -18.391 8.461 1 98.25 330 ALA B O 1
ATOM 5621 N N . GLU B 1 331 ? -27.156 -17.141 6.957 1 98.06 331 GLU B N 1
ATOM 5622 C CA . GLU B 1 331 ? -27.266 -18.062 5.828 1 98.06 331 GLU B CA 1
ATOM 5623 C C . GLU B 1 331 ? -25.891 -18.375 5.238 1 98.06 331 GLU B C 1
ATOM 5625 O O . GLU B 1 331 ? -24.953 -17.578 5.391 1 98.06 331 GLU B O 1
ATOM 5630 N N . PRO B 1 332 ? -25.781 -19.5 4.594 1 98 332 PRO B N 1
ATOM 5631 C CA . PRO B 1 332 ? -24.5 -19.812 3.977 1 98 332 PRO B CA 1
ATOM 5632 C C . PRO B 1 332 ? -24.109 -18.812 2.887 1 98 332 PRO B C 1
ATOM 5634 O O . PRO B 1 332 ? -24.969 -18.344 2.145 1 98 332 PRO B O 1
ATOM 5637 N N . LEU B 1 333 ? -22.812 -18.516 2.812 1 98.19 333 LEU B N 1
ATOM 5638 C CA . LEU B 1 333 ? -22.312 -17.734 1.691 1 98.19 333 LEU B CA 1
ATOM 5639 C C . LEU B 1 333 ? -22.281 -18.562 0.415 1 98.19 333 LEU B C 1
ATOM 5641 O O . LEU B 1 333 ? -21.938 -19.75 0.449 1 98.19 333 LEU B O 1
ATOM 5645 N N . GLU B 1 334 ? -22.719 -17.953 -0.662 1 97.62 334 GLU B N 1
ATOM 5646 C CA . GLU B 1 334 ? -22.703 -18.609 -1.968 1 97.62 334 GLU B CA 1
ATOM 5647 C C . GLU B 1 334 ? -21.953 -17.766 -2.996 1 97.62 334 GLU B C 1
ATOM 5649 O O . GLU B 1 334 ? -21.875 -16.547 -2.867 1 97.62 334 GLU B O 1
ATOM 5654 N N . VAL B 1 335 ? -21.469 -18.438 -3.984 1 98.19 335 VAL B N 1
ATOM 5655 C CA . VAL B 1 335 ? -20.828 -17.75 -5.098 1 98.19 335 VAL B CA 1
ATOM 5656 C C . VAL B 1 335 ? -21.797 -16.75 -5.719 1 98.19 335 VAL B C 1
ATOM 5658 O O . VAL B 1 335 ? -22.969 -17.078 -5.941 1 98.19 335 VAL B O 1
ATOM 5661 N N . GLY B 1 336 ? -21.328 -15.547 -5.941 1 97.62 336 GLY B N 1
ATOM 5662 C CA . GLY B 1 336 ? -22.172 -14.508 -6.512 1 97.62 336 GLY B CA 1
ATOM 5663 C C . GLY B 1 336 ? -22.75 -13.57 -5.469 1 97.62 336 GLY B C 1
ATOM 5664 O O . GLY B 1 336 ? -23.203 -12.477 -5.797 1 97.62 336 GLY B O 1
ATOM 5665 N N . LYS B 1 337 ? -22.75 -14.047 -4.188 1 97.75 337 LYS B N 1
ATOM 5666 C CA . LYS B 1 337 ? -23.234 -13.172 -3.115 1 97.75 337 LYS B CA 1
ATOM 5667 C C . LYS B 1 337 ? -22.328 -11.945 -2.959 1 97.75 337 LYS B C 1
ATOM 5669 O O . LYS B 1 337 ? -21.109 -12.062 -2.959 1 97.75 337 LYS B O 1
ATOM 5674 N N . ARG B 1 338 ? -22.953 -10.797 -2.895 1 98 338 ARG B N 1
ATOM 5675 C CA . ARG B 1 338 ? -22.203 -9.57 -2.664 1 98 338 ARG B CA 1
ATOM 5676 C C . ARG B 1 338 ? -22.125 -9.242 -1.176 1 98 338 ARG B C 1
ATOM 5678 O O . ARG B 1 338 ? -23.094 -9.445 -0.443 1 98 338 ARG B O 1
ATOM 5685 N N . LEU B 1 339 ? -20.969 -8.891 -0.733 1 98.12 339 LEU B N 1
ATOM 5686 C CA . LEU B 1 339 ? -20.703 -8.484 0.643 1 98.12 339 LEU B CA 1
ATOM 5687 C C . LEU B 1 339 ? -20.375 -6.996 0.72 1 98.12 339 LEU B C 1
ATOM 5689 O O . LEU B 1 339 ? -19.828 -6.426 -0.223 1 98.12 339 LEU B O 1
ATOM 5693 N N . MET B 1 340 ? -20.828 -6.422 1.789 1 98.06 340 MET B N 1
ATOM 5694 C CA . MET B 1 340 ? -20.578 -5 2.02 1 98.06 340 MET B CA 1
ATOM 5695 C C . MET B 1 340 ? -19.812 -4.789 3.316 1 98.06 340 MET B C 1
ATOM 5697 O O . MET B 1 340 ? -20.344 -5.023 4.406 1 98.06 340 MET B O 1
ATOM 5701 N N . PHE B 1 341 ? -18.547 -4.434 3.188 1 97.56 341 PHE B N 1
ATOM 5702 C CA . PHE B 1 341 ? -17.75 -4.047 4.344 1 97.56 341 PHE B CA 1
ATOM 5703 C C . PHE B 1 341 ? -17.984 -2.586 4.707 1 97.56 341 PHE B C 1
ATOM 5705 O O . PHE B 1 341 ? -18 -1.718 3.832 1 97.56 341 PHE B O 1
ATOM 5712 N N . MET B 1 342 ? -18.125 -2.316 6.012 1 96.5 342 MET B N 1
ATOM 5713 C CA . MET B 1 342 ? -18.641 -1.034 6.477 1 96.5 342 MET B CA 1
ATOM 5714 C C . MET B 1 342 ? -17.5 -0.083 6.828 1 96.5 342 MET B C 1
ATOM 5716 O O . MET B 1 342 ? -16.391 -0.523 7.145 1 96.5 342 MET B O 1
ATOM 5720 N N . ASP B 1 343 ? -17.781 1.254 6.684 1 94.5 343 ASP B N 1
ATOM 5721 C CA . ASP B 1 343 ? -16.938 2.363 7.117 1 94.5 343 ASP B CA 1
ATOM 5722 C C . ASP B 1 343 ? -15.586 2.342 6.406 1 94.5 343 ASP B C 1
ATOM 5724 O O . ASP B 1 343 ? -14.539 2.33 7.055 1 94.5 343 ASP B O 1
ATOM 5728 N N . MET B 1 344 ? -15.656 2.414 5.07 1 95 344 MET B N 1
ATOM 5729 C CA . MET B 1 344 ? -14.469 2.215 4.242 1 95 344 MET B CA 1
ATOM 5730 C C . MET B 1 344 ? -14.156 3.467 3.43 1 95 344 MET B C 1
ATOM 5732 O O . MET B 1 344 ? -13.562 3.383 2.357 1 95 344 MET B O 1
ATOM 5736 N N . SER B 1 345 ? -14.539 4.648 3.9 1 92.44 345 SER B N 1
ATOM 5737 C CA . SER B 1 345 ? -14.328 5.863 3.117 1 92.44 345 SER B CA 1
ATOM 5738 C C . SER B 1 345 ? -13.055 6.578 3.545 1 92.44 345 SER B C 1
ATOM 5740 O O . SER B 1 345 ? -12.5 7.375 2.785 1 92.44 345 SER B O 1
ATOM 5742 N N . HIS B 1 346 ? -12.656 6.344 4.762 1 90.81 346 HIS B N 1
ATOM 5743 C CA . HIS B 1 346 ? -11.508 7.07 5.285 1 90.81 346 HIS B CA 1
ATOM 5744 C C . HIS B 1 346 ? -10.273 6.172 5.352 1 90.81 346 HIS B C 1
ATOM 5746 O O . HIS B 1 346 ? -10.367 5.02 5.777 1 90.81 346 HIS B O 1
ATOM 5752 N N . TYR B 1 347 ? -9.125 6.672 4.855 1 87.5 347 TYR B N 1
ATOM 5753 C CA . TYR B 1 347 ? -7.812 6.035 4.875 1 87.5 347 TYR B CA 1
ATOM 5754 C C . TYR B 1 347 ? -7.809 4.762 4.039 1 87.5 347 TYR B C 1
ATOM 5756 O O . TYR B 1 347 ? -6.945 3.898 4.215 1 87.5 347 TYR B O 1
ATOM 5764 N N . THR B 1 348 ? -8.727 4.488 3.236 1 88.31 348 THR B N 1
ATOM 5765 C CA . THR B 1 348 ? -8.797 3.27 2.441 1 88.31 348 THR B CA 1
ATOM 5766 C C . THR B 1 348 ? -8.43 3.549 0.986 1 88.31 348 THR B C 1
ATOM 5768 O O . THR B 1 348 ? -7.453 3.008 0.473 1 88.31 348 THR B O 1
ATOM 5771 N N . MET B 1 349 ? -9.047 4.523 0.375 1 87.75 349 MET B N 1
ATOM 5772 C CA . MET B 1 349 ? -8.852 4.82 -1.041 1 87.75 349 MET B CA 1
ATOM 5773 C C . MET B 1 349 ? -7.488 5.461 -1.281 1 87.75 349 MET B C 1
ATOM 5775 O O . MET B 1 349 ? -6.906 5.309 -2.355 1 87.75 349 MET B O 1
ATOM 5779 N N . VAL B 1 350 ? -6.965 6.051 -0.219 1 88 350 VAL B N 1
ATOM 5780 C CA . VAL B 1 350 ? -5.738 6.824 -0.376 1 88 350 VAL B CA 1
ATOM 5781 C C . VAL B 1 350 ? -4.527 5.898 -0.266 1 88 350 VAL B C 1
ATOM 5783 O O . VAL B 1 350 ? -3.404 6.297 -0.583 1 88 350 VAL B O 1
ATOM 5786 N N . LYS B 1 351 ? -4.73 4.621 0.078 1 89.62 351 LYS B N 1
ATOM 5787 C CA . LYS B 1 351 ? -3.609 3.725 0.345 1 89.62 351 LYS B CA 1
ATOM 5788 C C . LYS B 1 351 ? -3.635 2.521 -0.593 1 89.62 351 LYS B C 1
ATOM 5790 O O . LYS B 1 351 ? -2.863 1.574 -0.417 1 89.62 351 LYS B O 1
ATOM 5795 N N . THR B 1 352 ? -4.426 2.471 -1.555 1 92.81 352 THR B N 1
ATOM 5796 C CA . THR B 1 352 ? -4.574 1.291 -2.4 1 92.81 352 THR B CA 1
ATOM 5797 C C . THR B 1 352 ? -3.32 1.073 -3.244 1 92.81 352 THR B C 1
ATOM 5799 O O . THR B 1 352 ? -2.543 2.006 -3.465 1 92.81 352 THR B O 1
ATOM 5802 N N . ASN B 1 353 ? -3.09 -0.121 -3.672 1 92.25 353 ASN B N 1
ATOM 5803 C CA . ASN B 1 353 ? -2.039 -0.49 -4.613 1 92.25 353 ASN B CA 1
ATOM 5804 C C . ASN B 1 353 ? -2.482 -1.626 -5.531 1 92.25 353 ASN B C 1
ATOM 5806 O O . ASN B 1 353 ? -3.633 -2.061 -5.477 1 92.25 353 ASN B O 1
ATOM 5810 N N . THR B 1 354 ? -1.593 -2.029 -6.449 1 92.56 354 THR B N 1
ATOM 5811 C CA . THR B 1 354 ? -1.943 -3.045 -7.438 1 92.56 354 THR B CA 1
ATOM 5812 C C . THR B 1 354 ? -1.085 -4.293 -7.258 1 92.56 354 THR B C 1
ATOM 5814 O O . THR B 1 354 ? -0.722 -4.949 -8.234 1 92.56 354 THR B O 1
ATOM 5817 N N . PHE B 1 355 ? -0.768 -4.602 -6.066 1 91.88 355 PHE B N 1
ATOM 5818 C CA . PHE B 1 355 ? 0.006 -5.809 -5.797 1 91.88 355 PHE B CA 1
ATOM 5819 C C . PHE B 1 355 ? -0.662 -7.031 -6.41 1 91.88 355 PHE B C 1
ATOM 5821 O O . PHE B 1 355 ? -1.883 -7.184 -6.336 1 91.88 355 PHE B O 1
ATOM 5828 N N . ASN B 1 356 ? 0.074 -7.977 -7.102 1 93.19 356 ASN B N 1
ATOM 5829 C CA . ASN B 1 356 ? -0.37 -9.188 -7.781 1 93.19 356 ASN B CA 1
ATOM 5830 C C . ASN B 1 356 ? -1.218 -8.859 -9.008 1 93.19 356 ASN B C 1
ATOM 5832 O O . ASN B 1 356 ? -1.905 -9.734 -9.539 1 93.19 356 ASN B O 1
ATOM 5836 N N . GLY B 1 357 ? -1.202 -7.52 -9.344 1 94.19 357 GLY B N 1
ATOM 5837 C CA . GLY B 1 357 ? -1.965 -7.113 -10.516 1 94.19 357 GLY B CA 1
ATOM 5838 C C . GLY B 1 357 ? -3.459 -7.062 -10.266 1 94.19 357 GLY B C 1
ATOM 5839 O O . GLY B 1 357 ? -4.254 -7.117 -11.203 1 94.19 357 GLY B O 1
ATOM 5840 N N . VAL B 1 358 ? -3.828 -7.012 -9.062 1 95.44 358 VAL B N 1
ATOM 5841 C CA . VAL B 1 358 ? -5.254 -6.961 -8.75 1 95.44 358 VAL B CA 1
ATOM 5842 C C . VAL B 1 358 ? -5.836 -5.633 -9.227 1 95.44 358 VAL B C 1
ATOM 5844 O O . VAL B 1 358 ? -5.207 -4.582 -9.086 1 95.44 358 VAL B O 1
ATOM 5847 N N . LYS B 1 359 ? -7 -5.73 -9.828 1 95.19 359 LYS B N 1
ATOM 5848 C CA . LYS B 1 359 ? -7.68 -4.531 -10.312 1 95.19 359 LYS B CA 1
ATOM 5849 C C . LYS B 1 359 ? -8.102 -3.637 -9.156 1 95.19 359 LYS B C 1
ATOM 5851 O O . LYS B 1 359 ? -8.609 -4.121 -8.141 1 95.19 359 LYS B O 1
ATOM 5856 N N . LEU B 1 360 ? -7.879 -2.375 -9.258 1 96.31 360 LEU B N 1
ATOM 5857 C CA . LEU B 1 360 ? -8.328 -1.425 -8.25 1 96.31 360 LEU B CA 1
ATOM 5858 C C . LEU B 1 360 ? -9.852 -1.351 -8.211 1 96.31 360 LEU B C 1
ATOM 5860 O O . LEU B 1 360 ? -10.508 -1.452 -9.258 1 96.31 360 LEU B O 1
ATOM 5864 N N . PRO B 1 361 ? -10.422 -1.171 -7.043 1 97.5 361 PRO B N 1
ATOM 5865 C CA . PRO B 1 361 ? -11.875 -1.018 -6.957 1 97.5 361 PRO B CA 1
ATOM 5866 C C . PRO B 1 361 ? -12.383 0.246 -7.648 1 97.5 361 PRO B C 1
ATOM 5868 O O . PRO B 1 361 ? -11.719 1.286 -7.602 1 97.5 361 PRO B O 1
ATOM 5871 N N . ALA B 1 362 ? -13.516 0.14 -8.266 1 98.06 362 ALA B N 1
ATOM 5872 C CA . ALA B 1 362 ? -14.164 1.345 -8.773 1 98.06 362 ALA B CA 1
ATOM 5873 C C . ALA B 1 362 ? -14.531 2.297 -7.637 1 98.06 362 ALA B C 1
ATOM 5875 O O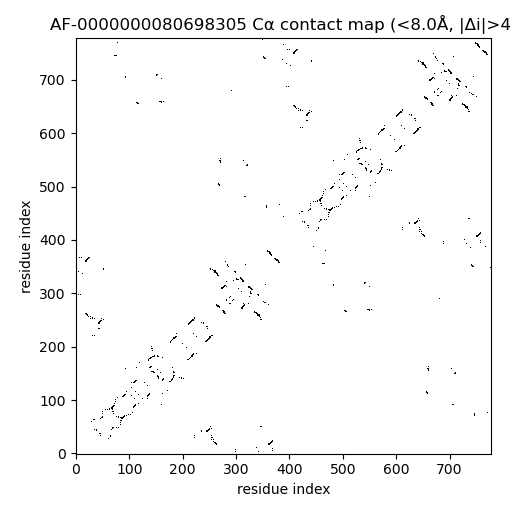 . ALA B 1 362 ? -14.609 1.885 -6.477 1 98.06 362 ALA B O 1
ATOM 5876 N N . ILE B 1 363 ? -14.617 3.555 -7.941 1 98.25 363 ILE B N 1
ATOM 5877 C CA . ILE B 1 363 ? -15.078 4.574 -7.004 1 98.25 363 ILE B CA 1
ATOM 5878 C C . ILE B 1 363 ? -16.469 5.059 -7.41 1 98.25 363 ILE B C 1
ATOM 5880 O O . ILE B 1 363 ? -16.656 5.555 -8.523 1 98.25 363 ILE B O 1
ATOM 5884 N N . VAL B 1 364 ? -17.406 4.902 -6.496 1 98.69 364 VAL B N 1
ATOM 5885 C CA . VAL B 1 364 ? -18.797 5.215 -6.793 1 98.69 364 VAL B CA 1
ATOM 5886 C C . VAL B 1 364 ? -19.328 6.234 -5.785 1 98.69 364 VAL B C 1
ATOM 5888 O O . VAL B 1 364 ? -19.031 6.141 -4.59 1 98.69 364 VAL B O 1
ATOM 5891 N N . ALA B 1 365 ? -20.016 7.242 -6.273 1 98.69 365 ALA B N 1
ATOM 5892 C CA . ALA B 1 365 ? -20.781 8.18 -5.445 1 98.69 365 ALA B CA 1
ATOM 5893 C C . ALA B 1 365 ? -22.266 7.832 -5.453 1 98.69 365 ALA B C 1
ATOM 5895 O O . ALA B 1 365 ? -22.828 7.508 -6.5 1 98.69 365 ALA B O 1
ATOM 5896 N N . TRP B 1 366 ? -22.812 7.797 -4.32 1 98.81 366 TRP B N 1
ATOM 5897 C CA . TRP B 1 366 ? -24.234 7.508 -4.148 1 98.81 366 TRP B CA 1
ATOM 5898 C C . TRP B 1 366 ? -24.906 8.562 -3.279 1 98.81 366 TRP B C 1
ATOM 5900 O O . TRP B 1 366 ? -24.312 9.047 -2.307 1 98.81 366 TRP B O 1
ATOM 5910 N N . ASP B 1 367 ? -26.094 9.062 -3.666 1 98.75 367 ASP B N 1
ATOM 5911 C CA . ASP B 1 367 ? -26.922 9.922 -2.836 1 98.75 367 ASP B CA 1
ATOM 5912 C C . ASP B 1 367 ? -28.172 9.18 -2.352 1 98.75 367 ASP B C 1
ATOM 5914 O O . ASP B 1 367 ? -29.125 8.984 -3.111 1 98.75 367 ASP B O 1
ATOM 5918 N N . SER B 1 368 ? -28.078 8.797 -1.066 1 98.38 368 SER B N 1
ATOM 5919 C CA . SER B 1 368 ? -29.125 7.949 -0.512 1 98.38 368 SER B CA 1
ATOM 5920 C C . SER B 1 368 ? -30.453 8.68 -0.462 1 98.38 368 SER B C 1
ATOM 5922 O O . SER B 1 368 ? -31.5 8.062 -0.272 1 98.38 368 SER B O 1
ATOM 5924 N N . ARG B 1 369 ? -30.484 10.055 -0.616 1 98.19 369 ARG B N 1
ATOM 5925 C CA . ARG B 1 369 ? -31.734 10.812 -0.628 1 98.19 369 ARG B CA 1
ATOM 5926 C C . ARG B 1 369 ? -32.5 10.586 -1.925 1 98.19 369 ARG B C 1
ATOM 5928 O O . ARG B 1 369 ? -33.75 10.531 -1.921 1 98.19 369 ARG B O 1
ATOM 5935 N N . THR B 1 370 ? -31.828 10.367 -3.053 1 98.25 370 THR B N 1
ATOM 5936 C CA . THR B 1 370 ? -32.438 10.258 -4.371 1 98.25 370 THR B CA 1
ATOM 5937 C C . THR B 1 370 ? -32.188 8.883 -4.98 1 98.25 370 THR B C 1
ATOM 5939 O O . THR B 1 370 ? -32.781 8.523 -6 1 98.25 370 THR B O 1
ATOM 5942 N N . ASP B 1 371 ? -31.234 8.172 -4.453 1 98.19 371 ASP B N 1
ATOM 5943 C CA . ASP B 1 371 ? -30.766 6.879 -4.945 1 98.19 371 ASP B CA 1
ATOM 5944 C C . ASP B 1 371 ? -29.984 7.039 -6.246 1 98.19 371 ASP B C 1
ATOM 5946 O O . ASP B 1 371 ? -29.844 6.086 -7.02 1 98.19 371 ASP B O 1
ATOM 5950 N N . ALA B 1 372 ? -29.547 8.234 -6.508 1 98.25 372 ALA B N 1
ATOM 5951 C CA . ALA B 1 372 ? -28.703 8.469 -7.672 1 98.25 372 ALA B CA 1
ATOM 5952 C C . ALA B 1 372 ? -27.312 7.891 -7.461 1 98.25 372 ALA B C 1
ATOM 5954 O O . ALA B 1 372 ? -26.719 8.047 -6.391 1 98.25 372 ALA B O 1
ATOM 5955 N N . LEU B 1 373 ? -26.859 7.16 -8.492 1 97.69 373 LEU B N 1
ATOM 5956 C CA . LEU B 1 373 ? -25.562 6.508 -8.453 1 97.69 373 LEU B CA 1
ATOM 5957 C C . LEU B 1 373 ? -24.688 6.957 -9.617 1 97.69 373 LEU B C 1
ATOM 5959 O O . LEU B 1 373 ? -25.172 7.055 -10.75 1 97.69 373 LEU B O 1
ATOM 5963 N N . THR B 1 374 ? -23.453 7.32 -9.273 1 98.06 374 THR B N 1
ATOM 5964 C CA . THR B 1 374 ? -22.484 7.707 -10.305 1 98.06 374 THR B CA 1
ATOM 5965 C C . THR B 1 374 ? -21.172 6.953 -10.117 1 98.06 374 THR B C 1
ATOM 5967 O O . THR B 1 374 ? -20.547 7.031 -9.055 1 98.06 374 THR B O 1
ATOM 5970 N N . THR B 1 375 ? -20.766 6.195 -11.125 1 98.19 375 THR B N 1
ATOM 5971 C CA . THR B 1 375 ? -19.406 5.664 -11.125 1 98.19 375 THR B CA 1
ATOM 5972 C C . THR B 1 375 ? -18.406 6.758 -11.469 1 98.19 375 THR B C 1
ATOM 5974 O O . THR B 1 375 ? -18.297 7.176 -12.617 1 98.19 375 THR B O 1
ATOM 5977 N N . VAL B 1 376 ? -17.688 7.184 -10.492 1 98.12 376 VAL B N 1
ATOM 5978 C CA . VAL B 1 376 ? -16.797 8.328 -10.602 1 98.12 376 VAL B CA 1
ATOM 5979 C C . VAL B 1 376 ? -15.531 7.914 -11.352 1 98.12 376 VAL B C 1
ATOM 5981 O O . VAL B 1 376 ? -14.984 8.695 -12.133 1 98.12 376 VAL B O 1
ATOM 5984 N N . ARG B 1 377 ? -15.055 6.727 -11.078 1 97.38 377 ARG B N 1
ATOM 5985 C CA . ARG B 1 377 ? -13.812 6.246 -11.664 1 97.38 377 ARG B CA 1
ATOM 5986 C C . ARG B 1 377 ? -13.805 4.723 -11.758 1 97.38 377 ARG B C 1
ATOM 5988 O O . ARG B 1 377 ? -14.328 4.035 -10.883 1 97.38 377 ARG B O 1
ATOM 5995 N N . GLU B 1 378 ? -13.297 4.188 -12.812 1 97.25 378 GLU B N 1
ATOM 5996 C CA . GLU B 1 378 ? -12.953 2.785 -13.016 1 97.25 378 GLU B CA 1
ATOM 5997 C C . GLU B 1 378 ? -11.484 2.629 -13.414 1 97.25 378 GLU B C 1
ATOM 5999 O O . GLU B 1 378 ? -10.906 3.525 -14.023 1 97.25 378 GLU B O 1
ATOM 6004 N N . PHE B 1 379 ? -10.906 1.579 -13.039 1 96.5 379 PHE B N 1
ATOM 6005 C CA . PHE B 1 379 ? -9.492 1.338 -13.281 1 96.5 379 PHE B CA 1
ATOM 6006 C C . PHE B 1 379 ? -9.289 0.109 -14.156 1 96.5 379 PHE B C 1
ATOM 6008 O O . PHE B 1 379 ? -10.18 -0.74 -14.258 1 96.5 379 PHE B O 1
ATOM 6015 N N . GLY B 1 380 ? -8.172 0.02 -14.82 1 96 380 GLY B N 1
ATOM 6016 C CA . GLY B 1 380 ? -7.867 -1.099 -15.695 1 96 380 GLY B CA 1
ATOM 6017 C C . GLY B 1 380 ? -6.387 -1.423 -15.766 1 96 380 GLY B C 1
ATOM 6018 O O . GLY B 1 380 ? -5.625 -1.051 -14.867 1 96 380 GLY B O 1
ATOM 6019 N N . TYR B 1 381 ? -6.023 -2.129 -16.828 1 97.44 381 TYR B N 1
ATOM 6020 C CA . TYR B 1 381 ? -4.688 -2.67 -17.047 1 97.44 381 TYR B CA 1
ATOM 6021 C C . TYR B 1 381 ? -3.646 -1.559 -17.062 1 97.44 381 TYR B C 1
ATOM 6023 O O . TYR B 1 381 ? -2.551 -1.716 -16.516 1 97.44 381 TYR B O 1
ATOM 6031 N N . GLU B 1 382 ? -3.936 -0.406 -17.562 1 96.75 382 GLU B N 1
ATOM 6032 C CA . GLU B 1 382 ? -2.977 0.688 -17.688 1 96.75 382 GLU B CA 1
ATOM 6033 C C . GLU B 1 382 ? -2.59 1.241 -16.328 1 96.75 382 GLU B C 1
ATOM 6035 O O . GLU B 1 382 ? -1.454 1.677 -16.125 1 96.75 382 GLU B O 1
ATOM 6040 N N . ASP B 1 383 ? -3.527 1.235 -15.375 1 94.94 383 ASP B N 1
ATOM 6041 C CA . ASP B 1 383 ? -3.26 1.72 -14.023 1 94.94 383 ASP B CA 1
ATOM 6042 C C . ASP B 1 383 ? -2.227 0.843 -13.32 1 94.94 383 ASP B C 1
ATOM 6044 O O . ASP B 1 383 ? -1.493 1.315 -12.445 1 94.94 383 ASP B O 1
ATOM 6048 N N . PHE B 1 384 ? -2.238 -0.418 -13.711 1 95.62 384 PHE B N 1
ATOM 6049 C CA . PHE B 1 384 ? -1.254 -1.367 -13.203 1 95.62 384 PHE B CA 1
ATOM 6050 C C . PHE B 1 384 ? 0.07 -1.226 -13.945 1 95.62 384 PHE B C 1
ATOM 6052 O O . PHE B 1 384 ? 1.113 -1.008 -13.328 1 95.62 384 PHE B O 1
ATOM 6059 N N . LYS B 1 385 ? 0.065 -1.283 -15.258 1 96.19 385 LYS B N 1
ATOM 6060 C CA . LYS B 1 385 ? 1.236 -1.344 -16.125 1 96.19 385 LYS B CA 1
ATOM 6061 C C . LYS B 1 385 ? 2.127 -0.12 -15.93 1 96.19 385 LYS B C 1
ATOM 6063 O O . LYS B 1 385 ? 3.35 -0.246 -15.828 1 96.19 385 LYS B O 1
ATOM 6068 N N . MET B 1 386 ? 1.595 1.017 -15.695 1 92.56 386 MET B N 1
ATOM 6069 C CA . MET B 1 386 ? 2.357 2.262 -15.734 1 92.56 386 MET B CA 1
ATOM 6070 C C . MET B 1 386 ? 3.094 2.488 -14.422 1 92.56 386 MET B C 1
ATOM 6072 O O . MET B 1 386 ? 3.949 3.369 -14.328 1 92.56 386 MET B O 1
ATOM 6076 N N . ARG B 1 387 ? 2.891 1.625 -13.461 1 91.44 387 ARG B N 1
ATOM 6077 C CA . ARG B 1 387 ? 3.576 1.74 -12.172 1 91.44 387 ARG B CA 1
ATOM 6078 C C . ARG B 1 387 ? 4.898 0.981 -12.188 1 91.44 387 ARG B C 1
ATOM 6080 O O . ARG B 1 387 ? 5.727 1.151 -11.297 1 91.44 387 ARG B O 1
ATOM 6087 N N . LEU B 1 388 ? 5.18 0.189 -13.18 1 88.75 388 LEU B N 1
ATOM 6088 C CA . LEU B 1 388 ? 6.266 -0.784 -13.094 1 88.75 388 LEU B CA 1
ATOM 6089 C C . LEU B 1 388 ? 7.363 -0.469 -14.102 1 88.75 388 LEU B C 1
ATOM 6091 O O . LEU B 1 388 ? 8.43 -1.088 -14.07 1 88.75 388 LEU B O 1
ATOM 6095 N N . SER B 1 389 ? 7.152 0.448 -15 1 90 389 SER B N 1
ATOM 6096 C CA . SER B 1 389 ? 8.164 0.867 -15.969 1 90 389 SER B CA 1
ATOM 6097 C C . SER B 1 389 ? 7.668 2.039 -16.812 1 90 389 SER B C 1
ATOM 6099 O O . SER B 1 389 ? 6.461 2.281 -16.906 1 90 389 SER B O 1
#

Secondary structure (DSSP, 8-state):
-HHHHHHHTTS-GGGS-SSEEEEEHHHHHHHHHHHHHHHHHH--EEEEETTT---GGGHHHHHTTSSEEEESSHHHHHHHHHH--SEEEEEESS--HHHHHHHHHH-SEEEESSHHHHHHHHHHHHHHHTTS--EEEEEEE------SSGGG-TTSTT--SSEEGGG--GGGGTT--EEE----SSB-HHHHHHHHHHHHHHHTTTGGG-SEEE--S-B-TTSTT--HHHHHHHHHHHHHHHT-EEEE--HHHHHTTSEEEEEEEEEEEESSSEEEEESS-HHHH-HHHHHS-----BTTEESTTTSSEEEEEE-SSS-TT-EEEEEEESS---TT-EEEEES-SSSSGGG---GGGPPPPEEEEEETTTTEEEEEE---HHHHHTTT-/-HHHHHHHTTS-GGGS-SSEEEEEHHHHHHHHHHHHHHHHHH--EEEEETTT---GGGHHHHHHHSSEEEESSHHHHHHHHHH--SEEEEEESS--HHHHHHHHHH-SEEEESSHHHHHHHHHHHHHHHTTS--EEEEEEE------SSGGG-TTSTT--SSEEGGG--GGGGTT--EEE----SSB-HHHHHHHHHHHHHHHTTTGGG-SEEE--S-B-TTSTT--HHHHHHHHHHHHHHHT-EEEE--HHHHHTTSEEEEEEEEEEEESSSEEEEESS-HHHH-HHHHHS-----BTTEESTTTSSEEEEEE-SSS-TT-EEEEEEESS---TT-EEEEES-SSSSGGG---GGGPPPPEEEEEETTTTEEEEEE---HHHHHTTT-

Foldseek 3Di:
DVVLLVLCVPFDCVVFDPFAKEFAPVVLLVLLVLVLVLCVLQVAFEAAEVLWFVPLVCQVVNQVRGQFHEEAAQVRLVSRQVRHDHFYEYEYLAHDPVRVVSCLVSGLEYEYFALVRCVVCVVVNVVSCVVDRHAYEYEAALLQADDPDPVPACSDVVHSGHHYLVRDDPVSCVRHAEYEYDGAAQDACVSLVVSVVSCCVRVVVCLLRHAEYESEENYLCQDPPHPSVVVSVVSNVVCVVNVHHYYYHHNLNSRFSGMKTKWFFADWDDDVFIETEILDFCVAQVVCCVVVVDQFDKNQKDPAPPEDHKYWYAYDAPDPPRTNGIIGHNDDDDGGDMIITTGQRTSGLSRGDQPNNRFYHFYKYAHSVVRDIDGPDGTDDCSHVVVPD/DVVLLVLCVPFDCVPFDPWAKEFAPVVLLVLLVLVLVLCVLQVAFEAAEVLWFVPLVCQVVNQVRGQFHEEAAQVRLVSRQVRHDHFYEYEYLAHDPVRVVSCLVSGLEYEYFALVRCVVCVVVNVVSCVVDRHAYEYEAALLQADDPDPVPACSDVVHSGHHYLVRDDPVSCVRHAEYEYDGAAQDACVSLVVSVVSCCVRVVVCLLRHAEYESEENYLCQDPPHPSVVVSVVSNVVCVVRVHHYYYHHNLNSRFSGMKTKWFFADWDDDVFIETEILDFCVAQVVCCVVVVDQFDKNQKDPAPPEDHKYWYAYDAPDPPRTNGIIGHNDDDDGGDMIITTGQRTSGLSRGDQPNNRFYHFYKYAHSVVRDIDGPDGTDDCSHVVVPD